Protein 6JIL (pdb70)

Solvent-accessible surface area: 46724 Å² total

Organism: Streptomyces lavendulae (NCBI:txid1914)

Structure (mmCIF, N/CA/C/O backbone):
data_6JIL
#
_entry.id   6JIL
#
_cell.length_a   56.450
_cell.length_b   120.730
_cell.length_c   102.810
_cell.angle_alpha   90.00
_cell.angle_beta   101.01
_cell.angle_gamma   90.00
#
_symmetry.space_group_name_H-M   'P 1 21 1'
#
loop_
_entity.id
_entity.type
_entity.pdbx_description
1 polymer 'Cycloserine biosynthesis protein DcsG'
2 non-polymer 'L(+)-TARTARIC ACID'
3 non-polymer "ADENOSINE-5'-DIPHOSPHATE"
4 non-polymer 'MAGNESIUM ION'
5 water water
#
loop_
_atom_site.group_PDB
_atom_site.id
_atom_site.type_symbol
_atom_site.label_atom_id
_atom_site.label_alt_id
_atom_site.label_comp_id
_atom_site.label_asym_id
_atom_site.label_entity_id
_atom_site.label_seq_id
_atom_site.pdbx_PDB_ins_code
_atom_site.Cartn_x
_atom_site.Cartn_y
_atom_site.Cartn_z
_atom_site.occupancy
_atom_site.B_iso_or_equiv
_atom_site.auth_seq_id
_atom_site.auth_comp_id
_atom_site.auth_asym_id
_atom_site.auth_atom_id
_atom_site.pdbx_PDB_model_num
ATOM 1 N N . GLY A 1 2 ? 21.319 104.449 -10.621 1.00 38.42 2 GLY A N 1
ATOM 2 C CA . GLY A 1 2 ? 21.218 103.980 -9.205 1.00 36.87 2 GLY A CA 1
ATOM 3 C C . GLY A 1 2 ? 19.832 104.193 -8.624 1.00 34.97 2 GLY A C 1
ATOM 4 O O . GLY A 1 2 ? 19.682 104.726 -7.521 1.00 33.20 2 GLY A O 1
ATOM 5 N N . ILE A 1 3 ? 18.818 103.772 -9.373 1.00 32.50 3 ILE A N 1
ATOM 6 C CA . ILE A 1 3 ? 17.440 103.912 -8.936 1.00 31.36 3 ILE A CA 1
ATOM 7 C C . ILE A 1 3 ? 17.212 102.973 -7.747 1.00 28.63 3 ILE A C 1
ATOM 8 O O . ILE A 1 3 ? 17.642 101.817 -7.757 1.00 28.40 3 ILE A O 1
ATOM 13 N N . LEU A 1 4 ? 16.552 103.497 -6.717 1.00 26.02 4 LEU A N 1
ATOM 14 C CA . LEU A 1 4 ? 16.278 102.761 -5.486 1.00 22.24 4 LEU A CA 1
ATOM 15 C C . LEU A 1 4 ? 14.814 102.345 -5.411 1.00 22.28 4 LEU A C 1
ATOM 16 O O . LEU A 1 4 ? 13.915 103.182 -5.558 1.00 20.23 4 LEU A O 1
ATOM 21 N N . ALA A 1 5 ? 14.575 101.058 -5.174 1.00 19.89 5 ALA A N 1
ATOM 22 C CA . ALA A 1 5 ? 13.211 100.558 -5.059 1.00 18.26 5 ALA A CA 1
ATOM 23 C C . ALA A 1 5 ? 12.787 100.599 -3.596 1.00 15.86 5 ALA A C 1
ATOM 24 O O . ALA A 1 5 ? 13.524 100.144 -2.726 1.00 17.59 5 ALA A O 1
ATOM 26 N N . LEU A 1 6 ? 11.623 101.179 -3.322 1.00 14.50 6 LEU A N 1
ATOM 27 C CA . LEU A 1 6 ? 11.096 101.240 -1.958 1.00 14.40 6 LEU A CA 1
ATOM 28 C C . LEU A 1 6 ? 9.869 100.322 -1.992 1.00 15.43 6 LEU A C 1
ATOM 29 O O . LEU A 1 6 ? 8.836 100.668 -2.561 1.00 15.44 6 LEU A O 1
ATOM 34 N N . VAL A 1 7 ? 9.999 99.142 -1.396 1.00 14.62 7 VAL A N 1
ATOM 35 C CA . VAL A 1 7 ? 8.936 98.149 -1.424 1.00 14.52 7 VAL A CA 1
ATOM 36 C C . VAL A 1 7 ? 7.763 98.347 -0.477 1.00 14.12 7 VAL A C 1
ATOM 37 O O . VAL A 1 7 ? 7.930 98.590 0.715 1.00 16.21 7 VAL A O 1
ATOM 41 N N . THR A 1 8 ? 6.568 98.201 -1.029 1.00 12.39 8 THR A N 1
ATOM 42 C CA . THR A 1 8 ? 5.326 98.342 -0.283 1.00 14.85 8 THR A CA 1
ATOM 43 C C . THR A 1 8 ? 4.326 97.389 -0.944 1.00 14.60 8 THR A C 1
ATOM 44 O O . THR A 1 8 ? 4.718 96.453 -1.640 1.00 12.77 8 THR A O 1
ATOM 48 N N . ASP A 1 9 ? 3.043 97.611 -0.682 1.00 15.65 9 ASP A N 1
ATOM 49 C CA . ASP A 1 9 ? 1.975 96.848 -1.318 1.00 15.84 9 ASP A CA 1
ATOM 50 C C . ASP A 1 9 ? 0.713 97.699 -1.205 1.00 15.28 9 ASP A C 1
ATOM 51 O O . ASP A 1 9 ? 0.565 98.481 -0.264 1.00 15.63 9 ASP A O 1
ATOM 56 N N . ALA A 1 10 ? -0.162 97.586 -2.198 1.00 14.14 10 ALA A N 1
ATOM 57 C CA . ALA A 1 10 ? -1.375 98.393 -2.260 1.00 13.64 10 ALA A CA 1
ATOM 58 C C . ALA A 1 10 ? -2.121 98.589 -0.951 1.00 13.99 10 ALA A C 1
ATOM 59 O O . ALA A 1 10 ? -2.463 99.718 -0.589 1.00 14.39 10 ALA A O 1
ATOM 61 N N . VAL A 1 11 ? -2.373 97.500 -0.237 1.00 14.80 11 VAL A N 1
ATOM 62 C CA . VAL A 1 11 ? -3.109 97.581 1.021 1.00 14.80 11 VAL A CA 1
ATOM 63 C C . VAL A 1 11 ? -2.402 98.388 2.101 1.00 15.75 11 VAL A C 1
ATOM 64 O O . VAL A 1 11 ? -3.042 99.072 2.892 1.00 17.32 11 VAL A O 1
ATOM 68 N N . SER A 1 12 ? -1.081 98.312 2.118 1.00 16.72 12 SER A N 1
ATOM 69 C CA . SER A 1 12 ? -0.286 98.978 3.139 1.00 17.56 12 SER A CA 1
ATOM 70 C C . SER A 1 12 ? 0.163 100.396 2.844 1.00 17.06 12 SER A C 1
ATOM 71 O O . SER A 1 12 ? 0.394 101.170 3.768 1.00 16.30 12 SER A O 1
ATOM 74 N N . LEU A 1 13 ? 0.286 100.741 1.566 1.00 16.27 13 LEU A N 1
ATOM 75 C CA . LEU A 1 13 ? 0.748 102.071 1.202 1.00 14.99 13 LEU A CA 1
ATOM 76 C C . LEU A 1 13 ? -0.008 103.228 1.875 1.00 15.11 13 LEU A C 1
ATOM 77 O O . LEU A 1 13 ? 0.589 104.247 2.209 1.00 15.95 13 LEU A O 1
ATOM 82 N N . PRO A 1 14 ? -1.329 103.088 2.074 1.00 15.15 14 PRO A N 1
ATOM 83 C CA . PRO A 1 14 ? -2.117 104.151 2.711 1.00 13.78 14 PRO A CA 1
ATOM 84 C C . PRO A 1 14 ? -1.779 104.419 4.174 1.00 14.44 14 PRO A C 1
ATOM 85 O O . PRO A 1 14 ? -2.071 105.497 4.693 1.00 15.72 14 PRO A O 1
ATOM 89 N N . ILE A 1 15 ? -1.183 103.448 4.853 1.00 14.50 15 ILE A N 1
ATOM 90 C CA . ILE A 1 15 ? -0.833 103.661 6.251 1.00 15.29 15 ILE A CA 1
ATOM 91 C C . ILE A 1 15 ? 0.675 103.785 6.456 1.00 14.43 15 ILE A C 1
ATOM 92 O O . ILE A 1 15 ? 1.161 103.685 7.574 1.00 12.66 15 ILE A O 1
ATOM 97 N N . ASP A 1 16 ? 1.411 103.998 5.371 1.00 15.47 16 ASP A N 1
ATOM 98 C CA . ASP A 1 16 ? 2.860 104.153 5.459 1.00 16.90 16 ASP A CA 1
ATOM 99 C C . ASP A 1 16 ? 3.131 105.647 5.507 1.00 17.71 16 ASP A C 1
ATOM 100 O O . ASP A 1 16 ? 3.509 106.248 4.501 1.00 17.31 16 ASP A O 1
ATOM 105 N N . TYR A 1 17 ? 2.924 106.240 6.678 1.00 18.52 17 TYR A N 1
ATOM 106 C CA . TYR A 1 17 ? 3.120 107.676 6.863 1.00 19.45 17 TYR A CA 1
ATOM 107 C C . TYR A 1 17 ? 4.539 108.120 6.540 1.00 18.74 17 TYR A C 1
ATOM 108 O O . TYR A 1 17 ? 4.777 109.301 6.300 1.00 19.29 17 TYR A O 1
ATOM 117 N N . ASP A 1 18 ? 5.466 107.167 6.500 1.00 17.38 18 ASP A N 1
ATOM 118 C CA . ASP A 1 18 ? 6.863 107.472 6.218 1.00 20.02 18 ASP A CA 1
ATOM 119 C C . ASP A 1 18 ? 7.205 107.693 4.738 1.00 19.34 18 ASP A C 1
ATOM 120 O O . ASP A 1 18 ? 8.119 108.453 4.420 1.00 18.88 18 ASP A O 1
ATOM 133 N N . PRO A 1 20 ? 5.877 109.456 2.123 1.00 18.28 20 PRO A N 1
ATOM 134 C CA . PRO A 1 20 ? 5.938 110.834 1.612 1.00 16.34 20 PRO A CA 1
ATOM 135 C C . PRO A 1 20 ? 7.212 111.573 2.045 1.00 15.94 20 PRO A C 1
ATOM 136 O O . PRO A 1 20 ? 7.950 112.094 1.210 1.00 16.06 20 PRO A O 1
ATOM 140 N N . PRO A 1 21 ? 7.485 111.632 3.359 1.00 15.49 21 PRO A N 1
ATOM 141 C CA . PRO A 1 21 ? 8.699 112.328 3.793 1.00 16.92 21 PRO A CA 1
ATOM 142 C C . PRO A 1 21 ? 9.996 111.634 3.344 1.00 18.15 21 PRO A C 1
ATOM 143 O O . PRO A 1 21 ? 10.999 112.298 3.075 1.00 19.28 21 PRO A O 1
ATOM 147 N N . LEU A 1 22 ? 9.974 110.306 3.259 1.00 16.74 22 LEU A N 1
ATOM 148 C CA . LEU A 1 22 ? 11.161 109.562 2.838 1.00 16.81 22 LEU A CA 1
ATOM 149 C C . LEU A 1 22 ? 11.514 109.879 1.391 1.00 16.82 22 LEU A C 1
ATOM 150 O O . LEU A 1 22 ? 12.691 110.003 1.047 1.00 18.53 22 LEU A O 1
ATOM 155 N N . LEU A 1 23 ? 10.497 110.018 0.546 1.00 16.16 23 LEU A N 1
ATOM 156 C CA . LEU A 1 23 ? 10.721 110.335 -0.857 1.00 15.59 23 LEU A CA 1
ATOM 157 C C . LEU A 1 23 ? 11.344 111.726 -1.016 1.00 18.08 23 LEU A C 1
ATOM 158 O O . LEU A 1 23 ? 12.224 111.927 -1.852 1.00 18.04 23 LEU A O 1
ATOM 163 N N . GLU A 1 24 ? 10.892 112.689 -0.220 1.00 19.01 24 GLU A N 1
ATOM 164 C CA . GLU A 1 24 ? 11.451 114.029 -0.306 1.00 20.72 24 GLU A CA 1
ATOM 165 C C . GLU A 1 24 ? 12.914 114.020 0.127 1.00 21.76 24 GLU A C 1
ATOM 166 O O . GLU A 1 24 ? 13.764 114.650 -0.508 1.00 21.98 24 GLU A O 1
ATOM 172 N N . ALA A 1 25 ? 13.201 113.288 1.201 1.00 21.84 25 ALA A N 1
ATOM 173 C CA . ALA A 1 25 ? 14.561 113.172 1.718 1.00 20.27 25 ALA A CA 1
ATOM 174 C C . ALA A 1 25 ? 15.451 112.522 0.662 1.00 19.32 25 ALA A C 1
ATOM 175 O O . ALA A 1 25 ? 16.600 112.927 0.471 1.00 17.29 25 ALA A O 1
ATOM 177 N N . CYS A 1 26 ? 14.920 111.509 -0.017 1.00 19.84 26 CYS A N 1
ATOM 178 C CA . CYS A 1 26 ? 15.681 110.829 -1.060 1.00 23.00 26 CYS A CA 1
ATOM 179 C C . CYS A 1 26 ? 16.030 111.827 -2.139 1.00 24.09 26 CYS A C 1
ATOM 180 O O . CYS A 1 26 ? 17.138 111.821 -2.674 1.00 24.66 26 CYS A O 1
ATOM 183 N N . ARG A 1 27 ? 15.064 112.686 -2.442 1.00 24.75 27 ARG A N 1
ATOM 184 C CA . ARG A 1 27 ? 15.222 113.720 -3.448 1.00 25.87 27 ARG A CA 1
ATOM 185 C C . ARG A 1 27 ? 16.357 114.644 -3.010 1.00 25.65 27 ARG A C 1
ATOM 186 O O . ARG A 1 27 ? 17.185 115.050 -3.821 1.00 24.45 27 ARG A O 1
ATOM 194 N N . THR A 1 28 ? 16.400 114.961 -1.717 1.00 24.89 28 THR A N 1
ATOM 195 C CA . THR A 1 28 ? 17.428 115.849 -1.198 1.00 25.05 28 THR A CA 1
ATOM 196 C C . THR A 1 28 ? 18.835 115.239 -1.218 1.00 23.84 28 THR A C 1
ATOM 197 O O . THR A 1 28 ? 19.817 115.964 -1.315 1.00 24.00 28 THR A O 1
ATOM 201 N N . VAL A 1 29 ? 18.951 113.919 -1.128 1.00 22.66 29 VAL A N 1
ATOM 202 C CA . VAL A 1 29 ? 20.278 113.313 -1.170 1.00 21.75 29 VAL A CA 1
ATOM 203 C C . VAL A 1 29 ? 20.591 112.768 -2.563 1.00 22.60 29 VAL A C 1
ATOM 204 O O . VAL A 1 29 ? 21.469 111.930 -2.738 1.00 22.98 29 VAL A O 1
ATOM 208 N N . GLY A 1 30 ? 19.848 113.256 -3.550 1.00 23.17 30 GLY A N 1
ATOM 209 C CA . GLY A 1 30 ? 20.059 112.861 -4.930 1.00 24.53 30 GLY A CA 1
ATOM 210 C C . GLY A 1 30 ? 19.686 111.469 -5.404 1.00 26.61 30 GLY A C 1
ATOM 211 O O . GLY A 1 30 ? 19.981 111.126 -6.551 1.00 26.34 30 GLY A O 1
ATOM 212 N N . ILE A 1 31 ? 19.044 110.656 -4.570 1.00 27.70 31 ILE A N 1
ATOM 213 C CA . ILE A 1 31 ? 18.700 109.318 -5.027 1.00 28.59 31 ILE A CA 1
ATOM 214 C C . ILE A 1 31 ? 17.299 109.214 -5.621 1.00 28.63 31 ILE A C 1
ATOM 215 O O . ILE A 1 31 ? 16.330 109.749 -5.080 1.00 29.01 31 ILE A O 1
ATOM 220 N N . THR A 1 32 ? 17.219 108.550 -6.770 1.00 27.07 32 THR A N 1
ATOM 221 C CA . THR A 1 32 ? 15.963 108.363 -7.478 1.00 26.25 32 THR A CA 1
ATOM 222 C C . THR A 1 32 ? 15.305 107.123 -6.914 1.00 26.38 32 THR A C 1
ATOM 223 O O . THR A 1 32 ? 15.835 106.019 -7.041 1.00 26.17 32 THR A O 1
ATOM 227 N N . ALA A 1 33 ? 14.153 107.300 -6.284 1.00 26.33 33 ALA A N 1
ATOM 228 C CA . ALA A 1 33 ? 13.450 106.170 -5.699 1.00 26.93 33 ALA A CA 1
ATOM 229 C C . ALA A 1 33 ? 12.125 105.903 -6.392 1.00 26.54 33 ALA A C 1
ATOM 230 O O . ALA A 1 33 ? 11.464 106.824 -6.861 1.00 28.15 33 ALA A O 1
ATOM 232 N N . GLU A 1 34 ? 11.758 104.630 -6.477 1.00 26.27 34 GLU A N 1
ATOM 233 C CA . GLU A 1 34 ? 10.485 104.232 -7.064 1.00 26.00 34 GLU A CA 1
ATOM 234 C C . GLU A 1 34 ? 9.769 103.364 -6.035 1.00 24.00 34 GLU A C 1
ATOM 235 O O . GLU A 1 34 ? 10.376 102.485 -5.417 1.00 23.94 34 GLU A O 1
ATOM 241 N N . VAL A 1 35 ? 8.487 103.634 -5.831 1.00 21.80 35 VAL A N 1
ATOM 242 C CA . VAL A 1 35 ? 7.685 102.866 -4.891 1.00 19.34 35 VAL A CA 1
ATOM 243 C C . VAL A 1 35 ? 7.203 101.635 -5.656 1.00 18.96 35 VAL A C 1
ATOM 244 O O . VAL A 1 35 ? 6.580 101.762 -6.709 1.00 19.34 35 VAL A O 1
ATOM 248 N N . CYS A 1 36 ? 7.493 100.449 -5.130 1.00 19.74 36 CYS A N 1
ATOM 249 C CA . CYS A 1 36 ? 7.109 99.204 -5.792 1.00 19.82 36 CYS A CA 1
ATOM 250 C C . CYS A 1 36 ? 6.307 98.244 -4.922 1.00 19.36 36 CYS A C 1
ATOM 251 O O . CYS A 1 36 ? 6.633 98.031 -3.757 1.00 19.49 36 CYS A O 1
ATOM 254 N N . ASP A 1 37 ? 5.269 97.653 -5.503 1.00 17.22 37 ASP A N 1
ATOM 255 C CA . ASP A 1 37 ? 4.450 96.687 -4.794 1.00 17.03 37 ASP A CA 1
ATOM 256 C C . ASP A 1 37 ? 5.137 95.338 -5.001 1.00 17.31 37 ASP A C 1
ATOM 257 O O . ASP A 1 37 ? 5.438 94.968 -6.134 1.00 16.67 37 ASP A O 1
ATOM 262 N N . TRP A 1 38 ? 5.396 94.603 -3.921 1.00 17.39 38 TRP A N 1
ATOM 263 C CA . TRP A 1 38 ? 6.079 93.326 -4.070 1.00 18.64 38 TRP A CA 1
ATOM 264 C C . TRP A 1 38 ? 5.265 92.280 -4.826 1.00 19.04 38 TRP A C 1
ATOM 265 O O . TRP A 1 38 ? 5.825 91.287 -5.306 1.00 19.54 38 TRP A O 1
ATOM 276 N N . GLU A 1 39 ? 3.957 92.501 -4.941 1.00 18.83 39 GLU A N 1
ATOM 277 C CA . GLU A 1 39 ? 3.085 91.564 -5.655 1.00 21.54 39 GLU A CA 1
ATOM 278 C C . GLU A 1 39 ? 2.783 91.997 -7.090 1.00 22.71 39 GLU A C 1
ATOM 279 O O . GLU A 1 39 ? 1.956 91.397 -7.771 1.00 22.96 39 GLU A O 1
ATOM 285 N N . ASP A 1 40 ? 3.459 93.046 -7.545 1.00 24.04 40 ASP A N 1
ATOM 286 C CA . ASP A 1 40 ? 3.273 93.547 -8.900 1.00 25.05 40 ASP A CA 1
ATOM 287 C C . ASP A 1 40 ? 4.210 92.786 -9.836 1.00 25.94 40 ASP A C 1
ATOM 288 O O . ASP A 1 40 ? 5.412 93.039 -9.870 1.00 26.05 40 ASP A O 1
ATOM 293 N N . GLY A 1 41 ? 3.652 91.853 -10.597 1.00 28.48 41 GLY A N 1
ATOM 294 C CA . GLY A 1 41 ? 4.461 91.057 -11.504 1.00 27.70 41 GLY A CA 1
ATOM 295 C C . GLY A 1 41 ? 5.084 91.805 -12.669 1.00 28.13 41 GLY A C 1
ATOM 296 O O . GLY A 1 41 ? 5.913 91.246 -13.381 1.00 28.12 41 GLY A O 1
ATOM 297 N N . THR A 1 42 ? 4.703 93.064 -12.865 1.00 27.86 42 THR A N 1
ATOM 298 C CA . THR A 1 42 ? 5.240 93.856 -13.971 1.00 28.17 42 THR A CA 1
ATOM 299 C C . THR A 1 42 ? 6.549 94.569 -13.628 1.00 28.01 42 THR A C 1
ATOM 300 O O . THR A 1 42 ? 7.099 95.296 -14.456 1.00 27.02 42 THR A O 1
ATOM 304 N N . VAL A 1 43 ? 7.049 94.359 -12.413 1.00 25.82 43 VAL A N 1
ATOM 305 C CA . VAL A 1 43 ? 8.284 95.004 -11.991 1.00 24.45 43 VAL A CA 1
ATOM 306 C C . VAL A 1 43 ? 9.544 94.228 -12.358 1.00 24.43 43 VAL A C 1
ATOM 307 O O . VAL A 1 43 ? 9.665 93.042 -12.074 1.00 23.61 43 VAL A O 1
ATOM 311 N N . ASP A 1 44 ? 10.481 94.908 -12.999 1.00 24.51 44 ASP A N 1
ATOM 312 C CA . ASP A 1 44 ? 11.741 94.282 -13.365 1.00 25.88 44 ASP A CA 1
ATOM 313 C C . ASP A 1 44 ? 12.722 94.692 -12.273 1.00 25.59 44 ASP A C 1
ATOM 314 O O . ASP A 1 44 ? 13.356 95.744 -12.361 1.00 24.14 44 ASP A O 1
ATOM 319 N N . TRP A 1 45 ? 12.831 93.863 -11.238 1.00 24.53 45 TRP A N 1
ATOM 320 C CA . TRP A 1 45 ? 13.704 94.167 -10.112 1.00 23.87 45 TRP A CA 1
ATOM 321 C C . TRP A 1 45 ? 15.184 94.256 -10.469 1.00 24.91 45 TRP A C 1
ATOM 322 O O . TRP A 1 45 ? 15.982 94.803 -9.709 1.00 24.72 45 TRP A O 1
ATOM 333 N N . SER A 1 46 ? 15.541 93.743 -11.641 1.00 25.61 46 SER A N 1
ATOM 334 C CA . SER A 1 46 ? 16.924 93.781 -12.100 1.00 25.52 46 SER A CA 1
ATOM 335 C C . SER A 1 46 ? 17.335 95.214 -12.445 1.00 25.21 46 SER A C 1
ATOM 336 O O . SER A 1 46 ? 18.521 95.517 -12.536 1.00 26.35 46 SER A O 1
ATOM 339 N N . ARG A 1 47 ? 16.348 96.086 -12.637 1.00 25.28 47 ARG A N 1
ATOM 340 C CA . ARG A 1 47 ? 16.601 97.487 -12.980 1.00 26.54 47 ARG A CA 1
ATOM 341 C C . ARG A 1 47 ? 17.157 98.330 -11.839 1.00 26.24 47 ARG A C 1
ATOM 342 O O . ARG A 1 47 ? 17.782 99.358 -12.087 1.00 27.76 47 ARG A O 1
ATOM 350 N N . PHE A 1 48 ? 16.912 97.915 -10.600 1.00 23.94 48 PHE A N 1
ATOM 351 C CA . PHE A 1 48 ? 17.367 98.678 -9.444 1.00 24.53 48 PHE A CA 1
ATOM 352 C C . PHE A 1 48 ? 18.798 98.427 -8.982 1.00 25.24 48 PHE A C 1
ATOM 353 O O . PHE A 1 48 ? 19.344 97.338 -9.145 1.00 26.78 48 PHE A O 1
ATOM 361 N N . GLU A 1 49 ? 19.390 99.459 -8.392 1.00 25.36 49 GLU A N 1
ATOM 362 C CA . GLU A 1 49 ? 20.746 99.391 -7.862 1.00 25.15 49 GLU A CA 1
ATOM 363 C C . GLU A 1 49 ? 20.620 98.620 -6.560 1.00 21.83 49 GLU A C 1
ATOM 364 O O . GLU A 1 49 ? 21.449 97.785 -6.227 1.00 23.51 49 GLU A O 1
ATOM 370 N N . ALA A 1 50 ? 19.562 98.925 -5.825 1.00 18.74 50 ALA A N 1
ATOM 371 C CA . ALA A 1 50 ? 19.289 98.277 -4.558 1.00 18.33 50 ALA A CA 1
ATOM 372 C C . ALA A 1 50 ? 17.797 98.344 -4.256 1.00 17.92 50 ALA A C 1
ATOM 373 O O . ALA A 1 50 ? 17.034 99.024 -4.941 1.00 15.90 50 ALA A O 1
ATOM 375 N N . VAL A 1 51 ? 17.399 97.630 -3.213 1.00 16.92 51 VAL A N 1
ATOM 376 C CA . VAL A 1 51 ? 16.014 97.575 -2.791 1.00 15.64 51 VAL A CA 1
ATOM 377 C C . VAL A 1 51 ? 15.921 97.755 -1.282 1.00 15.26 51 VAL A C 1
ATOM 378 O O . VAL A 1 51 ? 16.773 97.271 -0.543 1.00 14.55 51 VAL A O 1
ATOM 382 N N . VAL A 1 52 ? 14.899 98.482 -0.841 1.00 15.78 52 VAL A N 1
ATOM 383 C CA . VAL A 1 52 ? 14.641 98.698 0.578 1.00 15.86 52 VAL A CA 1
ATOM 384 C C . VAL A 1 52 ? 13.192 98.315 0.864 1.00 17.31 52 VAL A C 1
ATOM 385 O O . VAL A 1 52 ? 12.267 98.740 0.161 1.00 15.83 52 VAL A O 1
ATOM 389 N N . PHE A 1 53 ? 13.002 97.497 1.892 1.00 16.39 53 PHE A N 1
ATOM 390 C CA . PHE A 1 53 ? 11.666 97.061 2.270 1.00 15.69 53 PHE A CA 1
ATOM 391 C C . PHE A 1 53 ? 11.085 98.072 3.250 1.00 14.69 53 PHE A C 1
ATOM 392 O O . PHE A 1 53 ? 11.518 98.175 4.399 1.00 14.13 53 PHE A O 1
ATOM 400 N N . ARG A 1 54 ? 10.102 98.825 2.779 1.00 13.54 54 ARG A N 1
ATOM 401 C CA . ARG A 1 54 ? 9.491 99.849 3.595 1.00 15.28 54 ARG A CA 1
ATOM 402 C C . ARG A 1 54 ? 8.187 99.436 4.249 1.00 16.33 54 ARG A C 1
ATOM 403 O O . ARG A 1 54 ? 8.097 99.394 5.476 1.00 16.58 54 ARG A O 1
ATOM 411 N N . SER A 1 55 ? 7.184 99.112 3.439 1.00 15.24 55 SER A N 1
ATOM 412 C CA . SER A 1 55 ? 5.889 98.752 3.988 1.00 14.17 55 SER A CA 1
ATOM 413 C C . SER A 1 55 ? 5.099 97.655 3.275 1.00 13.84 55 SER A C 1
ATOM 414 O O . SER A 1 55 ? 3.923 97.844 2.966 1.00 16.01 55 SER A O 1
ATOM 417 N N . PRO A 1 56 ? 5.727 96.496 3.011 1.00 11.27 56 PRO A N 1
ATOM 418 C CA . PRO A 1 56 ? 5.030 95.396 2.345 1.00 10.25 56 PRO A CA 1
ATOM 419 C C . PRO A 1 56 ? 4.361 94.672 3.509 1.00 11.06 56 PRO A C 1
ATOM 420 O O . PRO A 1 56 ? 4.521 93.466 3.698 1.00 11.23 56 PRO A O 1
ATOM 424 N N . TRP A 1 57 ? 3.603 95.427 4.291 1.00 12.21 57 TRP A N 1
ATOM 425 C CA . TRP A 1 57 ? 3.009 94.880 5.497 1.00 14.22 57 TRP A CA 1
ATOM 426 C C . TRP A 1 57 ? 1.998 93.752 5.424 1.00 15.11 57 TRP A C 1
ATOM 427 O O . TRP A 1 57 ? 1.629 93.196 6.463 1.00 12.88 57 TRP A O 1
ATOM 438 N N . THR A 1 58 ? 1.558 93.386 4.224 1.00 15.52 58 THR A N 1
ATOM 439 C CA . THR A 1 58 ? 0.626 92.273 4.135 1.00 16.75 58 THR A CA 1
ATOM 440 C C . THR A 1 58 ? 1.435 90.975 4.202 1.00 16.53 58 THR A C 1
ATOM 441 O O . THR A 1 58 ? 0.881 89.885 4.090 1.00 17.15 58 THR A O 1
ATOM 445 N N . TRP A 1 59 ? 2.747 91.094 4.390 1.00 17.08 59 TRP A N 1
ATOM 446 C CA . TRP A 1 59 ? 3.587 89.904 4.480 1.00 17.76 59 TRP A CA 1
ATOM 447 C C . TRP A 1 59 ? 3.126 89.088 5.676 1.00 18.85 59 TRP A C 1
ATOM 448 O O . TRP A 1 59 ? 3.321 87.872 5.721 1.00 19.79 59 TRP A O 1
ATOM 459 N N . ALA A 1 60 ? 2.514 89.767 6.644 1.00 17.51 60 ALA A N 1
ATOM 460 C CA . ALA A 1 60 ? 2.009 89.114 7.846 1.00 17.37 60 ALA A CA 1
ATOM 461 C C . ALA A 1 60 ? 0.876 88.148 7.522 1.00 18.89 60 ALA A C 1
ATOM 462 O O . ALA A 1 60 ? 0.546 87.287 8.332 1.00 18.62 60 ALA A O 1
ATOM 464 N N . GLU A 1 61 ? 0.279 88.308 6.343 1.00 20.55 61 GLU A N 1
ATOM 465 C CA . GLU A 1 61 ? -0.816 87.447 5.897 1.00 23.08 61 GLU A CA 1
ATOM 466 C C . GLU A 1 61 ? -0.292 86.311 5.034 1.00 23.42 61 GLU A C 1
ATOM 467 O O . GLU A 1 61 ? -0.947 85.281 4.891 1.00 23.20 61 GLU A O 1
ATOM 473 N N . ARG A 1 62 ? 0.884 86.510 4.453 1.00 22.84 62 ARG A N 1
ATOM 474 C CA . ARG A 1 62 ? 1.495 85.498 3.606 1.00 24.30 62 ARG A CA 1
ATOM 475 C C . ARG A 1 62 ? 3.013 85.571 3.739 1.00 23.31 62 ARG A C 1
ATOM 476 O O . ARG A 1 62 ? 3.727 85.951 2.815 1.00 24.25 62 ARG A O 1
ATOM 484 N N . GLN A 1 63 ? 3.488 85.182 4.913 1.00 21.63 63 GLN A N 1
ATOM 485 C CA . GLN A 1 63 ? 4.898 85.212 5.240 1.00 20.91 63 GLN A CA 1
ATOM 486 C C . GLN A 1 63 ? 5.780 84.462 4.257 1.00 19.83 63 GLN A C 1
ATOM 487 O O . GLN A 1 63 ? 6.707 85.039 3.700 1.00 20.55 63 GLN A O 1
ATOM 493 N N . ALA A 1 64 ? 5.499 83.183 4.043 1.00 19.43 64 ALA A N 1
ATOM 494 C CA . ALA A 1 64 ? 6.297 82.384 3.120 1.00 20.51 64 ALA A CA 1
ATOM 495 C C . ALA A 1 64 ? 6.400 83.041 1.746 1.00 19.99 64 ALA A C 1
ATOM 496 O O . ALA A 1 64 ? 7.467 83.027 1.129 1.00 18.90 64 ALA A O 1
ATOM 498 N N . GLU A 1 65 ? 5.292 83.609 1.274 1.00 20.91 65 GLU A N 1
ATOM 499 C CA . GLU A 1 65 ? 5.254 84.267 -0.031 1.00 23.18 65 GLU A CA 1
ATOM 500 C C . GLU A 1 65 ? 6.204 85.452 -0.104 1.00 23.33 65 GLU A C 1
ATOM 501 O O . GLU A 1 65 ? 6.906 85.626 -1.102 1.00 23.70 65 GLU A O 1
ATOM 507 N N . PHE A 1 66 ? 6.220 86.265 0.950 1.00 22.06 66 PHE A N 1
ATOM 508 C CA . PHE A 1 66 ? 7.077 87.443 0.988 1.00 21.78 66 PHE A CA 1
ATOM 509 C C . PHE A 1 66 ? 8.547 87.052 1.094 1.00 21.80 66 PHE A C 1
ATOM 510 O O . PHE A 1 66 ? 9.409 87.660 0.452 1.00 23.08 66 PHE A O 1
ATOM 518 N N . LEU A 1 67 ? 8.829 86.045 1.914 1.00 19.98 67 LEU A N 1
ATOM 519 C CA . LEU A 1 67 ? 10.194 85.571 2.086 1.00 18.46 67 LEU A CA 1
ATOM 520 C C . LEU A 1 67 ? 10.717 85.055 0.746 1.00 17.85 67 LEU A C 1
ATOM 521 O O . LEU A 1 67 ? 11.881 85.265 0.407 1.00 18.45 67 LEU A O 1
ATOM 526 N N . ALA A 1 68 ? 9.852 84.391 -0.018 1.00 15.89 68 ALA A N 1
ATOM 527 C CA . ALA A 1 68 ? 10.233 83.857 -1.324 1.00 13.86 68 ALA A CA 1
ATOM 528 C C . ALA A 1 68 ? 10.525 85.014 -2.276 1.00 13.56 68 ALA A C 1
ATOM 529 O O . ALA A 1 68 ? 11.455 84.960 -3.085 1.00 10.69 68 ALA A O 1
ATOM 531 N N . PHE A 1 69 ? 9.717 86.062 -2.166 1.00 13.70 69 PHE A N 1
ATOM 532 C CA . PHE A 1 69 ? 9.876 87.245 -2.996 1.00 14.40 69 PHE A CA 1
ATOM 533 C C . PHE A 1 69 ? 11.243 87.854 -2.724 1.00 13.92 69 PHE A C 1
ATOM 534 O O . PHE A 1 69 ? 12.010 88.109 -3.641 1.00 14.46 69 PHE A O 1
ATOM 542 N N . CYS A 1 70 ? 11.542 88.079 -1.452 1.00 14.83 70 CYS A N 1
ATOM 543 C CA . CYS A 1 70 ? 12.823 88.651 -1.064 1.00 15.08 70 CYS A CA 1
ATOM 544 C C . CYS A 1 70 ? 13.973 87.809 -1.605 1.00 15.40 70 CYS A C 1
ATOM 545 O O . CYS A 1 70 ? 14.930 88.340 -2.170 1.00 14.89 70 CYS A O 1
ATOM 548 N N . GLU A 1 71 ? 13.876 86.495 -1.417 1.00 16.21 71 GLU A N 1
ATOM 549 C CA . GLU A 1 71 ? 14.888 85.563 -1.891 1.00 16.40 71 GLU A CA 1
ATOM 550 C C . GLU A 1 71 ? 15.135 85.724 -3.394 1.00 16.91 71 GLU A C 1
ATOM 551 O O . GLU A 1 71 ? 16.280 85.828 -3.829 1.00 18.28 71 GLU A O 1
ATOM 557 N N . ARG A 1 72 ? 14.066 85.749 -4.185 1.00 16.37 72 ARG A N 1
ATOM 558 C CA . ARG A 1 72 ? 14.201 85.897 -5.635 1.00 15.56 72 ARG A CA 1
ATOM 559 C C . ARG A 1 72 ? 14.788 87.248 -6.038 1.00 16.88 72 ARG A C 1
ATOM 560 O O . ARG A 1 72 ? 15.509 87.347 -7.027 1.00 18.03 72 ARG A O 1
ATOM 568 N N . VAL A 1 73 ? 14.460 88.289 -5.284 1.00 15.17 73 VAL A N 1
ATOM 569 C CA . VAL A 1 73 ? 14.953 89.619 -5.588 1.00 16.39 73 VAL A CA 1
ATOM 570 C C . VAL A 1 73 ? 16.458 89.728 -5.330 1.00 17.23 73 VAL A C 1
ATOM 571 O O . VAL A 1 73 ? 17.167 90.423 -6.053 1.00 17.43 73 VAL A O 1
ATOM 575 N N . SER A 1 74 ? 16.938 89.022 -4.312 1.00 17.37 74 SER A N 1
ATOM 576 C CA . SER A 1 74 ? 18.353 89.050 -3.943 1.00 20.09 74 SER A CA 1
ATOM 577 C C . SER A 1 74 ? 19.267 88.518 -5.039 1.00 22.66 74 SER A C 1
ATOM 578 O O . SER A 1 74 ? 20.469 88.782 -5.037 1.00 22.71 74 SER A O 1
ATOM 581 N N . HIS A 1 75 ? 18.703 87.761 -5.968 1.00 23.54 75 HIS A N 1
ATOM 582 C CA . HIS A 1 75 ? 19.498 87.198 -7.046 1.00 25.37 75 HIS A CA 1
ATOM 583 C C . HIS A 1 75 ? 19.666 88.165 -8.194 1.00 24.44 75 HIS A C 1
ATOM 584 O O . HIS A 1 75 ? 20.619 88.061 -8.962 1.00 24.92 75 HIS A O 1
ATOM 591 N N . VAL A 1 76 ? 18.750 89.119 -8.303 1.00 24.71 76 VAL A N 1
ATOM 592 C CA . VAL A 1 76 ? 18.789 90.062 -9.410 1.00 24.34 76 VAL A CA 1
ATOM 593 C C . VAL A 1 76 ? 19.273 91.471 -9.056 1.00 24.14 76 VAL A C 1
ATOM 594 O O . VAL A 1 76 ? 19.623 92.256 -9.942 1.00 24.24 76 VAL A O 1
ATOM 598 N N . THR A 1 77 ? 19.296 91.792 -7.766 1.00 22.42 77 THR A N 1
ATOM 599 C CA . THR A 1 77 ? 19.748 93.108 -7.320 1.00 21.84 77 THR A CA 1
ATOM 600 C C . THR A 1 77 ? 20.139 93.057 -5.857 1.00 21.44 77 THR A C 1
ATOM 601 O O . THR A 1 77 ? 19.856 92.079 -5.167 1.00 23.30 77 THR A O 1
ATOM 605 N N . ARG A 1 78 ? 20.781 94.120 -5.386 1.00 20.34 78 ARG A N 1
ATOM 606 C CA . ARG A 1 78 ? 21.234 94.203 -4.002 1.00 20.01 78 ARG A CA 1
ATOM 607 C C . ARG A 1 78 ? 20.163 94.611 -2.985 1.00 19.45 78 ARG A C 1
ATOM 608 O O . ARG A 1 78 ? 19.444 95.595 -3.175 1.00 19.51 78 ARG A O 1
ATOM 616 N N . LEU A 1 79 ? 20.067 93.859 -1.896 1.00 19.81 79 LEU A N 1
ATOM 617 C CA . LEU A 1 79 ? 19.110 94.184 -0.841 1.00 19.95 79 LEU A CA 1
ATOM 618 C C . LEU A 1 79 ? 19.856 94.935 0.265 1.00 20.73 79 LEU A C 1
ATOM 619 O O . LEU A 1 79 ? 20.877 94.455 0.758 1.00 20.00 79 LEU A O 1
ATOM 624 N N . ILE A 1 80 ? 19.366 96.113 0.642 1.00 20.36 80 ILE A N 1
ATOM 625 C CA . ILE A 1 80 ? 20.014 96.877 1.707 1.00 22.96 80 ILE A CA 1
ATOM 626 C C . ILE A 1 80 ? 20.050 96.003 2.962 1.00 21.65 80 ILE A C 1
ATOM 627 O O . ILE A 1 80 ? 21.044 95.979 3.686 1.00 20.72 80 ILE A O 1
ATOM 632 N N . THR A 1 81 ? 18.955 95.293 3.213 1.00 20.78 81 THR A N 1
ATOM 633 C CA . THR A 1 81 ? 18.885 94.370 4.341 1.00 20.33 81 THR A CA 1
ATOM 634 C C . THR A 1 81 ? 19.010 92.992 3.698 1.00 20.22 81 THR A C 1
ATOM 635 O O . THR A 1 81 ? 18.037 92.473 3.153 1.00 18.99 81 THR A O 1
ATOM 639 N N . PRO A 1 82 ? 20.220 92.398 3.727 1.00 21.14 82 PRO A N 1
ATOM 640 C CA . PRO A 1 82 ? 20.468 91.075 3.140 1.00 20.78 82 PRO A CA 1
ATOM 641 C C . PRO A 1 82 ? 19.589 89.991 3.747 1.00 20.39 82 PRO A C 1
ATOM 642 O O . PRO A 1 82 ? 19.123 90.127 4.876 1.00 18.05 82 PRO A O 1
ATOM 654 N N . PRO A 1 84 ? 19.920 87.064 5.313 1.00 20.04 84 PRO A N 1
ATOM 655 C CA . PRO A 1 84 ? 20.046 86.598 6.699 1.00 18.81 84 PRO A CA 1
ATOM 656 C C . PRO A 1 84 ? 19.282 87.521 7.652 1.00 18.31 84 PRO A C 1
ATOM 657 O O . PRO A 1 84 ? 18.532 87.053 8.509 1.00 17.49 84 PRO A O 1
ATOM 661 N N . LEU A 1 85 ? 19.469 88.830 7.479 1.00 17.07 85 LEU A N 1
ATOM 662 C CA . LEU A 1 85 ? 18.797 89.836 8.305 1.00 16.84 85 LEU A CA 1
ATOM 663 C C . LEU A 1 85 ? 17.284 89.748 8.123 1.00 15.12 85 LEU A C 1
ATOM 664 O O . LEU A 1 85 ? 16.533 89.784 9.090 1.00 15.66 85 LEU A O 1
ATOM 669 N N . VAL A 1 86 ? 16.838 89.640 6.879 1.00 14.32 86 VAL A N 1
ATOM 670 C CA . VAL A 1 86 ? 15.412 89.558 6.595 1.00 16.27 86 VAL A CA 1
ATOM 671 C C . VAL A 1 86 ? 14.721 88.383 7.287 1.00 17.68 86 VAL A C 1
ATOM 672 O O . VAL A 1 86 ? 13.727 88.577 7.987 1.00 18.92 86 VAL A O 1
ATOM 676 N N . ARG A 1 87 ? 15.237 87.171 7.101 1.00 17.76 87 ARG A N 1
ATOM 677 C CA . ARG A 1 87 ? 14.625 85.995 7.718 1.00 20.18 87 ARG A CA 1
ATOM 678 C C . ARG A 1 87 ? 14.590 86.112 9.237 1.00 19.11 87 ARG A C 1
ATOM 679 O O . ARG A 1 87 ? 13.614 85.727 9.884 1.00 19.67 87 ARG A O 1
ATOM 687 N N . TRP A 1 88 ? 15.674 86.640 9.793 1.00 18.11 88 TRP A N 1
ATOM 688 C CA . TRP A 1 88 ? 15.822 86.795 11.235 1.00 17.45 88 TRP A CA 1
ATOM 689 C C . TRP A 1 88 ? 14.916 87.891 11.812 1.00 17.94 88 TRP A C 1
ATOM 690 O O . TRP A 1 88 ? 14.322 87.716 12.881 1.00 16.10 88 TRP A O 1
ATOM 701 N N . ALA A 1 89 ? 14.804 89.005 11.089 1.00 17.04 89 ALA A N 1
ATOM 702 C CA . ALA A 1 89 ? 14.015 90.145 11.535 1.00 17.92 89 ALA A CA 1
ATOM 703 C C . ALA A 1 89 ? 12.518 89.949 11.430 1.00 18.84 89 ALA A C 1
ATOM 704 O O . ALA A 1 89 ? 11.764 90.614 12.127 1.00 20.16 89 ALA A O 1
ATOM 706 N N . LEU A 1 90 ? 12.081 89.045 10.562 1.00 20.38 90 LEU A N 1
ATOM 707 C CA . LEU A 1 90 ? 10.650 88.797 10.393 1.00 21.38 90 LEU A CA 1
ATOM 708 C C . LEU A 1 90 ? 10.105 87.675 11.262 1.00 21.23 90 LEU A C 1
ATOM 709 O O . LEU A 1 90 ? 9.058 87.104 10.958 1.00 22.35 90 LEU A O 1
ATOM 714 N N . ASP A 1 91 ? 10.811 87.359 12.342 1.00 22.07 91 ASP A N 1
ATOM 715 C CA . ASP A 1 91 ? 10.380 86.305 13.261 1.00 23.57 91 ASP A CA 1
ATOM 716 C C . ASP A 1 91 ? 10.780 86.688 14.679 1.00 21.20 91 ASP A C 1
ATOM 717 O O . ASP A 1 91 ? 11.964 86.718 15.010 1.00 23.06 91 ASP A O 1
ATOM 722 N N . LYS A 1 92 ? 9.783 86.977 15.510 1.00 19.50 92 LYS A N 1
ATOM 723 C CA . LYS A 1 92 ? 10.020 87.403 16.883 1.00 18.86 92 LYS A CA 1
ATOM 724 C C . LYS A 1 92 ? 10.871 86.469 17.732 1.00 18.91 92 LYS A C 1
ATOM 725 O O . LYS A 1 92 ? 11.141 86.756 18.898 1.00 17.09 92 LYS A O 1
ATOM 731 N N . ARG A 1 93 ? 11.299 85.355 17.151 1.00 16.83 93 ARG A N 1
ATOM 732 C CA . ARG A 1 93 ? 12.160 84.435 17.874 1.00 19.39 93 ARG A CA 1
ATOM 733 C C . ARG A 1 93 ? 13.514 85.114 18.108 1.00 18.79 93 ARG A C 1
ATOM 734 O O . ARG A 1 93 ? 14.354 84.604 18.849 1.00 19.21 93 ARG A O 1
ATOM 742 N N . TYR A 1 94 ? 13.717 86.275 17.490 1.00 17.57 94 TYR A N 1
ATOM 743 C CA . TYR A 1 94 ? 14.967 87.003 17.681 1.00 16.99 94 TYR A CA 1
ATOM 744 C C . TYR A 1 94 ? 15.069 87.487 19.134 1.00 15.39 94 TYR A C 1
ATOM 745 O O . TYR A 1 94 ? 16.148 87.852 19.602 1.00 18.08 94 TYR A O 1
ATOM 754 N N . LEU A 1 95 ? 13.951 87.487 19.855 1.00 14.83 95 LEU A N 1
ATOM 755 C CA . LEU A 1 95 ? 13.965 87.923 21.256 1.00 16.37 95 LEU A CA 1
ATOM 756 C C . LEU A 1 95 ? 14.836 87.020 22.133 1.00 17.21 95 LEU A C 1
ATOM 757 O O . LEU A 1 95 ? 15.339 87.457 23.164 1.00 17.02 95 LEU A O 1
ATOM 762 N N . ALA A 1 96 ? 15.009 85.764 21.730 1.00 19.13 96 ALA A N 1
ATOM 763 C CA . ALA A 1 96 ? 15.838 84.839 22.502 1.00 21.20 96 ALA A CA 1
ATOM 764 C C . ALA A 1 96 ? 17.311 85.117 22.227 1.00 22.23 96 ALA A C 1
ATOM 765 O O . ALA A 1 96 ? 18.159 84.945 23.104 1.00 23.77 96 ALA A O 1
ATOM 767 N N . ASP A 1 97 ? 17.615 85.543 21.005 1.00 22.45 97 ASP A N 1
ATOM 768 C CA . ASP A 1 97 ? 18.985 85.868 20.642 1.00 22.52 97 ASP A CA 1
ATOM 769 C C . ASP A 1 97 ? 19.368 87.138 21.395 1.00 23.13 97 ASP A C 1
ATOM 770 O O . ASP A 1 97 ? 20.502 87.279 21.862 1.00 24.82 97 ASP A O 1
ATOM 775 N N . LEU A 1 98 ? 18.414 88.058 21.525 1.00 21.78 98 LEU A N 1
ATOM 776 C CA . LEU A 1 98 ? 18.667 89.299 22.247 1.00 21.25 98 LEU A CA 1
ATOM 777 C C . LEU A 1 98 ? 18.932 88.984 23.710 1.00 22.05 98 LEU A C 1
ATOM 778 O O . LEU A 1 98 ? 19.833 89.559 24.318 1.00 23.19 98 LEU A O 1
ATOM 783 N N . ALA A 1 99 ? 18.145 88.069 24.270 1.00 21.44 99 ALA A N 1
ATOM 784 C CA . ALA A 1 99 ? 18.305 87.689 25.665 1.00 22.91 99 ALA A CA 1
ATOM 785 C C . ALA A 1 99 ? 19.679 87.059 25.910 1.00 23.56 99 ALA A C 1
ATOM 786 O O . ALA A 1 99 ? 20.281 87.268 26.965 1.00 25.32 99 ALA A O 1
ATOM 788 N N . ALA A 1 100 ? 20.177 86.307 24.932 1.00 22.16 100 ALA A N 1
ATOM 789 C CA . ALA A 1 100 ? 21.475 85.650 25.053 1.00 22.81 100 ALA A CA 1
ATOM 790 C C . ALA A 1 100 ? 22.622 86.656 25.023 1.00 24.39 100 ALA A C 1
ATOM 791 O O . ALA A 1 100 ? 23.740 86.337 25.427 1.00 24.81 100 ALA A O 1
ATOM 793 N N . HIS A 1 101 ? 22.346 87.863 24.531 1.00 24.49 101 HIS A N 1
ATOM 794 C CA . HIS A 1 101 ? 23.361 88.909 24.470 1.00 23.61 101 HIS A CA 1
ATOM 795 C C . HIS A 1 101 ? 23.236 89.887 25.632 1.00 23.97 101 HIS A C 1
ATOM 796 O O . HIS A 1 101 ? 23.814 90.971 25.601 1.00 26.56 101 HIS A O 1
ATOM 803 N N . GLY A 1 102 ? 22.471 89.520 26.650 1.00 21.90 102 GLY A N 1
ATOM 804 C CA . GLY A 1 102 ? 22.332 90.409 27.788 1.00 21.34 102 GLY A CA 1
ATOM 805 C C . GLY A 1 102 ? 21.297 91.508 27.640 1.00 21.29 102 GLY A C 1
ATOM 806 O O . GLY A 1 102 ? 21.108 92.302 28.556 1.00 19.02 102 GLY A O 1
ATOM 807 N N . VAL A 1 103 ? 20.627 91.563 26.491 1.00 22.77 103 VAL A N 1
ATOM 808 C CA . VAL A 1 103 ? 19.591 92.573 26.263 1.00 22.91 103 VAL A CA 1
ATOM 809 C C . VAL A 1 103 ? 18.319 92.171 27.003 1.00 22.61 103 VAL A C 1
ATOM 810 O O . VAL A 1 103 ? 17.796 91.075 26.801 1.00 24.83 103 VAL A O 1
ATOM 814 N N . PRO A 1 104 ? 17.805 93.056 27.871 1.00 20.80 104 PRO A N 1
ATOM 815 C CA . PRO A 1 104 ? 16.585 92.780 28.636 1.00 19.65 104 PRO A CA 1
ATOM 816 C C . PRO A 1 104 ? 15.343 92.700 27.753 1.00 17.63 104 PRO A C 1
ATOM 817 O O . PRO A 1 104 ? 15.009 93.647 27.056 1.00 17.28 104 PRO A O 1
ATOM 821 N N . VAL A 1 105 ? 14.663 91.563 27.784 1.00 17.59 105 VAL A N 1
ATOM 822 C CA . VAL A 1 105 ? 13.465 91.386 26.980 1.00 18.91 105 VAL A CA 1
ATOM 823 C C . VAL A 1 105 ? 12.307 90.874 27.822 1.00 18.24 105 VAL A C 1
ATOM 824 O O . VAL A 1 105 ? 12.495 90.399 28.936 1.00 20.00 105 VAL A O 1
ATOM 828 N N . ILE A 1 106 ? 11.103 90.978 27.278 1.00 18.58 106 ILE A N 1
ATOM 829 C CA . ILE A 1 106 ? 9.921 90.501 27.967 1.00 16.94 106 ILE A CA 1
ATOM 830 C C . ILE A 1 106 ? 10.040 88.988 28.036 1.00 17.49 106 ILE A C 1
ATOM 831 O O . ILE A 1 106 ? 10.352 88.348 27.031 1.00 18.92 106 ILE A O 1
ATOM 836 N N . PRO A 1 107 ? 9.835 88.401 29.228 1.00 16.30 107 PRO A N 1
ATOM 837 C CA . PRO A 1 107 ? 9.924 86.943 29.354 1.00 17.18 107 PRO A CA 1
ATOM 838 C C . PRO A 1 107 ? 9.115 86.357 28.196 1.00 17.25 107 PRO A C 1
ATOM 839 O O . PRO A 1 107 ? 7.907 86.577 28.101 1.00 18.05 107 PRO A O 1
ATOM 843 N N . THR A 1 108 ? 9.795 85.620 27.320 1.00 18.26 108 THR A N 1
ATOM 844 C CA . THR A 1 108 ? 9.182 85.065 26.118 1.00 17.41 108 THR A CA 1
ATOM 845 C C . THR A 1 108 ? 9.309 83.558 25.940 1.00 18.70 108 THR A C 1
ATOM 846 O O . THR A 1 108 ? 10.409 83.018 25.992 1.00 20.21 108 THR A O 1
ATOM 850 N N . THR A 1 109 ? 8.178 82.892 25.707 1.00 19.18 109 THR A N 1
ATOM 851 C CA . THR A 1 109 ? 8.142 81.440 25.496 1.00 19.21 109 THR A CA 1
ATOM 852 C C . THR A 1 109 ? 7.661 81.091 24.088 1.00 18.04 109 THR A C 1
ATOM 853 O O . THR A 1 109 ? 6.525 81.389 23.722 1.00 18.34 109 THR A O 1
ATOM 857 N N . VAL A 1 110 ? 8.526 80.444 23.312 1.00 18.70 110 VAL A N 1
ATOM 858 C CA . VAL A 1 110 ? 8.208 80.066 21.932 1.00 18.89 110 VAL A CA 1
ATOM 859 C C . VAL A 1 110 ? 7.603 78.659 21.791 1.00 19.34 110 VAL A C 1
ATOM 860 O O . VAL A 1 110 ? 8.179 77.668 22.253 1.00 20.78 110 VAL A O 1
ATOM 864 N N . VAL A 1 111 ? 6.436 78.590 21.151 1.00 18.42 111 VAL A N 1
ATOM 865 C CA . VAL A 1 111 ? 5.722 77.331 20.919 1.00 15.40 111 VAL A CA 1
ATOM 866 C C . VAL A 1 111 ? 5.884 76.977 19.443 1.00 16.60 111 VAL A C 1
ATOM 867 O O . VAL A 1 111 ? 5.441 77.717 18.575 1.00 15.72 111 VAL A O 1
ATOM 871 N N . ALA A 1 112 ? 6.503 75.840 19.158 1.00 17.48 112 ALA A N 1
ATOM 872 C CA . ALA A 1 112 ? 6.735 75.436 17.772 1.00 19.17 112 ALA A CA 1
ATOM 873 C C . ALA A 1 112 ? 5.633 74.580 17.160 1.00 19.57 112 ALA A C 1
ATOM 874 O O . ALA A 1 112 ? 4.954 73.831 17.858 1.00 21.39 112 ALA A O 1
ATOM 876 N N . PRO A 1 113 ? 5.444 74.683 15.833 1.00 19.92 113 PRO A N 1
ATOM 877 C CA . PRO A 1 113 ? 4.416 73.892 15.152 1.00 19.71 113 PRO A CA 1
ATOM 878 C C . PRO A 1 113 ? 4.632 72.416 15.474 1.00 21.03 113 PRO A C 1
ATOM 879 O O . PRO A 1 113 ? 5.762 71.920 15.442 1.00 20.19 113 PRO A O 1
ATOM 883 N N . GLY A 1 114 ? 3.549 71.720 15.792 1.00 21.86 114 GLY A N 1
ATOM 884 C CA . GLY A 1 114 ? 3.661 70.315 16.119 1.00 21.49 114 GLY A CA 1
ATOM 885 C C . GLY A 1 114 ? 3.520 70.118 17.606 1.00 22.44 114 GLY A C 1
ATOM 886 O O . GLY A 1 114 ? 3.362 68.997 18.071 1.00 24.19 114 GLY A O 1
ATOM 887 N N . SER A 1 115 ? 3.579 71.213 18.357 1.00 23.65 115 SER A N 1
ATOM 888 C CA . SER A 1 115 ? 3.448 71.154 19.811 1.00 24.23 115 SER A CA 1
ATOM 889 C C . SER A 1 115 ? 1.992 71.003 20.216 1.00 24.59 115 SER A C 1
ATOM 890 O O . SER A 1 115 ? 1.078 71.294 19.440 1.00 23.46 115 SER A O 1
ATOM 893 N N . ASP A 1 116 ? 1.790 70.548 21.444 1.00 24.84 116 ASP A N 1
ATOM 894 C CA . ASP A 1 116 ? 0.455 70.387 22.000 1.00 26.24 116 ASP A CA 1
ATOM 895 C C . ASP A 1 116 ? 0.078 71.792 22.469 1.00 24.84 116 ASP A C 1
ATOM 896 O O . ASP A 1 116 ? 0.648 72.303 23.430 1.00 24.68 116 ASP A O 1
ATOM 901 N N . ALA A 1 117 ? -0.872 72.421 21.790 1.00 24.93 117 ALA A N 1
ATOM 902 C CA . ALA A 1 117 ? -1.273 73.781 22.141 1.00 25.73 117 ALA A CA 1
ATOM 903 C C . ALA A 1 117 ? -1.649 73.994 23.610 1.00 26.42 117 ALA A C 1
ATOM 904 O O . ALA A 1 117 ? -1.069 74.859 24.282 1.00 27.19 117 ALA A O 1
ATOM 906 N N . LEU A 1 118 ? -2.606 73.216 24.114 1.00 24.90 118 LEU A N 1
ATOM 907 C CA . LEU A 1 118 ? -3.043 73.383 25.497 1.00 24.47 118 LEU A CA 1
ATOM 908 C C . LEU A 1 118 ? -1.979 73.067 26.542 1.00 24.36 118 LEU A C 1
ATOM 909 O O . LEU A 1 118 ? -1.898 73.748 27.560 1.00 23.83 118 LEU A O 1
ATOM 914 N N . ALA A 1 119 ? -1.170 72.040 26.305 1.00 24.42 119 ALA A N 1
ATOM 915 C CA . ALA A 1 119 ? -0.121 71.703 27.260 1.00 23.09 119 ALA A CA 1
ATOM 916 C C . ALA A 1 119 ? 0.858 72.868 27.312 1.00 23.15 119 ALA A C 1
ATOM 917 O O . ALA A 1 119 ? 1.267 73.292 28.390 1.00 24.41 119 ALA A O 1
ATOM 919 N N . ALA A 1 120 ? 1.225 73.382 26.139 1.00 22.73 120 ALA A N 1
ATOM 920 C CA . ALA A 1 120 ? 2.155 74.502 26.042 1.00 21.46 120 ALA A CA 1
ATOM 921 C C . ALA A 1 120 ? 1.682 75.694 26.870 1.00 21.65 120 ALA A C 1
ATOM 922 O O . ALA A 1 120 ? 2.481 76.319 27.570 1.00 20.87 120 ALA A O 1
ATOM 924 N N . VAL A 1 121 ? 0.390 76.012 26.784 1.00 20.78 121 VAL A N 1
ATOM 925 C CA . VAL A 1 121 ? -0.160 77.136 27.538 1.00 20.01 121 VAL A CA 1
ATOM 926 C C . VAL A 1 121 ? -0.109 76.869 29.043 1.00 22.01 121 VAL A C 1
ATOM 927 O O . VAL A 1 121 ? 0.247 77.751 29.832 1.00 20.43 121 VAL A O 1
ATOM 931 N N . ARG A 1 122 ? -0.448 75.645 29.436 1.00 21.66 122 ARG A N 1
ATOM 932 C CA . ARG A 1 122 ? -0.439 75.279 30.839 1.00 22.86 122 ARG A CA 1
ATOM 933 C C . ARG A 1 122 ? 0.959 75.237 31.439 1.00 24.52 122 ARG A C 1
ATOM 934 O O . ARG A 1 122 ? 1.152 75.667 32.572 1.00 26.25 122 ARG A O 1
ATOM 942 N N . ASP A 1 123 ? 1.941 74.736 30.698 1.00 25.77 123 ASP A N 1
ATOM 943 C CA . ASP A 1 123 ? 3.296 74.708 31.232 1.00 26.77 123 ASP A CA 1
ATOM 944 C C . ASP A 1 123 ? 3.737 76.147 31.449 1.00 26.29 123 ASP A C 1
ATOM 945 O O . ASP A 1 123 ? 4.367 76.468 32.451 1.00 26.80 123 ASP A O 1
ATOM 950 N N . PHE A 1 124 ? 3.399 77.001 30.486 1.00 26.37 124 PHE A N 1
ATOM 951 C CA . PHE A 1 124 ? 3.735 78.423 30.526 1.00 25.55 124 PHE A CA 1
ATOM 952 C C . PHE A 1 124 ? 3.198 79.104 31.786 1.00 25.44 124 PHE A C 1
ATOM 953 O O . PHE A 1 124 ? 3.933 79.804 32.484 1.00 23.73 124 PHE A O 1
ATOM 961 N N . LEU A 1 125 ? 1.915 78.897 32.067 1.00 25.74 125 LEU A N 1
ATOM 962 C CA . LEU A 1 125 ? 1.283 79.490 33.240 1.00 26.40 125 LEU A CA 1
ATOM 963 C C . LEU A 1 125 ? 1.839 78.895 34.525 1.00 28.29 125 LEU A C 1
ATOM 964 O O . LEU A 1 125 ? 1.879 79.563 35.561 1.00 29.23 125 LEU A O 1
ATOM 969 N N . ALA A 1 126 ? 2.270 77.639 34.451 1.00 28.30 126 ALA A N 1
ATOM 970 C CA . ALA A 1 126 ? 2.824 76.948 35.604 1.00 29.08 126 ALA A CA 1
ATOM 971 C C . ALA A 1 126 ? 4.178 77.537 35.958 1.00 29.85 126 ALA A C 1
ATOM 972 O O . ALA A 1 126 ? 4.529 77.643 37.130 1.00 30.50 126 ALA A O 1
ATOM 974 N N . ALA A 1 127 ? 4.933 77.920 34.936 1.00 30.24 127 ALA A N 1
ATOM 975 C CA . ALA A 1 127 ? 6.253 78.502 35.127 1.00 31.60 127 ALA A CA 1
ATOM 976 C C . ALA A 1 127 ? 6.145 79.951 35.576 1.00 33.77 127 ALA A C 1
ATOM 977 O O . ALA A 1 127 ? 7.075 80.501 36.168 1.00 35.17 127 ALA A O 1
ATOM 979 N N . ARG A 1 128 ? 5.005 80.573 35.296 1.00 35.71 128 ARG A N 1
ATOM 980 C CA . ARG A 1 128 ? 4.801 81.966 35.671 1.00 37.16 128 ARG A CA 1
ATOM 981 C C . ARG A 1 128 ? 3.503 82.157 36.452 1.00 37.67 128 ARG A C 1
ATOM 982 O O . ARG A 1 128 ? 2.606 82.873 36.013 1.00 37.32 128 ARG A O 1
ATOM 990 N N . PRO A 1 129 ? 3.399 81.532 37.638 1.00 39.09 129 PRO A N 1
ATOM 991 C CA . PRO A 1 129 ? 2.204 81.632 38.484 1.00 39.12 129 PRO A CA 1
ATOM 992 C C . PRO A 1 129 ? 1.871 83.063 38.893 1.00 39.89 129 PRO A C 1
ATOM 993 O O . PRO A 1 129 ? 0.761 83.344 39.347 1.00 41.76 129 PRO A O 1
ATOM 997 N N . GLU A 1 130 ? 2.834 83.963 38.719 1.00 39.07 130 GLU A N 1
ATOM 998 C CA . GLU A 1 130 ? 2.663 85.367 39.075 1.00 38.51 130 GLU A CA 1
ATOM 999 C C . GLU A 1 130 ? 1.997 86.204 37.986 1.00 36.91 130 GLU A C 1
ATOM 1000 O O . GLU A 1 130 ? 1.528 87.308 38.251 1.00 36.36 130 GLU A O 1
ATOM 1006 N N . ALA A 1 131 ? 1.956 85.683 36.764 1.00 34.92 131 ALA A N 1
ATOM 1007 C CA . ALA A 1 131 ? 1.347 86.411 35.656 1.00 33.34 131 ALA A CA 1
ATOM 1008 C C . ALA A 1 131 ? -0.180 86.369 35.739 1.00 31.59 131 ALA A C 1
ATOM 1009 O O . ALA A 1 131 ? -0.785 85.306 35.625 1.00 31.62 131 ALA A O 1
ATOM 1011 N N . ARG A 1 132 ? -0.796 87.528 35.946 1.00 30.00 132 ARG A N 1
ATOM 1012 C CA . ARG A 1 132 ? -2.251 87.607 36.044 1.00 30.09 132 ARG A CA 1
ATOM 1013 C C . ARG A 1 132 ? -2.860 87.475 34.658 1.00 28.27 132 ARG A C 1
ATOM 1014 O O . ARG A 1 132 ? -3.945 86.920 34.485 1.00 29.20 132 ARG A O 1
ATOM 1022 N N . GLU A 1 133 ? -2.154 87.995 33.668 1.00 24.90 133 GLU A N 1
ATOM 1023 C CA . GLU A 1 133 ? -2.617 87.927 32.295 1.00 23.76 133 GLU A CA 1
ATOM 1024 C C . GLU A 1 133 ? -1.430 87.611 31.405 1.00 21.38 133 GLU A C 1
ATOM 1025 O O . GLU A 1 133 ? -0.284 87.846 31.784 1.00 20.92 133 GLU A O 1
ATOM 1031 N N . PHE A 1 134 ? -1.698 87.055 30.232 1.00 20.10 134 PHE A N 1
ATOM 1032 C CA . PHE A 1 134 ? -0.626 86.723 29.302 1.00 18.44 134 PHE A CA 1
ATOM 1033 C C . PHE A 1 134 ? -1.059 87.086 27.898 1.00 17.32 134 PHE A C 1
ATOM 1034 O O . PHE A 1 134 ? -2.225 87.388 27.670 1.00 17.99 134 PHE A O 1
ATOM 1042 N N . VAL A 1 135 ? -0.122 87.077 26.958 1.00 15.63 135 VAL A N 1
ATOM 1043 C CA . VAL A 1 135 ? -0.452 87.424 25.591 1.00 13.31 135 VAL A CA 1
ATOM 1044 C C . VAL A 1 135 ? -0.045 86.326 24.634 1.00 15.19 135 VAL A C 1
ATOM 1045 O O . VAL A 1 135 ? 0.983 85.669 24.825 1.00 15.17 135 VAL A O 1
ATOM 1049 N N . VAL A 1 136 ? -0.870 86.127 23.610 1.00 13.28 136 VAL A N 1
ATOM 1050 C CA . VAL A 1 136 ? -0.599 85.144 22.579 1.00 13.47 136 VAL A CA 1
ATOM 1051 C C . VAL A 1 136 ? -0.362 85.916 21.290 1.00 14.69 136 VAL A C 1
ATOM 1052 O O . VAL A 1 136 ? -1.092 86.850 20.969 1.00 14.73 136 VAL A O 1
ATOM 1056 N N . LYS A 1 137 ? 0.663 85.529 20.547 1.00 15.37 137 LYS A N 1
ATOM 1057 C CA . LYS A 1 137 ? 0.958 86.215 19.301 1.00 13.54 137 LYS A CA 1
ATOM 1058 C C . LYS A 1 137 ? 1.860 85.357 18.429 1.00 12.34 137 LYS A C 1
ATOM 1059 O O . LYS A 1 137 ? 2.670 84.583 18.937 1.00 12.02 137 LYS A O 1
ATOM 1065 N N . PRO A 1 138 ? 1.714 85.475 17.102 1.00 12.05 138 PRO A N 1
ATOM 1066 C CA . PRO A 1 138 ? 2.535 84.718 16.159 1.00 13.73 138 PRO A CA 1
ATOM 1067 C C . PRO A 1 138 ? 3.911 85.375 16.135 1.00 15.59 138 PRO A C 1
ATOM 1068 O O . PRO A 1 138 ? 4.026 86.580 16.338 1.00 15.60 138 PRO A O 1
ATOM 1072 N N . THR A 1 139 ? 4.957 84.595 15.901 1.00 17.86 139 THR A N 1
ATOM 1073 C CA . THR A 1 139 ? 6.295 85.172 15.858 1.00 19.22 139 THR A CA 1
ATOM 1074 C C . THR A 1 139 ? 6.489 85.942 14.562 1.00 19.44 139 THR A C 1
ATOM 1075 O O . THR A 1 139 ? 7.363 86.811 14.468 1.00 19.15 139 THR A O 1
ATOM 1079 N N . ASP A 1 140 ? 5.681 85.606 13.558 1.00 20.35 140 ASP A N 1
ATOM 1080 C CA . ASP A 1 140 ? 5.776 86.261 12.260 1.00 21.10 140 ASP A CA 1
ATOM 1081 C C . ASP A 1 140 ? 4.561 87.117 11.921 1.00 21.99 140 ASP A C 1
ATOM 1082 O O . ASP A 1 140 ? 3.740 86.748 11.077 1.00 23.69 140 ASP A O 1
ATOM 1087 N N . GLY A 1 141 ? 4.462 88.272 12.581 1.00 22.70 141 GLY A N 1
ATOM 1088 C CA . GLY A 1 141 ? 3.355 89.181 12.338 1.00 21.11 141 GLY A CA 1
ATOM 1089 C C . GLY A 1 141 ? 3.735 90.633 12.561 1.00 20.53 141 GLY A C 1
ATOM 1090 O O . GLY A 1 141 ? 4.899 90.951 12.802 1.00 19.12 141 GLY A O 1
ATOM 1091 N N . CYS A 1 142 ? 2.744 91.514 12.463 1.00 20.01 142 CYS A N 1
ATOM 1092 C CA . CYS A 1 142 ? 2.928 92.948 12.676 1.00 19.26 142 CYS A CA 1
ATOM 1093 C C . CYS A 1 142 ? 1.569 93.621 12.742 1.00 18.62 142 CYS A C 1
ATOM 1094 O O . CYS A 1 142 ? 0.533 92.996 12.489 1.00 17.48 142 CYS A O 1
ATOM 1097 N N . TYR A 1 143 ? 1.583 94.900 13.094 1.00 18.64 143 TYR A N 1
ATOM 1098 C CA . TYR A 1 143 ? 0.364 95.690 13.171 1.00 18.01 143 TYR A CA 1
ATOM 1099 C C . TYR A 1 143 ? -0.722 95.024 14.018 1.00 17.70 143 TYR A C 1
ATOM 1100 O O . TYR A 1 143 ? -1.897 95.037 13.658 1.00 17.44 143 TYR A O 1
ATOM 1109 N N . SER A 1 144 ? -0.317 94.441 15.143 1.00 18.69 144 SER A N 1
ATOM 1110 C CA . SER A 1 144 ? -1.242 93.774 16.059 1.00 18.92 144 SER A CA 1
ATOM 1111 C C . SER A 1 144 ? -1.927 92.516 15.509 1.00 20.65 144 SER A C 1
ATOM 1112 O O . SER A 1 144 ? -2.871 92.019 16.121 1.00 23.29 144 SER A O 1
ATOM 1115 N N . LYS A 1 145 ? -1.465 91.988 14.377 1.00 18.81 145 LYS A N 1
ATOM 1116 C CA . LYS A 1 145 ? -2.091 90.793 13.811 1.00 17.04 145 LYS A CA 1
ATOM 1117 C C . LYS A 1 145 ? -2.115 89.568 14.737 1.00 16.42 145 LYS A C 1
ATOM 1118 O O . LYS A 1 145 ? -1.089 89.149 15.273 1.00 17.22 145 LYS A O 1
ATOM 1124 N N . ASP A 1 146 ? -3.302 88.995 14.895 1.00 16.12 146 ASP A N 1
ATOM 1125 C CA . ASP A 1 146 ? -3.529 87.814 15.732 1.00 16.15 146 ASP A CA 1
ATOM 1126 C C . ASP A 1 146 ? -2.902 87.893 17.116 1.00 16.63 146 ASP A C 1
ATOM 1127 O O . ASP A 1 146 ? -2.478 86.878 17.672 1.00 17.42 146 ASP A O 1
ATOM 1132 N N . VAL A 1 147 ? -2.853 89.100 17.670 1.00 14.91 147 VAL A N 1
ATOM 1133 C CA . VAL A 1 147 ? -2.303 89.304 18.998 1.00 17.09 147 VAL A CA 1
ATOM 1134 C C . VAL A 1 147 ? -3.476 89.442 19.952 1.00 19.79 147 VAL A C 1
ATOM 1135 O O . VAL A 1 147 ? -4.419 90.182 19.666 1.00 20.48 147 VAL A O 1
ATOM 1139 N N . GL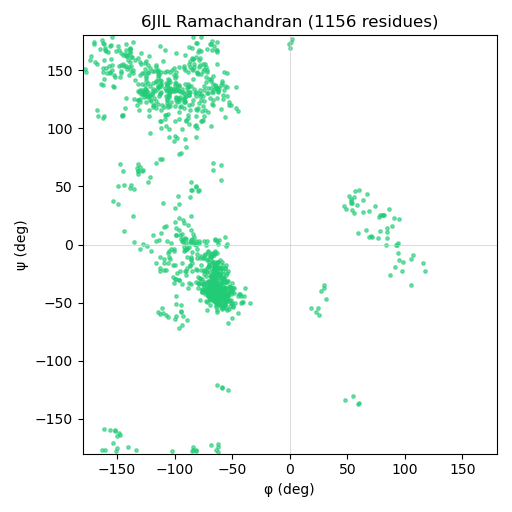N A 1 148 ? -3.428 88.730 21.076 1.00 21.17 148 GLN A N 1
ATOM 1140 C CA . GLN A 1 148 ? -4.516 88.791 22.046 1.00 24.43 148 GLN A CA 1
ATOM 1141 C C . GLN A 1 148 ? -4.075 88.711 23.508 1.00 23.03 148 GLN A C 1
ATOM 1142 O O . GLN A 1 148 ? -3.037 88.133 23.841 1.00 20.96 148 GLN A O 1
ATOM 1148 N N . ARG A 1 149 ? -4.911 89.288 24.366 1.00 21.56 149 ARG A N 1
ATOM 1149 C CA . ARG A 1 149 ? -4.698 89.349 25.806 1.00 20.01 149 ARG A CA 1
ATOM 1150 C C . ARG A 1 149 ? -5.647 88.379 26.514 1.00 18.99 149 ARG A C 1
ATOM 1151 O O . ARG A 1 149 ? -6.823 88.285 26.162 1.00 18.18 149 ARG A O 1
ATOM 1159 N N . TYR A 1 150 ? -5.136 87.655 27.504 1.00 18.27 150 TYR A N 1
ATOM 1160 C CA . TYR A 1 150 ? -5.959 86.699 28.249 1.00 20.75 150 TYR A CA 1
ATOM 1161 C C . TYR A 1 150 ? -5.682 86.680 29.749 1.00 21.57 150 TYR A C 1
ATOM 1162 O O . TYR A 1 150 ? -4.543 86.866 30.184 1.00 21.55 150 TYR A O 1
ATOM 1171 N N . GLN A 1 151 ? -6.731 86.441 30.530 1.00 23.92 151 GLN A N 1
ATOM 1172 C CA . GLN A 1 151 ? -6.605 86.308 31.977 1.00 26.98 151 GLN A CA 1
ATOM 1173 C C . GLN A 1 151 ? -6.098 84.873 32.091 1.00 27.06 151 GLN A C 1
ATOM 1174 O O . GLN A 1 151 ? -6.467 84.039 31.269 1.00 27.21 151 GLN A O 1
ATOM 1180 N N . ARG A 1 152 ? -5.266 84.568 33.082 1.00 28.15 152 ARG A N 1
ATOM 1181 C CA . ARG A 1 152 ? -4.723 83.214 33.184 1.00 29.59 152 ARG A CA 1
ATOM 1182 C C . ARG A 1 152 ? -5.747 82.086 33.256 1.00 30.34 152 ARG A C 1
ATOM 1183 O O . ARG A 1 152 ? -5.425 80.931 32.969 1.00 32.17 152 ARG A O 1
ATOM 1191 N N . SER A 1 153 ? -6.979 82.408 33.622 1.00 30.53 153 SER A N 1
ATOM 1192 C CA . SER A 1 153 ? -8.010 81.386 33.718 1.00 30.47 153 SER A CA 1
ATOM 1193 C C . SER A 1 153 ? -8.502 80.966 32.339 1.00 30.02 153 SER A C 1
ATOM 1194 O O . SER A 1 153 ? -9.204 79.965 32.200 1.00 30.06 153 SER A O 1
ATOM 1197 N N . LEU A 1 154 ? -8.126 81.733 31.321 1.00 29.07 154 LEU A N 1
ATOM 1198 C CA . LEU A 1 154 ? -8.550 81.459 29.951 1.00 29.47 154 LEU A CA 1
ATOM 1199 C C . LEU A 1 154 ? -7.519 80.678 29.142 1.00 28.57 154 LEU A C 1
ATOM 1200 O O . LEU A 1 154 ? -7.283 80.973 27.973 1.00 29.31 154 LEU A O 1
ATOM 1205 N N . ALA A 1 155 ? -6.908 79.677 29.756 1.00 28.03 155 ALA A N 1
ATOM 1206 C CA . ALA A 1 155 ? -5.904 78.888 29.058 1.00 28.60 155 ALA A CA 1
ATOM 1207 C C . ALA A 1 155 ? -6.475 78.124 27.858 1.00 29.43 155 ALA A C 1
ATOM 1208 O O . ALA A 1 155 ? -5.908 78.157 26.766 1.00 28.71 155 ALA A O 1
ATOM 1210 N N . GLU A 1 156 ? -7.597 77.439 28.059 1.00 29.40 156 GLU A N 1
ATOM 1211 C CA . GLU A 1 156 ? -8.202 76.659 26.988 1.00 29.13 156 GLU A CA 1
ATOM 1212 C C . GLU A 1 156 ? -8.495 77.522 25.767 1.00 27.79 156 GLU A C 1
ATOM 1213 O O . GLU A 1 156 ? -8.092 77.181 24.656 1.00 26.88 156 GLU A O 1
ATOM 1219 N N . PRO A 1 157 ? -9.196 78.654 25.950 1.00 25.94 157 PRO A N 1
ATOM 1220 C CA . PRO A 1 157 ? -9.493 79.513 24.798 1.00 25.65 157 PRO A CA 1
ATOM 1221 C C . PRO A 1 157 ? -8.210 79.983 24.111 1.00 25.12 157 PRO A C 1
ATOM 1222 O O . PRO A 1 157 ? -8.103 79.982 22.886 1.00 25.59 157 PRO A O 1
ATOM 1226 N N . ALA A 1 158 ? -7.231 80.383 24.911 1.00 24.64 158 ALA A N 1
ATOM 1227 C CA . ALA A 1 158 ? -5.966 80.837 24.358 1.00 22.78 158 ALA A CA 1
ATOM 1228 C C . ALA A 1 158 ? -5.264 79.688 23.625 1.00 21.18 158 ALA A C 1
ATOM 1229 O O . ALA A 1 158 ? -4.619 79.903 22.601 1.00 20.42 158 ALA A O 1
ATOM 1231 N N . SER A 1 159 ? -5.388 78.471 24.145 1.00 19.61 159 SER A N 1
ATOM 1232 C CA . SER A 1 159 ? -4.748 77.331 23.514 1.00 18.89 159 SER A CA 1
ATOM 1233 C C . SER A 1 159 ? -5.349 77.144 22.129 1.00 20.94 159 SER A C 1
ATOM 1234 O O . SER A 1 159 ? -4.679 76.670 21.209 1.00 19.96 159 SER A O 1
ATOM 1237 N N . ARG A 1 160 ? -6.618 77.524 21.984 1.00 22.04 160 ARG A N 1
ATOM 1238 C CA . ARG A 1 160 ? -7.301 77.410 20.701 1.00 23.52 160 ARG A CA 1
ATOM 1239 C C . ARG A 1 160 ? -6.770 78.489 19.774 1.00 20.80 160 ARG A C 1
ATOM 1240 O O . ARG A 1 160 ? -6.678 78.293 18.565 1.00 20.51 160 ARG A O 1
ATOM 1248 N N . HIS A 1 161 ? -6.416 79.629 20.349 1.00 18.91 161 HIS A N 1
ATOM 1249 C CA . HIS A 1 161 ? -5.853 80.720 19.564 1.00 17.85 161 HIS A CA 1
ATOM 1250 C C . HIS A 1 161 ? -4.480 80.233 19.109 1.00 16.85 161 HIS A C 1
ATOM 1251 O O . HIS A 1 161 ? -4.102 80.389 17.948 1.00 16.66 161 HIS A O 1
ATOM 1258 N N . VAL A 1 162 ? -3.752 79.616 20.034 1.00 16.18 162 VAL A N 1
ATOM 1259 C CA . VAL A 1 162 ? -2.424 79.096 19.748 1.00 17.15 162 VAL A CA 1
ATOM 1260 C C . VAL A 1 162 ? -2.484 78.038 18.654 1.00 17.76 162 VAL A C 1
ATOM 1261 O O . VAL A 1 162 ? -1.708 78.079 17.697 1.00 17.89 162 VAL A O 1
ATOM 1265 N N . ALA A 1 163 ? -3.416 77.101 18.793 1.00 17.42 163 ALA A N 1
ATOM 1266 C CA . ALA A 1 163 ? -3.559 76.028 17.823 1.00 17.92 163 ALA A CA 1
ATOM 1267 C C . ALA A 1 163 ? -3.793 76.577 16.424 1.00 18.29 163 ALA A C 1
ATOM 1268 O O . ALA A 1 163 ? -3.193 76.106 15.459 1.00 18.38 163 ALA A O 1
ATOM 1270 N N . ARG A 1 164 ? -4.663 77.576 16.327 1.00 19.37 164 ARG A N 1
ATOM 1271 C CA . ARG A 1 164 ? -4.999 78.203 15.052 1.00 20.37 164 ARG A CA 1
ATOM 1272 C C . ARG A 1 164 ? -3.747 78.723 14.350 1.00 20.05 164 ARG A C 1
ATOM 1273 O O . ARG A 1 164 ? -3.638 78.651 13.128 1.00 19.99 164 ARG A O 1
ATOM 1281 N N . LEU A 1 165 ? -2.805 79.243 15.132 1.00 19.96 165 LEU A N 1
ATOM 1282 C CA . LEU A 1 165 ? -1.565 79.787 14.587 1.00 20.54 165 LEU A CA 1
ATOM 1283 C C . LEU A 1 165 ? -0.584 78.702 14.166 1.00 20.12 165 LEU A C 1
ATOM 1284 O O . LEU A 1 165 ? 0.094 78.822 13.147 1.00 19.25 165 LEU A O 1
ATOM 1289 N N . LEU A 1 166 ? -0.503 77.648 14.963 1.00 19.94 166 LEU A N 1
ATOM 1290 C CA . LEU A 1 166 ? 0.390 76.545 14.649 1.00 20.96 166 LEU A CA 1
ATOM 1291 C C . LEU A 1 166 ? -0.086 75.879 13.363 1.00 21.28 166 LEU A C 1
ATOM 1292 O O . LEU A 1 166 ? 0.720 75.482 12.519 1.00 21.43 166 LEU A O 1
ATOM 1297 N N . ALA A 1 167 ? -1.404 75.772 13.219 1.00 20.60 167 ALA A N 1
ATOM 1298 C CA . ALA A 1 167 ? -2.005 75.150 12.047 1.00 23.57 167 ALA A CA 1
ATOM 1299 C C . ALA A 1 167 ? -1.559 75.834 10.766 1.00 25.32 167 ALA A C 1
ATOM 1300 O O . ALA A 1 167 ? -1.426 75.192 9.730 1.00 26.80 167 ALA A O 1
ATOM 1302 N N . ASN A 1 168 ? -1.340 77.142 10.837 1.00 27.42 168 ASN A N 1
ATOM 1303 C CA . ASN A 1 168 ? -0.901 77.899 9.673 1.00 28.32 168 ASN A CA 1
ATOM 1304 C C . ASN A 1 168 ? 0.611 77.748 9.547 1.00 27.61 168 ASN A C 1
ATOM 1305 O O . ASN A 1 168 ? 1.231 78.330 8.664 1.00 30.21 168 ASN A O 1
ATOM 1310 N N . GLY A 1 169 ? 1.198 76.957 10.442 1.00 24.83 169 GLY A N 1
ATOM 1311 C CA . GLY A 1 169 ? 2.628 76.728 10.408 1.00 21.85 169 GLY A CA 1
ATOM 1312 C C . GLY A 1 169 ? 3.485 77.851 10.960 1.00 21.76 169 GLY A C 1
ATOM 1313 O O . GLY A 1 169 ? 4.652 77.975 10.597 1.00 24.32 169 GLY A O 1
ATOM 1314 N N . SER A 1 170 ? 2.920 78.674 11.833 1.00 20.86 170 SER A N 1
ATOM 1315 C CA . SER A 1 170 ? 3.660 79.775 12.439 1.00 20.28 170 SER A CA 1
ATOM 1316 C C . SER A 1 170 ? 4.086 79.367 13.846 1.00 20.25 170 SER A C 1
ATOM 1317 O O . SER A 1 170 ? 3.430 78.541 14.480 1.00 19.76 170 SER A O 1
ATOM 1320 N N . HIS A 1 171 ? 5.189 79.929 14.328 1.00 20.05 171 HIS A N 1
ATOM 1321 C CA . HIS A 1 171 ? 5.625 79.655 15.691 1.00 19.85 171 HIS A CA 1
ATOM 1322 C C . HIS A 1 171 ? 4.814 80.643 16.524 1.00 19.49 171 HIS A C 1
ATOM 1323 O O . HIS A 1 171 ? 4.462 81.714 16.043 1.00 21.77 171 HIS A O 1
ATOM 1330 N N . VAL A 1 172 ? 4.509 80.291 17.764 1.00 19.87 172 VAL A N 1
ATOM 1331 C CA . VAL A 1 172 ? 3.724 81.169 18.623 1.00 19.27 172 VAL A CA 1
ATOM 1332 C C . VAL A 1 172 ? 4.501 81.566 19.856 1.00 20.58 172 VAL A C 1
ATOM 1333 O O . VAL A 1 172 ? 5.196 80.748 20.457 1.00 22.45 172 VAL A O 1
ATOM 1337 N N . ILE A 1 173 ? 4.388 82.833 20.229 1.00 21.13 173 ILE A N 1
ATOM 1338 C CA . ILE A 1 173 ? 5.071 83.332 21.406 1.00 21.23 173 ILE A CA 1
ATOM 1339 C C . ILE A 1 173 ? 4.080 83.602 22.525 1.00 20.40 173 ILE A C 1
ATOM 1340 O O . ILE A 1 173 ? 3.017 84.172 22.301 1.00 21.46 173 ILE A O 1
ATOM 1345 N N . LEU A 1 174 ? 4.433 83.155 23.726 1.00 20.65 174 LEU A N 1
ATOM 1346 C CA . LEU A 1 174 ? 3.613 83.361 24.913 1.00 19.45 174 LEU A CA 1
ATOM 1347 C C . LEU A 1 174 ? 4.403 84.287 25.826 1.00 19.02 174 LEU A C 1
ATOM 1348 O O . LEU A 1 174 ? 5.572 84.030 26.106 1.00 19.38 174 LEU A O 1
ATOM 1353 N N . GLN A 1 175 ? 3.782 85.374 26.271 1.00 19.38 175 GLN A N 1
ATOM 1354 C CA . GLN A 1 175 ? 4.462 86.304 27.171 1.00 19.32 175 GLN A CA 1
ATOM 1355 C C . GLN A 1 175 ? 3.525 86.762 28.271 1.00 18.39 175 GLN A C 1
ATOM 1356 O O . GLN A 1 175 ? 2.315 86.845 28.079 1.00 16.78 175 GLN A O 1
ATOM 1362 N N . PRO A 1 176 ? 4.076 87.053 29.452 1.00 18.98 176 PRO A N 1
ATOM 1363 C CA . PRO A 1 176 ? 3.187 87.518 30.511 1.00 18.96 176 PRO A CA 1
ATOM 1364 C C . PRO A 1 176 ? 2.786 88.931 30.104 1.00 20.29 176 PRO A C 1
ATOM 1365 O O . PRO A 1 176 ? 3.552 89.616 29.429 1.00 20.44 176 PRO A O 1
ATOM 1369 N N . TYR A 1 177 ? 1.592 89.362 30.487 1.00 21.55 177 TYR A N 1
ATOM 1370 C CA . TYR A 1 177 ? 1.156 90.708 30.153 1.00 22.97 177 TYR A CA 1
ATOM 1371 C C . TYR A 1 177 ? 1.878 91.714 31.048 1.00 25.31 177 TYR A C 1
ATOM 1372 O O . TYR A 1 177 ? 1.750 91.661 32.273 1.00 25.49 177 TYR A O 1
ATOM 1381 N N . VAL A 1 178 ? 2.636 92.621 30.434 1.00 26.19 178 VAL A N 1
ATOM 1382 C CA . VAL A 1 178 ? 3.373 93.654 31.163 1.00 26.00 178 VAL A CA 1
ATOM 1383 C C . VAL A 1 178 ? 2.372 94.717 31.610 1.00 27.23 178 VAL A C 1
ATOM 1384 O O . VAL A 1 178 ? 1.874 95.500 30.803 1.00 27.93 178 VAL A O 1
ATOM 1388 N N . GLU A 1 179 ? 2.089 94.726 32.907 1.00 28.87 179 GLU A N 1
ATOM 1389 C CA . GLU A 1 179 ? 1.119 95.632 33.514 1.00 29.99 179 GLU A CA 1
ATOM 1390 C C . GLU A 1 179 ? 1.299 97.129 33.293 1.00 28.57 179 GLU A C 1
ATOM 1391 O O . GLU A 1 179 ? 0.312 97.868 33.238 1.00 28.91 179 GLU A O 1
ATOM 1397 N N . SER A 1 180 ? 2.537 97.591 33.169 1.00 26.79 180 SER A N 1
ATOM 1398 C CA . SER A 1 180 ? 2.759 99.019 32.973 1.00 25.23 180 SER A CA 1
ATOM 1399 C C . SER A 1 180 ? 2.231 99.514 31.635 1.00 23.39 180 SER A C 1
ATOM 1400 O O . SER A 1 180 ? 1.945 100.692 31.486 1.00 24.54 180 SER A O 1
ATOM 1403 N N . VAL A 1 181 ? 2.092 98.623 30.664 1.00 22.32 181 VAL A N 1
ATOM 1404 C CA . VAL A 1 181 ? 1.623 99.034 29.342 1.00 23.79 181 VAL A CA 1
ATOM 1405 C C . VAL A 1 181 ? 0.207 99.626 29.339 1.00 24.44 181 VAL A C 1
ATOM 1406 O O . VAL A 1 181 ? -0.128 100.447 28.482 1.00 23.61 181 VAL A O 1
ATOM 1410 N N . ASP A 1 182 ? -0.617 99.219 30.297 1.00 25.40 182 ASP A N 1
ATOM 1411 C CA . ASP A 1 182 ? -1.985 99.729 30.390 1.00 26.10 182 ASP A CA 1
ATOM 1412 C C . ASP A 1 182 ? -2.025 101.235 30.629 1.00 27.49 182 ASP A C 1
ATOM 1413 O O . ASP A 1 182 ? -2.875 101.938 30.082 1.00 25.87 182 ASP A O 1
ATOM 1418 N N . ARG A 1 183 ? -1.101 101.726 31.448 1.00 28.88 183 ARG A N 1
ATOM 1419 C CA . ARG A 1 183 ? -1.058 103.144 31.760 1.00 30.21 183 ARG A CA 1
ATOM 1420 C C . ARG A 1 183 ? 0.084 103.934 31.127 1.00 28.40 183 ARG A C 1
ATOM 1421 O O . ARG A 1 183 ? -0.019 105.146 30.975 1.00 29.76 183 ARG A O 1
ATOM 1429 N N . HIS A 1 184 ? 1.159 103.260 30.740 1.00 26.61 184 HIS A N 1
ATOM 1430 C CA . HIS A 1 184 ? 2.299 103.955 30.153 1.00 25.42 184 HIS A CA 1
ATOM 1431 C C . HIS A 1 184 ? 2.621 103.533 28.729 1.00 25.74 184 HIS A C 1
ATOM 1432 O O . HIS A 1 184 ? 3.644 103.930 28.174 1.00 26.74 184 HIS A O 1
ATOM 1439 N N . GLY A 1 185 ? 1.745 102.731 28.139 1.00 24.59 185 GLY A N 1
ATOM 1440 C CA . GLY A 1 185 ? 1.972 102.276 26.783 1.00 23.73 185 GLY A CA 1
ATOM 1441 C C . GLY A 1 185 ? 3.381 101.758 26.572 1.00 23.95 185 GLY A C 1
ATOM 1442 O O . GLY A 1 185 ? 3.894 100.990 27.385 1.00 23.42 185 GLY A O 1
ATOM 1443 N N . GLU A 1 186 ? 4.010 102.190 25.481 1.00 23.18 186 GLU A N 1
ATOM 1444 C CA . GLU A 1 186 ? 5.362 101.755 25.148 1.00 21.21 186 GLU A CA 1
ATOM 1445 C C . GLU A 1 186 ? 6.106 102.896 24.460 1.00 19.95 186 GLU A C 1
ATOM 1446 O O . GLU A 1 186 ? 5.491 103.864 24.017 1.00 17.85 186 GLU A O 1
ATOM 1452 N N . THR A 1 187 ? 7.427 102.777 24.366 1.00 19.43 187 THR A N 1
ATOM 1453 C CA . THR A 1 187 ? 8.228 103.801 23.706 1.00 19.58 187 THR A CA 1
ATOM 1454 C C . THR A 1 187 ? 8.984 103.153 22.550 1.00 19.92 187 THR A C 1
ATOM 1455 O O . THR A 1 187 ? 9.701 102.168 22.739 1.00 19.06 187 THR A O 1
ATOM 1459 N N . ASP A 1 188 ? 8.801 103.707 21.353 1.00 18.03 188 ASP A N 1
ATOM 1460 C CA . ASP A 1 188 ? 9.435 103.195 20.142 1.00 17.13 188 ASP A CA 1
ATOM 1461 C C . ASP A 1 188 ? 10.556 104.121 19.668 1.00 17.15 188 ASP A C 1
ATOM 1462 O O . ASP A 1 188 ? 10.294 105.241 19.222 1.00 17.18 188 ASP A O 1
ATOM 1467 N N . LEU A 1 189 ? 11.801 103.648 19.760 1.00 15.48 189 LEU A N 1
ATOM 1468 C CA . LEU A 1 189 ? 12.961 104.439 19.360 1.00 14.49 189 LEU A CA 1
ATOM 1469 C C . LEU A 1 189 ? 13.456 104.095 17.957 1.00 15.50 189 LEU A C 1
ATOM 1470 O O . LEU A 1 189 ? 13.577 102.927 17.593 1.00 17.02 189 LEU A O 1
ATOM 1475 N N . THR A 1 190 ? 13.756 105.124 17.175 1.00 15.08 190 THR A N 1
ATOM 1476 C CA . THR A 1 190 ? 14.241 104.934 15.819 1.00 13.66 190 THR A CA 1
ATOM 1477 C C . THR A 1 190 ? 15.723 105.275 15.732 1.00 14.60 190 THR A C 1
ATOM 1478 O O . THR A 1 190 ? 16.163 106.309 16.233 1.00 14.75 190 THR A O 1
ATOM 1482 N N . PHE A 1 191 ? 16.487 104.389 15.099 1.00 15.70 191 PHE A N 1
ATOM 1483 C CA . PHE A 1 191 ? 17.923 104.575 14.941 1.00 16.24 191 PHE A CA 1
ATOM 1484 C C . PHE A 1 191 ? 18.343 104.544 13.482 1.00 16.97 191 PHE A C 1
ATOM 1485 O O . PHE A 1 191 ? 17.739 103.848 12.663 1.00 17.53 191 PHE A O 1
ATOM 1493 N N . PHE A 1 192 ? 19.394 105.296 13.172 1.00 17.87 192 PHE A N 1
ATOM 1494 C CA . PHE A 1 192 ? 19.941 105.340 11.824 1.00 18.63 192 PHE A CA 1
ATOM 1495 C C . PHE A 1 192 ? 21.446 105.147 11.916 1.00 19.23 192 PHE A C 1
ATOM 1496 O O . PHE A 1 192 ? 22.150 105.957 12.514 1.00 18.77 192 PHE A O 1
ATOM 1504 N N . ASP A 1 193 ? 21.923 104.046 11.341 1.00 20.91 193 ASP A N 1
ATOM 1505 C CA . ASP A 1 193 ? 23.341 103.695 11.366 1.00 23.24 193 ASP A CA 1
ATOM 1506 C C . ASP A 1 193 ? 23.917 103.615 12.778 1.00 23.67 193 ASP A C 1
ATOM 1507 O O . ASP A 1 193 ? 25.036 104.062 13.031 1.00 24.75 193 ASP A O 1
ATOM 1512 N N . GLY A 1 194 ? 23.143 103.037 13.690 1.00 22.99 194 GLY A N 1
ATOM 1513 C CA . GLY A 1 194 ? 23.586 102.888 15.061 1.00 22.73 194 GLY A CA 1
ATOM 1514 C C . GLY A 1 194 ? 23.479 104.154 15.888 1.00 23.51 194 GLY A C 1
ATOM 1515 O O . GLY A 1 194 ? 24.008 104.209 16.998 1.00 24.72 194 GLY A O 1
ATOM 1516 N N . VAL A 1 195 ? 22.794 105.167 15.363 1.00 22.11 195 VAL A N 1
ATOM 1517 C CA . VAL A 1 195 ? 22.646 106.435 16.075 1.00 19.88 195 VAL A CA 1
ATOM 1518 C C . VAL A 1 195 ? 21.186 106.776 16.359 1.00 19.07 195 VAL A C 1
ATOM 1519 O O . VAL A 1 195 ? 20.333 106.730 15.474 1.00 19.83 195 VAL A O 1
ATOM 1523 N N . TYR A 1 196 ? 20.904 107.108 17.611 1.00 18.00 196 TYR A N 1
ATOM 1524 C CA . TYR A 1 196 ? 19.552 107.451 18.018 1.00 17.74 196 TYR A CA 1
ATOM 1525 C C . TYR A 1 196 ? 19.068 108.694 17.284 1.00 17.84 196 TYR A C 1
ATOM 1526 O O . TYR A 1 196 ? 19.767 109.707 17.233 1.00 16.68 196 TYR A O 1
ATOM 1535 N N . SER A 1 197 ? 17.868 108.617 16.719 1.00 17.86 197 SER A N 1
ATOM 1536 C CA . SER A 1 197 ? 17.310 109.760 16.010 1.00 17.19 197 SER A CA 1
ATOM 1537 C C . SER A 1 197 ? 16.132 110.362 16.755 1.00 16.97 197 SER A C 1
ATOM 1538 O O . SER A 1 197 ? 16.117 111.550 17.048 1.00 17.43 197 SER A O 1
ATOM 1541 N N . HIS A 1 198 ? 15.145 109.534 17.069 1.00 16.92 198 HIS A N 1
ATOM 1542 C CA . HIS A 1 198 ? 13.955 110.021 17.745 1.00 17.14 198 HIS A CA 1
ATOM 1543 C C . HIS A 1 198 ? 13.091 108.861 18.212 1.00 18.02 198 HIS A C 1
ATOM 1544 O O . HIS A 1 198 ? 13.355 107.696 17.892 1.00 14.98 198 HIS A O 1
ATOM 1551 N N . ALA A 1 199 ? 12.040 109.196 18.953 1.00 17.98 199 ALA A N 1
ATOM 1552 C CA . ALA A 1 199 ? 11.128 108.193 19.468 1.00 18.99 199 ALA A CA 1
ATOM 1553 C C . ALA A 1 199 ? 9.715 108.738 19.596 1.00 20.36 199 ALA A C 1
ATOM 1554 O O . ALA A 1 199 ? 9.470 109.938 19.436 1.00 21.75 199 ALA A O 1
ATOM 1556 N N . ILE A 1 200 ? 8.779 107.839 19.871 1.00 20.56 200 ILE A N 1
ATOM 1557 C CA . ILE A 1 200 ? 7.394 108.222 20.059 1.00 20.59 200 ILE A CA 1
ATOM 1558 C C . ILE A 1 200 ? 6.821 107.361 21.167 1.00 20.09 200 ILE A C 1
ATOM 1559 O O . ILE A 1 200 ? 7.419 106.375 21.592 1.00 18.26 200 ILE A O 1
ATOM 1564 N N . HIS A 1 201 ? 5.657 107.761 21.644 1.00 19.64 201 HIS A N 1
ATOM 1565 C CA . HIS A 1 201 ? 4.960 106.996 22.639 1.00 18.54 201 HIS A CA 1
ATOM 1566 C C . HIS A 1 201 ? 3.801 106.391 21.851 1.00 19.60 201 HIS A C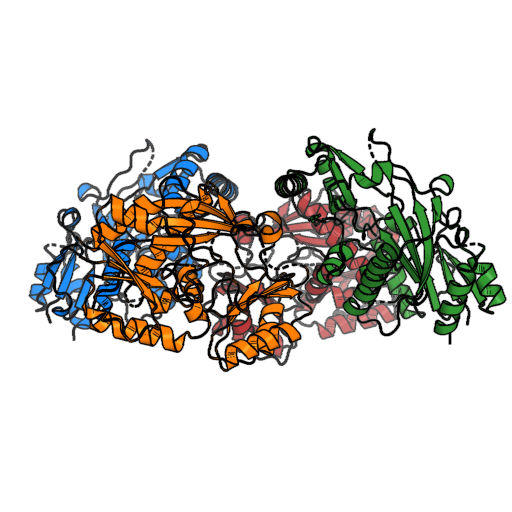 1
ATOM 1567 O O . HIS A 1 201 ? 3.226 107.046 20.975 1.00 19.34 201 HIS A O 1
ATOM 1574 N N . LYS A 1 202 ? 3.498 105.129 22.123 1.00 18.40 202 LYS A N 1
ATOM 1575 C CA . LYS A 1 202 ? 2.404 104.453 21.451 1.00 18.17 202 LYS A CA 1
ATOM 1576 C C . LYS A 1 202 ? 1.517 103.884 22.550 1.00 19.44 202 LYS A C 1
ATOM 1577 O O . LYS A 1 202 ? 2.001 103.176 23.436 1.00 19.80 202 LYS A O 1
ATOM 1583 N N . GLY A 1 203 ? 0.225 104.199 22.501 1.00 18.42 203 GLY A N 1
ATOM 1584 C CA . GLY A 1 203 ? -0.686 103.707 23.518 1.00 19.01 203 GLY A CA 1
ATOM 1585 C C . GLY A 1 203 ? -0.818 102.197 23.515 1.00 20.71 203 GLY A C 1
ATOM 1586 O O . GLY A 1 203 ? -0.372 101.531 22.582 1.00 20.60 203 GLY A O 1
ATOM 1587 N N . ALA A 1 204 ? -1.428 101.656 24.567 1.00 21.17 204 ALA A N 1
ATOM 1588 C CA . ALA A 1 204 ? -1.633 100.217 24.675 1.00 21.36 204 ALA A CA 1
ATOM 1589 C C . ALA A 1 204 ? -2.521 99.780 23.513 1.00 22.04 204 ALA A C 1
ATOM 1590 O O . ALA A 1 204 ? -3.345 100.553 23.041 1.00 23.82 204 ALA A O 1
ATOM 1600 N N . LEU A 1 206 ? -3.871 96.270 23.418 1.00 23.32 206 LEU A N 1
ATOM 1601 C CA . LEU A 1 206 ? -4.748 95.230 23.933 1.00 23.10 206 LEU A CA 1
ATOM 1602 C C . LEU A 1 206 ? -5.608 95.753 25.086 1.00 25.57 206 LEU A C 1
ATOM 1603 O O . LEU A 1 206 ? -5.113 95.965 26.195 1.00 25.98 206 LEU A O 1
ATOM 1616 N N . PRO A 1 208 ? -8.496 95.695 28.070 1.00 26.23 208 PRO A N 1
ATOM 1617 C CA . PRO A 1 208 ? -8.940 94.712 29.062 1.00 26.18 208 PRO A CA 1
ATOM 1618 C C . PRO A 1 208 ? -10.235 94.014 28.637 1.00 26.51 208 PRO A C 1
ATOM 1619 O O . PRO A 1 208 ? -10.483 92.877 29.015 1.00 26.78 208 PRO A O 1
ATOM 1623 N N . ASP A 1 209 ? -11.049 94.700 27.839 1.00 29.17 209 ASP A N 1
ATOM 1624 C CA . ASP A 1 209 ? -12.322 94.149 27.379 1.00 31.86 209 ASP A CA 1
ATOM 1625 C C . ASP A 1 209 ? -12.221 93.279 26.123 1.00 32.59 209 ASP A C 1
ATOM 1626 O O . ASP A 1 209 ? -13.238 92.971 25.501 1.00 34.42 209 ASP A O 1
ATOM 1631 N N . GLY A 1 210 ? -11.006 92.897 25.738 1.00 31.84 210 GLY A N 1
ATOM 1632 C CA . GLY A 1 210 ? -10.843 92.051 24.566 1.00 30.04 210 GLY A CA 1
ATOM 1633 C C . GLY A 1 210 ? -10.560 92.781 23.264 1.00 28.45 210 GLY A C 1
ATOM 1634 O O . GLY A 1 210 ? -10.173 92.171 22.266 1.00 27.91 210 GLY A O 1
ATOM 1635 N N . THR A 1 211 ? -10.750 94.093 23.263 1.00 26.41 211 THR A N 1
ATOM 1636 C CA . THR A 1 211 ? -10.500 94.867 22.059 1.00 23.48 211 THR A CA 1
ATOM 1637 C C . THR A 1 211 ? -9.011 94.893 21.730 1.00 22.19 211 THR A C 1
ATOM 1638 O O . THR A 1 211 ? -8.162 94.988 22.619 1.00 20.11 211 THR A O 1
ATOM 1642 N N . VAL A 1 212 ? -8.703 94.794 20.444 1.00 20.83 212 VAL A N 1
ATOM 1643 C CA . VAL A 1 212 ? -7.324 94.822 19.988 1.00 18.25 212 VAL A CA 1
ATOM 1644 C C . VAL A 1 212 ? -7.190 95.978 19.012 1.00 19.27 212 VAL A C 1
ATOM 1645 O O . VAL A 1 212 ? -7.747 95.944 17.921 1.00 18.56 212 VAL A O 1
ATOM 1649 N N . HIS A 1 213 ? -6.467 97.016 19.415 1.00 20.69 213 HIS A N 1
ATOM 1650 C CA . HIS A 1 213 ? -6.281 98.168 18.549 1.00 21.37 213 HIS A CA 1
ATOM 1651 C C . HIS A 1 213 ? -5.139 97.987 17.572 1.00 20.53 213 HIS A C 1
ATOM 1652 O O . HIS A 1 213 ? -4.341 97.057 17.675 1.00 19.21 213 HIS A O 1
ATOM 1659 N N . VAL A 1 214 ? -5.088 98.905 16.620 1.00 19.70 214 VAL A N 1
ATOM 1660 C CA . VAL A 1 214 ? -4.076 98.928 15.590 1.00 21.21 214 VAL A CA 1
ATOM 1661 C C . VAL A 1 214 ? -3.436 100.321 15.756 1.00 22.04 214 VAL A C 1
ATOM 1662 O O . VAL A 1 214 ? -4.139 101.320 15.864 1.00 21.88 214 VAL A O 1
ATOM 1666 N N . PRO A 1 215 ? -2.093 100.393 15.804 1.00 22.79 215 PRO A N 1
ATOM 1667 C CA . PRO A 1 215 ? -1.330 101.639 15.978 1.00 22.44 215 PRO A CA 1
ATOM 1668 C C . PRO A 1 215 ? -1.492 102.754 14.950 1.00 22.87 215 PRO A C 1
ATOM 1669 O O . PRO A 1 215 ? -0.558 103.069 14.217 1.00 22.72 215 PRO A O 1
ATOM 1673 N N . THR A 1 216 ? -2.673 103.361 14.915 1.00 22.99 216 THR A N 1
ATOM 1674 C CA . THR A 1 216 ? -2.946 104.458 13.996 1.00 22.92 216 THR A CA 1
ATOM 1675 C C . THR A 1 216 ? -2.335 105.753 14.548 1.00 22.64 216 THR A C 1
ATOM 1676 O O . THR A 1 216 ? -1.936 105.807 15.709 1.00 22.35 216 THR A O 1
ATOM 1680 N N . LEU A 1 217 ? -2.270 106.792 13.722 1.00 22.55 217 LEU A N 1
ATOM 1681 C CA . LEU A 1 217 ? -1.682 108.071 14.138 1.00 22.72 217 LEU A CA 1
ATOM 1682 C C . LEU A 1 217 ? -2.165 108.636 15.469 1.00 21.32 217 LEU A C 1
ATOM 1683 O O . LEU A 1 217 ? -1.379 109.212 16.217 1.00 20.53 217 LEU A O 1
ATOM 1688 N N . ASP A 1 218 ? -3.448 108.484 15.773 1.00 20.06 218 ASP A N 1
ATOM 1689 C CA . ASP A 1 218 ? -3.958 109.006 17.032 1.00 20.73 218 ASP A CA 1
ATOM 1690 C C . ASP A 1 218 ? -3.392 108.248 18.235 1.00 19.92 218 ASP A C 1
ATOM 1691 O O . ASP A 1 218 ? -3.482 108.707 19.376 1.00 19.72 218 ASP A O 1
ATOM 1696 N N . PHE A 1 219 ? -2.789 107.094 17.979 1.00 19.30 219 PHE A N 1
ATOM 1697 C CA . PHE A 1 219 ? -2.199 106.312 19.058 1.00 20.22 219 PHE A CA 1
ATOM 1698 C C . PHE A 1 219 ? -0.725 106.654 19.240 1.00 21.08 219 PHE A C 1
ATOM 1699 O O . PHE A 1 219 ? -0.050 106.063 20.083 1.00 21.45 219 PHE A O 1
ATOM 1707 N N . ARG A 1 220 ? -0.227 107.609 18.456 1.00 21.67 220 ARG A N 1
ATOM 1708 C CA . ARG A 1 220 ? 1.183 107.994 18.543 1.00 22.87 220 ARG A CA 1
ATOM 1709 C C . ARG A 1 220 ? 1.425 109.467 18.844 1.00 23.30 220 ARG A C 1
ATOM 1710 O O . ARG A 1 220 ? 0.598 110.320 18.537 1.00 24.50 220 ARG A O 1
ATOM 1718 N N . GLN A 1 221 ? 2.576 109.751 19.441 1.00 23.05 221 GLN A N 1
ATOM 1719 C CA . GLN A 1 221 ? 2.971 111.114 19.752 1.00 24.07 221 GLN A CA 1
ATOM 1720 C C . GLN A 1 221 ? 4.458 111.195 20.063 1.00 22.91 221 GLN A C 1
ATOM 1721 O O . GLN A 1 221 ? 5.011 110.317 20.731 1.00 21.63 221 GLN A O 1
ATOM 1727 N N . ALA A 1 222 ? 5.099 112.243 19.547 1.00 20.72 222 ALA A N 1
ATOM 1728 C CA . ALA A 1 222 ? 6.529 112.470 19.744 1.00 20.25 222 ALA A CA 1
ATOM 1729 C C . ALA A 1 222 ? 6.942 112.294 21.204 1.00 20.42 222 ALA A C 1
ATOM 1730 O O . ALA A 1 222 ? 6.272 112.769 22.115 1.00 20.18 222 ALA A O 1
ATOM 1732 N N . ARG A 1 223 ? 8.055 111.606 21.414 1.00 22.26 223 ARG A N 1
ATOM 1733 C CA . ARG A 1 223 ? 8.557 111.360 22.756 1.00 24.63 223 ARG A CA 1
ATOM 1734 C C . ARG A 1 223 ? 10.075 111.461 22.757 1.00 24.50 223 ARG A C 1
ATOM 1735 O O . ARG A 1 223 ? 10.732 111.193 21.755 1.00 24.91 223 ARG A O 1
ATOM 1743 N N . ASP A 1 224 ? 10.637 111.852 23.884 1.00 27.39 224 ASP A N 1
ATOM 1744 C CA . ASP A 1 224 ? 12.083 111.940 23.984 1.00 29.79 224 ASP A CA 1
ATOM 1745 C C . ASP A 1 224 ? 12.520 110.795 24.884 1.00 29.86 224 ASP A C 1
ATOM 1746 O O . ASP A 1 224 ? 12.277 110.820 26.091 1.00 30.20 224 ASP A O 1
ATOM 1751 N N . ALA A 1 225 ? 13.141 109.781 24.293 1.00 29.59 225 ALA A N 1
ATOM 1752 C CA . ALA A 1 225 ? 13.583 108.613 25.052 1.00 30.01 225 ALA A CA 1
ATOM 1753 C C . ALA A 1 225 ? 14.691 108.996 26.019 1.00 29.76 225 ALA A C 1
ATOM 1754 O O . ALA A 1 225 ? 15.582 109.770 25.665 1.00 30.41 225 ALA A O 1
ATOM 1756 N N . ASP A 1 226 ? 14.639 108.465 27.238 1.00 29.72 226 ASP A N 1
ATOM 1757 C CA . ASP A 1 226 ? 15.672 108.780 28.214 1.00 31.33 226 ASP A CA 1
ATOM 1758 C C . ASP A 1 226 ? 16.911 107.935 27.969 1.00 31.78 226 ASP A C 1
ATOM 1759 O O . ASP A 1 226 ? 16.909 107.051 27.106 1.00 30.51 226 ASP A O 1
ATOM 1764 N N . GLU A 1 227 ? 17.972 108.227 28.716 1.00 33.05 227 GLU A N 1
ATOM 1765 C CA . GLU A 1 227 ? 19.243 107.516 28.584 1.00 33.87 227 GLU A CA 1
ATOM 1766 C C . GLU A 1 227 ? 19.115 106.001 28.644 1.00 31.39 227 GLU A C 1
ATOM 1767 O O . GLU A 1 227 ? 19.637 105.296 27.784 1.00 30.38 227 GLU A O 1
ATOM 1773 N N . ASP A 1 228 ? 18.420 105.511 29.662 1.00 30.21 228 ASP A N 1
ATOM 1774 C CA . ASP A 1 228 ? 18.231 104.080 29.845 1.00 30.64 228 ASP A CA 1
ATOM 1775 C C . ASP A 1 228 ? 17.583 103.417 28.646 1.00 29.52 228 ASP A C 1
ATOM 1776 O O . ASP A 1 228 ? 18.026 102.359 28.198 1.00 30.15 228 ASP A O 1
ATOM 1781 N N . GLN A 1 229 ? 16.531 104.041 28.129 1.00 27.19 229 GLN A N 1
ATOM 1782 C CA . GLN A 1 229 ? 15.820 103.492 26.991 1.00 24.53 229 GLN A CA 1
ATOM 1783 C C . GLN A 1 229 ? 16.726 103.445 25.769 1.00 24.36 229 GLN A C 1
ATOM 1784 O O . GLN A 1 229 ? 16.796 102.422 25.082 1.00 23.12 229 GLN A O 1
ATOM 1790 N N . ARG A 1 230 ? 17.437 104.541 25.516 1.00 23.29 230 ARG A N 1
ATOM 1791 C CA . ARG A 1 230 ? 18.340 104.602 24.374 1.00 22.93 230 ARG A CA 1
ATOM 1792 C C . ARG A 1 230 ? 19.481 103.621 24.574 1.00 21.04 230 ARG A C 1
ATOM 1793 O O . ARG A 1 230 ? 19.975 103.017 23.619 1.00 19.86 230 ARG A O 1
ATOM 1801 N N . ALA A 1 231 ? 19.886 103.449 25.826 1.00 18.87 231 ALA A N 1
ATOM 1802 C CA . ALA A 1 231 ? 20.955 102.515 26.148 1.00 18.76 231 ALA A CA 1
ATOM 1803 C C . ALA A 1 231 ? 20.521 101.079 25.829 1.00 17.53 231 ALA A C 1
ATOM 1804 O O . ALA A 1 231 ? 21.285 100.304 25.256 1.00 17.82 231 ALA A O 1
ATOM 1806 N N . VAL A 1 232 ? 19.292 100.727 26.193 1.00 15.52 232 VAL A N 1
ATOM 1807 C CA . VAL A 1 232 ? 18.798 99.386 25.928 1.00 14.09 232 VAL A CA 1
ATOM 1808 C C . VAL A 1 232 ? 18.601 99.187 24.426 1.00 16.75 232 VAL A C 1
ATOM 1809 O O . VAL A 1 232 ? 19.027 98.176 23.866 1.00 19.00 232 VAL A O 1
ATOM 1813 N N . ALA A 1 233 ? 17.968 100.155 23.774 1.00 15.28 233 ALA A N 1
ATOM 1814 C CA . ALA A 1 233 ? 17.728 100.075 22.340 1.00 14.69 233 ALA A CA 1
ATOM 1815 C C . ALA A 1 233 ? 19.024 99.845 21.573 1.00 14.81 233 ALA A C 1
ATOM 1816 O O . ALA A 1 233 ? 19.078 99.013 20.673 1.00 15.12 233 ALA A O 1
ATOM 1818 N N . ALA A 1 234 ? 20.062 100.601 21.926 1.00 15.83 234 ALA A N 1
ATOM 1819 C CA . ALA A 1 234 ? 21.364 100.491 21.268 1.00 15.25 234 ALA A CA 1
ATOM 1820 C C . ALA A 1 234 ? 22.020 99.143 21.518 1.00 16.22 234 ALA A C 1
ATOM 1821 O O . ALA A 1 234 ? 22.807 98.676 20.693 1.00 18.64 234 ALA A O 1
ATOM 1823 N N . ALA A 1 235 ? 21.716 98.527 22.658 1.00 16.12 235 ALA A N 1
ATOM 1824 C CA . ALA A 1 235 ? 22.282 97.213 22.976 1.00 16.25 235 ALA A CA 1
ATOM 1825 C C . ALA A 1 235 ? 21.606 96.175 22.098 1.00 15.71 235 ALA A C 1
ATOM 1826 O O . ALA A 1 235 ? 22.257 95.267 21.584 1.00 15.77 235 ALA A O 1
ATOM 1828 N N . ALA A 1 236 ? 20.293 96.322 21.932 1.00 14.61 236 ALA A N 1
ATOM 1829 C CA . ALA A 1 236 ? 19.523 95.410 21.109 1.00 16.33 236 ALA A CA 1
ATOM 1830 C C . ALA A 1 236 ? 20.054 95.433 19.675 1.00 18.42 236 ALA A C 1
ATOM 1831 O O . ALA A 1 236 ? 20.179 94.390 19.035 1.00 20.50 236 ALA A O 1
ATOM 1833 N N . LEU A 1 237 ? 20.367 96.627 19.176 1.00 19.54 237 LEU A N 1
ATOM 1834 C CA . LEU A 1 237 ? 20.886 96.782 17.820 1.00 20.33 237 LEU A CA 1
ATOM 1835 C C . LEU A 1 237 ? 22.284 96.181 17.701 1.00 21.54 237 LEU A C 1
ATOM 1836 O O . LEU A 1 237 ? 22.592 95.488 16.727 1.00 21.20 237 LEU A O 1
ATOM 1841 N N . ALA A 1 238 ? 23.132 96.443 18.691 1.00 21.09 238 ALA A N 1
ATOM 1842 C CA . ALA A 1 238 ? 24.485 95.910 18.663 1.00 21.39 238 ALA A CA 1
ATOM 1843 C C . ALA A 1 238 ? 24.435 94.381 18.723 1.00 21.36 238 ALA A C 1
ATOM 1844 O O . ALA A 1 238 ? 25.215 93.701 18.061 1.00 22.29 238 ALA A O 1
ATOM 1846 N N . ALA A 1 239 ? 23.505 93.844 19.506 1.00 21.13 239 ALA A N 1
ATOM 1847 C CA . ALA A 1 239 ? 23.364 92.399 19.630 1.00 21.31 239 ALA A CA 1
ATOM 1848 C C . ALA A 1 239 ? 22.970 91.808 18.282 1.00 21.92 239 ALA A C 1
ATOM 1849 O O . ALA A 1 239 ? 23.397 90.705 17.925 1.00 20.73 239 ALA A O 1
ATOM 1851 N N . SER A 1 240 ? 22.151 92.548 17.539 1.00 21.38 240 SER A N 1
ATOM 1852 C CA . SER A 1 240 ? 21.704 92.106 16.220 1.00 24.03 240 SER A CA 1
ATOM 1853 C C . SER A 1 240 ? 22.873 92.121 15.242 1.00 23.46 240 SER A C 1
ATOM 1854 O O . SER A 1 240 ? 23.053 91.191 14.460 1.00 23.83 240 SER A O 1
ATOM 1857 N N . VAL A 1 241 ? 23.659 93.190 15.286 1.00 23.17 241 VAL A N 1
ATOM 1858 C CA . VAL A 1 241 ? 24.810 93.314 14.410 1.00 23.72 241 VAL A CA 1
ATOM 1859 C C . VAL A 1 241 ? 25.788 92.169 14.663 1.00 23.48 241 VAL A C 1
ATOM 1860 O O . VAL A 1 241 ? 26.279 91.547 13.725 1.00 22.76 241 VAL A O 1
ATOM 1864 N N . ALA A 1 242 ? 26.055 91.895 15.938 1.00 22.93 242 ALA A N 1
ATOM 1865 C CA . ALA A 1 242 ? 26.979 90.835 16.337 1.00 22.89 242 ALA A CA 1
ATOM 1866 C C . ALA A 1 242 ? 26.467 89.439 15.979 1.00 23.42 242 ALA A C 1
ATOM 1867 O O . ALA A 1 242 ? 27.195 88.615 15.422 1.00 22.58 242 ALA A O 1
ATOM 1869 N N . HIS A 1 243 ? 25.206 89.187 16.304 1.00 23.61 243 HIS A N 1
ATOM 1870 C CA . HIS A 1 243 ? 24.580 87.902 16.044 1.00 22.13 243 HIS A CA 1
ATOM 1871 C C . HIS A 1 243 ? 24.607 87.487 14.579 1.00 22.97 243 HIS A C 1
ATOM 1872 O O . HIS A 1 243 ? 24.873 86.329 14.265 1.00 24.15 243 HIS A O 1
ATOM 1879 N N . LEU A 1 244 ? 24.324 88.434 13.688 1.00 23.15 244 LEU A N 1
ATOM 1880 C CA . LEU A 1 244 ? 24.280 88.165 12.255 1.00 23.10 244 LEU A CA 1
ATOM 1881 C C . LEU A 1 244 ? 25.605 88.394 11.546 1.00 24.78 244 LEU A C 1
ATOM 1882 O O . LEU A 1 244 ? 25.724 88.127 10.347 1.00 24.40 244 LEU A O 1
ATOM 1887 N N . GLY A 1 245 ? 26.595 88.888 12.285 1.00 24.74 245 GLY A N 1
ATOM 1888 C CA . GLY A 1 245 ? 27.900 89.143 11.700 1.00 25.68 245 GLY A CA 1
ATOM 1889 C C . GLY A 1 245 ? 27.894 90.292 10.709 1.00 26.72 245 GLY A C 1
ATOM 1890 O O . GLY A 1 245 ? 28.693 90.323 9.778 1.00 28.10 245 GLY A O 1
ATOM 1891 N N . LEU A 1 246 ? 26.991 91.244 10.909 1.00 26.95 246 LEU A N 1
ATOM 1892 C CA . LEU A 1 246 ? 26.888 92.389 10.018 1.00 27.02 246 LEU A CA 1
ATOM 1893 C C . LEU A 1 246 ? 28.147 93.254 10.037 1.00 28.58 246 LEU A C 1
ATOM 1894 O O . LEU A 1 246 ? 28.698 93.556 11.097 1.00 28.00 246 LEU A O 1
ATOM 1899 N N . ASP A 1 247 ? 28.595 93.639 8.845 1.00 30.17 247 ASP A N 1
ATOM 1900 C CA . ASP A 1 247 ? 29.791 94.458 8.677 1.00 31.73 247 ASP A CA 1
ATOM 1901 C C . ASP A 1 247 ? 29.493 95.921 8.949 1.00 30.74 247 ASP A C 1
ATOM 1902 O O . ASP A 1 247 ? 30.371 96.684 9.352 1.00 32.42 247 ASP A O 1
ATOM 1907 N N . LEU A 1 248 ? 28.245 96.307 8.713 1.00 28.24 248 LEU A N 1
ATOM 1908 C CA . LEU A 1 248 ? 27.811 97.682 8.900 1.00 23.83 248 LEU A CA 1
ATOM 1909 C C . LEU A 1 248 ? 26.662 97.762 9.892 1.00 23.81 248 LEU A C 1
ATOM 1910 O O . LEU A 1 248 ? 26.004 96.764 10.177 1.00 23.38 248 LEU A O 1
ATOM 1915 N N . PRO A 1 249 ? 26.406 98.957 10.438 1.00 24.09 249 PRO A N 1
ATOM 1916 C CA . PRO A 1 249 ? 25.304 99.099 11.391 1.00 23.89 249 PRO A CA 1
ATOM 1917 C C . PRO A 1 249 ? 24.010 98.920 10.598 1.00 24.49 249 PRO A C 1
ATOM 1918 O O . PRO A 1 249 ? 24.031 98.831 9.370 1.00 24.50 249 PRO A O 1
ATOM 1922 N N . LEU A 1 250 ? 22.883 98.854 11.283 1.00 23.45 250 LEU A N 1
ATOM 1923 C CA . LEU A 1 250 ? 21.634 98.727 10.563 1.00 24.33 250 LEU A CA 1
ATOM 1924 C C . LEU A 1 250 ? 21.311 100.122 10.019 1.00 23.29 250 LEU A C 1
ATOM 1925 O O . LEU A 1 250 ? 21.371 101.108 10.752 1.00 21.29 250 LEU A O 1
ATOM 1930 N N . VAL A 1 251 ? 21.010 100.210 8.727 1.00 23.74 251 VAL A N 1
ATOM 1931 C CA . VAL A 1 251 ? 20.690 101.501 8.126 1.00 24.40 251 VAL A CA 1
ATOM 1932 C C . VAL A 1 251 ? 19.626 102.168 8.982 1.00 23.70 251 VAL A C 1
ATOM 1933 O O . VAL A 1 251 ? 19.692 103.364 9.265 1.00 25.26 251 VAL A O 1
ATOM 1937 N N . CYS A 1 252 ? 18.643 101.379 9.398 1.00 22.71 252 CYS A N 1
ATOM 1938 C CA . CYS A 1 252 ? 17.569 101.892 10.228 1.00 24.44 252 CYS A CA 1
ATOM 1939 C C . CYS A 1 252 ? 16.986 100.750 11.032 1.00 24.69 252 CYS A C 1
ATOM 1940 O O . CYS A 1 252 ? 17.150 99.580 10.679 1.00 25.48 252 CYS A O 1
ATOM 1943 N N . GLY A 1 253 ? 16.307 101.098 12.117 1.00 22.96 253 GLY A N 1
ATOM 1944 C CA . GLY A 1 253 ? 15.696 100.090 12.953 1.00 19.82 253 GLY A CA 1
ATOM 1945 C C . GLY A 1 253 ? 14.864 100.771 14.008 1.00 18.39 253 GLY A C 1
ATOM 1946 O O . GLY A 1 253 ? 15.058 101.945 14.295 1.00 19.06 253 GLY A O 1
ATOM 1947 N N . ARG A 1 254 ? 13.918 100.040 14.572 1.00 17.79 254 ARG A N 1
ATOM 1948 C CA . ARG A 1 254 ? 13.078 100.583 15.615 1.00 19.63 254 ARG A CA 1
ATOM 1949 C C . ARG A 1 254 ? 13.066 99.552 16.727 1.00 20.51 254 ARG A C 1
ATOM 1950 O O . ARG A 1 254 ? 12.882 98.359 16.474 1.00 20.86 254 ARG A O 1
ATOM 1958 N N . VAL A 1 255 ? 13.279 100.012 17.952 1.00 19.74 255 VAL A N 1
ATOM 1959 C CA . VAL A 1 255 ? 13.285 99.135 19.105 1.00 19.62 255 VAL A CA 1
ATOM 1960 C C . VAL A 1 255 ? 12.168 99.599 20.015 1.00 20.91 255 VAL A C 1
ATOM 1961 O O . VAL A 1 255 ? 12.180 100.740 20.475 1.00 20.90 255 VAL A O 1
ATOM 1965 N N . ASP A 1 256 ? 11.193 98.725 20.262 1.00 20.65 256 ASP A N 1
ATOM 1966 C CA . ASP A 1 256 ? 10.069 99.079 21.120 1.00 19.69 256 ASP A CA 1
ATOM 1967 C C . ASP A 1 256 ? 10.298 98.595 22.554 1.00 20.16 256 ASP A C 1
ATOM 1968 O O . ASP A 1 256 ? 10.559 97.411 22.799 1.00 19.02 256 ASP A O 1
ATOM 1973 N N . LEU A 1 257 ? 10.198 99.532 23.494 1.00 19.55 257 LEU A N 1
ATOM 1974 C CA . LEU A 1 257 ? 10.427 99.259 24.910 1.00 20.00 257 LEU A CA 1
ATOM 1975 C C . LEU A 1 257 ? 9.210 99.404 25.797 1.00 18.29 257 LEU A C 1
ATOM 1976 O O . LEU A 1 257 ? 8.344 100.234 25.544 1.00 19.04 257 LEU A O 1
ATOM 1981 N N . VAL A 1 258 ? 9.165 98.593 26.849 1.00 18.13 258 VAL A N 1
ATOM 1982 C CA . VAL A 1 258 ? 8.093 98.649 27.834 1.00 18.05 258 VAL A CA 1
ATOM 1983 C C . VAL A 1 258 ? 8.747 98.703 29.209 1.00 18.69 258 VAL A C 1
ATOM 1984 O O . VAL A 1 258 ? 9.898 98.297 29.368 1.00 16.49 258 VAL A O 1
ATOM 1988 N N . ARG A 1 259 ? 8.018 99.215 30.195 1.00 22.16 259 ARG A N 1
ATOM 1989 C CA . ARG A 1 259 ? 8.534 99.351 31.557 1.00 25.03 259 ARG A CA 1
ATOM 1990 C C . ARG A 1 259 ? 8.250 98.132 32.422 1.00 25.43 259 ARG A C 1
ATOM 1991 O O . ARG A 1 259 ? 7.102 97.735 32.582 1.00 25.69 259 ARG A O 1
ATOM 1999 N N . GLY A 1 260 ? 9.296 97.538 32.984 1.00 27.02 260 GLY A N 1
ATOM 2000 C CA . GLY A 1 260 ? 9.090 96.394 33.854 1.00 29.45 260 GLY A CA 1
ATOM 2001 C C . GLY A 1 260 ? 8.608 96.902 35.201 1.00 31.70 260 GLY A C 1
ATOM 2002 O O . GLY A 1 260 ? 8.464 98.109 35.387 1.00 32.81 260 GLY A O 1
ATOM 2003 N N . ALA A 1 261 ? 8.335 96.003 36.140 1.00 34.25 261 ALA A N 1
ATOM 2004 C CA . ALA A 1 261 ? 7.900 96.433 37.469 1.00 35.98 261 ALA A CA 1
ATOM 2005 C C . ALA A 1 261 ? 9.107 97.136 38.084 1.00 36.81 261 ALA A C 1
ATOM 2006 O O . ALA A 1 261 ? 8.981 98.097 38.838 1.00 37.29 261 ALA A O 1
ATOM 2008 N N . ASP A 1 262 ? 10.281 96.634 37.725 1.00 38.24 262 ASP A N 1
ATOM 2009 C CA . ASP A 1 262 ? 11.559 97.170 38.171 1.00 39.31 262 ASP A CA 1
ATOM 2010 C C . ASP A 1 262 ? 11.654 98.642 37.768 1.00 38.19 262 ASP A C 1
ATOM 2011 O O . ASP A 1 262 ? 12.365 99.428 38.393 1.00 38.71 262 ASP A O 1
ATOM 2016 N N . GLY A 1 263 ? 10.924 99.008 36.720 1.00 36.39 263 GLY A N 1
ATOM 2017 C CA . GLY A 1 263 ? 10.957 100.377 36.238 1.00 32.83 263 GLY A CA 1
ATOM 2018 C C . GLY A 1 263 ? 11.913 100.504 35.061 1.00 30.67 263 GLY A C 1
ATOM 2019 O O . GLY A 1 263 ? 11.793 101.419 34.248 1.00 30.09 263 GLY A O 1
ATOM 2020 N N . SER A 1 264 ? 12.864 99.579 34.968 1.00 28.38 264 SER A N 1
ATOM 2021 C CA . SER A 1 264 ? 13.835 99.598 33.884 1.00 25.79 264 SER A CA 1
ATOM 2022 C C . SER A 1 264 ? 13.163 99.146 32.592 1.00 24.17 264 SER A C 1
ATOM 2023 O O . SER A 1 264 ? 12.161 98.438 32.620 1.00 22.88 264 SER A O 1
ATOM 2026 N N . PRO A 1 265 ? 13.706 99.558 31.438 1.00 24.96 265 PRO A N 1
ATOM 2027 C CA . PRO A 1 265 ? 13.114 99.169 30.152 1.00 24.92 265 PRO A CA 1
ATOM 2028 C C . PRO A 1 265 ? 13.516 97.807 29.598 1.00 25.40 265 PRO A C 1
ATOM 2029 O O . PRO A 1 265 ? 14.631 97.338 29.810 1.00 24.56 265 PRO A O 1
ATOM 2041 N N . VAL A 1 267 ? 12.890 95.200 25.936 1.00 23.46 267 VAL A N 1
ATOM 2042 C CA . VAL A 1 267 ? 12.422 95.110 24.570 1.00 21.74 267 VAL A CA 1
ATOM 2043 C C . VAL A 1 267 ? 11.105 94.353 24.459 1.00 22.10 267 VAL A C 1
ATOM 2044 O O . VAL A 1 267 ? 10.946 93.281 25.039 1.00 23.34 267 VAL A O 1
ATOM 2048 N N . LEU A 1 268 ? 10.162 94.939 23.722 1.00 20.45 268 LEU A N 1
ATOM 2049 C CA . LEU A 1 268 ? 8.850 94.350 23.473 1.00 17.24 268 LEU A CA 1
ATOM 2050 C C . LEU A 1 268 ? 9.044 93.637 22.146 1.00 17.56 268 LEU A C 1
ATOM 2051 O O . LEU A 1 268 ? 8.817 92.440 22.023 1.00 17.97 268 LEU A O 1
ATOM 2056 N N . GLU A 1 269 ? 9.452 94.411 21.145 1.00 17.71 269 GLU A N 1
ATOM 2057 C CA . GLU A 1 269 ? 9.723 93.893 19.817 1.00 18.16 269 GLU A CA 1
ATOM 2058 C C . GLU A 1 269 ? 10.692 94.852 19.139 1.00 18.76 269 GLU A C 1
ATOM 2059 O O . GLU A 1 269 ? 10.886 95.983 19.591 1.00 18.13 269 GLU A O 1
ATOM 2073 N N . GLU A 1 271 ? 12.090 96.014 15.040 1.00 20.63 271 GLU A N 1
ATOM 2074 C CA . GLU A 1 271 ? 11.907 95.906 13.590 1.00 20.84 271 GLU A CA 1
ATOM 2075 C C . GLU A 1 271 ? 13.097 96.445 12.805 1.00 19.31 271 GLU A C 1
ATOM 2076 O O . GLU A 1 271 ? 13.396 97.644 12.831 1.00 18.35 271 GLU A O 1
ATOM 2082 N N . LEU A 1 272 ? 13.758 95.546 12.085 1.00 18.02 272 LEU A N 1
ATOM 2083 C CA . LEU A 1 272 ? 14.940 95.899 11.317 1.00 19.41 272 LEU A CA 1
ATOM 2084 C C . LEU A 1 272 ? 14.793 95.744 9.814 1.00 20.38 272 LEU A C 1
ATOM 2085 O O . LEU A 1 272 ? 15.605 96.269 9.049 1.00 21.98 272 LEU A O 1
ATOM 2090 N N . CYS A 1 273 ? 13.762 95.024 9.390 1.00 20.99 273 CYS A N 1
ATOM 2091 C CA . CYS A 1 273 ? 13.545 94.784 7.972 1.00 21.07 273 CYS A CA 1
ATOM 2092 C C . CYS A 1 273 ? 12.688 95.843 7.306 1.00 20.38 273 CYS A C 1
ATOM 2093 O O . CYS A 1 273 ? 13.166 96.553 6.429 1.00 20.21 273 CYS A O 1
ATOM 2096 N N . GLU A 1 274 ? 11.424 95.932 7.716 1.00 18.18 274 GLU A N 1
ATOM 2097 C CA . GLU A 1 274 ? 10.488 96.910 7.164 1.00 17.43 274 GLU A CA 1
ATOM 2098 C C . GLU A 1 274 ? 9.732 97.626 8.291 1.00 15.89 274 GLU A C 1
ATOM 2099 O O . GLU A 1 274 ? 8.518 97.496 8.423 1.00 15.81 274 GLU A O 1
ATOM 2105 N N . PRO A 1 275 ? 10.448 98.406 9.110 1.00 15.88 275 PRO A N 1
ATOM 2106 C CA . PRO A 1 275 ? 9.833 99.126 10.224 1.00 15.10 275 PRO A CA 1
ATOM 2107 C C . PRO A 1 275 ? 9.129 100.428 9.911 1.00 16.84 275 PRO A C 1
ATOM 2108 O O . PRO A 1 275 ? 9.501 101.165 8.990 1.00 17.35 275 PRO A O 1
ATOM 2112 N N . SER A 1 276 ? 8.096 100.702 10.690 1.00 15.83 276 SER A N 1
ATOM 2113 C CA . SER A 1 276 ? 7.430 101.979 10.589 1.00 16.06 276 SER A CA 1
ATOM 2114 C C . SER A 1 276 ? 8.477 102.747 11.395 1.00 14.45 276 SER A C 1
ATOM 2115 O O . SER A 1 276 ? 8.881 102.302 12.478 1.00 13.66 276 SER A O 1
ATOM 2118 N N . LEU A 1 277 ? 8.941 103.871 10.872 1.00 16.16 277 LEU A N 1
ATOM 2119 C CA . LEU A 1 277 ? 9.979 104.640 11.557 1.00 14.88 277 LEU A CA 1
ATOM 2120 C C . LEU A 1 277 ? 9.520 105.910 12.274 1.00 14.40 277 LEU A C 1
ATOM 2121 O O . LEU A 1 277 ? 10.280 106.479 13.052 1.00 17.84 277 LEU A O 1
ATOM 2126 N N . ASN A 1 278 ? 8.290 106.349 12.015 1.00 14.00 278 ASN A N 1
ATOM 2127 C CA . ASN A 1 278 ? 7.738 107.560 12.633 1.00 13.48 278 ASN A CA 1
ATOM 2128 C C . ASN A 1 278 ? 8.513 108.808 12.218 1.00 15.59 278 ASN A C 1
ATOM 2129 O O . ASN A 1 278 ? 8.730 109.719 13.024 1.00 14.63 278 ASN A O 1
ATOM 2134 N N . LEU A 1 279 ? 8.921 108.849 10.954 1.00 17.08 279 LEU A N 1
ATOM 2135 C CA . LEU A 1 279 ? 9.681 109.977 10.425 1.00 17.15 279 LEU A CA 1
ATOM 2136 C C . LEU A 1 279 ? 8.994 111.323 10.622 1.00 18.56 279 LEU A C 1
ATOM 2137 O O . LEU A 1 279 ? 9.654 112.324 10.900 1.00 21.01 279 LEU A O 1
ATOM 2142 N N . THR A 1 280 ? 7.673 111.347 10.487 1.00 19.39 280 THR A N 1
ATOM 2143 C CA . THR A 1 280 ? 6.917 112.585 10.618 1.00 19.83 280 THR A CA 1
ATOM 2144 C C . THR A 1 280 ? 6.789 113.110 12.047 1.00 21.03 280 THR A C 1
ATOM 2145 O O . THR A 1 280 ? 6.178 114.158 12.276 1.00 21.94 280 THR A O 1
ATOM 2149 N N . PHE A 1 281 ? 7.365 112.390 13.006 1.00 20.40 281 PHE A N 1
ATOM 2150 C CA . PHE A 1 281 ? 7.329 112.824 14.404 1.00 21.67 281 PHE A CA 1
ATOM 2151 C C . PHE A 1 281 ? 8.661 113.432 14.833 1.00 21.13 281 PHE A C 1
ATOM 2152 O O . PHE A 1 281 ? 8.828 113.808 15.989 1.00 22.43 281 PHE A O 1
ATOM 2160 N N . SER A 1 282 ? 9.608 113.507 13.905 1.00 21.54 282 SER A N 1
ATOM 2161 C CA . SER A 1 282 ? 10.929 114.068 14.186 1.00 22.87 282 SER A CA 1
ATOM 2162 C C . SER A 1 282 ? 11.174 115.156 13.155 1.00 24.20 282 SER A C 1
ATOM 2163 O O . SER A 1 282 ? 10.604 115.102 12.072 1.00 25.14 282 SER A O 1
ATOM 2166 N N . GLU A 1 283 ? 12.031 116.125 13.453 1.00 26.68 283 GLU A N 1
ATOM 2167 C CA . GLU A 1 283 ? 12.259 117.183 12.474 1.00 30.39 283 GLU A CA 1
ATOM 2168 C C . GLU A 1 283 ? 13.309 116.873 11.415 1.00 29.62 283 GLU A C 1
ATOM 2169 O O . GLU A 1 283 ? 13.403 117.590 10.423 1.00 30.85 283 GLU A O 1
ATOM 2175 N N . ASP A 1 284 ? 14.094 115.817 11.599 1.00 29.13 284 ASP A N 1
ATOM 2176 C CA . ASP A 1 284 ? 15.099 115.488 10.589 1.00 30.49 284 ASP A CA 1
ATOM 2177 C C . ASP A 1 284 ? 15.307 113.989 10.396 1.00 28.47 284 ASP A C 1
ATOM 2178 O O . ASP A 1 284 ? 16.255 113.565 9.733 1.00 28.13 284 ASP A O 1
ATOM 2183 N N . GLY A 1 285 ? 14.410 113.191 10.964 1.00 27.05 285 GLY A N 1
ATOM 2184 C CA . GLY A 1 285 ? 14.524 111.747 10.849 1.00 24.80 285 GLY A CA 1
ATOM 2185 C C . GLY A 1 285 ? 14.621 111.243 9.422 1.00 23.03 285 GLY A C 1
ATOM 2186 O O . GLY A 1 285 ? 15.443 110.384 9.120 1.00 24.62 285 GLY A O 1
ATOM 2187 N N . ALA A 1 286 ? 13.789 111.781 8.540 1.00 21.13 286 ALA A N 1
ATOM 2188 C CA . ALA A 1 286 ? 13.790 111.362 7.148 1.00 20.80 286 ALA A CA 1
ATOM 2189 C C . ALA A 1 286 ? 15.109 111.670 6.454 1.00 19.42 286 ALA A C 1
ATOM 2190 O O . ALA A 1 286 ? 15.575 110.885 5.630 1.00 19.97 286 ALA A O 1
ATOM 2192 N N . LEU A 1 287 ? 15.707 112.813 6.775 1.00 19.15 287 LEU A N 1
ATOM 2193 C CA . LEU A 1 287 ? 16.974 113.199 6.157 1.00 19.71 287 LEU A CA 1
ATOM 2194 C C . LEU A 1 287 ? 18.076 112.250 6.617 1.00 19.38 287 LEU A C 1
ATOM 2195 O O . LEU A 1 287 ? 18.930 111.843 5.830 1.00 19.74 287 LEU A O 1
ATOM 2200 N N . ARG A 1 288 ? 18.045 111.893 7.895 1.00 18.10 288 ARG A N 1
ATOM 2201 C CA . ARG A 1 288 ? 19.041 110.984 8.440 1.00 19.37 288 ARG A CA 1
ATOM 2202 C C . ARG A 1 288 ? 18.909 109.611 7.793 1.00 18.95 288 ARG A C 1
ATOM 2203 O O . ARG A 1 288 ? 19.889 108.881 7.645 1.00 19.82 288 ARG A O 1
ATOM 2211 N N . PHE A 1 289 ? 17.689 109.254 7.417 1.00 17.81 289 PHE A N 1
ATOM 2212 C CA . PHE A 1 289 ? 17.460 107.965 6.786 1.00 17.65 289 PHE A CA 1
ATOM 2213 C C . PHE A 1 289 ? 18.007 107.999 5.357 1.00 17.40 289 PHE A C 1
ATOM 2214 O O . PHE A 1 289 ? 18.749 107.107 4.944 1.00 16.74 289 PHE A O 1
ATOM 2222 N N . ALA A 1 290 ? 17.654 109.045 4.613 1.00 16.46 290 ALA A N 1
ATOM 2223 C CA . ALA A 1 290 ? 18.120 109.182 3.239 1.00 14.79 290 ALA A CA 1
ATOM 2224 C C . ALA A 1 290 ? 19.644 109.259 3.194 1.00 14.34 290 ALA A C 1
ATOM 2225 O O . ALA A 1 290 ? 20.271 108.687 2.307 1.00 14.28 290 ALA A O 1
ATOM 2227 N N . GLN A 1 291 ? 20.240 109.963 4.149 1.00 12.66 291 GLN A N 1
ATOM 2228 C CA . GLN A 1 291 ? 21.692 110.078 4.177 1.00 15.94 291 GLN A CA 1
ATOM 2229 C C . GLN A 1 291 ? 22.344 108.724 4.424 1.00 15.32 291 GLN A C 1
ATOM 2230 O O . GLN A 1 291 ? 23.316 108.371 3.757 1.00 15.96 291 GLN A O 1
ATOM 2236 N N . ALA A 1 292 ? 21.807 107.973 5.382 1.00 15.69 292 ALA A N 1
ATOM 2237 C CA . ALA A 1 292 ? 22.322 106.646 5.688 1.00 15.24 292 ALA A CA 1
ATOM 2238 C C . ALA A 1 292 ? 22.229 105.790 4.424 1.00 17.10 292 ALA A C 1
ATOM 2239 O O . ALA A 1 292 ? 23.146 105.029 4.106 1.00 16.54 292 ALA A O 1
ATOM 2241 N N . LEU A 1 293 ? 21.117 105.916 3.702 1.00 18.67 293 LEU A N 1
ATOM 2242 C CA . LEU A 1 293 ? 20.939 105.161 2.467 1.00 20.03 293 LEU A CA 1
ATOM 2243 C C . LEU A 1 293 ? 21.923 105.640 1.406 1.00 20.83 293 LEU A C 1
ATOM 2244 O O . LEU A 1 293 ? 22.429 104.841 0.622 1.00 20.95 293 LEU A O 1
ATOM 2249 N N . ALA A 1 294 ? 22.198 106.943 1.392 1.00 22.69 294 ALA A N 1
ATOM 2250 C CA . ALA A 1 294 ? 23.130 107.522 0.421 1.00 24.32 294 ALA A CA 1
ATOM 2251 C C . ALA A 1 294 ? 24.542 106.991 0.633 1.00 24.73 294 ALA A C 1
ATOM 2252 O O . ALA A 1 294 ? 25.330 106.910 -0.307 1.00 24.48 294 ALA A O 1
ATOM 2254 N N . GLU A 1 295 ? 24.860 106.634 1.871 1.00 25.58 295 GLU A N 1
ATOM 2255 C CA . GLU A 1 295 ? 26.182 106.105 2.184 1.00 28.03 295 GLU A CA 1
ATOM 2256 C C . GLU A 1 295 ? 26.329 104.665 1.688 1.00 26.79 295 GLU A C 1
ATOM 2257 O O . GLU A 1 295 ? 27.415 104.251 1.296 1.00 27.50 295 GLU A O 1
ATOM 2263 N N . ARG A 1 296 ? 25.232 103.913 1.696 1.00 27.09 296 ARG A N 1
ATOM 2264 C CA . ARG A 1 296 ? 25.238 102.519 1.242 1.00 27.39 296 ARG A CA 1
ATOM 2265 C C . ARG A 1 296 ? 25.366 102.418 -0.268 1.00 27.93 296 ARG A C 1
ATOM 2266 O O . ARG A 1 296 ? 25.862 101.423 -0.791 1.00 27.99 296 ARG A O 1
ATOM 2274 N N . LEU A 1 297 ? 24.903 103.446 -0.969 1.00 29.81 297 LEU A N 1
ATOM 2275 C CA . LEU A 1 297 ? 24.948 103.447 -2.424 1.00 33.18 297 LEU A CA 1
ATOM 2276 C C . LEU A 1 297 ? 26.221 104.027 -3.038 1.00 35.27 297 LEU A C 1
ATOM 2277 O O . LEU A 1 297 ? 26.389 103.995 -4.255 1.00 37.70 297 LEU A O 1
ATOM 2282 N N . LYS A 1 298 ? 27.121 104.540 -2.204 1.00 37.63 298 LYS A N 1
ATOM 2283 C CA . LYS A 1 298 ? 28.376 105.106 -2.698 1.00 40.74 298 LYS A CA 1
ATOM 2284 C C . LYS A 1 298 ? 29.044 104.187 -3.724 1.00 41.65 298 LYS A C 1
ATOM 2285 O O . LYS A 1 298 ? 29.373 104.671 -4.827 1.00 41.57 298 LYS A O 1
ATOM 2299 N N . GLY B 1 2 ? -1.446 72.291 -22.988 1.00 72.27 2 GLY B N 1
ATOM 2300 C CA . GLY B 1 2 ? -0.737 71.532 -24.005 1.00 66.61 2 GLY B CA 1
ATOM 2301 C C . GLY B 1 2 ? -0.513 70.099 -23.553 1.00 63.04 2 GLY B C 1
ATOM 2302 O O . GLY B 1 2 ? -1.222 69.607 -22.670 1.00 62.58 2 GLY B O 1
ATOM 2303 N N . ILE B 1 3 ? 0.468 69.427 -24.153 1.00 58.83 3 ILE B N 1
ATOM 2304 C CA . ILE B 1 3 ? 0.780 68.042 -23.795 1.00 54.29 3 ILE B CA 1
ATOM 2305 C C . ILE B 1 3 ? 1.729 67.976 -22.595 1.00 50.35 3 ILE B C 1
ATOM 2306 O O . ILE B 1 3 ? 2.845 68.499 -22.645 1.00 50.42 3 ILE B O 1
ATOM 2311 N N . LEU B 1 4 ? 1.282 67.323 -21.525 1.00 44.15 4 LEU B N 1
ATOM 2312 C CA . LEU B 1 4 ? 2.078 67.200 -20.306 1.00 38.09 4 LEU B CA 1
ATOM 2313 C C . LEU B 1 4 ? 2.941 65.938 -20.315 1.00 35.34 4 LEU B C 1
ATOM 2314 O O . LEU B 1 4 ? 2.442 64.831 -20.522 1.00 35.73 4 LEU B O 1
ATOM 2319 N N . ALA B 1 5 ? 4.238 66.104 -20.091 1.00 30.58 5 ALA B N 1
ATOM 2320 C CA . ALA B 1 5 ? 5.142 64.961 -20.051 1.00 27.50 5 ALA B CA 1
ATOM 2321 C C . ALA B 1 5 ? 5.280 64.477 -18.603 1.00 24.62 5 ALA B C 1
ATOM 2322 O O . ALA B 1 5 ? 5.598 65.267 -17.705 1.00 21.34 5 ALA B O 1
ATOM 2324 N N . LEU B 1 6 ? 5.005 63.187 -18.394 1.00 21.54 6 LEU B N 1
ATOM 2325 C CA . LEU B 1 6 ? 5.099 62.537 -17.082 1.00 18.99 6 LEU B CA 1
ATOM 2326 C C . LEU B 1 6 ? 6.319 61.627 -17.173 1.00 18.05 6 LEU B C 1
ATOM 2327 O O . LEU B 1 6 ? 6.295 60.631 -17.895 1.00 20.02 6 LEU B O 1
ATOM 2332 N N . VAL B 1 7 ? 7.372 61.959 -16.437 1.00 14.53 7 VAL B N 1
ATOM 2333 C CA . VAL B 1 7 ? 8.614 61.202 -16.498 1.00 13.53 7 VAL B CA 1
ATOM 2334 C C . VAL B 1 7 ? 8.755 60.017 -15.540 1.00 15.74 7 VAL B C 1
ATOM 2335 O O . VAL B 1 7 ? 8.460 60.120 -14.357 1.00 16.11 7 VAL B O 1
ATOM 2339 N N . THR B 1 8 ? 9.233 58.894 -16.070 1.00 15.89 8 THR B N 1
ATOM 2340 C CA . THR B 1 8 ? 9.447 57.670 -15.297 1.00 16.81 8 THR B CA 1
ATOM 2341 C C . THR B 1 8 ? 10.624 56.949 -15.957 1.00 17.51 8 THR B C 1
ATOM 2342 O O . THR B 1 8 ? 11.368 57.558 -16.727 1.00 18.08 8 THR B O 1
ATOM 2346 N N . ASP B 1 9 ? 10.805 55.670 -15.631 1.00 16.70 9 ASP B N 1
ATOM 2347 C CA . ASP B 1 9 ? 11.827 54.854 -16.275 1.00 17.78 9 ASP B CA 1
ATOM 2348 C C . ASP B 1 9 ? 11.427 53.380 -16.164 1.00 20.17 9 ASP B C 1
ATOM 2349 O O . ASP B 1 9 ? 10.766 52.983 -15.207 1.00 22.87 9 ASP B O 1
ATOM 2354 N N . ALA B 1 10 ? 11.801 52.591 -17.171 1.00 20.73 10 ALA B N 1
ATOM 2355 C CA . ALA B 1 10 ? 11.443 51.175 -17.260 1.00 19.14 10 ALA B CA 1
ATOM 2356 C C . ALA B 1 10 ? 11.484 50.393 -15.961 1.00 18.52 10 ALA B C 1
ATOM 2357 O O . ALA B 1 10 ? 10.580 49.615 -15.675 1.00 20.45 10 ALA B O 1
ATOM 2359 N N . VAL B 1 11 ? 12.529 50.599 -15.175 1.00 18.52 11 VAL B N 1
ATOM 2360 C CA . VAL B 1 11 ? 12.683 49.905 -13.907 1.00 16.12 11 VAL B CA 1
ATOM 2361 C C . VAL B 1 11 ? 11.683 50.347 -12.838 1.00 16.94 11 VAL B C 1
ATOM 2362 O O . VAL B 1 11 ? 11.279 49.543 -12.000 1.00 16.73 11 VAL B O 1
ATOM 2366 N N . SER B 1 12 ? 11.270 51.611 -12.870 1.00 16.77 12 SER B N 1
ATOM 2367 C CA . SER B 1 12 ? 10.363 52.128 -11.843 1.00 18.06 12 SER B CA 1
ATOM 2368 C C . SER B 1 12 ? 8.873 52.076 -12.139 1.00 18.09 12 SER B C 1
ATOM 2369 O O . SER B 1 12 ? 8.059 51.887 -11.230 1.00 15.00 12 SER B O 1
ATOM 2372 N N . LEU B 1 13 ? 8.515 52.242 -13.408 1.00 17.80 13 LEU B N 1
ATOM 2373 C CA . LEU B 1 13 ? 7.117 52.225 -13.802 1.00 17.26 13 LEU B CA 1
ATOM 2374 C C . LEU B 1 13 ? 6.308 51.122 -13.111 1.00 18.23 13 LEU B C 1
ATOM 2375 O O . LEU B 1 13 ? 5.202 51.378 -12.631 1.00 17.73 13 LEU B O 1
ATOM 2380 N N . PRO B 1 14 ? 6.853 49.885 -13.035 1.00 18.53 14 PRO B N 1
ATOM 2381 C CA . PRO B 1 14 ? 6.144 48.774 -12.389 1.00 15.73 14 PRO B CA 1
ATOM 2382 C C . PRO B 1 14 ? 5.704 49.070 -10.961 1.00 15.85 14 PRO B C 1
ATOM 2383 O O . PRO B 1 14 ? 4.761 48.459 -10.467 1.00 18.19 14 PRO B O 1
ATOM 2387 N N . ILE B 1 15 ? 6.384 49.991 -10.287 1.00 16.05 15 ILE B N 1
ATOM 2388 C CA . ILE B 1 15 ? 6.013 50.314 -8.915 1.00 16.43 15 ILE B CA 1
ATOM 2389 C C . ILE B 1 15 ? 5.420 51.700 -8.711 1.00 16.33 15 ILE B C 1
ATOM 2390 O O . ILE B 1 15 ? 5.251 52.144 -7.580 1.00 18.63 15 ILE B O 1
ATOM 2395 N N . ASP B 1 16 ? 5.109 52.390 -9.803 1.00 16.26 16 ASP B N 1
ATOM 2396 C CA . ASP B 1 16 ? 4.496 53.710 -9.703 1.00 15.58 16 ASP B CA 1
ATOM 2397 C C . ASP B 1 16 ? 2.980 53.480 -9.685 1.00 14.17 16 ASP B C 1
ATOM 2398 O O . ASP B 1 16 ? 2.316 53.544 -10.716 1.00 13.68 16 ASP B O 1
ATOM 2403 N N . TYR B 1 17 ? 2.446 53.192 -8.508 1.00 13.33 17 TYR B N 1
ATOM 2404 C CA . TYR B 1 17 ? 1.024 52.925 -8.369 1.00 16.26 17 TYR B CA 1
ATOM 2405 C C . TYR B 1 17 ? 0.188 54.167 -8.664 1.00 17.62 17 TYR B C 1
ATOM 2406 O O . TYR B 1 17 ? -1.018 54.073 -8.884 1.00 19.45 17 TYR B O 1
ATOM 2415 N N . ASP B 1 18 ? 0.840 55.325 -8.679 1.00 16.82 18 ASP B N 1
ATOM 2416 C CA . ASP B 1 18 ? 0.158 56.588 -8.943 1.00 15.56 18 ASP B CA 1
ATOM 2417 C C . ASP B 1 18 ? -0.101 56.844 -10.418 1.00 15.63 18 ASP B C 1
ATOM 2418 O O . ASP B 1 18 ? -1.035 57.577 -10.757 1.00 12.83 18 ASP B O 1
ATOM 2431 N N . PRO B 1 20 ? -1.340 55.001 -13.064 1.00 18.21 20 PRO B N 1
ATOM 2432 C CA . PRO B 1 20 ? -2.663 54.744 -13.642 1.00 17.91 20 PRO B CA 1
ATOM 2433 C C . PRO B 1 20 ? -3.734 55.760 -13.231 1.00 16.87 20 PRO B C 1
ATOM 2434 O O . PRO B 1 20 ? -4.361 56.386 -14.084 1.00 16.45 20 PRO B O 1
ATOM 2438 N N . PRO B 1 21 ? -3.943 55.959 -11.922 1.00 17.28 21 PRO B N 1
ATOM 2439 C CA . PRO B 1 21 ? -4.972 56.929 -11.538 1.00 17.14 21 PRO B CA 1
ATOM 2440 C C . PRO B 1 21 ? -4.709 58.351 -12.036 1.00 18.74 21 PRO B C 1
ATOM 2441 O O . PRO B 1 21 ? -5.652 59.075 -12.375 1.00 20.25 21 PRO B O 1
ATOM 2445 N N . LEU B 1 22 ? -3.439 58.747 -12.090 1.00 17.44 22 LEU B N 1
ATOM 2446 C CA . LEU B 1 22 ? -3.073 60.085 -12.558 1.00 18.39 22 LEU B CA 1
ATOM 2447 C C . LEU B 1 22 ? -3.389 60.290 -14.050 1.00 19.39 22 LEU B C 1
ATOM 2448 O O . LEU B 1 22 ? -3.853 61.357 -14.457 1.00 17.60 22 LEU B O 1
ATOM 2453 N N . LEU B 1 23 ? -3.128 59.276 -14.870 1.00 18.73 23 LEU B N 1
ATOM 2454 C CA . LEU B 1 23 ? -3.429 59.385 -16.293 1.00 20.01 23 LEU B CA 1
ATOM 2455 C C . LEU B 1 23 ? -4.937 59.549 -16.478 1.00 21.73 23 LEU B C 1
ATOM 2456 O O . LEU B 1 23 ? -5.384 60.261 -17.377 1.00 21.60 23 LEU B O 1
ATOM 2461 N N . GLU B 1 24 ? -5.715 58.893 -15.621 1.00 22.78 24 GLU B N 1
ATOM 2462 C CA . GLU B 1 24 ? -7.166 58.992 -15.688 1.00 23.58 24 GLU B CA 1
ATOM 2463 C C . GLU B 1 24 ? -7.642 60.364 -15.244 1.00 22.48 24 GLU B C 1
ATOM 2464 O O . GLU B 1 24 ? -8.555 60.932 -15.840 1.00 22.15 24 GLU B O 1
ATOM 2470 N N . ALA B 1 25 ? -7.029 60.893 -14.191 1.00 22.56 25 ALA B N 1
ATOM 2471 C CA . ALA B 1 25 ? -7.393 62.216 -13.694 1.00 24.21 25 ALA B CA 1
ATOM 2472 C C . ALA B 1 25 ? -7.096 63.241 -14.788 1.00 24.30 25 ALA B C 1
ATOM 2473 O O . ALA B 1 25 ? -7.942 64.073 -15.109 1.00 25.44 25 ALA B O 1
ATOM 2475 N N . CYS B 1 26 ? -5.900 63.169 -15.367 1.00 24.48 26 CYS B N 1
ATOM 2476 C CA . CYS B 1 26 ? -5.514 64.085 -16.439 1.00 27.30 26 CYS B CA 1
ATOM 2477 C C . CYS B 1 26 ? -6.536 64.032 -17.562 1.00 28.27 26 CYS B C 1
ATOM 2478 O O . CYS B 1 26 ? -6.782 65.021 -18.245 1.00 28.68 26 CYS B O 1
ATOM 2481 N N . ARG B 1 27 ? -7.118 62.857 -17.747 1.00 30.33 27 ARG B N 1
ATOM 2482 C CA . ARG B 1 27 ? -8.126 62.646 -18.769 1.00 32.56 27 ARG B CA 1
ATOM 2483 C C . ARG B 1 27 ? -9.381 63.421 -18.356 1.00 32.11 27 ARG B C 1
ATOM 2484 O O . ARG B 1 27 ? -9.966 64.141 -19.162 1.00 32.78 27 ARG B O 1
ATOM 2492 N N . THR B 1 28 ? -9.777 63.282 -17.093 1.00 30.05 28 THR B N 1
ATOM 2493 C CA . THR B 1 28 ? -10.960 63.964 -16.579 1.00 29.09 28 THR B CA 1
ATOM 2494 C C . THR B 1 28 ? -10.876 65.493 -16.634 1.00 31.32 28 THR B C 1
ATOM 2495 O O . THR B 1 28 ? -11.840 66.147 -17.032 1.00 33.43 28 THR B O 1
ATOM 2499 N N . VAL B 1 29 ? -9.746 66.072 -16.234 1.00 30.22 29 VAL B N 1
ATOM 2500 C CA . VAL B 1 29 ? -9.627 67.524 -16.280 1.00 31.09 29 VAL B CA 1
ATOM 2501 C C . VAL B 1 29 ? -9.284 67.997 -17.691 1.00 30.35 29 VAL B C 1
ATOM 2502 O O . VAL B 1 29 ? -9.280 69.193 -17.973 1.00 30.33 29 VAL B O 1
ATOM 2506 N N . GLY B 1 30 ? -8.983 67.050 -18.572 1.00 30.84 30 GLY B N 1
ATOM 2507 C CA . GLY B 1 30 ? -8.686 67.395 -19.949 1.00 29.22 30 GLY B CA 1
ATOM 2508 C C . GLY B 1 30 ? -7.274 67.780 -20.348 1.00 30.00 30 GLY B C 1
ATOM 2509 O O . GLY B 1 30 ? -7.099 68.578 -21.265 1.00 29.29 30 GLY B O 1
ATOM 2510 N N . ILE B 1 31 ? -6.259 67.240 -19.683 1.00 30.32 31 ILE B N 1
ATOM 2511 C CA . ILE B 1 31 ? -4.892 67.559 -20.080 1.00 30.61 31 ILE B CA 1
ATOM 2512 C C . ILE B 1 31 ? -4.356 66.346 -20.846 1.00 30.54 31 ILE B C 1
ATOM 2513 O O . ILE B 1 31 ? -4.633 65.204 -20.482 1.00 31.13 31 ILE B O 1
ATOM 2518 N N . THR B 1 32 ? -3.614 66.591 -21.918 1.00 29.80 32 THR B N 1
ATOM 2519 C CA . THR B 1 32 ? -3.051 65.507 -22.712 1.00 29.46 32 THR B CA 1
ATOM 2520 C C . THR B 1 32 ? -1.669 65.165 -22.152 1.00 30.46 32 THR B C 1
ATOM 2521 O O . THR B 1 32 ? -0.711 65.923 -22.323 1.00 31.57 32 THR B O 1
ATOM 2525 N N . ALA B 1 33 ? -1.573 64.022 -21.484 1.00 30.06 33 ALA B N 1
ATOM 2526 C CA . ALA B 1 33 ? -0.320 63.592 -20.882 1.00 30.04 33 ALA B CA 1
ATOM 2527 C C . ALA B 1 33 ? 0.350 62.443 -21.631 1.00 30.17 33 ALA B C 1
ATOM 2528 O O . ALA B 1 33 ? -0.311 61.603 -22.234 1.00 31.60 33 ALA B O 1
ATOM 2530 N N . GLU B 1 34 ? 1.674 62.406 -21.572 1.00 30.68 34 GLU B N 1
ATOM 2531 C CA . GLU B 1 34 ? 2.434 61.356 -22.225 1.00 30.79 34 GLU B CA 1
ATOM 2532 C C . GLU B 1 34 ? 3.516 60.845 -21.264 1.00 29.60 34 GLU B C 1
ATOM 2533 O O . GLU B 1 34 ? 4.317 61.625 -20.749 1.00 28.62 34 GLU B O 1
ATOM 2539 N N . VAL B 1 35 ? 3.525 59.537 -21.019 1.00 27.98 35 VAL B N 1
ATOM 2540 C CA . VAL B 1 35 ? 4.505 58.921 -20.131 1.00 26.96 35 VAL B CA 1
ATOM 2541 C C . VAL B 1 35 ? 5.833 58.743 -20.852 1.00 27.32 35 VAL B C 1
ATOM 2542 O O . VAL B 1 35 ? 5.893 58.074 -21.875 1.00 28.75 35 VAL B O 1
ATOM 2546 N N . CYS B 1 36 ? 6.897 59.326 -20.306 1.00 27.91 36 CYS B N 1
ATOM 2547 C CA . CYS B 1 36 ? 8.217 59.246 -20.931 1.00 28.87 36 CYS B CA 1
ATOM 2548 C C . CYS B 1 36 ? 9.325 58.700 -20.044 1.00 28.03 36 CYS B C 1
ATOM 2549 O O . CYS B 1 36 ? 9.354 58.952 -18.841 1.00 29.09 36 CYS B O 1
ATOM 2552 N N . ASP B 1 37 ? 10.249 57.968 -20.659 1.00 27.30 37 ASP B N 1
ATOM 2553 C CA . ASP B 1 37 ? 11.386 57.384 -19.955 1.00 25.47 37 ASP B CA 1
ATOM 2554 C C . ASP B 1 37 ? 12.565 58.351 -20.092 1.00 24.46 37 ASP B C 1
ATOM 2555 O O . ASP B 1 37 ? 13.012 58.637 -21.203 1.00 22.86 37 ASP B O 1
ATOM 2560 N N . TRP B 1 38 ? 13.067 58.852 -18.966 1.00 24.03 38 TRP B N 1
ATOM 2561 C CA . TRP B 1 38 ? 14.161 59.818 -19.008 1.00 25.77 38 TRP B CA 1
ATOM 2562 C C . TRP B 1 38 ? 15.425 59.339 -19.706 1.00 28.26 38 TRP B C 1
ATOM 2563 O O . TRP B 1 38 ? 16.217 60.161 -20.175 1.00 29.60 38 TRP B O 1
ATOM 2574 N N . GLU B 1 39 ? 15.617 58.024 -19.789 1.00 29.78 39 GLU B N 1
ATOM 2575 C CA . GLU B 1 39 ? 16.806 57.487 -20.445 1.00 32.58 39 GLU B CA 1
ATOM 2576 C C . GLU B 1 39 ? 16.548 57.228 -21.925 1.00 35.83 39 GLU B C 1
ATOM 2577 O O . GLU B 1 39 ? 17.462 56.878 -22.671 1.00 37.51 39 GLU B O 1
ATOM 2583 N N . ASP B 1 40 ? 15.302 57.400 -22.353 1.00 37.93 40 ASP B N 1
ATOM 2584 C CA . ASP B 1 40 ? 14.958 57.193 -23.755 1.00 40.48 40 ASP B CA 1
ATOM 2585 C C . ASP B 1 40 ? 15.475 58.372 -24.583 1.00 41.36 40 ASP B C 1
ATOM 2586 O O . ASP B 1 40 ? 14.954 59.484 -24.480 1.00 41.17 40 ASP B O 1
ATOM 2591 N N . GLY B 1 41 ? 16.491 58.121 -25.407 1.00 42.23 41 GLY B N 1
ATOM 2592 C CA . GLY B 1 41 ? 17.075 59.178 -26.221 1.00 42.35 41 GLY B CA 1
ATOM 2593 C C . GLY B 1 41 ? 16.304 59.615 -27.457 1.00 42.24 41 GLY B C 1
ATOM 2594 O O . GLY B 1 41 ? 16.559 60.692 -28.002 1.00 43.14 41 GLY B O 1
ATOM 2595 N N . THR B 1 42 ? 15.360 58.793 -27.902 1.00 41.25 42 THR B N 1
ATOM 2596 C CA . THR B 1 42 ? 14.569 59.109 -29.085 1.00 40.46 42 THR B CA 1
ATOM 2597 C C . THR B 1 42 ? 13.393 60.037 -28.776 1.00 40.84 42 THR B C 1
ATOM 2598 O O . THR B 1 42 ? 12.553 60.297 -29.642 1.00 42.37 42 THR B O 1
ATOM 2602 N N . VAL B 1 43 ? 13.327 60.531 -27.544 1.00 39.31 43 VAL B N 1
ATOM 2603 C CA . VAL B 1 43 ? 12.248 61.429 -27.148 1.00 38.21 43 VAL B CA 1
ATOM 2604 C C . VAL B 1 43 ? 12.627 62.870 -27.461 1.00 37.29 43 VAL B C 1
ATOM 2605 O O . VAL B 1 43 ? 13.763 63.284 -27.236 1.00 36.28 43 VAL B O 1
ATOM 2609 N N . ASP B 1 44 ? 11.671 63.629 -27.983 1.00 36.24 44 ASP B N 1
ATOM 2610 C CA . ASP B 1 44 ? 11.911 65.027 -28.302 1.00 35.90 44 ASP B CA 1
ATOM 2611 C C . ASP B 1 44 ? 11.221 65.855 -27.232 1.00 34.75 44 ASP B C 1
ATOM 2612 O O . ASP B 1 44 ? 10.040 66.177 -27.353 1.00 35.15 44 ASP B O 1
ATOM 2617 N N . TRP B 1 45 ? 11.961 66.205 -26.189 1.00 33.69 45 TRP B N 1
ATOM 2618 C CA . TRP B 1 45 ? 11.393 66.964 -25.087 1.00 32.77 45 TRP B CA 1
ATOM 2619 C C . TRP B 1 45 ? 10.915 68.354 -25.458 1.00 32.38 45 TRP B C 1
ATOM 2620 O O . TRP B 1 45 ? 10.031 68.898 -24.801 1.00 33.35 45 TRP B O 1
ATOM 2631 N N . SER B 1 46 ? 11.475 68.926 -26.517 1.00 33.24 46 SER B N 1
ATOM 2632 C CA . SER B 1 46 ? 11.056 70.261 -26.942 1.00 34.25 46 SER B CA 1
ATOM 2633 C C . SER B 1 46 ? 9.573 70.228 -27.288 1.00 34.83 46 SER B C 1
ATOM 2634 O O . SER B 1 46 ? 8.897 71.257 -27.275 1.00 34.91 46 SER B O 1
ATOM 2637 N N . ARG B 1 47 ? 9.079 69.029 -27.580 1.00 35.00 47 ARG B N 1
ATOM 2638 C CA . ARG B 1 47 ? 7.687 68.824 -27.963 1.00 36.39 47 ARG B CA 1
ATOM 2639 C C . ARG B 1 47 ? 6.643 69.064 -26.867 1.00 35.31 47 ARG B C 1
ATOM 2640 O O . ARG B 1 47 ? 5.470 69.290 -27.170 1.00 35.58 47 ARG B O 1
ATOM 2648 N N . PHE B 1 48 ? 7.060 69.031 -25.603 1.00 33.35 48 PHE B N 1
ATOM 2649 C CA . PHE B 1 48 ? 6.116 69.212 -24.500 1.00 31.33 48 PHE B CA 1
ATOM 2650 C C . PHE B 1 48 ? 5.919 70.634 -23.985 1.00 30.80 48 PHE B C 1
ATOM 2651 O O . PHE B 1 48 ? 6.809 71.479 -24.058 1.00 28.12 48 PHE B O 1
ATOM 2659 N N . GLU B 1 49 ? 4.726 70.872 -23.452 1.00 32.04 49 GLU B N 1
ATOM 2660 C CA . GLU B 1 49 ? 4.355 72.158 -22.881 1.00 33.51 49 GLU B CA 1
ATOM 2661 C C . GLU B 1 49 ? 5.034 72.344 -21.526 1.00 32.23 49 GLU B C 1
ATOM 2662 O O . GLU B 1 49 ? 5.422 73.450 -21.156 1.00 33.79 49 GLU B O 1
ATOM 2668 N N . ALA B 1 50 ? 5.167 71.247 -20.790 1.00 29.39 50 ALA B N 1
ATOM 2669 C CA . ALA B 1 50 ? 5.789 71.267 -19.473 1.00 25.55 50 ALA B CA 1
ATOM 2670 C C . ALA B 1 50 ? 6.192 69.841 -19.116 1.00 23.30 50 ALA B C 1
ATOM 2671 O O . ALA B 1 50 ? 5.657 68.884 -19.667 1.00 21.97 50 ALA B O 1
ATOM 2673 N N . VAL B 1 51 ? 7.136 69.703 -18.195 1.00 22.13 51 VAL B N 1
ATOM 2674 C CA . VAL B 1 51 ? 7.596 68.388 -17.771 1.00 20.48 51 VAL B CA 1
ATOM 2675 C C . VAL B 1 51 ? 7.472 68.222 -16.266 1.00 20.30 51 VAL B C 1
ATOM 2676 O O . VAL B 1 51 ? 7.848 69.103 -15.497 1.00 19.24 51 VAL B O 1
ATOM 2680 N N . VAL B 1 52 ? 6.934 67.082 -15.854 1.00 21.67 52 VAL B N 1
ATOM 2681 C CA . VAL B 1 52 ? 6.774 66.783 -14.440 1.00 21.42 52 VAL B CA 1
ATOM 2682 C C . VAL B 1 52 ? 7.398 65.417 -14.167 1.00 21.61 52 VAL B C 1
ATOM 2683 O O . VAL B 1 52 ? 7.122 64.444 -14.872 1.00 21.28 52 VAL B O 1
ATOM 2687 N N . PHE B 1 53 ? 8.255 65.357 -13.154 1.00 20.50 53 PHE B N 1
ATOM 2688 C CA . PHE B 1 53 ? 8.923 64.112 -12.808 1.00 21.70 53 PHE B CA 1
ATOM 2689 C C . PHE B 1 53 ? 8.066 63.306 -11.847 1.00 21.71 53 PHE B C 1
ATOM 2690 O O . PHE B 1 53 ? 7.744 63.763 -10.751 1.00 21.23 53 PHE B O 1
ATOM 2698 N N . ARG B 1 54 ? 7.694 62.103 -12.276 1.00 20.30 54 ARG B N 1
ATOM 2699 C CA . ARG B 1 54 ? 6.857 61.230 -11.472 1.00 19.64 54 ARG B CA 1
ATOM 2700 C C . ARG B 1 54 ? 7.605 60.059 -10.857 1.00 21.03 54 ARG B C 1
ATOM 2701 O O . ARG B 1 54 ? 7.682 59.944 -9.632 1.00 22.42 54 ARG B O 1
ATOM 2709 N N . SER B 1 55 ? 8.162 59.187 -11.689 1.00 20.04 55 SER B N 1
ATOM 2710 C CA . SER B 1 55 ? 8.866 58.041 -11.144 1.00 21.10 55 SER B CA 1
ATOM 2711 C C . SER B 1 55 ? 10.179 57.633 -11.800 1.00 19.91 55 SER B C 1
ATOM 2712 O O . SER B 1 55 ? 10.379 56.462 -12.102 1.00 21.03 55 SER B O 1
ATOM 2715 N N . PRO B 1 56 ? 11.095 58.591 -12.019 1.00 19.13 56 PRO B N 1
ATOM 2716 C CA . PRO B 1 56 ? 12.394 58.289 -12.632 1.00 18.85 56 PRO B CA 1
ATOM 2717 C C . PRO B 1 56 ? 13.295 57.850 -11.484 1.00 19.33 56 PRO B C 1
ATOM 2718 O O . PRO B 1 56 ? 14.431 58.300 -11.363 1.00 20.88 56 PRO B O 1
ATOM 2722 N N . TRP B 1 57 ? 12.768 56.958 -10.652 1.00 18.41 57 TRP B N 1
ATOM 2723 C CA . TRP B 1 57 ? 13.444 56.499 -9.448 1.00 17.59 57 TRP B CA 1
ATOM 2724 C C . TRP B 1 57 ? 14.764 55.748 -9.513 1.00 18.83 57 TRP B C 1
ATOM 2725 O O . TRP B 1 57 ? 15.280 55.324 -8.477 1.00 20.74 57 TRP B O 1
ATOM 2736 N N . THR B 1 58 ? 15.322 55.580 -10.703 1.00 19.38 58 THR B N 1
ATOM 2737 C CA . THR B 1 58 ? 16.615 54.916 -10.802 1.00 18.40 58 THR B CA 1
ATOM 2738 C C . THR B 1 58 ? 17.676 55.999 -10.674 1.00 18.74 58 THR B C 1
ATOM 2739 O O . THR B 1 58 ? 18.869 55.704 -10.670 1.00 19.05 58 THR B O 1
ATOM 2743 N N . TRP B 1 59 ? 17.238 57.255 -10.572 1.00 18.68 59 TRP B N 1
ATOM 2744 C CA . TRP B 1 59 ? 18.176 58.366 -10.433 1.00 20.03 59 TRP B CA 1
ATOM 2745 C C . TRP B 1 59 ? 19.046 58.117 -9.199 1.00 21.02 59 TRP B C 1
ATOM 2746 O O . TRP B 1 59 ? 20.193 58.548 -9.136 1.00 21.02 59 TRP B O 1
ATOM 2757 N N . ALA B 1 60 ? 18.484 57.410 -8.225 1.00 23.64 60 ALA B N 1
ATOM 2758 C CA . ALA B 1 60 ? 19.183 57.079 -6.987 1.00 27.10 60 ALA B CA 1
ATOM 2759 C C . ALA B 1 60 ? 20.378 56.158 -7.243 1.00 28.50 60 ALA B C 1
ATOM 2760 O O . ALA B 1 60 ? 21.138 55.842 -6.329 1.00 29.00 60 ALA B O 1
ATOM 2762 N N . GLU B 1 61 ? 20.530 55.720 -8.486 1.00 30.57 61 GLU B N 1
ATOM 2763 C CA . GLU B 1 61 ? 21.629 54.846 -8.862 1.00 32.12 61 GLU B CA 1
ATOM 2764 C C . GLU B 1 61 ? 22.454 55.518 -9.950 1.00 32.67 61 GLU B C 1
ATOM 2765 O O . GLU B 1 61 ? 23.497 55.009 -10.359 1.00 34.39 61 GLU B O 1
ATOM 2771 N N . ARG B 1 62 ? 21.975 56.670 -10.411 1.00 31.64 62 ARG B N 1
ATOM 2772 C CA . ARG B 1 62 ? 22.659 57.447 -11.437 1.00 31.30 62 ARG B CA 1
ATOM 2773 C C . ARG B 1 62 ? 22.363 58.926 -11.200 1.00 29.81 62 ARG B C 1
ATOM 2774 O O . ARG B 1 62 ? 21.957 59.640 -12.111 1.00 29.81 62 ARG B O 1
ATOM 2782 N N . GLN B 1 63 ? 22.569 59.373 -9.966 1.00 29.51 63 GLN B N 1
ATOM 2783 C CA . GLN B 1 63 ? 22.320 60.754 -9.575 1.00 30.23 63 GLN B CA 1
ATOM 2784 C C . GLN B 1 63 ? 22.854 61.765 -10.579 1.00 30.21 63 GLN B C 1
ATOM 2785 O O . GLN B 1 63 ? 22.104 62.584 -11.106 1.00 29.17 63 GLN B O 1
ATOM 2791 N N . ALA B 1 64 ? 24.159 61.711 -10.829 1.00 30.77 64 ALA B N 1
ATOM 2792 C CA . ALA B 1 64 ? 24.799 62.633 -11.758 1.00 30.70 64 ALA B CA 1
ATOM 2793 C C . ALA B 1 64 ? 24.089 62.669 -13.109 1.00 31.12 64 ALA B C 1
ATOM 2794 O O . ALA B 1 64 ? 23.708 63.739 -13.589 1.00 31.73 64 ALA B O 1
ATOM 2796 N N . GLU B 1 65 ? 23.899 61.503 -13.718 1.00 30.25 65 GLU B N 1
ATOM 2797 C CA . GLU B 1 65 ? 23.240 61.433 -15.016 1.00 32.26 65 GLU B CA 1
ATOM 2798 C C . GLU B 1 65 ? 21.825 62.011 -15.007 1.00 31.40 65 GLU B C 1
ATOM 2799 O O . GLU B 1 65 ? 21.439 62.722 -15.934 1.00 32.78 65 GLU B O 1
ATOM 2805 N N . PHE B 1 66 ? 21.048 61.720 -13.970 1.00 30.29 66 PHE B N 1
ATOM 2806 C CA . PHE B 1 66 ? 19.692 62.257 -13.904 1.00 28.21 66 PHE B CA 1
ATOM 2807 C C . PHE B 1 66 ? 19.676 63.785 -13.837 1.00 27.22 66 PHE B C 1
ATOM 2808 O O . PHE B 1 66 ? 18.876 64.427 -14.517 1.00 26.89 66 PHE B O 1
ATOM 2816 N N . LEU B 1 67 ? 20.546 64.368 -13.015 1.00 27.39 67 LEU B N 1
ATOM 2817 C CA . LEU B 1 67 ? 20.597 65.826 -12.896 1.00 28.25 67 LEU B CA 1
ATOM 2818 C C . LEU B 1 67 ? 20.981 66.472 -14.226 1.00 28.90 67 LEU B C 1
ATOM 2819 O O . LEU B 1 67 ? 20.448 67.520 -14.597 1.00 30.35 67 LEU B O 1
ATOM 2824 N N . ALA B 1 68 ? 21.903 65.843 -14.947 1.00 28.92 68 ALA B N 1
ATOM 2825 C CA . ALA B 1 68 ? 22.327 66.363 -16.241 1.00 27.90 68 ALA B CA 1
ATOM 2826 C C . ALA B 1 68 ? 21.139 66.285 -17.191 1.00 26.87 68 ALA B C 1
ATOM 2827 O O . ALA B 1 68 ? 20.966 67.141 -18.057 1.00 27.98 68 ALA B O 1
ATOM 2829 N N . PHE B 1 69 ? 20.318 65.253 -17.010 1.00 26.54 69 PHE B N 1
ATOM 2830 C CA . PHE B 1 69 ? 19.136 65.049 -17.840 1.00 25.39 69 PHE B CA 1
ATOM 2831 C C . PHE B 1 69 ? 18.145 66.183 -17.646 1.00 25.85 69 PHE B C 1
ATOM 2832 O O . PHE B 1 69 ? 17.685 66.791 -18.613 1.00 27.55 69 PHE B O 1
ATOM 2840 N N . CYS B 1 70 ? 17.807 66.454 -16.390 1.00 25.74 70 CYS B N 1
ATOM 2841 C CA . CYS B 1 70 ? 16.861 67.515 -16.076 1.00 26.14 70 CYS B CA 1
ATOM 2842 C C . CYS B 1 70 ? 17.372 68.836 -16.622 1.00 27.44 70 CYS B C 1
ATOM 2843 O O . CYS B 1 70 ? 16.614 69.616 -17.196 1.00 25.29 70 CYS B O 1
ATOM 2846 N N . GLU B 1 71 ? 18.670 69.069 -16.435 1.00 30.05 71 GLU B N 1
ATOM 2847 C CA . GLU B 1 71 ? 19.333 70.283 -16.903 1.00 32.51 71 GLU B CA 1
ATOM 2848 C C . GLU B 1 71 ? 19.146 70.471 -18.412 1.00 31.59 71 GLU B C 1
ATOM 2849 O O . GLU B 1 71 ? 18.839 71.572 -18.876 1.00 30.28 71 GLU B O 1
ATOM 2855 N N . ARG B 1 72 ? 19.333 69.394 -19.172 1.00 29.90 72 ARG B N 1
ATOM 2856 C CA . ARG B 1 72 ? 19.173 69.444 -20.620 1.00 29.97 72 ARG B CA 1
ATOM 2857 C C . ARG B 1 72 ? 17.728 69.713 -21.013 1.00 30.72 72 ARG B C 1
ATOM 2858 O O . ARG B 1 72 ? 17.462 70.446 -21.971 1.00 31.36 72 ARG B O 1
ATOM 2866 N N . VAL B 1 73 ? 16.797 69.114 -20.276 1.00 30.44 73 VAL B N 1
ATOM 2867 C CA . VAL B 1 73 ? 15.373 69.278 -20.550 1.00 30.04 73 VAL B CA 1
ATOM 2868 C C . VAL B 1 73 ? 14.887 70.690 -20.268 1.00 31.23 73 VAL B C 1
ATOM 2869 O O . VAL B 1 73 ? 14.055 71.218 -21.004 1.00 32.50 73 VAL B O 1
ATOM 2873 N N . SER B 1 74 ? 15.406 71.305 -19.212 1.00 32.15 74 SER B N 1
ATOM 2874 C CA . SER B 1 74 ? 14.988 72.658 -18.855 1.00 34.82 74 SER B CA 1
ATOM 2875 C C . SER B 1 74 ? 15.349 73.707 -19.912 1.00 36.29 74 SER B C 1
ATOM 2876 O O . SER B 1 74 ? 14.791 74.804 -19.913 1.00 37.76 74 SER B O 1
ATOM 2879 N N . HIS B 1 75 ? 16.277 73.375 -20.807 1.00 37.26 75 HIS B N 1
ATOM 2880 C CA . HIS B 1 75 ? 16.686 74.302 -21.857 1.00 37.92 75 HIS B CA 1
ATOM 2881 C C . HIS B 1 75 ? 15.790 74.256 -23.088 1.00 38.21 75 HIS B C 1
ATOM 2882 O O . HIS B 1 75 ? 15.945 75.072 -23.997 1.00 38.41 75 HIS B O 1
ATOM 2889 N N . VAL B 1 76 ? 14.853 73.314 -23.130 1.00 37.63 76 VAL B N 1
ATOM 2890 C CA . VAL B 1 76 ? 13.985 73.212 -24.295 1.00 36.52 76 VAL B CA 1
ATOM 2891 C C . VAL B 1 76 ? 12.497 73.132 -23.965 1.00 35.25 76 VAL B C 1
ATOM 2892 O O . VAL B 1 76 ? 11.662 73.116 -24.864 1.00 35.30 76 VAL B O 1
ATOM 2896 N N . THR B 1 77 ? 12.171 73.077 -22.678 1.00 33.92 77 THR B N 1
ATOM 2897 C CA . THR B 1 77 ? 10.781 73.007 -22.234 1.00 32.24 77 THR B CA 1
ATOM 2898 C C . THR B 1 77 ? 10.698 73.433 -20.768 1.00 31.10 77 THR B C 1
ATOM 2899 O O . THR B 1 77 ? 11.715 73.548 -20.087 1.00 29.83 77 THR B O 1
ATOM 2903 N N . ARG B 1 78 ? 9.487 73.670 -20.287 1.00 30.04 78 ARG B N 1
ATOM 2904 C CA . ARG B 1 78 ? 9.298 74.110 -18.911 1.00 31.13 78 ARG B CA 1
ATOM 2905 C C . ARG B 1 78 ? 9.151 72.961 -17.914 1.00 29.73 78 ARG B C 1
ATOM 2906 O O . ARG B 1 78 ? 8.445 71.988 -18.172 1.00 29.85 78 ARG B O 1
ATOM 2914 N N . LEU B 1 79 ? 9.834 73.080 -16.780 1.00 26.98 79 LEU B N 1
ATOM 2915 C CA . LEU B 1 79 ? 9.755 72.068 -15.734 1.00 25.66 79 LEU B CA 1
ATOM 2916 C C . LEU B 1 79 ? 8.789 72.549 -14.668 1.00 26.10 79 LEU B C 1
ATOM 2917 O O . LEU B 1 79 ? 8.878 73.693 -14.216 1.00 27.25 79 LEU B O 1
ATOM 2922 N N . ILE B 1 80 ? 7.866 71.689 -14.263 1.00 24.77 80 ILE B N 1
ATOM 2923 C CA . ILE B 1 80 ? 6.917 72.066 -13.227 1.00 25.69 80 ILE B CA 1
ATOM 2924 C C . ILE B 1 80 ? 7.686 72.254 -11.918 1.00 26.80 80 ILE B C 1
ATOM 2925 O O . ILE B 1 80 ? 7.254 72.979 -11.024 1.00 29.77 80 ILE B O 1
ATOM 2930 N N . THR B 1 81 ? 8.837 71.596 -11.827 1.00 27.19 81 THR B N 1
ATOM 2931 C CA . THR B 1 81 ? 9.717 71.693 -10.666 1.00 26.60 81 THR B CA 1
ATOM 2932 C C . THR B 1 81 ? 11.053 72.201 -11.204 1.00 25.77 81 THR B C 1
ATOM 2933 O O . THR B 1 81 ? 11.866 71.418 -11.689 1.00 25.63 81 THR B O 1
ATOM 2937 N N . PRO B 1 82 ? 11.285 73.525 -11.140 1.00 25.65 82 PRO B N 1
ATOM 2938 C CA . PRO B 1 82 ? 12.526 74.144 -11.628 1.00 25.35 82 PRO B CA 1
ATOM 2939 C C . PRO B 1 82 ? 13.791 73.526 -11.053 1.00 25.45 82 PRO B C 1
ATOM 2940 O O . PRO B 1 82 ? 13.784 73.000 -9.940 1.00 26.11 82 PRO B O 1
ATOM 2952 N N . PRO B 1 84 ? 16.405 74.529 -9.463 1.00 20.04 84 PRO B N 1
ATOM 2953 C CA . PRO B 1 84 ? 16.839 74.762 -8.082 1.00 19.64 84 PRO B CA 1
ATOM 2954 C C . PRO B 1 84 ? 16.126 73.825 -7.105 1.00 18.82 84 PRO B C 1
ATOM 2955 O O . PRO B 1 84 ? 16.701 73.395 -6.111 1.00 19.75 84 PRO B O 1
ATOM 2959 N N . LEU B 1 85 ? 14.868 73.524 -7.411 1.00 17.39 85 LEU B N 1
ATOM 2960 C CA . LEU B 1 85 ? 14.039 72.635 -6.608 1.00 16.42 85 LEU B CA 1
ATOM 2961 C C . LEU B 1 85 ? 14.576 71.205 -6.749 1.00 17.47 85 LEU B C 1
ATOM 2962 O O . LEU B 1 85 ? 14.829 70.510 -5.758 1.00 15.88 85 LEU B O 1
ATOM 2967 N N . VAL B 1 86 ? 14.737 70.773 -7.996 1.00 17.02 86 VAL B N 1
ATOM 2968 C CA . VAL B 1 86 ? 15.240 69.440 -8.286 1.00 18.21 86 VAL B CA 1
ATOM 2969 C C . VAL B 1 86 ? 16.557 69.139 -7.571 1.00 18.62 86 VAL B C 1
ATOM 2970 O O . VAL B 1 86 ? 16.705 68.080 -6.972 1.00 19.47 86 VAL B O 1
ATOM 2974 N N . ARG B 1 87 ? 17.511 70.062 -7.635 1.00 18.99 87 ARG B N 1
ATOM 2975 C CA . ARG B 1 87 ? 18.797 69.836 -6.986 1.00 22.02 87 ARG B CA 1
ATOM 2976 C C . ARG B 1 87 ? 18.646 69.790 -5.475 1.00 22.59 87 ARG B C 1
ATOM 2977 O O . ARG B 1 87 ? 19.321 69.021 -4.792 1.00 23.67 87 ARG B O 1
ATOM 2985 N N . TRP B 1 88 ? 17.746 70.616 -4.957 1.00 21.64 88 TRP B N 1
ATOM 2986 C CA . TRP B 1 88 ? 17.519 70.692 -3.527 1.00 19.87 88 TRP B CA 1
ATOM 2987 C C . TRP B 1 88 ? 16.673 69.525 -3.010 1.00 19.80 88 TRP B C 1
ATOM 2988 O O . TRP B 1 88 ? 17.030 68.890 -2.021 1.00 17.87 88 TRP B O 1
ATOM 2999 N N . ALA B 1 89 ? 15.562 69.245 -3.688 1.00 20.24 89 ALA B N 1
ATOM 3000 C CA . ALA B 1 89 ? 14.652 68.172 -3.291 1.00 21.45 89 ALA B CA 1
ATOM 3001 C C . ALA B 1 89 ? 15.264 66.781 -3.397 1.00 21.81 89 ALA B C 1
ATOM 3002 O O . ALA B 1 89 ? 14.828 65.856 -2.718 1.00 21.30 89 ALA B O 1
ATOM 3004 N N . LEU B 1 90 ? 16.274 66.636 -4.248 1.00 22.11 90 LEU B N 1
ATOM 3005 C CA . LEU B 1 90 ? 16.917 65.342 -4.455 1.00 22.23 90 LEU B CA 1
ATOM 3006 C C . LEU B 1 90 ? 18.117 65.092 -3.551 1.00 22.19 90 LEU B C 1
ATOM 3007 O O . LEU B 1 90 ? 18.936 64.214 -3.831 1.00 22.03 90 LEU B O 1
ATOM 3012 N N . ASP B 1 91 ? 18.213 65.860 -2.468 1.00 20.20 91 ASP B N 1
ATOM 3013 C CA . ASP B 1 91 ? 19.310 65.723 -1.519 1.00 19.95 91 ASP B CA 1
ATOM 3014 C C . ASP B 1 91 ? 18.833 66.001 -0.088 1.00 18.39 91 ASP B C 1
ATOM 3015 O O . ASP B 1 91 ? 18.522 67.143 0.265 1.00 17.39 91 ASP B O 1
ATOM 3020 N N . LYS B 1 92 ? 18.790 64.950 0.730 1.00 15.88 92 LYS B N 1
ATOM 3021 C CA . LYS B 1 92 ? 18.337 65.059 2.107 1.00 14.48 92 LYS B CA 1
ATOM 3022 C C . LYS B 1 92 ? 19.060 66.104 2.972 1.00 15.19 92 LYS B C 1
ATOM 3023 O O . LYS B 1 92 ? 18.768 66.249 4.156 1.00 15.95 92 LYS B O 1
ATOM 3029 N N . ARG B 1 93 ? 20.015 66.828 2.404 1.00 14.45 93 ARG B N 1
ATOM 3030 C CA . ARG B 1 93 ? 20.653 67.877 3.182 1.00 15.10 93 ARG B CA 1
ATOM 3031 C C . ARG B 1 93 ? 19.614 69.000 3.358 1.00 14.23 93 ARG B C 1
ATOM 3032 O O . ARG B 1 93 ? 19.836 69.951 4.094 1.00 12.44 93 ARG B O 1
ATOM 3040 N N . TYR B 1 94 ? 18.467 68.862 2.691 1.00 14.20 94 TYR B N 1
ATOM 3041 C CA . TYR B 1 94 ? 17.396 69.845 2.801 1.00 15.01 94 TYR B CA 1
ATOM 3042 C C . TYR B 1 94 ? 16.834 69.870 4.225 1.00 16.26 94 TYR B C 1
ATOM 3043 O O . TYR B 1 94 ? 16.195 70.841 4.635 1.00 19.60 94 TYR B O 1
ATOM 3052 N N . LEU B 1 95 ? 17.073 68.796 4.972 1.00 16.45 95 LEU B N 1
ATOM 3053 C CA . LEU B 1 95 ? 16.608 68.698 6.355 1.00 16.96 95 LEU B CA 1
ATOM 3054 C C . LEU B 1 95 ? 17.300 69.748 7.220 1.00 17.95 95 LEU B C 1
ATOM 3055 O O . LEU B 1 95 ? 16.717 70.253 8.181 1.00 18.54 95 LEU B O 1
ATOM 3060 N N . ALA B 1 96 ? 18.543 70.075 6.871 1.00 19.14 96 ALA B N 1
ATOM 3061 C CA . ALA B 1 96 ? 19.312 71.082 7.610 1.00 21.02 96 ALA B CA 1
ATOM 3062 C C . ALA B 1 96 ? 18.725 72.467 7.347 1.00 21.31 96 ALA B C 1
ATOM 3063 O O . ALA B 1 96 ? 18.734 73.331 8.218 1.00 21.74 96 ALA B O 1
ATOM 3065 N N . ASP B 1 97 ? 18.222 72.665 6.134 1.00 21.29 97 ASP B N 1
ATOM 3066 C CA . ASP B 1 97 ? 17.619 73.927 5.741 1.00 23.95 97 ASP B CA 1
ATOM 3067 C C . ASP B 1 97 ? 16.249 74.091 6.394 1.00 23.58 97 ASP B C 1
ATOM 3068 O O . ASP B 1 97 ? 15.855 75.200 6.744 1.00 24.81 97 ASP B O 1
ATOM 3073 N N . LEU B 1 98 ? 15.527 72.985 6.550 1.00 22.39 98 LEU B N 1
ATOM 3074 C CA . LEU B 1 98 ? 14.213 73.015 7.180 1.00 20.72 98 LEU B CA 1
ATOM 3075 C C . LEU B 1 98 ? 14.415 73.288 8.660 1.00 21.29 98 LEU B C 1
ATOM 3076 O O . LEU B 1 98 ? 13.645 74.025 9.283 1.00 21.46 98 LEU B O 1
ATOM 3081 N N . ALA B 1 99 ? 15.452 72.674 9.219 1.00 20.44 99 ALA B N 1
ATOM 3082 C CA . ALA B 1 99 ? 15.761 72.852 10.626 1.00 22.66 99 ALA B CA 1
ATOM 3083 C C . ALA B 1 99 ? 16.108 74.315 10.862 1.00 23.15 99 ALA B C 1
ATOM 3084 O O . ALA B 1 99 ? 15.708 74.897 11.869 1.00 24.23 99 ALA B O 1
ATOM 3086 N N . ALA B 1 100 ? 16.827 74.916 9.916 1.00 23.13 100 ALA B N 1
ATOM 3087 C CA . ALA B 1 100 ? 17.220 76.317 10.039 1.00 22.51 100 ALA B CA 1
ATOM 3088 C C . ALA B 1 100 ? 16.017 77.245 10.056 1.00 22.46 100 ALA B C 1
ATOM 3089 O O . ALA B 1 100 ? 16.104 78.363 10.554 1.00 23.49 100 ALA B O 1
ATOM 3091 N N . HIS B 1 101 ? 14.895 76.791 9.511 1.00 23.03 101 HIS B N 1
ATOM 3092 C CA . HIS B 1 101 ? 13.689 77.610 9.489 1.00 23.93 101 HIS B CA 1
ATOM 3093 C C . HIS B 1 101 ? 12.803 77.319 10.681 1.00 24.05 101 HIS B C 1
ATOM 3094 O O . HIS B 1 101 ? 11.663 77.777 10.739 1.00 26.36 101 HIS B O 1
ATOM 3101 N N . GLY B 1 102 ? 13.322 76.549 11.629 1.00 22.72 102 GLY B N 1
ATOM 3102 C CA . GLY B 1 102 ? 12.548 76.231 12.816 1.00 23.19 102 GLY B CA 1
ATOM 3103 C C . GLY B 1 102 ? 11.599 75.055 12.666 1.00 23.65 102 GLY B C 1
ATOM 3104 O O . GLY B 1 102 ? 10.811 74.775 13.572 1.00 23.88 102 GLY B O 1
ATOM 3105 N N . VAL B 1 103 ? 11.660 74.373 11.525 1.00 21.84 103 VAL B N 1
ATOM 3106 C CA . VAL B 1 103 ? 10.809 73.212 11.285 1.00 21.03 103 VAL B CA 1
ATOM 3107 C C . VAL B 1 103 ? 11.367 72.041 12.081 1.00 21.02 103 VAL B C 1
ATOM 3108 O O . VAL B 1 103 ? 12.556 71.740 11.994 1.00 21.79 103 VAL B O 1
ATOM 3112 N N . PRO B 1 104 ? 10.526 71.379 12.888 1.00 20.46 104 PRO B N 1
ATOM 3113 C CA . PRO B 1 104 ? 11.036 70.241 13.662 1.00 19.04 104 PRO B CA 1
ATOM 3114 C C . PRO B 1 104 ? 11.429 69.071 12.749 1.00 19.83 104 PRO B C 1
ATOM 3115 O O . PRO B 1 104 ? 10.619 68.597 11.948 1.00 19.33 104 PRO B O 1
ATOM 3119 N N . VAL B 1 105 ? 12.678 68.621 12.866 1.00 17.60 105 VAL B N 1
ATOM 3120 C CA . VAL B 1 105 ? 13.179 67.515 12.061 1.00 16.31 105 VAL B CA 1
ATOM 3121 C C . VAL B 1 105 ? 13.993 66.573 12.940 1.00 16.48 105 VAL B C 1
ATOM 3122 O O . VAL B 1 105 ? 14.432 66.949 14.017 1.00 16.99 105 VAL B O 1
ATOM 3126 N N . ILE B 1 106 ? 14.190 65.344 12.479 1.00 16.48 106 ILE B N 1
ATOM 3127 C CA . ILE B 1 106 ? 14.986 64.398 13.235 1.00 16.33 106 ILE B CA 1
ATOM 3128 C C . ILE B 1 106 ? 16.399 64.979 13.305 1.00 15.50 106 ILE B C 1
ATOM 3129 O O . ILE B 1 106 ? 16.923 65.465 12.298 1.00 15.21 106 ILE B O 1
ATOM 3134 N N . PRO B 1 107 ? 17.023 64.962 14.494 1.00 14.84 107 PRO B N 1
ATOM 3135 C CA . PRO B 1 107 ? 18.385 65.500 14.595 1.00 15.00 107 PRO B CA 1
ATOM 3136 C C . PRO B 1 107 ? 19.221 64.807 13.517 1.00 14.12 107 PRO B C 1
ATOM 3137 O O . PRO B 1 107 ? 19.343 63.581 13.506 1.00 14.39 107 PRO B O 1
ATOM 3141 N N . THR B 1 108 ? 19.775 65.597 12.605 1.00 14.26 108 THR B N 1
ATOM 3142 C CA . THR B 1 108 ? 20.552 65.060 11.498 1.00 14.11 108 THR B CA 1
ATOM 3143 C C . THR B 1 108 ? 21.974 65.620 11.366 1.00 15.92 108 THR B C 1
ATOM 3144 O O . THR B 1 108 ? 22.187 66.836 11.401 1.00 13.00 108 THR B O 1
ATOM 3148 N N . THR B 1 109 ? 22.942 64.719 11.207 1.00 15.75 109 THR B N 1
ATOM 3149 C CA . THR B 1 109 ? 24.341 65.109 11.047 1.00 18.16 109 THR B CA 1
ATOM 3150 C C . THR B 1 109 ? 24.823 64.686 9.654 1.00 18.32 109 THR B C 1
ATOM 3151 O O . THR B 1 109 ? 24.758 63.512 9.290 1.00 17.90 109 THR B O 1
ATOM 3155 N N . VAL B 1 110 ? 25.311 65.647 8.881 1.00 19.20 110 VAL B N 1
ATOM 3156 C CA . VAL B 1 110 ? 25.785 65.363 7.534 1.00 19.52 110 VAL B CA 1
ATOM 3157 C C . VAL B 1 110 ? 27.289 65.137 7.460 1.00 19.95 110 VAL B C 1
ATOM 3158 O O . VAL B 1 110 ? 28.066 65.905 8.019 1.00 20.28 110 VAL B O 1
ATOM 3162 N N . VAL B 1 111 ? 27.692 64.068 6.777 1.00 19.84 111 VAL B N 1
ATOM 3163 C CA . VAL B 1 111 ? 29.103 63.771 6.597 1.00 18.20 111 VAL B CA 1
ATOM 3164 C C . VAL B 1 111 ? 29.384 63.956 5.103 1.00 18.97 111 VAL B C 1
ATOM 3165 O O . VAL B 1 111 ? 28.662 63.420 4.253 1.00 18.95 111 VAL B O 1
ATOM 3169 N N . ALA B 1 112 ? 30.422 64.730 4.793 1.00 17.94 112 ALA B N 1
ATOM 3170 C CA . ALA B 1 112 ? 30.792 65.026 3.412 1.00 18.04 112 ALA B CA 1
ATOM 3171 C C . ALA B 1 112 ? 31.929 64.154 2.891 1.00 17.89 112 ALA B C 1
ATOM 3172 O O . ALA B 1 112 ? 32.805 63.747 3.653 1.00 19.98 112 ALA B O 1
ATOM 3174 N N . PRO B 1 113 ? 31.922 63.851 1.580 1.00 16.71 113 PRO B N 1
ATOM 3175 C CA . PRO B 1 113 ? 32.968 63.024 0.974 1.00 16.75 113 PRO B CA 1
ATOM 3176 C C . PRO B 1 113 ? 34.310 63.644 1.292 1.00 17.95 113 PRO B C 1
ATOM 3177 O O . PRO B 1 113 ? 34.507 64.834 1.068 1.00 19.80 113 PRO B O 1
ATOM 3181 N N . GLY B 1 114 ? 35.220 62.837 1.828 1.00 18.96 114 GLY B N 1
ATOM 3182 C CA . GLY B 1 114 ? 36.531 63.329 2.196 1.00 18.37 114 GLY B CA 1
ATOM 3183 C C . GLY B 1 114 ? 36.748 63.227 3.696 1.00 21.37 114 GLY B C 1
ATOM 3184 O O . GLY B 1 114 ? 37.884 63.307 4.169 1.00 22.88 114 GLY B O 1
ATOM 3185 N N . SER B 1 115 ? 35.667 63.041 4.450 1.00 20.57 115 SER B N 1
ATOM 3186 C CA . SER B 1 115 ? 35.763 62.937 5.907 1.00 21.95 115 SER B CA 1
ATOM 3187 C C . SER B 1 115 ? 36.180 61.544 6.367 1.00 22.69 115 SER B C 1
ATOM 3188 O O . SER B 1 115 ? 36.078 60.566 5.630 1.00 21.67 115 SER B O 1
ATOM 3191 N N . ASP B 1 116 ? 36.652 61.460 7.603 1.00 23.89 116 ASP B N 1
ATOM 3192 C CA . ASP B 1 116 ? 37.063 60.187 8.166 1.00 23.40 116 ASP B CA 1
ATOM 3193 C C . ASP B 1 116 ? 35.772 59.516 8.631 1.00 22.11 116 ASP B C 1
ATOM 3194 O O . ASP B 1 116 ? 35.215 59.873 9.669 1.00 21.14 116 ASP B O 1
ATOM 3199 N N . ALA B 1 117 ? 35.301 58.552 7.851 1.00 20.94 117 ALA B N 1
ATOM 3200 C CA . ALA B 1 117 ? 34.063 57.842 8.155 1.00 20.26 117 ALA B CA 1
ATOM 3201 C C . ALA B 1 117 ? 33.962 57.316 9.582 1.00 19.56 117 ALA B C 1
ATOM 3202 O O . ALA B 1 117 ? 33.003 57.610 10.286 1.00 19.97 117 ALA B O 1
ATOM 3204 N N . LEU B 1 118 ? 34.949 56.545 10.017 1.00 20.00 118 LEU B N 1
ATOM 3205 C CA . LEU B 1 118 ? 34.907 55.988 11.359 1.00 20.58 118 LEU B CA 1
ATOM 3206 C C . LEU B 1 118 ? 34.899 57.068 12.442 1.00 21.29 118 LEU B C 1
ATOM 3207 O O . LEU B 1 118 ? 34.163 56.958 13.425 1.00 22.51 118 LEU B O 1
ATOM 3212 N N . ALA B 1 119 ? 35.706 58.112 12.267 1.00 20.79 119 ALA B N 1
ATOM 3213 C CA . ALA B 1 119 ? 35.747 59.195 13.249 1.00 21.38 119 ALA B CA 1
ATOM 3214 C C . ALA B 1 119 ? 34.382 59.872 13.302 1.00 21.10 119 ALA B C 1
ATOM 3215 O O . ALA B 1 119 ? 33.872 60.188 14.378 1.00 22.71 119 ALA B O 1
ATOM 3217 N N . ALA B 1 120 ? 33.788 60.085 12.135 1.00 19.82 120 ALA B N 1
ATOM 3218 C CA . ALA B 1 120 ? 32.477 60.714 12.055 1.00 19.64 120 ALA B CA 1
ATOM 3219 C C . ALA B 1 120 ? 31.459 59.931 12.874 1.00 19.18 120 ALA B C 1
ATOM 3220 O O . ALA B 1 120 ? 30.655 60.511 13.598 1.00 19.88 120 ALA B O 1
ATOM 3222 N N . VAL B 1 121 ? 31.502 58.609 12.755 1.00 18.69 121 VAL B N 1
ATOM 3223 C CA . VAL B 1 121 ? 30.579 57.746 13.474 1.00 18.19 121 VAL B CA 1
ATOM 3224 C C . VAL B 1 121 ? 30.821 57.749 14.987 1.00 21.23 121 VAL B C 1
ATOM 3225 O O . VAL B 1 121 ? 29.874 57.829 15.774 1.00 21.84 121 VAL B O 1
ATOM 3229 N N . ARG B 1 122 ? 32.082 57.662 15.396 1.00 23.04 122 ARG B N 1
ATOM 3230 C CA . ARG B 1 122 ? 32.407 57.669 16.818 1.00 24.78 122 ARG B CA 1
ATOM 3231 C C . ARG B 1 122 ? 32.134 59.033 17.444 1.00 24.44 122 ARG B C 1
ATOM 3232 O O . ARG B 1 122 ? 31.676 59.117 18.586 1.00 25.33 122 ARG B O 1
ATOM 3240 N N . ASP B 1 123 ? 32.408 60.099 16.698 1.00 22.76 123 ASP B N 1
ATOM 3241 C CA . ASP B 1 123 ? 32.149 61.441 17.204 1.00 23.66 123 ASP B CA 1
ATOM 3242 C C . ASP B 1 123 ? 30.645 61.590 17.398 1.00 22.13 123 ASP B C 1
ATOM 3243 O O . ASP B 1 123 ? 30.194 62.188 18.371 1.00 23.34 123 ASP B O 1
ATOM 3248 N N . PHE B 1 124 ? 29.876 61.031 16.470 1.00 20.14 124 PHE B N 1
ATOM 3249 C CA . PHE B 1 124 ? 28.419 61.088 16.531 1.00 19.76 124 PHE B CA 1
ATOM 3250 C C . PHE B 1 124 ? 27.866 60.314 17.746 1.00 21.89 124 PHE B C 1
ATOM 3251 O O . PHE B 1 124 ? 27.022 60.820 18.491 1.00 21.93 124 PHE B O 1
ATOM 3259 N N . LEU B 1 125 ? 28.345 59.090 17.945 1.00 20.92 125 LEU B N 1
ATOM 3260 C CA . LEU B 1 125 ? 27.883 58.271 19.060 1.00 21.48 125 LEU B CA 1
ATOM 3261 C C . LEU B 1 125 ? 28.348 58.808 20.413 1.00 22.45 125 LEU B C 1
ATOM 3262 O O . LEU B 1 125 ? 27.689 58.592 21.437 1.00 23.33 125 LEU B O 1
ATOM 3267 N N . ALA B 1 126 ? 29.475 59.512 20.430 1.00 21.54 126 ALA B N 1
ATOM 3268 C CA . ALA B 1 126 ? 29.969 60.063 21.687 1.00 21.02 126 ALA B CA 1
ATOM 3269 C C . ALA B 1 126 ? 29.196 61.323 22.066 1.00 19.77 126 ALA B C 1
ATOM 3270 O O . ALA B 1 126 ? 29.047 61.643 23.246 1.00 19.21 126 ALA B O 1
ATOM 3272 N N . ALA B 1 127 ? 28.704 62.035 21.059 1.00 19.41 127 ALA B N 1
ATOM 3273 C CA . ALA B 1 127 ? 27.947 63.265 21.282 1.00 19.18 127 ALA B CA 1
ATOM 3274 C C . ALA B 1 127 ? 26.476 62.973 21.531 1.00 19.28 127 ALA B C 1
ATOM 3275 O O . ALA B 1 127 ? 25.729 63.850 21.966 1.00 20.44 127 ALA B O 1
ATOM 3277 N N . ARG B 1 128 ? 26.064 61.741 21.243 1.00 19.20 128 ARG B N 1
ATOM 3278 C CA . ARG B 1 128 ? 24.684 61.322 21.450 1.00 20.90 128 ARG B CA 1
ATOM 3279 C C . ARG B 1 128 ? 24.658 59.995 22.195 1.00 20.36 128 ARG B C 1
ATOM 3280 O O . ARG B 1 128 ? 24.124 59.003 21.704 1.00 21.02 128 ARG B O 1
ATOM 3288 N N . PRO B 1 129 ? 25.221 59.973 23.408 1.00 20.29 129 PRO B N 1
ATOM 3289 C CA . PRO B 1 129 ? 25.280 58.773 24.246 1.00 20.07 129 PRO B CA 1
ATOM 3290 C C . PRO B 1 129 ? 23.927 58.129 24.525 1.00 20.12 129 PRO B C 1
ATOM 3291 O O . PRO B 1 129 ? 23.844 56.927 24.764 1.00 20.41 129 PRO B O 1
ATOM 3295 N N . GLU B 1 130 ? 22.867 58.924 24.490 1.00 19.76 130 GLU B N 1
ATOM 3296 C CA . GLU B 1 130 ? 21.544 58.399 24.771 1.00 19.98 130 GLU B CA 1
ATOM 3297 C C . GLU B 1 130 ? 20.934 57.694 23.574 1.00 20.86 130 GLU B C 1
ATOM 3298 O O . GLU B 1 130 ? 19.846 57.140 23.673 1.00 23.83 130 GLU B O 1
ATOM 3304 N N . ALA B 1 131 ? 21.624 57.711 22.442 1.00 20.55 131 ALA B N 1
ATOM 3305 C CA . ALA B 1 131 ? 21.096 57.058 21.247 1.00 21.33 131 ALA B CA 1
ATOM 3306 C C . ALA B 1 131 ? 21.377 55.571 21.275 1.00 21.31 131 ALA B C 1
ATOM 3307 O O . ALA B 1 131 ? 22.499 55.140 21.004 1.00 21.98 131 ALA B O 1
ATOM 3309 N N . ARG B 1 132 ? 20.354 54.793 21.612 1.00 22.45 132 ARG B N 1
ATOM 3310 C CA . ARG B 1 132 ? 20.470 53.337 21.676 1.00 22.55 132 ARG B CA 1
ATOM 3311 C C . ARG B 1 132 ? 20.893 52.808 20.317 1.00 21.34 132 ARG B C 1
ATOM 3312 O O . ARG B 1 132 ? 21.754 51.934 20.218 1.00 24.34 132 ARG B O 1
ATOM 3320 N N . GLU B 1 133 ? 20.273 53.344 19.272 1.00 16.96 133 GLU B N 1
ATOM 3321 C CA . GLU B 1 133 ? 20.565 52.937 17.907 1.00 15.04 133 GLU B CA 1
ATOM 3322 C C . GLU B 1 133 ? 20.557 54.158 17.000 1.00 15.01 133 GLU B C 1
ATOM 3323 O O . GLU B 1 133 ? 19.981 55.199 17.334 1.00 13.66 133 GLU B O 1
ATOM 3329 N N . PHE B 1 134 ? 21.213 54.042 15.856 1.00 13.48 134 PHE B N 1
ATOM 3330 C CA . PHE B 1 134 ? 21.243 55.150 14.920 1.00 15.06 134 PHE B CA 1
ATOM 3331 C C . PHE B 1 134 ? 21.006 54.624 13.522 1.00 14.93 134 PHE B C 1
ATOM 3332 O O . PHE B 1 134 ? 20.930 53.407 13.310 1.00 13.82 134 PHE B O 1
ATOM 3340 N N . VAL B 1 135 ? 20.882 55.546 12.576 1.00 12.85 135 VAL B N 1
ATOM 3341 C CA . VAL B 1 135 ? 20.629 55.196 11.194 1.00 12.87 135 VAL B CA 1
ATOM 3342 C C . VAL B 1 135 ? 21.618 55.857 10.253 1.00 14.09 135 VAL B C 1
ATOM 3343 O O . VAL B 1 135 ? 21.954 57.029 10.416 1.00 13.79 135 VAL B O 1
ATOM 3347 N N . VAL B 1 136 ? 22.078 55.094 9.268 1.00 14.31 136 VAL B N 1
ATOM 3348 C CA . VAL B 1 136 ? 22.997 55.607 8.267 1.00 15.14 136 VAL B CA 1
ATOM 3349 C C . VAL B 1 136 ? 22.255 55.575 6.942 1.00 15.22 136 VAL B C 1
ATOM 3350 O O . VAL B 1 136 ? 21.480 54.658 6.685 1.00 15.15 136 VAL B O 1
ATOM 3354 N N . LYS B 1 137 ? 22.487 56.577 6.103 1.00 14.94 137 LYS B N 1
ATOM 3355 C CA . LYS B 1 137 ? 21.834 56.638 4.805 1.00 14.56 137 LYS B CA 1
ATOM 3356 C C . LYS B 1 137 ? 22.485 57.722 3.970 1.00 14.54 137 LYS B C 1
ATOM 3357 O O . LYS B 1 137 ? 23.109 58.634 4.508 1.00 17.44 137 LYS B O 1
ATOM 3363 N N . PRO B 1 138 ? 22.365 57.623 2.639 1.00 13.94 138 PRO B N 1
ATOM 3364 C CA . PRO B 1 138 ? 22.942 58.628 1.741 1.00 14.26 138 PRO B CA 1
ATOM 3365 C C . PRO B 1 138 ? 21.943 59.786 1.663 1.00 15.19 138 PRO B C 1
ATOM 3366 O O . PRO B 1 138 ? 20.738 59.583 1.844 1.00 13.56 138 PRO B O 1
ATOM 3370 N N . THR B 1 139 ? 22.427 60.992 1.398 1.00 14.37 139 THR B N 1
ATOM 3371 C CA . THR B 1 139 ? 21.516 62.117 1.289 1.00 15.49 139 THR B CA 1
ATOM 3372 C C . THR B 1 139 ? 20.815 62.083 -0.060 1.00 15.72 139 THR B C 1
ATOM 3373 O O . THR B 1 139 ? 19.861 62.826 -0.283 1.00 18.30 139 THR B O 1
ATOM 3377 N N . ASP B 1 140 ? 21.273 61.216 -0.957 1.00 14.97 140 ASP B N 1
ATOM 3378 C CA . ASP B 1 140 ? 20.683 61.158 -2.286 1.00 16.46 140 ASP B CA 1
ATOM 3379 C C . ASP B 1 140 ? 20.125 59.814 -2.714 1.00 16.92 140 ASP B C 1
ATOM 3380 O O . ASP B 1 140 ? 20.485 59.304 -3.768 1.00 19.05 140 ASP B O 1
ATOM 3385 N N . GLY B 1 141 ? 19.244 59.237 -1.909 1.00 17.54 141 GLY B N 1
ATOM 3386 C CA . GLY B 1 141 ? 18.657 57.965 -2.286 1.00 17.14 141 GLY B CA 1
ATOM 3387 C C . GLY B 1 141 ? 17.157 57.991 -2.084 1.00 17.76 141 GLY B C 1
ATOM 3388 O O . GLY B 1 141 ? 16.600 59.027 -1.729 1.00 16.66 141 GLY B O 1
ATOM 3389 N N . CYS B 1 142 ? 16.505 56.856 -2.330 1.00 17.21 142 CYS B N 1
ATOM 3390 C CA . CYS B 1 142 ? 15.066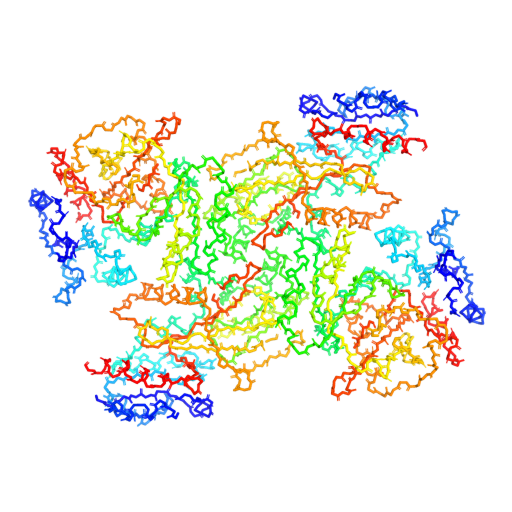 56.716 -2.134 1.00 16.68 142 CYS B CA 1
ATOM 3391 C C . CYS B 1 142 ? 14.752 55.227 -2.071 1.00 16.06 142 CYS B C 1
ATOM 3392 O O . CYS B 1 142 ? 15.636 54.395 -2.289 1.00 18.06 142 CYS B O 1
ATOM 3395 N N . TYR B 1 143 ? 13.507 54.887 -1.756 1.00 14.53 143 TYR B N 1
ATOM 3396 C CA . TYR B 1 143 ? 13.085 53.485 -1.668 1.00 14.54 143 TYR B CA 1
ATOM 3397 C C . TYR B 1 143 ? 13.961 52.635 -0.732 1.00 14.04 143 TYR B C 1
ATOM 3398 O O . TYR B 1 143 ? 14.200 51.465 -0.995 1.00 14.63 143 TYR B O 1
ATOM 3407 N N . SER B 1 144 ? 14.433 53.232 0.359 1.00 14.82 144 SER B N 1
ATOM 3408 C CA . SER B 1 144 ? 15.269 52.538 1.340 1.00 16.10 144 SER B CA 1
ATOM 3409 C C . SER B 1 144 ? 16.673 52.215 0.862 1.00 16.82 144 SER B C 1
ATOM 3410 O O . SER B 1 144 ? 17.412 51.515 1.547 1.00 15.72 144 SER B O 1
ATOM 3413 N N . LYS B 1 145 ? 17.049 52.719 -0.307 1.00 17.90 145 LYS B N 1
ATOM 3414 C CA . LYS B 1 145 ? 18.375 52.438 -0.826 1.00 19.48 145 LYS B CA 1
ATOM 3415 C C . LYS B 1 145 ? 19.456 52.884 0.141 1.00 18.35 145 LYS B C 1
ATOM 3416 O O . LYS B 1 145 ? 19.495 54.037 0.563 1.00 19.35 145 LYS B O 1
ATOM 3422 N N . ASP B 1 146 ? 20.322 51.938 0.484 1.00 17.92 146 ASP B N 1
ATOM 3423 C CA . ASP B 1 146 ? 21.446 52.139 1.392 1.00 15.83 146 ASP B CA 1
ATOM 3424 C C . ASP B 1 146 ? 21.121 52.718 2.765 1.00 14.25 146 ASP B C 1
ATOM 3425 O O . ASP B 1 146 ? 21.949 53.399 3.372 1.00 12.40 146 ASP B O 1
ATOM 3430 N N . VAL B 1 147 ? 19.921 52.434 3.261 1.00 12.14 147 VAL B N 1
ATOM 3431 C CA . VAL B 1 147 ? 19.532 52.896 4.586 1.00 12.06 147 VAL B CA 1
ATOM 3432 C C . VAL B 1 147 ? 19.670 51.713 5.542 1.00 13.37 147 VAL B C 1
ATOM 3433 O O . VAL B 1 147 ? 19.206 50.610 5.249 1.00 13.11 147 VAL B O 1
ATOM 3437 N N . GLN B 1 148 ? 20.318 51.934 6.682 1.00 13.96 148 GLN B N 1
ATOM 3438 C CA . GLN B 1 148 ? 20.494 50.859 7.649 1.00 15.50 148 GLN B CA 1
ATOM 3439 C C . GLN B 1 148 ? 20.478 51.356 9.092 1.00 15.85 148 GLN B C 1
ATOM 3440 O O . GLN B 1 148 ? 20.907 52.478 9.400 1.00 14.77 148 GLN B O 1
ATOM 3446 N N . ARG B 1 149 ? 19.963 50.490 9.958 1.00 15.53 149 ARG B N 1
ATOM 3447 C CA . ARG B 1 149 ? 19.837 50.724 11.390 1.00 14.89 149 ARG B CA 1
ATOM 3448 C C . ARG B 1 149 ? 20.995 50.005 12.080 1.00 14.53 149 ARG B C 1
ATOM 3449 O O . ARG B 1 149 ? 21.338 48.892 11.707 1.00 16.62 149 ARG B O 1
ATOM 3457 N N . TYR B 1 150 ? 21.598 50.648 13.077 1.00 15.64 150 TYR B N 1
ATOM 3458 C CA . TYR B 1 150 ? 22.728 50.071 13.801 1.00 16.28 150 TYR B CA 1
ATOM 3459 C C . TYR B 1 150 ? 22.620 50.257 15.302 1.00 17.85 150 TYR B C 1
ATOM 3460 O O . TYR B 1 150 ? 22.093 51.258 15.777 1.00 18.89 150 TYR B O 1
ATOM 3469 N N . GLN B 1 151 ? 23.136 49.285 16.045 1.00 20.28 151 GLN B N 1
ATOM 3470 C CA . GLN B 1 151 ? 23.158 49.364 17.495 1.00 21.43 151 GLN B CA 1
ATOM 3471 C C . GLN B 1 151 ? 24.448 50.123 17.792 1.00 21.89 151 GLN B C 1
ATOM 3472 O O . GLN B 1 151 ? 25.351 50.144 16.958 1.00 21.86 151 GLN B O 1
ATOM 3478 N N . ARG B 1 152 ? 24.538 50.741 18.966 1.00 23.64 152 ARG B N 1
ATOM 3479 C CA . ARG B 1 152 ? 25.728 51.505 19.350 1.00 25.91 152 ARG B CA 1
ATOM 3480 C C . ARG B 1 152 ? 27.065 50.773 19.229 1.00 27.86 152 ARG B C 1
ATOM 3481 O O . ARG B 1 152 ? 28.080 51.385 18.906 1.00 29.71 152 ARG B O 1
ATOM 3489 N N . SER B 1 153 ? 27.079 49.474 19.502 1.00 28.36 153 SER B N 1
ATOM 3490 C CA . SER B 1 153 ? 28.325 48.717 19.434 1.00 29.83 153 SER B CA 1
ATOM 3491 C C . SER B 1 153 ? 28.807 48.437 18.014 1.00 30.54 153 SER B C 1
ATOM 3492 O O . SER B 1 153 ? 29.812 47.753 17.826 1.00 32.33 153 SER B O 1
ATOM 3495 N N . LEU B 1 154 ? 28.106 48.951 17.012 1.00 29.11 154 LEU B N 1
ATOM 3496 C CA . LEU B 1 154 ? 28.509 48.683 15.637 1.00 28.67 154 LEU B CA 1
ATOM 3497 C C . LEU B 1 154 ? 29.079 49.869 14.876 1.00 27.54 154 LEU B C 1
ATOM 3498 O O . LEU B 1 154 ? 28.877 49.997 13.673 1.00 28.42 154 LEU B O 1
ATOM 3503 N N . ALA B 1 155 ? 29.809 50.729 15.571 1.00 26.30 155 ALA B N 1
ATOM 3504 C CA . ALA B 1 155 ? 30.405 51.887 14.929 1.00 24.22 155 ALA B CA 1
ATOM 3505 C C . ALA B 1 155 ? 31.228 51.497 13.699 1.00 24.57 155 ALA B C 1
ATOM 3506 O O . ALA B 1 155 ? 31.155 52.161 12.665 1.00 24.70 155 ALA B O 1
ATOM 3508 N N . GLU B 1 156 ? 31.998 50.413 13.805 1.00 24.37 156 GLU B N 1
ATOM 3509 C CA . GLU B 1 156 ? 32.851 49.968 12.702 1.00 23.80 156 GLU B CA 1
ATOM 3510 C C . GLU B 1 156 ? 32.094 49.530 11.450 1.00 21.52 156 GLU B C 1
ATOM 3511 O O . GLU B 1 156 ? 32.379 50.012 10.351 1.00 19.69 156 GLU B O 1
ATOM 3517 N N . PRO B 1 157 ? 31.137 48.595 11.586 1.00 20.34 157 PRO B N 1
ATOM 3518 C CA . PRO B 1 157 ? 30.399 48.174 10.388 1.00 20.43 157 PRO B CA 1
ATOM 3519 C C . PRO B 1 157 ? 29.665 49.377 9.799 1.00 20.32 157 PRO B C 1
ATOM 3520 O O . PRO B 1 157 ? 29.544 49.516 8.588 1.00 22.07 157 PRO B O 1
ATOM 3524 N N . ALA B 1 158 ? 29.174 50.243 10.681 1.00 20.25 158 ALA B N 1
ATOM 3525 C CA . ALA B 1 158 ? 28.452 51.437 10.274 1.00 19.25 158 ALA B CA 1
ATOM 3526 C C . ALA B 1 158 ? 29.367 52.382 9.509 1.00 19.07 158 ALA B C 1
ATOM 3527 O O . ALA B 1 158 ? 28.957 52.958 8.505 1.00 17.90 158 ALA B O 1
ATOM 3529 N N . SER B 1 159 ? 30.608 52.534 9.984 1.00 19.36 159 SER B N 1
ATOM 3530 C CA . SER B 1 159 ? 31.574 53.426 9.340 1.00 18.86 159 SER B CA 1
ATOM 3531 C C . SER B 1 159 ? 31.935 52.944 7.947 1.00 17.95 159 SER B C 1
ATOM 3532 O O . SER B 1 159 ? 32.177 53.745 7.050 1.00 18.13 159 SER B O 1
ATOM 3535 N N . ARG B 1 160 ? 31.960 51.630 7.773 1.00 17.75 160 ARG B N 1
ATOM 3536 C CA . ARG B 1 160 ? 32.279 51.014 6.490 1.00 20.29 160 ARG B CA 1
ATOM 3537 C C . ARG B 1 160 ? 31.151 51.311 5.493 1.00 20.98 160 ARG B C 1
ATOM 3538 O O . ARG B 1 160 ? 31.374 51.455 4.282 1.00 20.11 160 ARG B O 1
ATOM 3546 N N . HIS B 1 161 ? 29.937 51.402 6.026 1.00 20.06 161 HIS B N 1
ATOM 3547 C CA . HIS B 1 161 ? 28.746 51.698 5.240 1.00 18.41 161 HIS B CA 1
ATOM 3548 C C . HIS B 1 161 ? 28.799 53.175 4.831 1.00 19.46 161 HIS B C 1
ATOM 3549 O O . HIS B 1 161 ? 28.475 53.532 3.697 1.00 16.74 161 HIS B O 1
ATOM 3556 N N . VAL B 1 162 ? 29.230 54.030 5.756 1.00 19.59 162 VAL B N 1
ATOM 3557 C CA . VAL B 1 162 ? 29.337 55.459 5.474 1.00 19.01 162 VAL B CA 1
ATOM 3558 C C . VAL B 1 162 ? 30.407 55.709 4.413 1.00 19.51 162 VAL B C 1
ATOM 3559 O O . VAL B 1 162 ? 30.187 56.446 3.449 1.00 17.31 162 VAL B O 1
ATOM 3563 N N . ALA B 1 163 ? 31.564 55.080 4.606 1.00 20.11 163 ALA B N 1
ATOM 3564 C CA . ALA B 1 163 ? 32.701 55.211 3.702 1.00 20.11 163 ALA B CA 1
ATOM 3565 C C . ALA B 1 163 ? 32.387 54.774 2.272 1.00 21.05 163 ALA B C 1
ATOM 3566 O O . ALA B 1 163 ? 32.842 55.392 1.307 1.00 21.53 163 ALA B O 1
ATOM 3568 N N . ARG B 1 164 ? 31.624 53.696 2.142 1.00 21.34 164 ARG B N 1
ATOM 3569 C CA . ARG B 1 164 ? 31.248 53.187 0.831 1.00 21.73 164 ARG B CA 1
ATOM 3570 C C . ARG B 1 164 ? 30.418 54.245 0.121 1.00 21.39 164 ARG B C 1
ATOM 3571 O O . ARG B 1 164 ? 30.581 54.482 -1.075 1.00 20.90 164 ARG B O 1
ATOM 3579 N N . LEU B 1 165 ? 29.534 54.893 0.873 1.00 21.07 165 LEU B N 1
ATOM 3580 C CA . LEU B 1 165 ? 28.686 55.931 0.312 1.00 20.30 165 LEU B CA 1
ATOM 3581 C C . LEU B 1 165 ? 29.489 57.186 -0.023 1.00 20.61 165 LEU B C 1
ATOM 3582 O O . LEU B 1 165 ? 29.316 57.776 -1.094 1.00 21.81 165 LEU B O 1
ATOM 3587 N N . LEU B 1 166 ? 30.370 57.591 0.886 1.00 18.98 166 LEU B N 1
ATOM 3588 C CA . LEU B 1 166 ? 31.188 58.780 0.664 1.00 17.73 166 LEU B CA 1
ATOM 3589 C C . LEU B 1 166 ? 32.120 58.600 -0.527 1.00 18.62 166 LEU B C 1
ATOM 3590 O O . LEU B 1 166 ? 32.285 59.511 -1.335 1.00 18.69 166 LEU B O 1
ATOM 3595 N N . ALA B 1 167 ? 32.724 57.419 -0.636 1.00 20.01 167 ALA B N 1
ATOM 3596 C CA . ALA B 1 167 ? 33.635 57.124 -1.739 1.00 22.07 167 ALA B CA 1
ATOM 3597 C C . ALA B 1 167 ? 32.875 57.187 -3.060 1.00 23.51 167 ALA B C 1
ATOM 3598 O O . ALA B 1 167 ? 33.450 57.443 -4.118 1.00 22.66 167 ALA B O 1
ATOM 3600 N N . ASN B 1 168 ? 31.572 56.957 -2.985 1.00 24.25 168 ASN B N 1
ATOM 3601 C CA . ASN B 1 168 ? 30.736 56.968 -4.174 1.00 26.88 168 ASN B CA 1
ATOM 3602 C C . ASN B 1 168 ? 30.317 58.387 -4.556 1.00 25.54 168 ASN B C 1
ATOM 3603 O O . ASN B 1 168 ? 29.597 58.587 -5.529 1.00 24.34 168 ASN B O 1
ATOM 3608 N N . GLY B 1 169 ? 30.775 59.369 -3.787 1.00 25.18 169 GLY B N 1
ATOM 3609 C CA . GLY B 1 169 ? 30.444 60.750 -4.091 1.00 23.27 169 GLY B CA 1
ATOM 3610 C C . GLY B 1 169 ? 29.241 61.363 -3.396 1.00 22.46 169 GLY B C 1
ATOM 3611 O O . GLY B 1 169 ? 29.007 62.567 -3.518 1.00 21.79 169 GLY B O 1
ATOM 3612 N N . SER B 1 170 ? 28.471 60.567 -2.665 1.00 21.61 170 SER B N 1
ATOM 3613 C CA . SER B 1 170 ? 27.310 61.125 -1.990 1.00 23.28 170 SER B CA 1
ATOM 3614 C C . SER B 1 170 ? 27.538 61.437 -0.510 1.00 23.87 170 SER B C 1
ATOM 3615 O O . SER B 1 170 ? 28.280 60.739 0.178 1.00 25.89 170 SER B O 1
ATOM 3618 N N . HIS B 1 171 ? 26.920 62.513 -0.034 1.00 21.50 171 HIS B N 1
ATOM 3619 C CA . HIS B 1 171 ? 27.024 62.875 1.367 1.00 20.41 171 HIS B CA 1
ATOM 3620 C C . HIS B 1 171 ? 26.180 61.856 2.124 1.00 18.83 171 HIS B C 1
ATOM 3621 O O . HIS B 1 171 ? 25.225 61.305 1.582 1.00 17.72 171 HIS B O 1
ATOM 3628 N N . VAL B 1 172 ? 26.529 61.622 3.380 1.00 18.24 172 VAL B N 1
ATOM 3629 C CA . VAL B 1 172 ? 25.824 60.658 4.208 1.00 16.57 172 VAL B CA 1
ATOM 3630 C C . VAL B 1 172 ? 25.181 61.339 5.403 1.00 16.27 172 VAL B C 1
ATOM 3631 O O . VAL B 1 172 ? 25.680 62.344 5.896 1.00 16.19 172 VAL B O 1
ATOM 3635 N N . ILE B 1 173 ? 24.059 60.797 5.860 1.00 16.62 173 ILE B N 1
ATOM 3636 C CA . ILE B 1 173 ? 23.381 61.360 7.015 1.00 16.18 173 ILE B CA 1
ATOM 3637 C C . ILE B 1 173 ? 23.362 60.366 8.167 1.00 16.38 173 ILE B C 1
ATOM 3638 O O . ILE B 1 173 ? 23.186 59.156 7.968 1.00 14.30 173 ILE B O 1
ATOM 3643 N N . LEU B 1 174 ? 23.575 60.889 9.370 1.00 14.97 174 LEU B N 1
ATOM 3644 C CA . LEU B 1 174 ? 23.542 60.080 10.580 1.00 15.37 174 LEU B CA 1
ATOM 3645 C C . LEU B 1 174 ? 22.432 60.652 11.442 1.00 14.50 174 LEU B C 1
ATOM 3646 O O . LEU B 1 174 ? 22.346 61.859 11.626 1.00 16.96 174 LEU B O 1
ATOM 3651 N N . GLN B 1 175 ? 21.571 59.788 11.954 1.00 15.21 175 GLN B N 1
ATOM 3652 C CA . GLN B 1 175 ? 20.484 60.227 12.812 1.00 14.69 175 GLN B CA 1
ATOM 3653 C C . GLN B 1 175 ? 20.309 59.181 13.887 1.00 14.07 175 GLN B C 1
ATOM 3654 O O . GLN B 1 175 ? 20.665 58.024 13.692 1.00 15.44 175 GLN B O 1
ATOM 3660 N N . PRO B 1 176 ? 19.782 59.574 15.051 1.00 14.25 176 PRO B N 1
ATOM 3661 C CA . PRO B 1 176 ? 19.588 58.558 16.083 1.00 13.69 176 PRO B CA 1
ATOM 3662 C C . PRO B 1 176 ? 18.317 57.848 15.622 1.00 15.11 176 PRO B C 1
ATOM 3663 O O . PRO B 1 176 ? 17.508 58.459 14.922 1.00 13.22 176 PRO B O 1
ATOM 3667 N N . TYR B 1 177 ? 18.147 56.577 15.979 1.00 17.34 177 TYR B N 1
ATOM 3668 C CA . TYR B 1 177 ? 16.947 55.836 15.581 1.00 17.36 177 TYR B CA 1
ATOM 3669 C C . TYR B 1 177 ? 15.765 56.310 16.423 1.00 16.94 177 TYR B C 1
ATOM 3670 O O . TYR B 1 177 ? 15.812 56.270 17.657 1.00 16.95 177 TYR B O 1
ATOM 3679 N N . VAL B 1 178 ? 14.713 56.765 15.754 1.00 16.00 178 VAL B N 1
ATOM 3680 C CA . VAL B 1 178 ? 13.531 57.262 16.445 1.00 16.41 178 VAL B CA 1
ATOM 3681 C C . VAL B 1 178 ? 12.657 56.093 16.889 1.00 17.63 178 VAL B C 1
ATOM 3682 O O . VAL B 1 178 ? 11.887 55.533 16.103 1.00 14.96 178 VAL B O 1
ATOM 3686 N N . GLU B 1 179 ? 12.784 55.756 18.170 1.00 19.17 179 GLU B N 1
ATOM 3687 C CA . GLU B 1 179 ? 12.073 54.643 18.794 1.00 20.39 179 GLU B CA 1
ATOM 3688 C C . GLU B 1 179 ? 10.588 54.438 18.474 1.00 18.98 179 GLU B C 1
ATOM 3689 O O . GLU B 1 179 ? 10.173 53.306 18.254 1.00 17.10 179 GLU B O 1
ATOM 3695 N N . SER B 1 180 ? 9.790 55.507 18.437 1.00 18.17 180 SER B N 1
ATOM 3696 C CA . SER B 1 180 ? 8.359 55.353 18.155 1.00 17.39 180 SER B CA 1
ATOM 3697 C C . SER B 1 180 ? 8.103 54.713 16.792 1.00 18.95 180 SER B C 1
ATOM 3698 O O . SER B 1 180 ? 7.016 54.181 16.546 1.00 19.46 180 SER B O 1
ATOM 3701 N N . VAL B 1 181 ? 9.091 54.774 15.901 1.00 17.55 181 VAL B N 1
ATOM 3702 C CA . VAL B 1 181 ? 8.924 54.182 14.584 1.00 17.41 181 VAL B CA 1
ATOM 3703 C C . VAL B 1 181 ? 8.626 52.687 14.691 1.00 17.79 181 VAL B C 1
ATOM 3704 O O . VAL B 1 181 ? 7.880 52.142 13.882 1.00 18.91 181 VAL B O 1
ATOM 3708 N N . ASP B 1 182 ? 9.180 52.033 15.705 1.00 17.15 182 ASP B N 1
ATOM 3709 C CA . ASP B 1 182 ? 8.975 50.601 15.895 1.00 18.33 182 ASP B CA 1
ATOM 3710 C C . ASP B 1 182 ? 7.555 50.195 16.274 1.00 20.72 182 ASP B C 1
ATOM 3711 O O . ASP B 1 182 ? 7.131 49.067 16.008 1.00 20.97 182 ASP B O 1
ATOM 3716 N N . ARG B 1 183 ? 6.814 51.102 16.898 1.00 23.89 183 ARG B N 1
ATOM 3717 C CA . ARG B 1 183 ? 5.450 50.784 17.299 1.00 24.72 183 ARG B CA 1
ATOM 3718 C C . ARG B 1 183 ? 4.390 51.563 16.544 1.00 24.87 183 ARG B C 1
ATOM 3719 O O . ARG B 1 183 ? 3.247 51.117 16.449 1.00 25.51 183 ARG B O 1
ATOM 3727 N N . HIS B 1 184 ? 4.769 52.712 15.990 1.00 23.38 184 HIS B N 1
ATOM 3728 C CA . HIS B 1 184 ? 3.814 53.546 15.270 1.00 22.42 184 HIS B CA 1
ATOM 3729 C C . HIS B 1 184 ? 4.211 53.879 13.843 1.00 21.65 184 HIS B C 1
ATOM 3730 O O . HIS B 1 184 ? 3.466 54.549 13.132 1.00 22.75 184 HIS B O 1
ATOM 3737 N N . GLY B 1 185 ? 5.378 53.413 13.419 1.00 19.86 185 GLY B N 1
ATOM 3738 C CA . GLY B 1 185 ? 5.821 53.702 12.070 1.00 17.70 185 GLY B CA 1
ATOM 3739 C C . GLY B 1 185 ? 5.953 55.193 11.823 1.00 15.37 185 GLY B C 1
ATOM 3740 O O . GLY B 1 185 ? 6.465 55.925 12.669 1.00 14.10 185 GLY B O 1
ATOM 3741 N N . GLU B 1 186 ? 5.475 55.635 10.667 1.00 12.85 186 GLU B N 1
ATOM 3742 C CA . GLU B 1 186 ? 5.533 57.038 10.269 1.00 15.32 186 GLU B CA 1
ATOM 3743 C C . GLU B 1 186 ? 4.243 57.429 9.545 1.00 15.32 186 GLU B C 1
ATOM 3744 O O . GLU B 1 186 ? 3.497 56.572 9.090 1.00 15.54 186 GLU B O 1
ATOM 3750 N N . THR B 1 187 ? 3.987 58.727 9.433 1.00 16.70 187 THR B N 1
ATOM 3751 C CA . THR B 1 187 ? 2.804 59.200 8.727 1.00 16.59 187 THR B CA 1
ATOM 3752 C C . THR B 1 187 ? 3.248 60.067 7.552 1.00 16.84 187 THR B C 1
ATOM 3753 O O . THR B 1 187 ? 4.073 60.966 7.713 1.00 18.33 187 THR B O 1
ATOM 3757 N N . ASP B 1 188 ? 2.718 59.781 6.366 1.00 18.06 188 ASP B N 1
ATOM 3758 C CA . ASP B 1 188 ? 3.069 60.543 5.167 1.00 17.61 188 ASP B CA 1
ATOM 3759 C C . ASP B 1 188 ? 1.875 61.371 4.703 1.00 16.46 188 ASP B C 1
ATOM 3760 O O . ASP B 1 188 ? 0.818 60.826 4.395 1.00 17.66 188 ASP B O 1
ATOM 3765 N N . LEU B 1 189 ? 2.048 62.686 4.654 1.00 13.79 189 LEU B N 1
ATOM 3766 C CA . LEU B 1 189 ? 0.986 63.582 4.227 1.00 10.72 189 LEU B CA 1
ATOM 3767 C C . LEU B 1 189 ? 1.235 64.092 2.814 1.00 12.71 189 LEU B C 1
ATOM 3768 O O . LEU B 1 189 ? 2.312 64.598 2.499 1.00 12.63 189 LEU B O 1
ATOM 3773 N N . THR B 1 190 ? 0.225 63.957 1.964 1.00 13.21 190 THR B N 1
ATOM 3774 C CA . THR B 1 190 ? 0.311 64.404 0.587 1.00 12.32 190 THR B CA 1
ATOM 3775 C C . THR B 1 190 ? -0.353 65.773 0.468 1.00 14.78 190 THR B C 1
ATOM 3776 O O . THR B 1 190 ? -1.454 65.979 0.982 1.00 16.50 190 THR B O 1
ATOM 3780 N N . PHE B 1 191 ? 0.320 66.707 -0.196 1.00 14.49 191 PHE B N 1
ATOM 3781 C CA . PHE B 1 191 ? -0.226 68.045 -0.391 1.00 15.20 191 PHE B CA 1
ATOM 3782 C C . PHE B 1 191 ? -0.219 68.422 -1.862 1.00 15.10 191 PHE B C 1
ATOM 3783 O O . PHE B 1 191 ? 0.654 68.001 -2.613 1.00 15.07 191 PHE B O 1
ATOM 3791 N N . PHE B 1 192 ? -1.206 69.212 -2.264 1.00 15.31 192 PHE B N 1
ATOM 3792 C CA . PHE B 1 192 ? -1.298 69.701 -3.636 1.00 17.07 192 PHE B CA 1
ATOM 3793 C C . PHE B 1 192 ? -1.554 71.202 -3.532 1.00 17.23 192 PHE B C 1
ATOM 3794 O O . PHE B 1 192 ? -2.505 71.639 -2.876 1.00 17.95 192 PHE B O 1
ATOM 3802 N N . ASP B 1 193 ? -0.690 71.987 -4.163 1.00 16.91 193 ASP B N 1
ATOM 3803 C CA . ASP B 1 193 ? -0.804 73.434 -4.116 1.00 18.12 193 ASP B CA 1
ATOM 3804 C C . ASP B 1 193 ? -0.880 73.948 -2.690 1.00 18.56 193 ASP B C 1
ATOM 3805 O O . ASP B 1 193 ? -1.608 74.898 -2.407 1.00 21.12 193 ASP B O 1
ATOM 3810 N N . GLY B 1 194 ? -0.133 73.320 -1.790 1.00 17.47 194 GLY B N 1
ATOM 3811 C CA . GLY B 1 194 ? -0.128 73.760 -0.407 1.00 16.79 194 GLY B CA 1
ATOM 3812 C C . GLY B 1 194 ? -1.333 73.369 0.431 1.00 16.34 194 GLY B C 1
ATOM 3813 O O . GLY B 1 194 ? -1.448 73.784 1.580 1.00 17.38 194 GLY B O 1
ATOM 3814 N N . VAL B 1 195 ? -2.236 72.571 -0.123 1.00 14.60 195 VAL B N 1
ATOM 3815 C CA . VAL B 1 195 ? -3.409 72.159 0.630 1.00 13.27 195 VAL B CA 1
ATOM 3816 C C . VAL B 1 195 ? -3.354 70.668 0.909 1.00 13.34 195 VAL B C 1
ATOM 3817 O O . VAL B 1 195 ? -3.107 69.875 0.005 1.00 15.57 195 VAL B O 1
ATOM 3821 N N . TYR B 1 196 ? -3.568 70.296 2.166 1.00 12.70 196 TYR B N 1
ATOM 3822 C CA . TYR B 1 196 ? -3.554 68.896 2.569 1.00 15.21 196 TYR B CA 1
ATOM 3823 C C . TYR B 1 196 ? -4.611 68.100 1.807 1.00 15.05 196 TYR B C 1
ATOM 3824 O O . TYR B 1 196 ? -5.743 68.553 1.631 1.00 16.14 196 TYR B O 1
ATOM 3833 N N . SER B 1 197 ? -4.236 66.910 1.362 1.00 15.10 197 SER B N 1
ATOM 3834 C CA . SER B 1 197 ? -5.150 66.052 0.626 1.00 15.75 197 SER B CA 1
ATOM 3835 C C . SER B 1 197 ? -5.496 64.801 1.420 1.00 16.92 197 SER B C 1
ATOM 3836 O O . SER B 1 197 ? -6.658 64.546 1.735 1.00 18.18 197 SER B O 1
ATOM 3839 N N . HIS B 1 198 ? -4.468 64.029 1.751 1.00 17.50 198 HIS B N 1
ATOM 3840 C CA . HIS B 1 198 ? -4.647 62.783 2.475 1.00 16.38 198 HIS B CA 1
ATOM 3841 C C . HIS B 1 198 ? -3.317 62.347 3.074 1.00 16.89 198 HIS B C 1
ATOM 3842 O O . HIS B 1 198 ? -2.306 63.040 2.950 1.00 18.03 198 HIS B O 1
ATOM 3849 N N . ALA B 1 199 ? -3.320 61.188 3.715 1.00 15.00 199 ALA B N 1
ATOM 3850 C CA . ALA B 1 199 ? -2.107 60.674 4.311 1.00 15.58 199 ALA B CA 1
ATOM 3851 C C . ALA B 1 199 ? -2.205 59.182 4.546 1.00 17.33 199 ALA B C 1
ATOM 3852 O O . ALA B 1 199 ? -3.282 58.587 4.477 1.00 16.95 199 ALA B O 1
ATOM 3854 N N . ILE B 1 200 ? -1.064 58.574 4.819 1.00 16.59 200 ILE B N 1
ATOM 3855 C CA . ILE B 1 200 ? -1.037 57.159 5.093 1.00 15.71 200 ILE B CA 1
ATOM 3856 C C . ILE B 1 200 ? -0.100 56.894 6.241 1.00 16.54 200 ILE B C 1
ATOM 3857 O O . ILE B 1 200 ? 0.708 57.742 6.633 1.00 15.67 200 ILE B O 1
ATOM 3862 N N . HIS B 1 201 ? -0.225 55.693 6.778 1.00 16.36 201 HIS B N 1
ATOM 3863 C CA . HIS B 1 201 ? 0.646 55.251 7.830 1.00 16.06 201 HIS B CA 1
ATOM 3864 C C . HIS B 1 201 ? 1.539 54.271 7.091 1.00 14.86 201 HIS B C 1
ATOM 3865 O O . HIS B 1 201 ? 1.073 53.539 6.221 1.00 14.75 201 HIS B O 1
ATOM 3872 N N . LYS B 1 202 ? 2.827 54.291 7.393 1.00 13.34 202 LYS B N 1
ATOM 3873 C CA . LYS B 1 202 ? 3.742 53.366 6.757 1.00 14.46 202 LYS B CA 1
ATOM 3874 C C . LYS B 1 202 ? 4.484 52.663 7.878 1.00 14.84 202 LYS B C 1
ATOM 3875 O O . LYS B 1 202 ? 4.955 53.306 8.817 1.00 15.51 202 LYS B O 1
ATOM 3881 N N . GLY B 1 203 ? 4.552 51.338 7.797 1.00 14.05 203 GLY B N 1
ATOM 3882 C CA . GLY B 1 203 ? 5.228 50.574 8.826 1.00 12.68 203 GLY B CA 1
ATOM 3883 C C . GLY B 1 203 ? 6.711 50.864 8.859 1.00 12.43 203 GLY B C 1
ATOM 3884 O O . GLY B 1 203 ? 7.236 51.533 7.974 1.00 13.67 203 GLY B O 1
ATOM 3885 N N . ALA B 1 204 ? 7.386 50.368 9.886 1.00 13.15 204 ALA B N 1
ATOM 3886 C CA . ALA B 1 204 ? 8.825 50.559 10.015 1.00 13.36 204 ALA B CA 1
ATOM 3887 C C . ALA B 1 204 ? 9.517 49.771 8.909 1.00 13.78 204 ALA B C 1
ATOM 3888 O O . ALA B 1 204 ? 9.086 48.671 8.567 1.00 13.74 204 ALA B O 1
ATOM 3898 N N . LEU B 1 206 ? 13.061 49.525 8.959 1.00 13.78 206 LEU B N 1
ATOM 3899 C CA . LEU B 1 206 ? 14.276 49.009 9.558 1.00 15.46 206 LEU B CA 1
ATOM 3900 C C . LEU B 1 206 ? 13.981 48.128 10.763 1.00 18.82 206 LEU B C 1
ATOM 3901 O O . LEU B 1 206 ? 13.664 48.628 11.855 1.00 18.15 206 LEU B O 1
ATOM 3914 N N . PRO B 1 208 ? 14.740 45.407 13.858 1.00 21.13 208 PRO B N 1
ATOM 3915 C CA . PRO B 1 208 ? 15.755 45.303 14.907 1.00 22.12 208 PRO B CA 1
ATOM 3916 C C . PRO B 1 208 ? 16.886 44.354 14.534 1.00 23.21 208 PRO B C 1
ATOM 3917 O O . PRO B 1 208 ? 17.997 44.485 15.039 1.00 25.60 208 PRO B O 1
ATOM 3921 N N . ASP B 1 209 ? 16.605 43.409 13.640 1.00 23.47 209 ASP B N 1
ATOM 3922 C CA . ASP B 1 209 ? 17.606 42.432 13.217 1.00 24.93 209 ASP B CA 1
ATOM 3923 C C . ASP B 1 209 ? 18.453 42.849 12.011 1.00 24.20 209 ASP B C 1
ATOM 3924 O O . ASP B 1 209 ? 19.263 42.065 11.515 1.00 25.41 209 ASP B O 1
ATOM 3929 N N . GLY B 1 210 ? 18.268 44.069 11.528 1.00 22.96 210 GLY B N 1
ATOM 3930 C CA . GLY B 1 210 ? 19.058 44.516 10.396 1.00 21.45 210 GLY B CA 1
ATOM 3931 C C . GLY B 1 210 ? 18.399 44.310 9.046 1.00 21.27 210 GLY B C 1
ATOM 3932 O O . GLY B 1 210 ? 18.988 44.614 8.008 1.00 19.88 210 GLY B O 1
ATOM 3933 N N . THR B 1 211 ? 17.183 43.775 9.049 1.00 20.66 211 THR B N 1
ATOM 3934 C CA . THR B 1 211 ? 16.464 43.571 7.802 1.00 19.70 211 THR B CA 1
ATOM 3935 C C . THR B 1 211 ? 15.972 44.934 7.342 1.00 20.26 211 THR B C 1
ATOM 3936 O O . THR B 1 211 ? 15.494 45.736 8.144 1.00 23.01 211 THR B O 1
ATOM 3940 N N . VAL B 1 212 ? 16.111 45.211 6.054 1.00 21.06 212 VAL B N 1
ATOM 3941 C CA . VAL B 1 212 ? 15.669 46.488 5.518 1.00 20.60 212 VAL B CA 1
ATOM 3942 C C . VAL B 1 212 ? 14.597 46.234 4.482 1.00 20.50 212 VAL B C 1
ATOM 3943 O O . VAL B 1 212 ? 14.830 45.545 3.494 1.00 22.55 212 VAL B O 1
ATOM 3947 N N . HIS B 1 213 ? 13.412 46.781 4.717 1.00 20.43 213 HIS B N 1
ATOM 3948 C CA . HIS B 1 213 ? 12.304 46.594 3.793 1.00 19.94 213 HIS B CA 1
ATOM 3949 C C . HIS B 1 213 ? 12.139 47.781 2.871 1.00 18.60 213 HIS B C 1
ATOM 3950 O O . HIS B 1 213 ? 12.708 48.844 3.113 1.00 17.42 213 HIS B O 1
ATOM 3957 N N . VAL B 1 214 ? 11.381 47.582 1.797 1.00 18.40 214 VAL B N 1
ATOM 3958 C CA . VAL B 1 214 ? 11.085 48.666 0.865 1.00 17.52 214 VAL B CA 1
ATOM 3959 C C . VAL B 1 214 ? 9.583 48.890 1.013 1.00 17.54 214 VAL B C 1
ATOM 3960 O O . VAL B 1 214 ? 8.828 47.950 1.247 1.00 16.19 214 VAL B O 1
ATOM 3964 N N . PRO B 1 215 ? 9.133 50.144 0.890 1.00 19.22 215 PRO B N 1
ATOM 3965 C CA . PRO B 1 215 ? 7.718 50.505 1.027 1.00 19.16 215 PRO B CA 1
ATOM 3966 C C . PRO B 1 215 ? 6.745 49.985 -0.030 1.00 19.30 215 PRO B C 1
ATOM 3967 O O . PRO B 1 215 ? 6.231 50.755 -0.839 1.00 20.89 215 PRO B O 1
ATOM 3971 N N . THR B 1 216 ? 6.494 48.681 -0.029 1.00 17.85 216 THR B N 1
ATOM 3972 C CA . THR B 1 216 ? 5.541 48.107 -0.970 1.00 15.89 216 THR B CA 1
ATOM 3973 C C . THR B 1 216 ? 4.139 48.363 -0.408 1.00 15.66 216 THR B C 1
ATOM 3974 O O . THR B 1 216 ? 3.991 48.718 0.766 1.00 17.05 216 THR B O 1
ATOM 3978 N N . LEU B 1 217 ? 3.115 48.179 -1.234 1.00 15.53 217 LEU B N 1
ATOM 3979 C CA . LEU B 1 217 ? 1.732 48.425 -0.818 1.00 14.80 217 LEU B CA 1
ATOM 3980 C C . LEU B 1 217 ? 1.274 47.792 0.495 1.00 17.70 217 LEU B C 1
ATOM 3981 O O . LEU B 1 217 ? 0.443 48.369 1.207 1.00 16.77 217 LEU B O 1
ATOM 3986 N N . ASP B 1 218 ? 1.805 46.614 0.819 1.00 18.20 218 ASP B N 1
ATOM 3987 C CA . ASP B 1 218 ? 1.413 45.935 2.046 1.00 19.44 218 ASP B CA 1
ATOM 3988 C C . ASP B 1 218 ? 1.937 46.610 3.310 1.00 19.23 218 ASP B C 1
ATOM 3989 O O . ASP B 1 218 ? 1.588 46.205 4.415 1.00 20.86 218 ASP B O 1
ATOM 3994 N N . PHE B 1 219 ? 2.762 47.643 3.155 1.00 18.38 219 PHE B N 1
ATOM 3995 C CA . PHE B 1 219 ? 3.289 48.365 4.316 1.00 18.17 219 PHE B CA 1
ATOM 3996 C C . PHE B 1 219 ? 2.615 49.724 4.455 1.00 18.65 219 PHE B C 1
ATOM 3997 O O . PHE B 1 219 ? 2.975 50.510 5.334 1.00 19.50 219 PHE B O 1
ATOM 4005 N N . ARG B 1 220 ? 1.649 50.007 3.585 1.00 17.77 220 ARG B N 1
ATOM 4006 C CA . ARG B 1 220 ? 0.955 51.288 3.620 1.00 18.48 220 ARG B CA 1
ATOM 4007 C C . ARG B 1 220 ? -0.506 51.111 3.972 1.00 18.64 220 ARG B C 1
ATOM 4008 O O . ARG B 1 220 ? -1.122 50.101 3.641 1.00 19.17 220 ARG B O 1
ATOM 4016 N N . GLN B 1 221 ? -1.064 52.119 4.622 1.00 18.11 221 GLN B N 1
ATOM 4017 C CA . GLN B 1 221 ? -2.455 52.081 5.029 1.00 19.06 221 GLN B CA 1
ATOM 4018 C C . GLN B 1 221 ? -2.983 53.510 5.104 1.00 17.45 221 GLN B C 1
ATOM 4019 O O . GLN B 1 221 ? -2.310 54.392 5.633 1.00 16.26 221 GLN B O 1
ATOM 4025 N N . ALA B 1 222 ? -4.180 53.738 4.576 1.00 16.37 222 ALA B N 1
ATOM 4026 C CA . ALA B 1 222 ? -4.775 55.073 4.599 1.00 17.43 222 ALA B CA 1
ATOM 4027 C C . ALA B 1 222 ? -4.926 55.562 6.030 1.00 18.50 222 ALA B C 1
ATOM 4028 O O . ALA B 1 222 ? -5.303 54.798 6.917 1.00 17.47 222 ALA B O 1
ATOM 4030 N N . ARG B 1 223 ? -4.631 56.839 6.251 1.00 21.28 223 ARG B N 1
ATOM 4031 C CA . ARG B 1 223 ? -4.748 57.425 7.584 1.00 24.50 223 ARG B CA 1
ATOM 4032 C C . ARG B 1 223 ? -5.028 58.916 7.538 1.00 24.92 223 ARG B C 1
ATOM 4033 O O . ARG B 1 223 ? -4.559 59.618 6.641 1.00 26.42 223 ARG B O 1
ATOM 4041 N N . ASP B 1 224 ? -5.807 59.392 8.505 1.00 25.39 224 ASP B N 1
ATOM 4042 C CA . ASP B 1 224 ? -6.114 60.811 8.601 1.00 25.86 224 ASP B CA 1
ATOM 4043 C C . ASP B 1 224 ? -5.034 61.402 9.490 1.00 24.05 224 ASP B C 1
ATOM 4044 O O . ASP B 1 224 ? -4.839 60.954 10.616 1.00 23.95 224 ASP B O 1
ATOM 4049 N N . ALA B 1 225 ? -4.317 62.390 8.974 1.00 23.96 225 ALA B N 1
ATOM 4050 C CA . ALA B 1 225 ? -3.250 63.022 9.734 1.00 23.12 225 ALA B CA 1
ATOM 4051 C C . ALA B 1 225 ? -3.838 63.773 10.913 1.00 22.21 225 ALA B C 1
ATOM 4052 O O . ALA B 1 225 ? -4.932 64.320 10.814 1.00 23.01 225 ALA B O 1
ATOM 4054 N N . ASP B 1 226 ? -3.123 63.790 12.032 1.00 22.16 226 ASP B N 1
ATOM 4055 C CA . ASP B 1 226 ? -3.593 64.513 13.204 1.00 22.92 226 ASP B CA 1
ATOM 4056 C C . ASP B 1 226 ? -3.352 66.007 12.998 1.00 23.24 226 ASP B C 1
ATOM 4057 O O . ASP B 1 226 ? -2.623 66.409 12.094 1.00 22.66 226 ASP B O 1
ATOM 4062 N N . GLU B 1 227 ? -3.970 66.828 13.838 1.00 24.01 227 GLU B N 1
ATOM 4063 C CA . GLU B 1 227 ? -3.818 68.272 13.745 1.00 24.33 227 GLU B CA 1
ATOM 4064 C C . GLU B 1 227 ? -2.351 68.684 13.932 1.00 23.67 227 GLU B C 1
ATOM 4065 O O . GLU B 1 227 ? -1.870 69.602 13.266 1.00 24.01 227 GLU B O 1
ATOM 4071 N N . ASP B 1 228 ? -1.639 68.010 14.835 1.00 21.82 228 ASP B N 1
ATOM 4072 C CA . ASP B 1 228 ? -0.237 68.348 15.071 1.00 20.49 228 ASP B CA 1
ATOM 4073 C C . ASP B 1 228 ? 0.655 67.942 13.901 1.00 17.65 228 ASP B C 1
ATOM 4074 O O . ASP B 1 228 ? 1.642 68.614 13.606 1.00 17.73 228 ASP B O 1
ATOM 4079 N N . GLN B 1 229 ? 0.305 66.859 13.220 1.00 13.79 229 GLN B N 1
ATOM 4080 C CA . GLN B 1 229 ? 1.095 66.441 12.073 1.00 16.10 229 GLN B CA 1
ATOM 4081 C C . GLN B 1 229 ? 0.882 67.418 10.921 1.00 16.70 229 GLN B C 1
ATOM 4082 O O . GLN B 1 229 ? 1.817 67.735 10.187 1.00 18.24 229 GLN B O 1
ATOM 4088 N N . ARG B 1 230 ? -0.342 67.918 10.784 1.00 16.98 230 ARG B N 1
ATOM 4089 C CA . ARG B 1 230 ? -0.665 68.873 9.730 1.00 18.01 230 ARG B CA 1
ATOM 4090 C C . ARG B 1 230 ? 0.164 70.146 9.896 1.00 18.64 230 ARG B C 1
ATOM 4091 O O . ARG B 1 230 ? 0.640 70.722 8.913 1.00 18.51 230 ARG B O 1
ATOM 4099 N N . ALA B 1 231 ? 0.321 70.582 11.145 1.00 17.12 231 ALA B N 1
ATOM 4100 C CA . ALA B 1 231 ? 1.075 71.792 11.459 1.00 16.57 231 ALA B CA 1
ATOM 4101 C C . ALA B 1 231 ? 2.524 71.727 10.989 1.00 17.77 231 ALA B C 1
ATOM 4102 O O . ALA B 1 231 ? 2.997 72.627 10.296 1.00 17.92 231 ALA B O 1
ATOM 4104 N N . VAL B 1 232 ? 3.236 70.667 11.359 1.00 19.02 232 VAL B N 1
ATOM 4105 C CA . VAL B 1 232 ? 4.632 70.551 10.951 1.00 20.31 232 VAL B CA 1
ATOM 4106 C C . VAL B 1 232 ? 4.760 70.465 9.423 1.00 19.59 232 VAL B C 1
ATOM 4107 O O . VAL B 1 232 ? 5.683 71.033 8.838 1.00 18.82 232 VAL B O 1
ATOM 4111 N N . ALA B 1 233 ? 3.834 69.757 8.781 1.00 19.27 233 ALA B N 1
ATOM 4112 C CA . ALA B 1 233 ? 3.861 69.622 7.324 1.00 17.63 233 ALA B CA 1
ATOM 4113 C C . ALA B 1 233 ? 3.712 70.998 6.691 1.00 18.21 233 ALA B C 1
ATOM 4114 O O . ALA B 1 233 ? 4.458 71.348 5.772 1.00 20.55 233 ALA B O 1
ATOM 4116 N N . ALA B 1 234 ? 2.748 71.775 7.185 1.00 16.60 234 ALA B N 1
ATOM 4117 C CA . ALA B 1 234 ? 2.509 73.130 6.677 1.00 15.31 234 ALA B CA 1
ATOM 4118 C C . ALA B 1 234 ? 3.788 73.956 6.837 1.00 14.12 234 ALA B C 1
ATOM 4119 O O . ALA B 1 234 ? 4.185 74.706 5.943 1.00 13.54 234 ALA B O 1
ATOM 4121 N N . ALA B 1 235 ? 4.424 73.806 7.992 1.00 14.51 235 ALA B N 1
ATOM 4122 C CA . ALA B 1 235 ? 5.662 74.514 8.289 1.00 14.13 235 ALA B CA 1
ATOM 4123 C C . ALA B 1 235 ? 6.757 74.084 7.319 1.00 13.93 235 ALA B C 1
ATOM 4124 O O . ALA B 1 235 ? 7.540 74.916 6.848 1.00 12.83 235 ALA B O 1
ATOM 4126 N N . ALA B 1 236 ? 6.806 72.781 7.032 1.00 13.60 236 ALA B N 1
ATOM 4127 C CA . ALA B 1 236 ? 7.809 72.225 6.131 1.00 15.01 236 ALA B CA 1
ATOM 4128 C C . ALA B 1 236 ? 7.700 72.815 4.730 1.00 15.60 236 ALA B C 1
ATOM 4129 O O . ALA B 1 236 ? 8.688 73.286 4.177 1.00 16.46 236 ALA B O 1
ATOM 4131 N N . LEU B 1 237 ? 6.496 72.792 4.169 1.00 15.24 237 LEU B N 1
ATOM 4132 C CA . LEU B 1 237 ? 6.257 73.329 2.836 1.00 16.39 237 LEU B CA 1
ATOM 4133 C C . LEU B 1 237 ? 6.526 74.837 2.746 1.00 16.87 237 LEU B C 1
ATOM 4134 O O . LEU B 1 237 ? 7.166 75.300 1.800 1.00 16.19 237 LEU B O 1
ATOM 4139 N N . ALA B 1 238 ? 6.048 75.601 3.727 1.00 17.45 238 ALA B N 1
ATOM 4140 C CA . ALA B 1 238 ? 6.253 77.045 3.718 1.00 15.74 238 ALA B CA 1
ATOM 4141 C C . ALA B 1 238 ? 7.751 77.345 3.745 1.00 16.38 238 ALA B C 1
ATOM 4142 O O . ALA B 1 238 ? 8.224 78.226 3.039 1.00 16.78 238 ALA B O 1
ATOM 4144 N N . ALA B 1 239 ? 8.495 76.593 4.550 1.00 16.93 239 ALA B N 1
ATOM 4145 C CA . ALA B 1 239 ? 9.938 76.781 4.647 1.00 16.76 239 ALA B CA 1
ATOM 4146 C C . ALA B 1 239 ? 10.585 76.441 3.311 1.00 17.59 239 ALA B C 1
ATOM 4147 O O . ALA B 1 239 ? 11.543 77.093 2.890 1.00 18.87 239 ALA B O 1
ATOM 4149 N N . SER B 1 240 ? 10.061 75.423 2.638 1.00 16.84 240 SER B N 1
ATOM 4150 C CA . SER B 1 240 ? 10.605 75.042 1.346 1.00 17.71 240 SER B CA 1
ATOM 4151 C C . SER B 1 240 ? 10.362 76.178 0.358 1.00 17.90 240 SER B C 1
ATOM 4152 O O . SER B 1 240 ? 11.265 76.581 -0.369 1.00 17.76 240 SER B O 1
ATOM 4155 N N . VAL B 1 241 ? 9.143 76.705 0.349 1.00 17.67 241 VAL B N 1
ATOM 4156 C CA . VAL B 1 241 ? 8.803 77.807 -0.543 1.00 16.47 241 VAL B CA 1
ATOM 4157 C C . VAL B 1 241 ? 9.705 79.017 -0.293 1.00 16.45 241 VAL B C 1
ATOM 4158 O O . VAL B 1 241 ? 10.224 79.611 -1.236 1.00 14.47 241 VAL B O 1
ATOM 4162 N N . ALA B 1 242 ? 9.884 79.366 0.980 1.00 15.36 242 ALA B N 1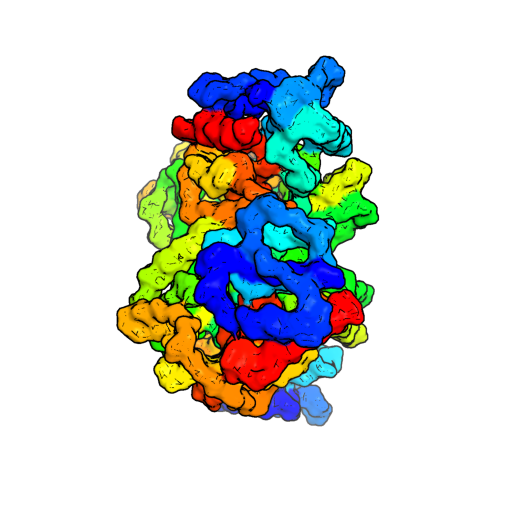
ATOM 4163 C CA . ALA B 1 242 ? 10.713 80.500 1.377 1.00 18.56 242 ALA B CA 1
ATOM 4164 C C . ALA B 1 242 ? 12.185 80.350 0.993 1.00 20.43 242 ALA B C 1
ATOM 4165 O O . ALA B 1 242 ? 12.772 81.255 0.409 1.00 22.69 242 ALA B O 1
ATOM 4167 N N . HIS B 1 243 ? 12.768 79.204 1.332 1.00 21.08 243 HIS B N 1
ATOM 4168 C CA . HIS B 1 243 ? 14.177 78.911 1.062 1.00 20.88 243 HIS B CA 1
ATOM 4169 C C . HIS B 1 243 ? 14.563 78.936 -0.412 1.00 21.59 243 HIS B C 1
ATOM 4170 O O . HIS B 1 243 ? 15.660 79.369 -0.766 1.00 22.97 243 HIS B O 1
ATOM 4177 N N . LEU B 1 244 ? 13.669 78.462 -1.270 1.00 21.78 244 LEU B N 1
ATOM 4178 C CA . LEU B 1 244 ? 13.951 78.398 -2.697 1.00 20.40 244 LEU B CA 1
ATOM 4179 C C . LEU B 1 244 ? 13.476 79.599 -3.498 1.00 20.37 244 LEU B C 1
ATOM 4180 O O . LEU B 1 244 ? 13.903 79.793 -4.635 1.00 20.99 244 LEU B O 1
ATOM 4185 N N . GLY B 1 245 ? 12.596 80.403 -2.914 1.00 19.73 245 GLY B N 1
ATOM 4186 C CA . GLY B 1 245 ? 12.084 81.560 -3.624 1.00 17.72 245 GLY B CA 1
ATOM 4187 C C . GLY B 1 245 ? 10.975 81.191 -4.588 1.00 17.47 245 GLY B C 1
ATOM 4188 O O . GLY B 1 245 ? 10.744 81.882 -5.569 1.00 16.73 245 GLY B O 1
ATOM 4189 N N . LEU B 1 246 ? 10.284 80.090 -4.310 1.00 20.41 246 LEU B N 1
ATOM 4190 C CA . LEU B 1 246 ? 9.186 79.640 -5.161 1.00 21.70 246 LEU B CA 1
ATOM 4191 C C . LEU B 1 246 ? 8.064 80.672 -5.161 1.00 22.89 246 LEU B C 1
ATOM 4192 O O . LEU B 1 246 ? 7.579 81.064 -4.102 1.00 23.53 246 LEU B O 1
ATOM 4197 N N . ASP B 1 247 ? 7.657 81.109 -6.350 1.00 23.66 247 ASP B N 1
ATOM 4198 C CA . ASP B 1 247 ? 6.594 82.104 -6.477 1.00 24.47 247 ASP B CA 1
ATOM 4199 C C . ASP B 1 247 ? 5.205 81.467 -6.484 1.00 24.02 247 ASP B C 1
ATOM 4200 O O . ASP B 1 247 ? 4.197 82.156 -6.631 1.00 22.72 247 ASP B O 1
ATOM 4205 N N . LEU B 1 248 ? 5.167 80.147 -6.326 1.00 20.82 248 LEU B N 1
ATOM 4206 C CA . LEU B 1 248 ? 3.921 79.397 -6.284 1.00 19.73 248 LEU B CA 1
ATOM 4207 C C . LEU B 1 248 ? 4.145 78.237 -5.331 1.00 19.27 248 LEU B C 1
ATOM 4208 O O . LEU B 1 248 ? 5.264 77.734 -5.204 1.00 18.68 248 LEU B O 1
ATOM 4213 N N . PRO B 1 249 ? 3.092 77.792 -4.639 1.00 18.70 249 PRO B N 1
ATOM 4214 C CA . PRO B 1 249 ? 3.340 76.667 -3.737 1.00 19.10 249 PRO B CA 1
ATOM 4215 C C . PRO B 1 249 ? 3.801 75.442 -4.540 1.00 19.88 249 PRO B C 1
ATOM 4216 O O . PRO B 1 249 ? 3.958 75.495 -5.769 1.00 18.04 249 PRO B O 1
ATOM 4220 N N . LEU B 1 250 ? 4.033 74.338 -3.850 1.00 17.90 250 LEU B N 1
ATOM 4221 C CA . LEU B 1 250 ? 4.462 73.144 -4.543 1.00 18.83 250 LEU B CA 1
ATOM 4222 C C . LEU B 1 250 ? 3.220 72.469 -5.105 1.00 18.58 250 LEU B C 1
ATOM 4223 O O . LEU B 1 250 ? 2.232 72.293 -4.395 1.00 19.59 250 LEU B O 1
ATOM 4228 N N . VAL B 1 251 ? 3.264 72.131 -6.388 1.00 16.44 251 VAL B N 1
ATOM 4229 C CA . VAL B 1 251 ? 2.143 71.481 -7.055 1.00 18.50 251 VAL B CA 1
ATOM 4230 C C . VAL B 1 251 ? 1.699 70.272 -6.243 1.00 19.19 251 VAL B C 1
ATOM 4231 O O . VAL B 1 251 ? 0.510 70.070 -6.004 1.00 19.47 251 VAL B O 1
ATOM 4235 N N . CYS B 1 252 ? 2.672 69.461 -5.844 1.00 18.32 252 CYS B N 1
ATOM 4236 C CA . CYS B 1 252 ? 2.412 68.274 -5.045 1.00 20.34 252 CYS B CA 1
ATOM 4237 C C . CYS B 1 252 ? 3.577 68.114 -4.089 1.00 21.67 252 CYS B C 1
ATOM 4238 O O . CYS B 1 252 ? 4.638 68.710 -4.282 1.00 23.40 252 CYS B O 1
ATOM 4241 N N . GLY B 1 253 ? 3.380 67.310 -3.057 1.00 20.47 253 GLY B N 1
ATOM 4242 C CA . GLY B 1 253 ? 4.443 67.100 -2.104 1.00 19.26 253 GLY B CA 1
ATOM 4243 C C . GLY B 1 253 ? 4.054 66.115 -1.029 1.00 17.91 253 GLY B C 1
ATOM 4244 O O . GLY B 1 253 ? 2.885 65.968 -0.684 1.00 19.43 253 GLY B O 1
ATOM 4245 N N . ARG B 1 254 ? 5.047 65.417 -0.511 1.00 16.15 254 ARG B N 1
ATOM 4246 C CA . ARG B 1 254 ? 4.802 64.471 0.546 1.00 16.83 254 ARG B CA 1
ATOM 4247 C C . ARG B 1 254 ? 5.767 64.790 1.674 1.00 16.02 254 ARG B C 1
ATOM 4248 O O . ARG B 1 254 ? 6.953 65.010 1.443 1.00 14.77 254 ARG B O 1
ATOM 4256 N N . VAL B 1 255 ? 5.235 64.846 2.890 1.00 16.19 255 VAL B N 1
ATOM 4257 C CA . VAL B 1 255 ? 6.033 65.102 4.071 1.00 14.97 255 VAL B CA 1
ATOM 4258 C C . VAL B 1 255 ? 5.833 63.898 4.987 1.00 16.46 255 VAL B C 1
ATOM 4259 O O . VAL B 1 255 ? 4.700 63.505 5.257 1.00 15.24 255 VAL B O 1
ATOM 4263 N N . ASP B 1 256 ? 6.932 63.301 5.438 1.00 16.29 256 ASP B N 1
ATOM 4264 C CA . ASP B 1 256 ? 6.857 62.143 6.313 1.00 17.44 256 ASP B CA 1
ATOM 4265 C C . ASP B 1 256 ? 7.242 62.524 7.740 1.00 17.64 256 ASP B C 1
ATOM 4266 O O . ASP B 1 256 ? 8.314 63.080 7.987 1.00 18.62 256 ASP B O 1
ATOM 4271 N N . LEU B 1 257 ? 6.341 62.223 8.668 1.00 16.53 257 LEU B N 1
ATOM 4272 C CA . LEU B 1 257 ? 6.505 62.553 10.080 1.00 15.09 257 LEU B CA 1
ATOM 4273 C C . LEU B 1 257 ? 6.593 61.342 11.009 1.00 16.39 257 LEU B C 1
ATOM 4274 O O . LEU B 1 257 ? 5.868 60.358 10.840 1.00 16.15 257 LEU B O 1
ATOM 4279 N N . VAL B 1 258 ? 7.474 61.437 12.001 1.00 15.33 258 VAL B N 1
ATOM 4280 C CA . VAL B 1 258 ? 7.627 60.397 13.007 1.00 15.41 258 VAL B CA 1
ATOM 4281 C C . VAL B 1 258 ? 7.540 61.143 14.328 1.00 16.32 258 VAL B C 1
ATOM 4282 O O . VAL B 1 258 ? 7.814 62.344 14.376 1.00 18.20 258 VAL B O 1
ATOM 4286 N N . ARG B 1 259 ? 7.150 60.460 15.397 1.00 14.72 259 ARG B N 1
ATOM 4287 C CA . ARG B 1 259 ? 7.041 61.143 16.675 1.00 17.79 259 ARG B CA 1
ATOM 4288 C C . ARG B 1 259 ? 8.261 60.982 17.570 1.00 18.00 259 ARG B C 1
ATOM 4289 O O . ARG B 1 259 ? 8.784 59.879 17.743 1.00 17.23 259 ARG B O 1
ATOM 4297 N N . GLY B 1 260 ? 8.707 62.108 18.127 1.00 19.75 260 GLY B N 1
ATOM 4298 C CA . GLY B 1 260 ? 9.862 62.121 19.010 1.00 20.50 260 GLY B CA 1
ATOM 4299 C C . GLY B 1 260 ? 9.509 61.714 20.426 1.00 21.34 260 GLY B C 1
ATOM 4300 O O . GLY B 1 260 ? 8.364 61.385 20.717 1.00 21.90 260 GLY B O 1
ATOM 4301 N N . ALA B 1 261 ? 10.491 61.742 21.317 1.00 23.30 261 ALA B N 1
ATOM 4302 C CA . ALA B 1 261 ? 10.266 61.346 22.702 1.00 25.06 261 ALA B CA 1
ATOM 4303 C C . ALA B 1 261 ? 9.077 62.045 23.368 1.00 25.89 261 ALA B C 1
ATOM 4304 O O . ALA B 1 261 ? 8.334 61.424 24.128 1.00 26.53 261 ALA B O 1
ATOM 4306 N N . ASP B 1 262 ? 8.896 63.328 23.074 1.00 25.96 262 ASP B N 1
ATOM 4307 C CA . ASP B 1 262 ? 7.816 64.112 23.665 1.00 27.75 262 ASP B CA 1
ATOM 4308 C C . ASP B 1 262 ? 6.449 63.934 22.997 1.00 28.04 262 ASP B C 1
ATOM 4309 O O . ASP B 1 262 ? 5.463 64.557 23.409 1.00 28.37 262 ASP B O 1
ATOM 4314 N N . GLY B 1 263 ? 6.389 63.100 21.965 1.00 26.12 263 GLY B N 1
ATOM 4315 C CA . GLY B 1 263 ? 5.122 62.868 21.294 1.00 24.57 263 GLY B CA 1
ATOM 4316 C C . GLY B 1 263 ? 4.829 63.770 20.113 1.00 22.79 263 GLY B C 1
ATOM 4317 O O . GLY B 1 263 ? 3.978 63.440 19.293 1.00 22.76 263 GLY B O 1
ATOM 4318 N N . SER B 1 264 ? 5.511 64.908 20.021 1.00 21.21 264 SER B N 1
ATOM 4319 C CA . SER B 1 264 ? 5.288 65.826 18.904 1.00 20.13 264 SER B CA 1
ATOM 4320 C C . SER B 1 264 ? 5.938 65.247 17.650 1.00 19.39 264 SER B C 1
ATOM 4321 O O . SER B 1 264 ? 6.928 64.527 17.735 1.00 21.31 264 SER B O 1
ATOM 4324 N N . PRO B 1 265 ? 5.387 65.556 16.467 1.00 18.94 265 PRO B N 1
ATOM 4325 C CA . PRO B 1 265 ? 5.942 65.040 15.213 1.00 18.37 265 PRO B CA 1
ATOM 4326 C C . PRO B 1 265 ? 7.101 65.854 14.622 1.00 18.98 265 PRO B C 1
ATOM 4327 O O . PRO B 1 265 ? 7.172 67.076 14.783 1.00 16.33 265 PRO B O 1
ATOM 4339 N N . VAL B 1 267 ? 9.916 65.981 11.006 1.00 13.43 267 VAL B N 1
ATOM 4340 C CA . VAL B 1 267 ? 10.170 65.524 9.645 1.00 12.21 267 VAL B CA 1
ATOM 4341 C C . VAL B 1 267 ? 11.259 64.453 9.537 1.00 14.66 267 VAL B C 1
ATOM 4342 O O . VAL B 1 267 ? 12.359 64.601 10.081 1.00 14.05 267 VAL B O 1
ATOM 4346 N N . LEU B 1 268 ? 10.928 63.377 8.829 1.00 14.42 268 LEU B N 1
ATOM 4347 C CA . LEU B 1 268 ? 11.838 62.263 8.591 1.00 13.94 268 LEU B CA 1
ATOM 4348 C C . LEU B 1 268 ? 12.469 62.577 7.233 1.00 15.10 268 LEU B C 1
ATOM 4349 O O . LEU B 1 268 ? 13.687 62.578 7.065 1.00 16.51 268 LEU B O 1
ATOM 4354 N N . GLU B 1 269 ? 11.610 62.840 6.262 1.00 13.08 269 GLU B N 1
ATOM 4355 C CA . GLU B 1 269 ? 12.052 63.182 4.930 1.00 14.70 269 GLU B CA 1
ATOM 4356 C C . GLU B 1 269 ? 10.882 63.857 4.239 1.00 14.49 269 GLU B C 1
ATOM 4357 O O . GLU B 1 269 ? 9.750 63.808 4.712 1.00 13.71 269 GLU B O 1
ATOM 4371 N N . GLU B 1 271 ? 9.456 64.707 0.116 1.00 19.70 271 GLU B N 1
ATOM 4372 C CA . GLU B 1 271 ? 9.639 64.545 -1.319 1.00 19.42 271 GLU B CA 1
ATOM 4373 C C . GLU B 1 271 ? 8.876 65.593 -2.116 1.00 20.47 271 GLU B C 1
ATOM 4374 O O . GLU B 1 271 ? 7.642 65.572 -2.178 1.00 20.10 271 GLU B O 1
ATOM 4380 N N . LEU B 1 272 ? 9.625 66.504 -2.734 1.00 19.55 272 LEU B N 1
ATOM 4381 C CA . LEU B 1 272 ? 9.037 67.573 -3.517 1.00 21.22 272 LEU B CA 1
ATOM 4382 C C . LEU B 1 272 ? 9.310 67.479 -5.017 1.00 23.16 272 LEU B C 1
ATOM 4383 O O . LEU B 1 272 ? 8.707 68.211 -5.805 1.00 24.34 272 LEU B O 1
ATOM 4388 N N . CYS B 1 273 ? 10.209 66.591 -5.424 1.00 22.74 273 CYS B N 1
ATOM 4389 C CA . CYS B 1 273 ? 10.526 66.470 -6.841 1.00 23.74 273 CYS B CA 1
ATOM 4390 C C . CYS B 1 273 ? 9.754 65.352 -7.560 1.00 23.38 273 CYS B C 1
ATOM 4391 O O . CYS B 1 273 ? 8.850 65.625 -8.346 1.00 23.68 273 CYS B O 1
ATOM 4394 N N . GLU B 1 274 ? 10.110 64.101 -7.285 1.00 21.08 274 GLU B N 1
ATOM 4395 C CA . GLU B 1 274 ? 9.462 62.949 -7.911 1.00 20.48 274 GLU B CA 1
ATOM 4396 C C . GLU B 1 274 ? 8.855 62.022 -6.849 1.00 19.41 274 GLU B C 1
ATOM 4397 O O . GLU B 1 274 ? 9.163 60.830 -6.782 1.00 19.60 274 GLU B O 1
ATOM 4403 N N . PRO B 1 275 ? 7.950 62.558 -6.027 1.00 18.33 275 PRO B N 1
ATOM 4404 C CA . PRO B 1 275 ? 7.286 61.828 -4.948 1.00 17.71 275 PRO B CA 1
ATOM 4405 C C . PRO B 1 275 ? 6.216 60.775 -5.226 1.00 18.14 275 PRO B C 1
ATOM 4406 O O . PRO B 1 275 ? 5.407 60.895 -6.141 1.00 18.07 275 PRO B O 1
ATOM 4410 N N . SER B 1 276 ? 6.228 59.739 -4.400 1.00 17.00 276 SER B N 1
ATOM 4411 C CA . SER B 1 276 ? 5.210 58.711 -4.455 1.00 16.88 276 SER B CA 1
ATOM 4412 C C . SER B 1 276 ? 4.147 59.453 -3.644 1.00 15.86 276 SER B C 1
ATOM 4413 O O . SER B 1 276 ? 4.430 59.930 -2.545 1.00 15.01 276 SER B O 1
ATOM 4416 N N . LEU B 1 277 ? 2.941 59.559 -4.182 1.00 16.18 277 LEU B N 1
ATOM 4417 C CA . LEU B 1 277 ? 1.873 60.317 -3.536 1.00 16.35 277 LEU B CA 1
ATOM 4418 C C . LEU B 1 277 ? 0.775 59.522 -2.850 1.00 16.64 277 LEU B C 1
ATOM 4419 O O . LEU B 1 277 ? -0.044 60.099 -2.127 1.00 16.35 277 LEU B O 1
ATOM 4424 N N . ASN B 1 278 ? 0.745 58.214 -3.082 1.00 14.26 278 ASN B N 1
ATOM 4425 C CA . ASN B 1 278 ? -0.275 57.363 -2.480 1.00 14.74 278 ASN B CA 1
ATOM 4426 C C . ASN B 1 278 ? -1.677 57.780 -2.906 1.00 14.01 278 ASN B C 1
ATOM 4427 O O . ASN B 1 278 ? -2.577 57.882 -2.080 1.00 14.65 278 ASN B O 1
ATOM 4432 N N . LEU B 1 279 ? -1.857 58.002 -4.202 1.00 15.92 279 LEU B N 1
ATOM 4433 C CA . LEU B 1 279 ? -3.144 58.425 -4.752 1.00 18.18 279 LEU B CA 1
ATOM 4434 C C . LEU B 1 279 ? -4.240 57.369 -4.672 1.00 19.62 279 LEU B C 1
ATOM 4435 O O . LEU B 1 279 ? -5.405 57.689 -4.458 1.00 21.60 279 LEU B O 1
ATOM 4440 N N . THR B 1 280 ? -3.874 56.110 -4.854 1.00 20.15 280 THR B N 1
ATOM 4441 C CA . THR B 1 280 ? -4.864 55.053 -4.801 1.00 20.42 280 THR B CA 1
ATOM 4442 C C . THR B 1 280 ? -5.317 54.852 -3.359 1.00 19.48 280 THR B C 1
ATOM 4443 O O . THR B 1 280 ? -6.128 53.976 -3.076 1.00 19.96 280 THR B O 1
ATOM 4447 N N . PHE B 1 281 ? -4.798 55.680 -2.454 1.00 18.21 281 PHE B N 1
ATOM 4448 C CA . PHE B 1 281 ? -5.174 55.607 -1.037 1.00 18.48 281 PHE B CA 1
ATOM 4449 C C . PHE B 1 281 ? -6.117 56.741 -0.636 1.00 19.42 281 PHE B C 1
ATOM 4450 O O . PHE B 1 281 ? -6.603 56.775 0.491 1.00 17.62 281 PHE B O 1
ATOM 4458 N N . SER B 1 282 ? -6.364 57.672 -1.550 1.00 20.34 282 SER B N 1
ATOM 4459 C CA . SER B 1 282 ? -7.222 58.804 -1.237 1.00 25.24 282 SER B CA 1
ATOM 4460 C C . SER B 1 282 ? -8.534 58.784 -2.006 1.00 27.74 282 SER B C 1
ATOM 4461 O O . SER B 1 282 ? -8.719 57.985 -2.921 1.00 28.38 282 SER B O 1
ATOM 4464 N N . GLU B 1 283 ? -9.437 59.683 -1.628 1.00 30.74 283 GLU B N 1
ATOM 4465 C CA . GLU B 1 283 ? -10.743 59.791 -2.267 1.00 33.58 283 GLU B CA 1
ATOM 4466 C C . GLU B 1 283 ? -10.653 60.559 -3.583 1.00 31.93 283 GLU B C 1
ATOM 4467 O O . GLU B 1 283 ? -11.392 60.275 -4.518 1.00 31.82 283 GLU B O 1
ATOM 4473 N N . ASP B 1 284 ? -9.752 61.533 -3.660 1.00 31.30 284 ASP B N 1
ATOM 4474 C CA . ASP B 1 284 ? -9.584 62.303 -4.892 1.00 30.65 284 ASP B CA 1
ATOM 4475 C C . ASP B 1 284 ? -8.186 62.890 -5.045 1.00 28.05 284 ASP B C 1
ATOM 4476 O O . ASP B 1 284 ? -8.021 64.005 -5.550 1.00 27.25 284 ASP B O 1
ATOM 4481 N N . GLY B 1 285 ? -7.185 62.131 -4.615 1.00 25.40 285 GLY B N 1
ATOM 4482 C CA . GLY B 1 285 ? -5.813 62.592 -4.714 1.00 23.49 285 GLY B CA 1
ATOM 4483 C C . GLY B 1 285 ? -5.407 62.818 -6.154 1.00 22.59 285 GLY B C 1
ATOM 4484 O O . GLY B 1 285 ? -4.795 63.840 -6.493 1.00 21.53 285 GLY B O 1
ATOM 4485 N N . ALA B 1 286 ? -5.753 61.859 -7.008 1.00 20.81 286 ALA B N 1
ATOM 4486 C CA . ALA B 1 286 ? -5.425 61.952 -8.423 1.00 21.20 286 ALA B CA 1
ATOM 4487 C C . ALA B 1 286 ? -6.083 63.177 -9.038 1.00 21.02 286 ALA B C 1
ATOM 4488 O O . ALA B 1 286 ? -5.422 63.966 -9.709 1.00 20.81 286 ALA B O 1
ATOM 4490 N N . LEU B 1 287 ? -7.384 63.331 -8.805 1.00 20.53 287 LEU B N 1
ATOM 4491 C CA . LEU B 1 287 ? -8.131 64.465 -9.339 1.00 21.97 287 LEU B CA 1
ATOM 4492 C C . LEU B 1 287 ? -7.548 65.798 -8.866 1.00 22.61 287 LEU B C 1
ATOM 4493 O O . LEU B 1 287 ? -7.400 66.730 -9.659 1.00 22.10 287 LEU B O 1
ATOM 4498 N N . ARG B 1 288 ? -7.211 65.889 -7.581 1.00 22.09 288 ARG B N 1
ATOM 4499 C CA . ARG B 1 288 ? -6.635 67.119 -7.044 1.00 22.33 288 ARG B CA 1
ATOM 4500 C C . ARG B 1 288 ? -5.283 67.431 -7.672 1.00 22.00 288 ARG B C 1
ATOM 4501 O O . ARG B 1 288 ? -4.958 68.590 -7.925 1.00 23.46 288 ARG B O 1
ATOM 4509 N N . PHE B 1 289 ? -4.492 66.389 -7.905 1.00 20.35 289 PHE B N 1
ATOM 4510 C CA . PHE B 1 289 ? -3.175 66.541 -8.494 1.00 18.88 289 PHE B CA 1
ATOM 4511 C C . PHE B 1 289 ? -3.313 67.037 -9.927 1.00 20.42 289 PHE B C 1
ATOM 4512 O O . PHE B 1 289 ? -2.634 67.988 -10.341 1.00 21.83 289 PHE B O 1
ATOM 4520 N N . ALA B 1 290 ? -4.200 66.398 -10.682 1.00 19.25 290 ALA B N 1
ATOM 4521 C CA . ALA B 1 290 ? -4.429 66.780 -12.070 1.00 18.55 290 ALA B CA 1
ATOM 4522 C C . ALA B 1 290 ? -4.926 68.227 -12.190 1.00 18.70 290 ALA B C 1
ATOM 4523 O O . ALA B 1 290 ? -4.470 68.967 -13.066 1.00 16.39 290 ALA B O 1
ATOM 4525 N N . GLN B 1 291 ? -5.849 68.630 -11.316 1.00 18.46 291 GLN B N 1
ATOM 4526 C CA . GLN B 1 291 ? -6.371 69.996 -11.350 1.00 19.52 291 GLN B CA 1
ATOM 4527 C C . GLN B 1 291 ? -5.254 70.996 -11.070 1.00 22.04 291 GLN B C 1
ATOM 4528 O O . GLN B 1 291 ? -5.201 72.069 -11.676 1.00 22.96 291 GLN B O 1
ATOM 4534 N N . ALA B 1 292 ? -4.355 70.641 -10.155 1.00 22.14 292 ALA B N 1
ATOM 4535 C CA . ALA B 1 292 ? -3.244 71.521 -9.825 1.00 21.76 292 ALA B CA 1
ATOM 4536 C C . ALA B 1 292 ? -2.313 71.634 -11.020 1.00 22.35 292 ALA B C 1
ATOM 4537 O O . ALA B 1 292 ? -1.851 72.728 -11.349 1.00 23.40 292 ALA B O 1
ATOM 4539 N N . LEU B 1 293 ? -2.032 70.505 -11.666 1.00 21.01 293 LEU B N 1
ATOM 4540 C CA . LEU B 1 293 ? -1.159 70.503 -12.834 1.00 22.07 293 LEU B CA 1
ATOM 4541 C C . LEU B 1 293 ? -1.754 71.356 -13.952 1.00 22.64 293 LEU B C 1
ATOM 4542 O O . LEU B 1 293 ? -1.050 72.130 -14.597 1.00 21.87 293 LEU B O 1
ATOM 4547 N N . ALA B 1 294 ? -3.054 71.205 -14.174 1.00 23.31 294 ALA B N 1
ATOM 4548 C CA . ALA B 1 294 ? -3.749 71.956 -15.207 1.00 25.31 294 ALA B CA 1
ATOM 4549 C C . ALA B 1 294 ? -3.499 73.458 -15.068 1.00 27.71 294 ALA B C 1
ATOM 4550 O O . ALA B 1 294 ? -3.155 74.126 -16.041 1.00 29.29 294 ALA B O 1
ATOM 4552 N N . GLU B 1 295 ? -3.662 73.983 -13.859 1.00 28.69 295 GLU B N 1
ATOM 4553 C CA . GLU B 1 295 ? -3.447 75.404 -13.616 1.00 30.71 295 GLU B CA 1
ATOM 4554 C C . GLU B 1 295 ? -2.041 75.835 -14.007 1.00 31.71 295 GLU B C 1
ATOM 4555 O O . GLU B 1 295 ? -1.821 76.985 -14.389 1.00 32.79 295 GLU B O 1
ATOM 4561 N N . ARG B 1 296 ? -1.089 74.913 -13.918 1.00 31.87 296 ARG B N 1
ATOM 4562 C CA . ARG B 1 296 ? 0.293 75.213 -14.272 1.00 33.15 296 ARG B CA 1
ATOM 4563 C C . ARG B 1 296 ? 0.456 75.204 -15.787 1.00 35.36 296 ARG B C 1
ATOM 4564 O O . ARG B 1 296 ? 1.488 75.628 -16.309 1.00 36.60 296 ARG B O 1
ATOM 4572 N N . LEU B 1 297 ? -0.559 74.708 -16.487 1.00 37.21 297 LEU B N 1
ATOM 4573 C CA . LEU B 1 297 ? -0.524 74.640 -17.947 1.00 42.04 297 LEU B CA 1
ATOM 4574 C C . LEU B 1 297 ? -1.295 75.811 -18.544 1.00 45.13 297 LEU B C 1
ATOM 4575 O O . LEU B 1 297 ? -0.990 76.283 -19.639 1.00 46.03 297 LEU B O 1
ATOM 4580 N N . LYS B 1 298 ? -2.299 76.268 -17.804 1.00 49.04 298 LYS B N 1
ATOM 4581 C CA . LYS B 1 298 ? -3.140 77.390 -18.204 1.00 52.64 298 LYS B CA 1
ATOM 4582 C C . LYS B 1 298 ? -2.351 78.701 -18.068 1.00 53.67 298 LYS B C 1
ATOM 4583 O O . LYS B 1 298 ? -1.165 78.633 -17.678 1.00 54.08 298 LYS B O 1
ATOM 4597 N N . GLY C 1 2 ? 41.137 23.683 42.020 1.00 52.15 2 GLY C N 1
ATOM 4598 C CA . GLY C 1 2 ? 41.079 23.986 43.437 1.00 45.65 2 GLY C CA 1
ATOM 4599 C C . GLY C 1 2 ? 39.625 23.914 43.858 1.00 42.09 2 GLY C C 1
ATOM 4600 O O . GLY C 1 2 ? 38.791 23.410 43.104 1.00 42.40 2 GLY C O 1
ATOM 4601 N N . ILE C 1 3 ? 39.313 24.419 45.048 1.00 38.93 3 ILE C N 1
ATOM 4602 C CA . ILE C 1 3 ? 37.946 24.400 45.560 1.00 35.11 3 ILE C CA 1
ATOM 4603 C C . ILE C 1 3 ? 37.011 25.298 44.754 1.00 33.75 3 ILE C C 1
ATOM 4604 O O . ILE C 1 3 ? 37.321 26.459 44.492 1.00 33.25 3 ILE C O 1
ATOM 4609 N N . LEU C 1 4 ? 35.861 24.750 44.370 1.00 31.29 4 LEU C N 1
ATOM 4610 C CA . LEU C 1 4 ? 34.867 25.486 43.595 1.00 28.10 4 LEU C CA 1
ATOM 4611 C C . LEU C 1 4 ? 33.683 25.829 44.485 1.00 27.72 4 LEU C C 1
ATOM 4612 O O . LEU C 1 4 ? 33.043 24.941 45.049 1.00 28.87 4 LEU C O 1
ATOM 4617 N N . ALA C 1 5 ? 33.389 27.116 44.615 1.00 26.19 5 ALA C N 1
ATOM 4618 C CA . ALA C 1 5 ? 32.268 27.535 45.437 1.00 23.34 5 ALA C CA 1
ATOM 4619 C C . ALA C 1 5 ? 30.980 27.530 44.627 1.00 22.20 5 ALA C C 1
ATOM 4620 O O . ALA C 1 5 ? 30.932 28.044 43.514 1.00 23.74 5 ALA C O 1
ATOM 4622 N N . LEU C 1 6 ? 29.939 26.926 45.184 1.00 21.50 6 LEU C N 1
ATOM 4623 C CA . LEU C 1 6 ? 28.638 26.865 44.529 1.00 20.51 6 LEU C CA 1
ATOM 4624 C C . LEU C 1 6 ? 27.722 27.750 45.374 1.00 20.14 6 LEU C C 1
ATOM 4625 O O . LEU C 1 6 ? 27.239 27.338 46.424 1.00 19.86 6 LEU C O 1
ATOM 4630 N N . VAL C 1 7 ? 27.497 28.975 44.906 1.00 19.99 7 VAL C N 1
ATOM 4631 C CA . VAL C 1 7 ? 26.692 29.955 45.635 1.00 17.82 7 VAL C CA 1
ATOM 4632 C C . VAL C 1 7 ? 25.178 29.776 45.658 1.00 17.98 7 VAL C C 1
ATOM 4633 O O . VAL C 1 7 ? 24.537 29.556 44.632 1.00 20.18 7 VAL C O 1
ATOM 4637 N N . THR C 1 8 ? 24.608 29.905 46.848 1.00 17.21 8 THR C N 1
ATOM 4638 C CA . THR C 1 8 ? 23.168 29.786 47.042 1.00 18.21 8 THR C CA 1
ATOM 4639 C C . THR C 1 8 ? 22.836 30.740 48.184 1.00 19.22 8 THR C C 1
ATOM 4640 O O . THR C 1 8 ? 23.619 31.638 48.498 1.00 19.04 8 THR C O 1
ATOM 4644 N N . ASP C 1 9 ? 21.661 30.573 48.776 1.00 18.07 9 ASP C N 1
ATOM 4645 C CA . ASP C 1 9 ? 21.290 31.362 49.934 1.00 18.44 9 ASP C CA 1
ATOM 4646 C C . ASP C 1 9 ? 20.273 30.554 50.721 1.00 18.02 9 ASP C C 1
ATOM 4647 O O . ASP C 1 9 ? 19.561 29.723 50.161 1.00 18.15 9 ASP C O 1
ATOM 4652 N N . ALA C 1 10 ? 20.258 30.764 52.030 1.00 17.90 10 ALA C N 1
ATOM 4653 C CA . ALA C 1 10 ? 19.400 30.022 52.937 1.00 15.31 10 ALA C CA 1
ATOM 4654 C C . ALA C 1 10 ? 17.994 29.748 52.460 1.00 15.29 10 ALA C C 1
ATOM 4655 O O . ALA C 1 10 ? 17.529 28.613 52.521 1.00 16.60 10 ALA C O 1
ATOM 4657 N N . VAL C 1 11 ? 17.315 30.780 51.982 1.00 16.14 11 VAL C N 1
ATOM 4658 C CA . VAL C 1 11 ? 15.937 30.637 51.526 1.00 15.99 11 VAL C CA 1
ATOM 4659 C C . VAL C 1 11 ? 15.746 29.837 50.236 1.00 17.82 11 VAL C C 1
ATOM 4660 O O . VAL C 1 11 ? 14.733 29.158 50.075 1.00 16.46 11 VAL C O 1
ATOM 4664 N N . SER C 1 12 ? 16.719 29.907 49.331 1.00 18.20 12 SER C N 1
ATOM 4665 C CA . SER C 1 12 ? 16.627 29.231 48.034 1.00 19.40 12 SER C CA 1
ATOM 4666 C C . SER C 1 12 ? 17.072 27.778 47.965 1.00 20.75 12 SER C C 1
ATOM 4667 O O . SER C 1 12 ? 16.510 26.989 47.196 1.00 20.01 12 SER C O 1
ATOM 4670 N N . LEU C 1 13 ? 18.090 27.431 48.750 1.00 20.91 13 LEU C N 1
ATOM 4671 C CA . LEU C 1 13 ? 18.649 26.084 48.743 1.00 19.08 13 LEU C CA 1
ATOM 4672 C C . LEU C 1 13 ? 17.637 24.943 48.760 1.00 18.70 13 LEU C C 1
ATOM 4673 O O . LEU C 1 13 ? 17.782 23.980 48.020 1.00 17.63 13 LEU C O 1
ATOM 4678 N N . PRO C 1 14 ? 16.600 25.032 49.604 1.00 19.10 14 PRO C N 1
ATOM 4679 C CA . PRO C 1 14 ? 15.619 23.944 49.634 1.00 20.37 14 PRO C CA 1
ATOM 4680 C C . PRO C 1 14 ? 14.838 23.815 48.330 1.00 21.93 14 PRO C C 1
ATOM 4681 O O . PRO C 1 14 ? 14.113 22.847 48.117 1.00 22.40 14 PRO C O 1
ATOM 4685 N N . ILE C 1 15 ? 15.016 24.788 47.447 1.00 23.18 15 ILE C N 1
ATOM 4686 C CA . ILE C 1 15 ? 14.321 24.799 46.170 1.00 23.76 15 ILE C CA 1
ATOM 4687 C C . ILE C 1 15 ? 15.289 24.612 44.998 1.00 22.29 15 ILE C C 1
ATOM 4688 O O . ILE C 1 15 ? 14.898 24.654 43.833 1.00 19.49 15 ILE C O 1
ATOM 4693 N N . ASP C 1 16 ? 16.560 24.395 45.326 1.00 23.25 16 ASP C N 1
ATOM 4694 C CA . ASP C 1 16 ? 17.596 24.172 44.324 1.00 22.90 16 ASP C CA 1
ATOM 4695 C C . ASP C 1 16 ? 17.665 22.667 44.098 1.00 23.23 16 ASP C C 1
ATOM 4696 O O . ASP C 1 16 ? 18.406 21.965 44.777 1.00 23.47 16 ASP C O 1
ATOM 4701 N N . TYR C 1 17 ? 16.889 22.175 43.141 1.00 23.63 17 TYR C N 1
ATOM 4702 C CA . TYR C 1 17 ? 16.836 20.747 42.854 1.00 23.25 17 TYR C CA 1
ATOM 4703 C C . TYR C 1 17 ? 18.087 20.203 42.193 1.00 22.20 17 TYR C C 1
ATOM 4704 O O . TYR C 1 17 ? 18.337 18.999 42.231 1.00 20.97 17 TYR C O 1
ATOM 4713 N N . ASP C 1 18 ? 18.878 21.093 41.605 1.00 22.10 18 ASP C N 1
ATOM 4714 C CA . ASP C 1 18 ? 20.106 20.696 40.921 1.00 23.76 18 ASP C CA 1
ATOM 4715 C C . ASP C 1 18 ? 21.300 20.469 41.838 1.00 23.30 18 ASP C C 1
ATOM 4716 O O . ASP C 1 18 ? 22.252 19.791 41.456 1.00 24.90 18 ASP C O 1
ATOM 4729 N N . PRO C 1 20 ? 21.839 18.660 44.746 1.00 20.66 20 PRO C N 1
ATOM 4730 C CA . PRO C 1 20 ? 22.220 17.296 45.125 1.00 20.07 20 PRO C CA 1
ATOM 4731 C C . PRO C 1 20 ? 22.967 16.556 44.008 1.00 19.78 20 PRO C C 1
ATOM 4732 O O . PRO C 1 20 ? 24.112 16.138 44.194 1.00 19.88 20 PRO C O 1
ATOM 4736 N N . PRO C 1 21 ? 22.343 16.411 42.826 1.00 19.51 21 PRO C N 1
ATOM 4737 C CA . PRO C 1 21 ? 23.015 15.709 41.730 1.00 19.61 21 PRO C CA 1
ATOM 4738 C C . PRO C 1 21 ? 24.272 16.418 41.227 1.00 20.25 21 PRO C C 1
ATOM 4739 O O . PRO C 1 21 ? 25.183 15.772 40.706 1.00 20.54 21 PRO C O 1
ATOM 4743 N N . LEU C 1 22 ? 24.328 17.738 41.380 1.00 20.12 22 LEU C N 1
ATOM 4744 C CA . LEU C 1 22 ? 25.503 18.474 40.929 1.00 20.20 22 LEU C CA 1
ATOM 4745 C C . LEU C 1 22 ? 26.676 18.154 41.838 1.00 20.73 22 LEU C C 1
ATOM 4746 O O . LEU C 1 22 ? 27.812 18.034 41.389 1.00 21.86 22 LEU C O 1
ATOM 4751 N N . LEU C 1 23 ? 26.400 18.014 43.126 1.00 20.91 23 LEU C N 1
ATOM 4752 C CA . LEU C 1 23 ? 27.452 17.687 44.068 1.00 20.06 23 LEU C CA 1
ATOM 4753 C C . LEU C 1 23 ? 27.999 16.301 43.745 1.00 21.05 23 LEU C C 1
ATOM 4754 O O . LEU C 1 23 ? 29.212 16.098 43.738 1.00 21.75 23 LEU C O 1
ATOM 4759 N N . GLU C 1 24 ? 27.117 15.346 43.463 1.00 21.58 24 GLU C N 1
ATOM 4760 C CA . GLU C 1 24 ? 27.582 14.005 43.122 1.00 24.53 24 GLU C CA 1
ATOM 4761 C C . GLU C 1 24 ? 28.445 14.047 41.861 1.00 24.85 24 GLU C C 1
ATOM 4762 O O . GLU C 1 24 ? 29.533 13.469 41.823 1.00 22.07 24 GLU C O 1
ATOM 4768 N N . ALA C 1 25 ? 27.958 14.748 40.839 1.00 24.73 25 ALA C N 1
ATOM 4769 C CA . ALA C 1 25 ? 28.680 14.878 39.581 1.00 23.70 25 ALA C CA 1
ATOM 4770 C C . ALA C 1 25 ? 30.068 15.468 39.810 1.00 23.83 25 ALA C C 1
ATOM 4771 O O . ALA C 1 25 ? 31.036 15.052 39.177 1.00 23.58 25 ALA C O 1
ATOM 4773 N N . CYS C 1 26 ? 30.164 16.441 40.710 1.00 24.51 26 CYS C N 1
ATOM 4774 C CA . CYS C 1 26 ? 31.452 17.058 41.011 1.00 27.31 26 CYS C CA 1
ATOM 4775 C C . CYS C 1 26 ? 32.364 16.019 41.643 1.00 29.29 26 CYS C C 1
ATOM 4776 O O . CYS C 1 26 ? 33.577 16.022 41.440 1.00 29.60 26 CYS C O 1
ATOM 4779 N N . ARG C 1 27 ? 31.753 15.126 42.411 1.00 32.67 27 ARG C N 1
ATOM 4780 C CA . ARG C 1 27 ? 32.460 14.059 43.109 1.00 33.77 27 ARG C CA 1
ATOM 4781 C C . ARG C 1 27 ? 33.114 13.111 42.108 1.00 33.14 27 ARG C C 1
ATOM 4782 O O . ARG C 1 27 ? 34.301 12.823 42.205 1.00 32.41 27 ARG C O 1
ATOM 4790 N N . THR C 1 28 ? 32.338 12.643 41.136 1.00 33.30 28 THR C N 1
ATOM 4791 C CA . THR C 1 28 ? 32.857 11.718 40.139 1.00 33.71 28 THR C CA 1
ATOM 4792 C C . THR C 1 28 ? 33.919 12.367 39.260 1.00 34.17 28 THR C C 1
ATOM 4793 O O . THR C 1 28 ? 34.949 11.758 38.971 1.00 34.34 28 THR C O 1
ATOM 4797 N N . VAL C 1 29 ? 33.674 13.605 38.841 1.00 33.32 29 VAL C N 1
ATOM 4798 C CA . VAL C 1 29 ? 34.616 14.315 37.987 1.00 32.50 29 VAL C CA 1
ATOM 4799 C C . VAL C 1 29 ? 35.860 14.785 38.743 1.00 31.77 29 VAL C C 1
ATOM 4800 O O . VAL C 1 29 ? 36.820 15.254 38.138 1.00 32.93 29 VAL C O 1
ATOM 4804 N N . GLY C 1 30 ? 35.843 14.665 40.066 1.00 31.36 30 GLY C N 1
ATOM 4805 C CA . GLY C 1 30 ? 37.000 15.058 40.854 1.00 29.51 30 GLY C CA 1
ATOM 4806 C C . GLY C 1 30 ? 37.092 16.499 41.323 1.00 29.88 30 GLY C C 1
ATOM 4807 O O . GLY C 1 30 ? 38.163 16.944 41.733 1.00 30.43 30 GLY C O 1
ATOM 4808 N N . ILE C 1 31 ? 35.988 17.235 41.278 1.00 29.17 31 ILE C N 1
ATOM 4809 C CA . ILE C 1 31 ? 36.004 18.624 41.721 1.00 28.08 31 ILE C CA 1
ATOM 4810 C C . ILE C 1 31 ? 35.644 18.728 43.199 1.00 28.54 31 ILE C C 1
ATOM 4811 O O . ILE C 1 31 ? 34.736 18.043 43.676 1.00 28.56 31 ILE C O 1
ATOM 4816 N N . THR C 1 32 ? 36.362 19.582 43.924 1.00 26.60 32 THR C N 1
ATOM 4817 C CA . THR C 1 32 ? 36.074 19.796 45.334 1.00 25.52 32 THR C CA 1
ATOM 4818 C C . THR C 1 32 ? 35.189 21.031 45.381 1.00 25.92 32 THR C C 1
ATOM 4819 O O . THR C 1 32 ? 35.652 22.143 45.130 1.00 26.69 32 THR C O 1
ATOM 4823 N N . ALA C 1 33 ? 33.912 20.831 45.684 1.00 25.23 33 ALA C N 1
ATOM 4824 C CA . ALA C 1 33 ? 32.962 21.933 45.735 1.00 23.85 33 ALA C CA 1
ATOM 4825 C C . ALA C 1 33 ? 32.501 22.261 47.151 1.00 24.07 33 ALA C C 1
ATOM 4826 O O . ALA C 1 33 ? 32.593 21.429 48.054 1.00 22.42 33 ALA C O 1
ATOM 4828 N N . GLU C 1 34 ? 32.018 23.485 47.342 1.00 23.18 34 GLU C N 1
ATOM 4829 C CA . GLU C 1 34 ? 31.506 23.912 48.637 1.00 23.33 34 GLU C CA 1
ATOM 4830 C C . GLU C 1 34 ? 30.284 24.810 48.452 1.00 23.68 34 GLU C C 1
ATOM 4831 O O . GLU C 1 34 ? 30.329 25.800 47.719 1.00 23.17 34 GLU C O 1
ATOM 4837 N N . VAL C 1 35 ? 29.183 24.447 49.103 1.00 22.15 35 VAL C N 1
ATOM 4838 C CA . VAL C 1 35 ? 27.963 25.226 49.006 1.00 22.59 35 VAL C CA 1
ATOM 4839 C C . VAL C 1 35 ? 28.054 26.415 49.954 1.00 23.67 35 VAL C C 1
ATOM 4840 O O . VAL C 1 35 ? 28.114 26.244 51.166 1.00 25.79 35 VAL C O 1
ATOM 4844 N N . CYS C 1 36 ? 28.063 27.620 49.399 1.00 23.98 36 CYS C N 1
ATOM 4845 C CA . CYS C 1 36 ? 28.153 28.825 50.208 1.00 25.32 36 CYS C CA 1
ATOM 4846 C C . CYS C 1 36 ? 26.946 29.738 50.012 1.00 25.14 36 CYS C C 1
ATOM 4847 O O . CYS C 1 36 ? 26.350 29.778 48.931 1.00 25.70 36 CYS C O 1
ATOM 4850 N N . ASP C 1 37 ? 26.595 30.469 51.066 1.00 23.21 37 ASP C N 1
ATOM 4851 C CA . ASP C 1 37 ? 25.488 31.410 51.020 1.00 22.25 37 ASP C CA 1
ATOM 4852 C C . ASP C 1 37 ? 26.104 32.785 50.793 1.00 22.45 37 ASP C C 1
ATOM 4853 O O . ASP C 1 37 ? 26.966 33.216 51.559 1.00 21.19 37 ASP C O 1
ATOM 4858 N N . TRP C 1 38 ? 25.673 33.475 49.740 1.00 21.89 38 TRP C N 1
ATOM 4859 C CA . TRP C 1 38 ? 26.236 34.784 49.445 1.00 22.80 38 TRP C CA 1
ATOM 4860 C C . TRP C 1 38 ? 26.049 35.805 50.571 1.00 24.53 38 TRP C C 1
ATOM 4861 O O . TRP C 1 38 ? 26.776 36.800 50.632 1.00 23.19 38 TRP C O 1
ATOM 4872 N N . GLU C 1 39 ? 25.089 35.555 51.462 1.00 26.44 39 GLU C N 1
ATOM 4873 C CA . GLU C 1 39 ? 24.828 36.462 52.577 1.00 30.16 39 GLU C CA 1
ATOM 4874 C C . GLU C 1 39 ? 25.555 36.063 53.871 1.00 31.15 39 GLU C C 1
ATOM 4875 O O . GLU C 1 39 ? 25.364 36.686 54.914 1.00 31.34 39 GLU C O 1
ATOM 4881 N N . ASP C 1 40 ? 26.392 35.030 53.802 1.00 31.23 40 ASP C N 1
ATOM 4882 C CA . ASP C 1 40 ? 27.141 34.584 54.972 1.00 31.02 40 ASP C CA 1
ATOM 4883 C C . ASP C 1 40 ? 28.480 35.322 55.048 1.00 31.97 40 ASP C C 1
ATOM 4884 O O . ASP C 1 40 ? 29.403 35.046 54.280 1.00 32.14 40 ASP C O 1
ATOM 4889 N N . GLY C 1 41 ? 28.586 36.256 55.985 1.00 32.37 41 GLY C N 1
ATOM 4890 C CA . GLY C 1 41 ? 29.807 37.030 56.118 1.00 31.94 41 GLY C CA 1
ATOM 4891 C C . GLY C 1 41 ? 31.024 36.277 56.618 1.00 32.19 41 GLY C C 1
ATOM 4892 O O . GLY C 1 41 ? 32.136 36.800 56.568 1.00 30.37 41 GLY C O 1
ATOM 4893 N N . THR C 1 42 ? 30.826 35.048 57.087 1.00 32.64 42 THR C N 1
ATOM 4894 C CA . THR C 1 42 ? 31.929 34.249 57.615 1.00 32.28 42 THR C CA 1
ATOM 4895 C C . THR C 1 42 ? 32.784 33.560 56.562 1.00 31.90 42 THR C C 1
ATOM 4896 O O . THR C 1 42 ? 33.848 33.040 56.886 1.00 33.13 42 THR C O 1
ATOM 4900 N N . VAL C 1 43 ? 32.340 33.547 55.308 1.00 30.20 43 VAL C N 1
ATOM 4901 C CA . VAL C 1 43 ? 33.129 32.886 54.274 1.00 29.31 43 VAL C CA 1
ATOM 4902 C C . VAL C 1 43 ? 34.173 33.785 53.623 1.00 29.41 43 VAL C C 1
ATOM 4903 O O . VAL C 1 43 ? 33.892 34.921 53.238 1.00 30.17 43 VAL C O 1
ATOM 4907 N N . ASP C 1 44 ? 35.393 33.266 53.533 1.00 29.19 44 ASP C N 1
ATOM 4908 C CA . ASP C 1 44 ? 36.493 33.983 52.908 1.00 28.89 44 ASP C CA 1
ATOM 4909 C C . ASP C 1 44 ? 36.518 33.523 51.461 1.00 29.01 44 ASP C C 1
ATOM 4910 O O . ASP C 1 44 ? 37.039 32.451 51.144 1.00 30.27 44 ASP C O 1
ATOM 4915 N N . TRP C 1 45 ? 35.950 34.336 50.583 1.00 27.28 45 TRP C N 1
ATOM 4916 C CA . TRP C 1 45 ? 35.892 33.987 49.176 1.00 26.34 45 TRP C CA 1
ATOM 4917 C C . TRP C 1 45 ? 37.250 33.890 48.502 1.00 26.66 45 TRP C C 1
ATOM 4918 O O . TRP C 1 45 ? 37.361 33.324 47.417 1.00 27.17 45 TRP C O 1
ATOM 4929 N N . SER C 1 46 ? 38.285 34.416 49.150 1.00 28.00 46 SER C N 1
ATOM 4930 C CA . SER C 1 46 ? 39.628 34.379 48.575 1.00 29.63 46 SER C CA 1
ATOM 4931 C C . SER C 1 46 ? 40.220 32.977 48.540 1.00 29.89 46 SER C C 1
ATOM 4932 O O . SER C 1 46 ? 41.180 32.728 47.810 1.00 29.23 46 SER C O 1
ATOM 4935 N N . ARG C 1 47 ? 39.647 32.064 49.320 1.00 30.44 47 ARG C N 1
ATOM 4936 C CA . ARG C 1 47 ? 40.157 30.699 49.365 1.00 31.22 47 ARG C CA 1
ATOM 4937 C C . ARG C 1 47 ? 39.586 29.787 48.278 1.00 30.46 47 ARG C C 1
ATOM 4938 O O . ARG C 1 47 ? 39.887 28.598 48.247 1.00 31.21 47 ARG C O 1
ATOM 4946 N N . PHE C 1 48 ? 38.777 30.342 47.377 1.00 29.67 48 PHE C N 1
ATOM 4947 C CA . PHE C 1 48 ? 38.192 29.553 46.292 1.00 29.00 48 PHE C CA 1
ATOM 4948 C C . PHE C 1 48 ? 38.941 29.763 44.987 1.00 28.98 48 PHE C C 1
ATOM 4949 O O . PHE C 1 48 ? 39.434 30.855 44.717 1.00 29.73 48 PHE C O 1
ATOM 4957 N N . GLU C 1 49 ? 39.029 28.706 44.184 1.00 28.78 49 GLU C N 1
ATOM 4958 C CA . GLU C 1 49 ? 39.708 28.771 42.893 1.00 28.89 49 GLU C CA 1
ATOM 4959 C C . GLU C 1 49 ? 38.809 29.498 41.908 1.00 28.10 49 GLU C C 1
ATOM 4960 O O . GLU C 1 49 ? 39.273 30.267 41.065 1.00 28.59 49 GLU C O 1
ATOM 4966 N N . ALA C 1 50 ? 37.512 29.237 42.023 1.00 25.16 50 ALA C N 1
ATOM 4967 C CA . ALA C 1 50 ? 36.522 29.860 41.166 1.00 23.41 50 ALA C CA 1
ATOM 4968 C C . ALA C 1 50 ? 35.171 29.819 41.865 1.00 22.89 50 ALA C C 1
ATOM 4969 O O . ALA C 1 50 ? 34.987 29.094 42.840 1.00 24.57 50 ALA C O 1
ATOM 4971 N N . VAL C 1 51 ? 34.227 30.599 41.356 1.00 22.45 51 VAL C N 1
ATOM 4972 C CA . VAL C 1 51 ? 32.893 30.685 41.937 1.00 21.06 51 VAL C CA 1
ATOM 4973 C C . VAL C 1 51 ? 31.809 30.541 40.872 1.00 19.65 51 VAL C C 1
ATOM 4974 O O . VAL C 1 51 ? 31.919 31.098 39.783 1.00 18.01 51 VAL C O 1
ATOM 4978 N N . VAL C 1 52 ? 30.770 29.784 41.199 1.00 20.05 52 VAL C N 1
ATOM 4979 C CA . VAL C 1 52 ? 29.646 29.577 40.301 1.00 20.15 52 VAL C CA 1
ATOM 4980 C C . VAL C 1 52 ? 28.375 29.925 41.062 1.00 21.40 52 VAL C C 1
ATOM 4981 O O . VAL C 1 52 ? 28.165 29.468 42.188 1.00 22.90 52 VAL C O 1
ATOM 4985 N N . PHE C 1 53 ? 27.539 30.753 40.451 1.00 22.43 53 PHE C N 1
ATOM 4986 C CA . PHE C 1 53 ? 26.288 31.152 41.073 1.00 21.87 53 PHE C CA 1
ATOM 4987 C C . PHE C 1 53 ? 25.228 30.139 40.686 1.00 21.83 53 PHE C C 1
ATOM 4988 O O . PHE C 1 53 ? 24.834 30.054 39.519 1.00 20.98 53 PHE C O 1
ATOM 4996 N N . ARG C 1 54 ? 24.771 29.368 41.667 1.00 19.53 54 ARG C N 1
ATOM 4997 C CA . ARG C 1 54 ? 23.764 28.358 41.413 1.00 19.22 54 ARG C CA 1
ATOM 4998 C C . ARG C 1 54 ? 22.356 28.790 41.794 1.00 20.24 54 ARG C C 1
ATOM 4999 O O . ARG C 1 54 ? 21.500 28.917 40.926 1.00 19.35 54 ARG C O 1
ATOM 5007 N N . SER C 1 55 ? 22.111 29.024 43.084 1.00 20.99 55 SER C N 1
ATOM 5008 C CA . SER C 1 55 ? 20.772 29.414 43.520 1.00 18.71 55 SER C CA 1
ATOM 5009 C C . SER C 1 55 ? 20.652 30.567 44.511 1.00 17.03 55 SER C C 1
ATOM 5010 O O . SER C 1 55 ? 19.942 30.451 45.503 1.00 16.42 55 SER C O 1
ATOM 5013 N N . PRO C 1 56 ? 21.347 31.695 44.262 1.00 16.54 56 PRO C N 1
ATOM 5014 C CA . PRO C 1 56 ? 21.252 32.838 45.184 1.00 15.33 56 PRO C CA 1
ATOM 5015 C C . PRO C 1 56 ? 19.966 33.560 44.798 1.00 15.14 56 PRO C C 1
ATOM 5016 O O . PRO C 1 56 ? 19.943 34.772 44.599 1.00 14.48 56 PRO C O 1
ATOM 5020 N N . TRP C 1 57 ? 18.893 32.793 44.692 1.00 16.15 57 TRP C N 1
ATOM 5021 C CA . TRP C 1 57 ? 17.623 33.327 44.245 1.00 17.81 57 TRP C CA 1
ATOM 5022 C C . TRP C 1 57 ? 16.888 34.410 45.039 1.00 19.54 57 TRP C C 1
ATOM 5023 O O . TRP C 1 57 ? 15.801 34.846 44.625 1.00 20.30 57 TRP C O 1
ATOM 5034 N N . THR C 1 58 ? 17.450 34.862 46.158 1.00 17.25 58 THR C N 1
ATOM 5035 C CA . THR C 1 58 ? 16.787 35.938 46.876 1.00 19.18 58 THR C CA 1
ATOM 5036 C C . THR C 1 58 ? 17.285 37.262 46.284 1.00 20.66 58 THR C C 1
ATOM 5037 O O . THR C 1 58 ? 16.842 38.337 46.688 1.00 20.11 58 THR C O 1
ATOM 5041 N N . TRP C 1 59 ? 18.203 37.183 45.319 1.00 21.80 59 TRP C N 1
ATOM 5042 C CA . TRP C 1 59 ? 18.727 38.396 44.692 1.00 23.14 59 TRP C CA 1
ATOM 5043 C C . TRP C 1 59 ? 17.590 39.154 44.032 1.00 23.70 59 TRP C C 1
ATOM 5044 O O . TRP C 1 59 ? 17.670 40.368 43.854 1.00 27.01 59 TRP C O 1
ATOM 5055 N N . ALA C 1 60 ? 16.536 38.436 43.660 1.00 21.69 60 ALA C N 1
ATOM 5056 C CA . ALA C 1 60 ? 15.386 39.066 43.023 1.00 23.62 60 ALA C CA 1
ATOM 5057 C C . ALA C 1 60 ? 14.735 40.065 43.971 1.00 24.58 60 ALA C C 1
ATOM 5058 O O . ALA C 1 60 ? 13.930 40.892 43.552 1.00 24.93 60 ALA C O 1
ATOM 5060 N N . GLU C 1 61 ? 15.087 39.980 45.249 1.00 26.50 61 GLU C N 1
ATOM 5061 C CA . GLU C 1 61 ? 14.527 40.871 46.257 1.00 29.79 61 GLU C CA 1
ATOM 5062 C C . GLU C 1 61 ? 15.502 41.990 46.570 1.00 28.72 61 GLU C C 1
ATOM 5063 O O . GLU C 1 61 ? 15.099 43.090 46.930 1.00 30.42 61 GLU C O 1
ATOM 5069 N N . ARG C 1 62 ? 16.787 41.700 46.426 1.00 27.95 62 ARG C N 1
ATOM 5070 C CA . ARG C 1 62 ? 17.832 42.680 46.689 1.00 27.38 62 ARG C CA 1
ATOM 5071 C C . ARG C 1 62 ? 18.822 42.682 45.528 1.00 25.12 62 ARG C C 1
ATOM 5072 O O . ARG C 1 62 ? 19.976 42.261 45.660 1.00 22.70 62 ARG C O 1
ATOM 5080 N N . GLN C 1 63 ? 18.350 43.175 44.390 1.00 21.68 63 GLN C N 1
ATOM 5081 C CA . GLN C 1 63 ? 19.142 43.214 43.175 1.00 22.01 63 GLN C CA 1
ATOM 5082 C C . GLN C 1 63 ? 20.502 43.885 43.317 1.00 20.82 63 GLN C C 1
ATOM 5083 O O . GLN C 1 63 ? 21.532 43.225 43.208 1.00 20.30 63 GLN C O 1
ATOM 5089 N N . ALA C 1 64 ? 20.502 45.192 43.553 1.00 19.57 64 ALA C N 1
ATOM 5090 C CA . ALA C 1 64 ? 21.745 45.944 43.691 1.00 21.84 64 ALA C CA 1
ATOM 5091 C C . ALA C 1 64 ? 22.698 45.287 44.674 1.00 22.22 64 ALA C C 1
ATOM 5092 O O . ALA C 1 64 ? 23.908 45.248 44.449 1.00 22.51 64 ALA C O 1
ATOM 5094 N N . GLU C 1 65 ? 22.146 44.769 45.764 1.00 24.30 65 GLU C N 1
ATOM 5095 C CA . GLU C 1 65 ? 22.947 44.122 46.791 1.00 26.19 65 GLU C CA 1
ATOM 5096 C C . GLU C 1 65 ? 23.687 42.884 46.282 1.00 24.54 65 GLU C C 1
ATOM 5097 O O . GLU C 1 65 ? 24.864 42.692 46.589 1.00 23.78 65 GLU C O 1
ATOM 5103 N N . PHE C 1 66 ? 23.010 42.054 45.496 1.00 22.91 66 PHE C N 1
ATOM 5104 C CA . PHE C 1 66 ? 23.657 40.866 44.959 1.00 22.37 66 PHE C CA 1
ATOM 5105 C C . PHE C 1 66 ? 24.738 41.271 43.960 1.00 22.19 66 PHE C C 1
ATOM 5106 O O . PHE C 1 66 ? 25.842 40.716 43.973 1.00 21.80 66 PHE C O 1
ATOM 5114 N N . LEU C 1 67 ? 24.425 42.236 43.096 1.00 21.82 67 LEU C N 1
ATOM 5115 C CA . LEU C 1 67 ? 25.402 42.696 42.110 1.00 22.02 67 LEU C CA 1
ATOM 5116 C C . LEU C 1 67 ? 26.662 43.174 42.837 1.00 22.29 67 LEU C C 1
ATOM 5117 O O . LEU C 1 67 ? 27.782 42.859 42.432 1.00 22.11 67 LEU C O 1
ATOM 5122 N N . ALA C 1 68 ? 26.466 43.920 43.922 1.00 21.40 68 ALA C N 1
ATOM 5123 C CA . ALA C 1 68 ? 27.574 44.420 44.728 1.00 21.25 68 ALA C CA 1
ATOM 5124 C C . ALA C 1 68 ? 28.403 43.237 45.232 1.00 19.60 68 ALA C C 1
ATOM 5125 O O . ALA C 1 68 ? 29.632 43.246 45.158 1.00 17.70 68 ALA C O 1
ATOM 5127 N N . PHE C 1 69 ? 27.718 42.219 45.742 1.00 18.65 69 PHE C N 1
ATOM 5128 C CA . PHE C 1 69 ? 28.378 41.018 46.248 1.00 18.49 69 PHE C CA 1
ATOM 5129 C C . PHE C 1 69 ? 29.255 40.389 45.178 1.00 19.54 69 PHE C C 1
ATOM 5130 O O . PHE C 1 69 ? 30.411 40.058 45.422 1.00 18.32 69 PHE C O 1
ATOM 5138 N N . CYS C 1 70 ? 28.686 40.213 43.990 1.00 22.41 70 CYS C N 1
ATOM 5139 C CA . CYS C 1 70 ? 29.417 39.615 42.879 1.00 22.90 70 CYS C CA 1
ATOM 5140 C C . CYS C 1 70 ? 30.640 40.457 42.544 1.00 23.38 70 CYS C C 1
ATOM 5141 O O . CYS C 1 70 ? 31.725 39.924 42.341 1.00 23.97 70 CYS C O 1
ATOM 5144 N N . GLU C 1 71 ? 30.454 41.774 42.497 1.00 25.02 71 GLU C N 1
ATOM 5145 C CA . GLU C 1 71 ? 31.535 42.711 42.195 1.00 25.16 71 GLU C CA 1
ATOM 5146 C C . GLU C 1 71 ? 32.698 42.554 43.183 1.00 24.43 71 GLU C C 1
ATOM 5147 O O . GLU C 1 71 ? 33.850 42.399 42.777 1.00 24.22 71 GLU C O 1
ATOM 5153 N N . ARG C 1 72 ? 32.393 42.585 44.476 1.00 22.88 72 ARG C N 1
ATOM 5154 C CA . ARG C 1 72 ? 33.422 42.438 45.495 1.00 21.96 72 ARG C CA 1
ATOM 5155 C C . ARG C 1 72 ? 34.137 41.093 45.382 1.00 23.44 72 ARG C C 1
ATOM 5156 O O . ARG C 1 72 ? 35.346 41.002 45.605 1.00 23.46 72 ARG C O 1
ATOM 5164 N N . VAL C 1 73 ? 33.391 40.050 45.032 1.00 21.65 73 VAL C N 1
ATOM 5165 C CA . VAL C 1 73 ? 33.969 38.718 44.917 1.00 22.02 73 VAL C CA 1
ATOM 5166 C C . VAL C 1 73 ? 34.934 38.597 43.748 1.00 22.59 73 VAL C C 1
ATOM 5167 O O . VAL C 1 73 ? 35.931 37.878 43.833 1.00 22.31 73 VAL C O 1
ATOM 5171 N N . SER C 1 74 ? 34.640 39.312 42.668 1.00 22.23 74 SER C N 1
ATOM 5172 C CA . SER C 1 74 ? 35.461 39.275 41.463 1.00 23.39 74 SER C CA 1
ATOM 5173 C C . SER C 1 74 ? 36.888 39.769 41.672 1.00 26.09 74 SER C C 1
ATOM 5174 O O . SER C 1 74 ? 37.752 39.555 40.828 1.00 27.53 74 SER C O 1
ATOM 5177 N N . HIS C 1 75 ? 37.139 40.438 42.788 1.00 29.18 75 HIS C N 1
ATOM 5178 C CA . HIS C 1 75 ? 38.476 40.951 43.065 1.00 30.68 75 HIS C CA 1
ATOM 5179 C C . HIS C 1 75 ? 39.277 39.930 43.845 1.00 30.31 75 HIS C C 1
ATOM 5180 O O . HIS C 1 75 ? 40.505 39.924 43.815 1.00 31.92 75 HIS C O 1
ATOM 5187 N N . VAL C 1 76 ? 38.557 39.051 44.525 1.00 29.94 76 VAL C N 1
ATOM 5188 C CA . VAL C 1 76 ? 39.150 38.038 45.382 1.00 30.04 76 VAL C CA 1
ATOM 5189 C C . VAL C 1 76 ? 39.354 36.651 44.754 1.00 29.14 76 VAL C C 1
ATOM 5190 O O . VAL C 1 76 ? 40.280 35.925 45.119 1.00 27.15 76 VAL C O 1
ATOM 5194 N N . THR C 1 77 ? 38.491 36.287 43.816 1.00 28.68 77 THR C N 1
ATOM 5195 C CA . THR C 1 77 ? 38.588 34.986 43.169 1.00 28.51 77 THR C CA 1
ATOM 5196 C C . THR C 1 77 ? 38.045 35.054 41.742 1.00 29.26 77 THR C C 1
ATOM 5197 O O . THR C 1 77 ? 37.653 36.120 41.266 1.00 29.91 77 THR C O 1
ATOM 5201 N N . ARG C 1 78 ? 38.026 33.916 41.058 1.00 28.73 78 ARG C N 1
ATOM 5202 C CA . ARG C 1 78 ? 37.544 33.870 39.685 1.00 28.49 78 ARG C CA 1
ATOM 5203 C C . ARG C 1 78 ? 36.062 33.523 39.547 1.00 28.07 78 ARG C C 1
ATOM 5204 O O . ARG C 1 78 ? 35.572 32.568 40.146 1.00 27.11 78 ARG C O 1
ATOM 5212 N N . LEU C 1 79 ? 35.347 34.310 38.754 1.00 26.27 79 LEU C N 1
ATOM 5213 C CA . LEU C 1 79 ? 33.940 34.047 38.524 1.00 24.98 79 LEU C CA 1
ATOM 5214 C C . LEU C 1 79 ? 33.839 33.295 37.206 1.00 26.86 79 LEU C C 1
ATOM 5215 O O . LEU C 1 79 ? 34.310 33.781 36.172 1.00 25.55 79 LEU C O 1
ATOM 5220 N N . ILE C 1 80 ? 33.250 32.100 37.244 1.00 27.52 80 ILE C N 1
ATOM 5221 C CA . ILE C 1 80 ? 33.091 31.313 36.030 1.00 27.82 80 ILE C CA 1
ATOM 5222 C C . ILE C 1 80 ? 32.296 32.180 35.064 1.00 27.96 80 ILE C C 1
ATOM 5223 O O . ILE C 1 80 ? 32.577 32.207 33.866 1.00 28.89 80 ILE C O 1
ATOM 5228 N N . THR C 1 81 ? 31.305 32.889 35.594 1.00 27.01 81 THR C N 1
ATOM 5229 C CA . THR C 1 81 ? 30.518 33.807 34.785 1.00 27.10 81 THR C CA 1
ATOM 5230 C C . THR C 1 81 ? 30.963 35.210 35.229 1.00 27.04 81 THR C C 1
ATOM 5231 O O . THR C 1 81 ? 30.573 35.689 36.296 1.00 25.21 81 THR C O 1
ATOM 5235 N N . PRO C 1 82 ? 31.815 35.870 34.420 1.00 27.45 82 PRO C N 1
ATOM 5236 C CA . PRO C 1 82 ? 32.346 37.215 34.688 1.00 26.80 82 PRO C CA 1
ATOM 5237 C C . PRO C 1 82 ? 31.284 38.302 34.842 1.00 26.68 82 PRO C C 1
ATOM 5238 O O . PRO C 1 82 ? 30.159 38.163 34.354 1.00 24.13 82 PRO C O 1
ATOM 5250 N N . PRO C 1 84 ? 30.584 41.184 33.411 1.00 23.30 84 PRO C N 1
ATOM 5251 C CA . PRO C 1 84 ? 29.816 41.682 32.267 1.00 22.71 84 PRO C CA 1
ATOM 5252 C C . PRO C 1 84 ? 28.613 40.794 31.962 1.00 21.79 84 PRO C C 1
ATOM 5253 O O . PRO C 1 84 ? 27.546 41.288 31.598 1.00 21.12 84 PRO C O 1
ATOM 5257 N N . LEU C 1 85 ? 28.795 39.485 32.122 1.00 21.17 85 LEU C N 1
ATOM 5258 C CA . LEU C 1 85 ? 27.733 38.509 31.881 1.00 20.58 85 LEU C CA 1
ATOM 5259 C C . LEU C 1 85 ? 26.692 38.609 32.992 1.00 18.95 85 LEU C C 1
ATOM 5260 O O . LEU C 1 85 ? 25.497 38.680 32.730 1.00 19.15 85 LEU C O 1
ATOM 5265 N N . VAL C 1 86 ? 27.163 38.601 34.233 1.00 17.50 86 VAL C N 1
ATOM 5266 C CA . VAL C 1 86 ? 26.290 38.691 35.398 1.00 18.32 86 VAL C CA 1
ATOM 5267 C C . VAL C 1 86 ? 25.304 39.852 35.310 1.00 20.06 86 VAL C C 1
ATOM 5268 O O . VAL C 1 86 ? 24.102 39.668 35.515 1.00 19.47 86 VAL C O 1
ATOM 5272 N N . ARG C 1 87 ? 25.808 41.046 35.010 1.00 21.17 87 ARG C N 1
ATOM 5273 C CA . ARG C 1 87 ? 24.947 42.218 34.918 1.00 22.45 87 ARG C CA 1
ATOM 5274 C C . ARG C 1 87 ? 23.928 42.070 33.804 1.00 22.34 87 ARG C C 1
ATOM 5275 O O . ARG C 1 87 ? 22.730 42.271 34.008 1.00 24.40 87 ARG C O 1
ATOM 5283 N N . TRP C 1 88 ? 24.420 41.726 32.622 1.00 21.90 88 TRP C N 1
ATOM 5284 C CA . TRP C 1 88 ? 23.580 41.560 31.445 1.00 21.46 88 TRP C CA 1
ATOM 5285 C C . TRP C 1 88 ? 22.554 40.449 31.642 1.00 19.75 88 TRP C C 1
ATOM 5286 O O . TRP C 1 88 ? 21.375 40.620 31.340 1.00 19.37 88 TRP C O 1
ATOM 5297 N N . ALA C 1 89 ? 23.020 39.315 32.158 1.00 20.53 89 ALA C N 1
ATOM 5298 C CA . ALA C 1 89 ? 22.186 38.140 32.376 1.00 19.70 89 ALA C CA 1
ATOM 5299 C C . ALA C 1 89 ? 21.117 38.298 33.438 1.00 19.83 89 ALA C C 1
ATOM 5300 O O . ALA C 1 89 ? 20.078 37.649 33.370 1.00 21.06 89 ALA C O 1
ATOM 5302 N N . LEU C 1 90 ? 21.365 39.154 34.419 1.00 20.66 90 LEU C N 1
ATOM 5303 C CA . LEU C 1 90 ? 20.405 39.357 35.497 1.00 21.12 90 LEU C CA 1
ATOM 5304 C C . LEU C 1 90 ? 19.363 40.424 35.205 1.00 21.95 90 LEU C C 1
ATOM 5305 O O . LEU C 1 90 ? 18.697 40.903 36.120 1.00 24.57 90 LEU C O 1
ATOM 5310 N N . ASP C 1 91 ? 19.217 40.793 33.935 1.00 21.32 91 ASP C N 1
ATOM 5311 C CA . ASP C 1 91 ? 18.237 41.810 33.553 1.00 22.24 91 ASP C CA 1
ATOM 5312 C C . ASP C 1 91 ? 17.611 41.461 32.207 1.00 19.98 91 ASP C C 1
ATOM 5313 O O . ASP C 1 91 ? 18.306 41.416 31.198 1.00 20.73 91 ASP C O 1
ATOM 5318 N N . LYS C 1 92 ? 16.299 41.239 32.191 1.00 17.52 92 LYS C N 1
ATOM 5319 C CA . LYS C 1 92 ? 15.613 40.853 30.964 1.00 16.12 92 LYS C CA 1
ATOM 5320 C C . LYS C 1 92 ? 15.679 41.855 29.811 1.00 16.06 92 LYS C C 1
ATOM 5321 O O . LYS C 1 92 ? 15.076 41.644 28.757 1.00 13.75 92 LYS C O 1
ATOM 5327 N N . ARG C 1 93 ? 16.421 42.938 30.001 1.00 16.00 93 ARG C N 1
ATOM 5328 C CA . ARG C 1 93 ? 16.594 43.904 28.925 1.00 18.33 93 ARG C CA 1
ATOM 5329 C C . ARG C 1 93 ? 17.453 43.228 27.846 1.00 17.11 93 ARG C C 1
ATOM 5330 O O . ARG C 1 93 ? 17.599 43.750 26.746 1.00 17.99 93 ARG C O 1
ATOM 5338 N N . TYR C 1 94 ? 18.005 42.056 28.160 1.00 16.43 94 TYR C N 1
ATOM 5339 C CA . TYR C 1 94 ? 18.828 41.328 27.198 1.00 16.42 94 TYR C CA 1
ATOM 5340 C C . TYR C 1 94 ? 17.973 40.815 26.042 1.00 17.35 94 TYR C C 1
ATOM 5341 O O . TYR C 1 94 ? 18.498 40.335 25.034 1.00 17.59 94 TYR C O 1
ATOM 5350 N N . LEU C 1 95 ? 16.652 40.906 26.186 1.00 16.56 95 LEU C N 1
ATOM 5351 C CA . LEU C 1 95 ? 15.767 40.436 25.128 1.00 17.48 95 LEU C CA 1
ATOM 5352 C C . LEU C 1 95 ? 15.896 41.291 23.865 1.00 18.17 95 LEU C C 1
ATOM 5353 O O . LEU C 1 95 ? 15.770 40.781 22.753 1.00 18.47 95 LEU C O 1
ATOM 5358 N N . ALA C 1 96 ? 16.156 42.587 24.038 1.00 17.84 96 ALA C N 1
ATOM 5359 C CA . ALA C 1 96 ? 16.313 43.495 22.900 1.00 18.90 96 ALA C CA 1
ATOM 5360 C C . ALA C 1 96 ? 17.622 43.221 22.166 1.00 19.38 96 ALA C C 1
ATOM 5361 O O . ALA C 1 96 ? 17.711 43.401 20.956 1.00 20.13 96 ALA C O 1
ATOM 5363 N N . ASP C 1 97 ? 18.639 42.786 22.900 1.00 19.86 97 ASP C N 1
ATOM 5364 C CA . ASP C 1 97 ? 19.928 42.479 22.298 1.00 19.61 97 ASP C CA 1
ATOM 5365 C C . ASP C 1 97 ? 19.826 41.179 21.502 1.00 20.46 97 ASP C C 1
ATOM 5366 O O . ASP C 1 97 ? 20.398 41.059 20.420 1.00 20.59 97 ASP C O 1
ATOM 5371 N N . LEU C 1 98 ? 19.096 40.200 22.030 1.00 20.59 98 LEU C N 1
ATOM 5372 C CA . LEU C 1 98 ? 18.932 38.943 21.310 1.00 19.61 98 LEU C CA 1
ATOM 5373 C C . LEU C 1 98 ? 18.204 39.250 20.011 1.00 19.27 98 LEU C C 1
ATOM 5374 O O . LEU C 1 98 ? 18.525 38.687 18.962 1.00 18.14 98 LEU C O 1
ATOM 5379 N N . ALA C 1 99 ? 17.215 40.140 20.100 1.00 19.00 99 ALA C N 1
ATOM 5380 C CA . ALA C 1 99 ? 16.411 40.534 18.947 1.00 20.52 99 ALA C CA 1
ATOM 5381 C C . ALA C 1 99 ? 17.273 41.255 17.909 1.00 21.66 99 ALA C C 1
ATOM 5382 O O . ALA C 1 99 ? 17.044 41.136 16.703 1.00 21.83 99 ALA C O 1
ATOM 5384 N N . ALA C 1 100 ? 18.271 41.994 18.381 1.00 21.55 100 ALA C N 1
ATOM 5385 C CA . ALA C 1 100 ? 19.162 42.703 17.477 1.00 22.49 100 ALA C CA 1
ATOM 5386 C C . ALA C 1 100 ? 20.033 41.683 16.746 1.00 24.14 100 ALA C C 1
ATOM 5387 O O . ALA C 1 100 ? 20.663 42.012 15.741 1.00 26.65 100 ALA C O 1
ATOM 5389 N N . HIS C 1 101 ? 20.070 40.449 17.254 1.00 23.14 101 HIS C N 1
ATOM 5390 C CA . HIS C 1 101 ? 20.861 39.389 16.626 1.00 23.22 101 HIS C CA 1
ATOM 5391 C C . HIS C 1 101 ? 20.017 38.471 15.754 1.00 23.24 101 HIS C C 1
ATOM 5392 O O . HIS C 1 101 ? 20.495 37.443 15.276 1.00 24.15 101 HIS C O 1
ATOM 5399 N N . GLY C 1 102 ? 18.762 38.839 15.541 1.00 22.86 102 GLY C N 1
ATOM 5400 C CA . GLY C 1 102 ? 17.908 38.014 14.711 1.00 22.75 102 GLY C CA 1
ATOM 5401 C C . GLY C 1 102 ? 17.382 36.805 15.456 1.00 23.65 102 GLY C C 1
ATOM 5402 O O . GLY C 1 102 ? 17.070 35.782 14.853 1.00 22.95 102 GLY C O 1
ATOM 5403 N N . VAL C 1 103 ? 17.305 36.920 16.777 1.00 23.44 103 VAL C N 1
ATOM 5404 C CA . VAL C 1 103 ? 16.782 35.847 17.606 1.00 23.34 103 VAL C CA 1
ATOM 5405 C C . VAL C 1 103 ? 15.333 36.190 17.942 1.00 23.20 103 VAL C C 1
ATOM 5406 O O . VAL C 1 103 ? 15.055 37.220 18.564 1.00 25.61 103 VAL C O 1
ATOM 5410 N N . PRO C 1 104 ? 14.387 35.335 17.535 1.00 21.06 104 PRO C N 1
ATOM 5411 C CA . PRO C 1 104 ? 12.983 35.627 17.834 1.00 20.81 104 PRO C CA 1
ATOM 5412 C C . PRO C 1 104 ? 12.702 35.680 19.331 1.00 20.45 104 PRO C C 1
ATOM 5413 O O . PRO C 1 104 ? 13.141 34.807 20.083 1.00 20.05 104 PRO C O 1
ATOM 5417 N N . VAL C 1 105 ? 11.987 36.718 19.752 1.00 19.05 105 VAL C N 1
ATOM 5418 C CA . VAL C 1 105 ? 11.616 36.896 21.154 1.00 19.38 105 VAL C CA 1
ATOM 5419 C C . VAL C 1 105 ? 10.199 37.454 21.244 1.00 19.77 105 VAL C C 1
ATOM 5420 O O . VAL C 1 105 ? 9.660 37.973 20.270 1.00 19.20 105 VAL C O 1
ATOM 5424 N N . ILE C 1 106 ? 9.595 37.334 22.419 1.00 20.85 106 ILE C N 1
ATOM 5425 C CA . ILE C 1 106 ? 8.255 37.843 22.627 1.00 20.03 106 ILE C CA 1
ATOM 5426 C C . ILE C 1 106 ? 8.342 39.355 22.484 1.00 20.84 106 ILE C C 1
ATOM 5427 O O . ILE C 1 106 ? 9.294 39.967 22.965 1.00 22.71 106 ILE C O 1
ATOM 5432 N N . PRO C 1 107 ? 7.374 39.976 21.789 1.00 21.07 107 PRO C N 1
ATOM 5433 C CA . PRO C 1 107 ? 7.423 41.437 21.636 1.00 20.89 107 PRO C CA 1
ATOM 5434 C C . PRO C 1 107 ? 7.610 42.046 23.024 1.00 20.38 107 PRO C C 1
ATOM 5435 O O . PRO C 1 107 ? 6.789 41.843 23.915 1.00 21.81 107 PRO C O 1
ATOM 5439 N N . THR C 1 108 ? 8.696 42.783 23.206 1.00 20.34 108 THR C N 1
ATOM 5440 C CA . THR C 1 108 ? 9.005 43.354 24.508 1.00 20.31 108 THR C CA 1
ATOM 5441 C C . THR C 1 108 ? 9.198 44.863 24.515 1.00 20.40 108 THR C C 1
ATOM 5442 O O . THR C 1 108 ? 9.972 45.400 23.725 1.00 20.49 108 THR C O 1
ATOM 5446 N N . THR C 1 109 ? 8.497 45.526 25.431 1.00 19.94 109 THR C N 1
ATOM 5447 C CA . THR C 1 109 ? 8.563 46.975 25.603 1.00 20.00 109 THR C CA 1
ATOM 5448 C C . THR C 1 109 ? 9.094 47.302 26.999 1.00 19.82 109 THR C C 1
ATOM 5449 O O . THR C 1 109 ? 8.492 46.923 28.005 1.00 20.53 109 THR C O 1
ATOM 5453 N N . VAL C 1 110 ? 10.218 48.011 27.055 1.00 19.45 110 VAL C N 1
ATOM 5454 C CA . VAL C 1 110 ? 10.841 48.359 28.328 1.00 19.86 110 VAL C CA 1
ATOM 5455 C C . VAL C 1 110 ? 10.481 49.750 28.860 1.00 20.27 110 VAL C C 1
ATOM 5456 O O . VAL C 1 110 ? 10.683 50.763 28.187 1.00 20.68 110 VAL C O 1
ATOM 5460 N N . VAL C 1 111 ? 9.947 49.778 30.079 1.00 21.18 111 VAL C N 1
ATOM 5461 C CA . VAL C 1 111 ? 9.558 51.014 30.753 1.00 20.59 111 VAL C CA 1
ATOM 5462 C C . VAL C 1 111 ? 10.635 51.292 31.787 1.00 20.82 111 VAL C C 1
ATOM 5463 O O . VAL C 1 111 ? 10.857 50.487 32.686 1.00 20.56 111 VAL C O 1
ATOM 5467 N N . ALA C 1 112 ? 11.304 52.431 31.663 1.00 22.01 112 ALA C N 1
ATOM 5468 C CA . ALA C 1 112 ? 12.375 52.786 32.593 1.00 23.19 112 ALA C CA 1
ATOM 5469 C C . ALA C 1 112 ? 11.909 53.619 33.792 1.00 23.61 112 ALA C C 1
ATOM 5470 O O . ALA C 1 112 ? 10.891 54.313 33.728 1.00 23.70 112 ALA C O 1
ATOM 5472 N N . PRO C 1 113 ? 12.633 53.534 34.919 1.00 23.44 113 PRO C N 1
ATOM 5473 C CA . PRO C 1 113 ? 12.214 54.337 36.069 1.00 24.25 113 PRO C CA 1
ATOM 5474 C C . PRO C 1 113 ? 12.297 55.807 35.674 1.00 25.52 113 PRO C C 1
ATOM 5475 O O . PRO C 1 113 ? 13.292 56.248 35.098 1.00 25.87 113 PRO C O 1
ATOM 5479 N N . GLY C 1 114 ? 11.241 56.556 35.968 1.00 26.76 114 GLY C N 1
ATOM 5480 C CA . GLY C 1 114 ? 11.222 57.963 35.619 1.00 26.72 114 GLY C CA 1
ATOM 5481 C C . GLY C 1 114 ? 10.106 58.267 34.642 1.00 25.73 114 GLY C C 1
ATOM 5482 O O . GLY C 1 114 ? 9.659 59.401 34.531 1.00 26.53 114 GLY C O 1
ATOM 5483 N N . SER C 1 115 ? 9.652 57.250 33.924 1.00 25.04 115 SER C N 1
ATOM 5484 C CA . SER C 1 115 ? 8.581 57.450 32.966 1.00 24.83 115 SER C CA 1
ATOM 5485 C C . SER C 1 115 ? 7.214 57.362 33.648 1.00 24.28 115 SER C C 1
ATOM 5486 O O . SER C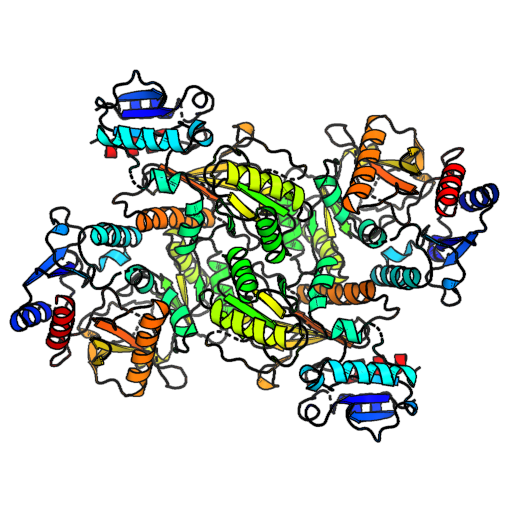 1 115 ? 7.088 56.829 34.753 1.00 22.54 115 SER C O 1
ATOM 5489 N N . ASP C 1 116 ? 6.202 57.916 32.989 1.00 24.95 116 ASP C N 1
ATOM 5490 C CA . ASP C 1 116 ? 4.833 57.902 33.493 1.00 25.74 116 ASP C CA 1
ATOM 5491 C C . ASP C 1 116 ? 4.309 56.473 33.325 1.00 25.09 116 ASP C C 1
ATOM 5492 O O . ASP C 1 116 ? 4.183 55.983 32.204 1.00 25.97 116 ASP C O 1
ATOM 5497 N N . ALA C 1 117 ? 4.017 55.805 34.437 1.00 25.39 117 ALA C N 1
ATOM 5498 C CA . ALA C 1 117 ? 3.537 54.425 34.408 1.00 24.42 117 ALA C CA 1
ATOM 5499 C C . ALA C 1 117 ? 2.291 54.204 33.555 1.00 26.00 117 ALA C C 1
ATOM 5500 O O . ALA C 1 117 ? 2.284 53.346 32.670 1.00 27.19 117 ALA C O 1
ATOM 5502 N N . LEU C 1 118 ? 1.236 54.967 33.820 1.00 25.82 118 LEU C N 1
ATOM 5503 C CA . LEU C 1 118 ? -0.003 54.804 33.070 1.00 26.31 118 LEU C CA 1
ATOM 5504 C C . LEU C 1 118 ? 0.149 55.104 31.576 1.00 25.48 118 LEU C C 1
ATOM 5505 O O . LEU C 1 118 ? -0.378 54.374 30.734 1.00 24.01 118 LEU C O 1
ATOM 5510 N N . ALA C 1 119 ? 0.882 56.163 31.246 1.00 25.30 119 ALA C N 1
ATOM 5511 C CA . ALA C 1 119 ? 1.085 56.537 29.848 1.00 24.75 119 ALA C CA 1
ATOM 5512 C C . ALA C 1 119 ? 1.844 55.444 29.102 1.00 24.70 119 ALA C C 1
ATOM 5513 O O . ALA C 1 119 ? 1.608 55.207 27.916 1.00 24.53 119 ALA C O 1
ATOM 5515 N N . ALA C 1 120 ? 2.756 54.781 29.804 1.00 24.43 120 ALA C N 1
ATOM 5516 C CA . ALA C 1 120 ? 3.543 53.713 29.208 1.00 23.50 120 ALA C CA 1
ATOM 5517 C C . ALA C 1 120 ? 2.623 52.544 28.864 1.00 24.28 120 ALA C C 1
ATOM 5518 O O . ALA C 1 120 ? 2.720 51.961 27.779 1.00 24.26 120 ALA C O 1
ATOM 5520 N N . VAL C 1 121 ? 1.727 52.215 29.791 1.00 23.83 121 VAL C N 1
ATOM 5521 C CA . VAL C 1 121 ? 0.782 51.121 29.592 1.00 23.73 121 VAL C CA 1
ATOM 5522 C C . VAL C 1 121 ? -0.116 51.380 28.388 1.00 24.35 121 VAL C C 1
ATOM 5523 O O . VAL C 1 121 ? -0.426 50.469 27.626 1.00 24.36 121 VAL C O 1
ATOM 5527 N N . ARG C 1 122 ? -0.521 52.631 28.219 1.00 24.41 122 ARG C N 1
ATOM 5528 C CA . ARG C 1 122 ? -1.375 53.006 27.107 1.00 26.02 122 ARG C CA 1
ATOM 5529 C C . ARG C 1 122 ? -0.635 53.035 25.777 1.00 27.11 122 ARG C C 1
ATOM 5530 O O . ARG C 1 122 ? -1.161 52.559 24.770 1.00 26.83 122 ARG C O 1
ATOM 5538 N N . ASP C 1 123 ? 0.584 53.572 25.759 1.00 28.31 123 ASP C N 1
ATOM 5539 C CA . ASP C 1 123 ? 1.334 53.601 24.507 1.00 29.46 123 ASP C CA 1
ATOM 5540 C C . ASP C 1 123 ? 1.525 52.168 24.031 1.00 28.46 123 ASP C C 1
ATOM 5541 O O . ASP C 1 123 ? 1.400 51.888 22.843 1.00 29.12 123 ASP C O 1
ATOM 5546 N N . PHE C 1 124 ? 1.834 51.272 24.969 1.00 27.69 124 PHE C N 1
ATOM 5547 C CA . PHE C 1 124 ? 2.038 49.855 24.672 1.00 26.66 124 PHE C CA 1
ATOM 5548 C C . PHE C 1 124 ? 0.765 49.224 24.104 1.00 26.80 124 PHE C C 1
ATOM 5549 O O . PHE C 1 124 ? 0.822 48.447 23.147 1.00 26.76 124 PHE C O 1
ATOM 5557 N N . LEU C 1 125 ? -0.381 49.560 24.690 1.00 25.72 125 LEU C N 1
ATOM 5558 C CA . LEU C 1 125 ? -1.652 49.016 24.222 1.00 26.03 125 LEU C CA 1
ATOM 5559 C C . LEU C 1 125 ? -2.038 49.576 22.847 1.00 25.97 125 LEU C C 1
ATOM 5560 O O . LEU C 1 125 ? -2.654 48.887 22.040 1.00 26.31 125 LEU C O 1
ATOM 5565 N N . ALA C 1 126 ? -1.667 50.823 22.581 1.00 26.41 126 ALA C N 1
ATOM 5566 C CA . ALA C 1 126 ? -1.965 51.445 21.297 1.00 25.85 126 ALA C CA 1
ATOM 5567 C C . ALA C 1 126 ? -1.138 50.788 20.193 1.00 26.65 126 ALA C C 1
ATOM 5568 O O . ALA C 1 126 ? -1.612 50.602 19.071 1.00 26.86 126 ALA C O 1
ATOM 5570 N N . ALA C 1 127 ? 0.102 50.440 20.521 1.00 26.80 127 ALA C N 1
ATOM 5571 C CA . ALA C 1 127 ? 1.010 49.810 19.572 1.00 29.04 127 ALA C CA 1
ATOM 5572 C C . ALA C 1 127 ? 0.615 48.365 19.293 1.00 30.77 127 ALA C C 1
ATOM 5573 O O . ALA C 1 127 ? 0.971 47.804 18.256 1.00 30.00 127 ALA C O 1
ATOM 5575 N N . ARG C 1 128 ? -0.117 47.765 20.229 1.00 33.22 128 ARG C N 1
ATOM 5576 C CA . ARG C 1 128 ? -0.561 46.383 20.086 1.00 33.53 128 ARG C CA 1
ATOM 5577 C C . ARG C 1 128 ? -2.050 46.224 20.357 1.00 33.85 128 ARG C C 1
ATOM 5578 O O . ARG C 1 128 ? -2.449 45.584 21.323 1.00 35.59 128 ARG C O 1
ATOM 5586 N N . PRO C 1 129 ? -2.893 46.795 19.487 1.00 34.84 129 PRO C N 1
ATOM 5587 C CA . PRO C 1 129 ? -4.350 46.720 19.632 1.00 35.57 129 PRO C CA 1
ATOM 5588 C C . PRO C 1 129 ? -4.914 45.305 19.597 1.00 37.50 129 PRO C C 1
ATOM 5589 O O . PRO C 1 129 ? -6.023 45.072 20.069 1.00 39.03 129 PRO C O 1
ATOM 5593 N N . GLU C 1 130 ? -4.152 44.363 19.044 1.00 39.07 130 GLU C N 1
ATOM 5594 C CA . GLU C 1 130 ? -4.601 42.974 18.944 1.00 40.55 130 GLU C CA 1
ATOM 5595 C C . GLU C 1 130 ? -4.472 42.154 20.230 1.00 39.31 130 GLU C C 1
ATOM 5596 O O . GLU C 1 130 ? -5.295 41.275 20.494 1.00 38.50 130 GLU C O 1
ATOM 5602 N N . ALA C 1 131 ? -3.437 42.436 21.018 1.00 37.36 131 ALA C N 1
ATOM 5603 C CA . ALA C 1 131 ? -3.200 41.718 22.270 1.00 35.09 131 ALA C CA 1
ATOM 5604 C C . ALA C 1 131 ? -4.403 41.792 23.215 1.00 33.52 131 ALA C C 1
ATOM 5605 O O . ALA C 1 131 ? -4.702 42.851 23.765 1.00 32.28 131 ALA C O 1
ATOM 5607 N N . ARG C 1 132 ? -5.085 40.664 23.395 1.00 31.63 132 ARG C N 1
ATOM 5608 C CA . ARG C 1 132 ? -6.250 40.589 24.272 1.00 32.05 132 ARG C CA 1
ATOM 5609 C C . ARG C 1 132 ? -5.830 40.782 25.725 1.00 30.34 132 ARG C C 1
ATOM 5610 O O . ARG C 1 132 ? -6.569 41.349 26.536 1.00 30.47 132 ARG C O 1
ATOM 5618 N N . GLU C 1 133 ? -4.640 40.294 26.052 1.00 26.65 133 GLU C N 1
ATOM 5619 C CA . GLU C 1 133 ? -4.110 40.417 27.398 1.00 25.02 133 GLU C CA 1
ATOM 5620 C C . GLU C 1 133 ? -2.616 40.677 27.313 1.00 24.56 133 GLU C C 1
ATOM 5621 O O . GLU C 1 133 ? -1.988 40.439 26.281 1.00 24.78 133 GLU C O 1
ATOM 5627 N N . PHE C 1 134 ? -2.040 41.171 28.398 1.00 23.73 134 PHE C N 1
ATOM 5628 C CA . PHE C 1 134 ? -0.619 41.455 28.407 1.00 23.73 134 PHE C CA 1
ATOM 5629 C C . PHE C 1 134 ? -0.012 41.111 29.754 1.00 22.73 134 PHE C C 1
ATOM 5630 O O . PHE C 1 134 ? -0.729 40.775 30.693 1.00 22.26 134 PHE C O 1
ATOM 5638 N N . VAL C 1 135 ? 1.312 41.181 29.843 1.00 21.93 135 VAL C N 1
ATOM 5639 C CA . VAL C 1 135 ? 2.002 40.855 31.081 1.00 20.00 135 VAL C CA 1
ATOM 5640 C C . VAL C 1 135 ? 2.909 41.967 31.563 1.00 20.11 135 VAL C C 1
ATOM 5641 O O . VAL C 1 135 ? 3.579 42.636 30.768 1.00 20.55 135 VAL C O 1
ATOM 5645 N N . VAL C 1 136 ? 2.913 42.166 32.876 1.00 18.49 136 VAL C N 1
ATOM 5646 C CA . VAL C 1 136 ? 3.770 43.163 33.497 1.00 17.49 136 VAL C CA 1
ATOM 5647 C C . VAL C 1 136 ? 4.759 42.385 34.351 1.00 18.77 136 VAL C C 1
ATOM 5648 O O . VAL C 1 136 ? 4.378 41.446 35.053 1.00 18.54 136 VAL C O 1
ATOM 5652 N N . LYS C 1 137 ? 6.030 42.758 34.282 1.00 18.57 137 LYS C N 1
ATOM 5653 C CA . LYS C 1 137 ? 7.049 42.066 35.058 1.00 17.53 137 LYS C CA 1
ATOM 5654 C C . LYS C 1 137 ? 8.298 42.935 35.143 1.00 17.61 137 LYS C C 1
ATOM 5655 O O . LYS C 1 137 ? 8.550 43.754 34.259 1.00 19.56 137 LYS C O 1
ATOM 5661 N N . PRO C 1 138 ? 9.086 42.779 36.217 1.00 17.81 138 PRO C N 1
ATOM 5662 C CA . PRO C 1 138 ? 10.321 43.545 36.410 1.00 19.42 138 PRO C CA 1
ATOM 5663 C C . PRO C 1 138 ? 11.364 42.893 35.525 1.00 20.68 138 PRO C C 1
ATOM 5664 O O . PRO C 1 138 ? 11.243 41.711 35.217 1.00 21.64 138 PRO C O 1
ATOM 5668 N N . THR C 1 139 ? 12.376 43.640 35.103 1.00 20.53 139 THR C N 1
ATOM 5669 C CA . THR C 1 139 ? 13.400 43.041 34.257 1.00 21.14 139 THR C CA 1
ATOM 5670 C C . THR C 1 139 ? 14.381 42.269 35.114 1.00 20.81 139 THR C C 1
ATOM 5671 O O . THR C 1 139 ? 15.073 41.374 34.627 1.00 21.27 139 THR C O 1
ATOM 5675 N N . ASP C 1 140 ? 14.435 42.628 36.393 1.00 21.77 140 ASP C N 1
ATOM 5676 C CA . ASP C 1 140 ? 15.343 41.994 37.339 1.00 23.16 140 ASP C CA 1
ATOM 5677 C C . ASP C 1 140 ? 14.626 41.147 38.386 1.00 23.75 140 ASP C C 1
ATOM 5678 O O . ASP C 1 140 ? 14.524 41.527 39.554 1.00 25.15 140 ASP C O 1
ATOM 5683 N N . GLY C 1 141 ? 14.135 39.989 37.956 1.00 23.55 141 GLY C N 1
ATOM 5684 C CA . GLY C 1 141 ? 13.444 39.092 38.862 1.00 22.71 141 GLY C CA 1
ATOM 5685 C C . GLY C 1 141 ? 13.531 37.658 38.382 1.00 22.43 141 GLY C C 1
ATOM 5686 O O . GLY C 1 141 ? 14.109 37.378 37.332 1.00 23.47 141 GLY C O 1
ATOM 5687 N N . CYS C 1 142 ? 12.960 36.751 39.163 1.00 22.05 142 CYS C N 1
ATOM 5688 C CA . CYS C 1 142 ? 12.935 35.330 38.842 1.00 20.43 142 CYS C CA 1
ATOM 5689 C C . CYS C 1 142 ? 11.842 34.665 39.664 1.00 20.64 142 CYS C C 1
ATOM 5690 O O . CYS C 1 142 ? 11.232 35.285 40.540 1.00 19.13 142 CYS C O 1
ATOM 5693 N N . TYR C 1 143 ? 11.593 33.399 39.365 1.00 19.92 143 TYR C N 1
ATOM 5694 C CA . TYR C 1 143 ? 10.598 32.623 40.080 1.00 20.90 143 TYR C CA 1
ATOM 5695 C C . TYR C 1 143 ? 9.217 33.291 40.121 1.00 21.22 143 TYR C C 1
ATOM 5696 O O . TYR C 1 143 ? 8.527 33.239 41.143 1.00 22.50 143 TYR C O 1
ATOM 5705 N N . SER C 1 144 ? 8.825 33.913 39.009 1.00 20.55 144 SER C N 1
ATOM 5706 C CA . SER C 1 144 ? 7.527 34.581 38.892 1.00 19.95 144 SER C CA 1
ATOM 5707 C C . SER C 1 144 ? 7.374 35.840 39.740 1.00 21.34 144 SER C C 1
ATOM 5708 O O . SER C 1 144 ? 6.288 36.420 39.810 1.00 21.10 144 SER C O 1
ATOM 5711 N N . LYS C 1 145 ? 8.463 36.252 40.380 1.00 22.13 145 LYS C N 1
ATOM 5712 C CA . LYS C 1 145 ? 8.488 37.452 41.211 1.00 23.35 145 LYS C CA 1
ATOM 5713 C C . LYS C 1 145 ? 7.793 38.648 40.546 1.00 24.01 145 LYS C C 1
ATOM 5714 O O . LYS C 1 145 ? 8.247 39.146 39.514 1.00 24.59 145 LYS C O 1
ATOM 5720 N N . ASP C 1 146 ? 6.698 39.105 41.145 1.00 24.43 146 ASP C N 1
ATOM 5721 C CA . ASP C 1 146 ? 5.942 40.254 40.640 1.00 25.62 146 ASP C CA 1
ATOM 5722 C C . ASP C 1 146 ? 5.453 40.184 39.194 1.00 25.27 146 ASP C C 1
ATOM 5723 O O . ASP C 1 146 ? 5.287 41.219 38.547 1.00 24.31 146 ASP C O 1
ATOM 5728 N N . VAL C 1 147 ? 5.229 38.983 38.677 1.00 23.58 147 VAL C N 1
ATOM 5729 C CA . VAL C 1 147 ? 4.730 38.865 37.317 1.00 23.60 147 VAL C CA 1
ATOM 5730 C C . VAL C 1 147 ? 3.210 38.715 37.396 1.00 25.51 147 VAL C C 1
ATOM 5731 O O . VAL C 1 147 ? 2.695 37.993 38.248 1.00 25.85 147 VAL C O 1
ATOM 5735 N N . GLN C 1 148 ? 2.492 39.412 36.522 1.00 26.74 148 GLN C N 1
ATOM 5736 C CA . GLN C 1 148 ? 1.032 39.359 36.529 1.00 29.00 148 GLN C CA 1
ATOM 5737 C C . GLN C 1 148 ? 0.460 39.610 35.143 1.00 27.77 148 GLN C C 1
ATOM 5738 O O . GLN C 1 148 ? 1.008 40.401 34.377 1.00 27.46 148 GLN C O 1
ATOM 5744 N N . ARG C 1 149 ? -0.637 38.932 34.818 1.00 27.82 149 ARG C N 1
ATOM 5745 C CA . ARG C 1 149 ? -1.277 39.121 33.522 1.00 28.10 149 ARG C CA 1
ATOM 5746 C C . ARG C 1 149 ? -2.531 39.972 33.699 1.00 27.57 149 ARG C C 1
ATOM 5747 O O . ARG C 1 149 ? -3.188 39.924 34.742 1.00 28.51 149 ARG C O 1
ATOM 5755 N N . TYR C 1 150 ? -2.848 40.761 32.680 1.00 26.13 150 TYR C N 1
ATOM 5756 C CA . TYR C 1 150 ? -4.010 41.639 32.719 1.00 26.88 150 TYR C CA 1
ATOM 5757 C C . TYR C 1 150 ? -4.747 41.622 31.388 1.00 29.11 150 TYR C C 1
ATOM 5758 O O . TYR C 1 150 ? -4.163 41.361 30.334 1.00 29.05 150 TYR C O 1
ATOM 5767 N N . GLN C 1 151 ? -6.040 41.904 31.447 1.00 31.00 151 GLN C N 1
ATOM 5768 C CA . GLN C 1 151 ? -6.833 41.998 30.242 1.00 32.50 151 GLN C CA 1
ATOM 5769 C C . GLN C 1 151 ? -6.658 43.455 29.850 1.00 32.08 151 GLN C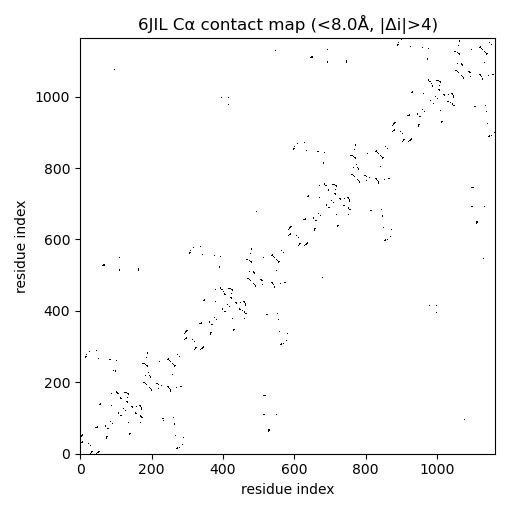 C 1
ATOM 5770 O O . GLN C 1 151 ? -6.487 44.319 30.710 1.00 31.22 151 GLN C O 1
ATOM 5776 N N . ARG C 1 152 ? -6.687 43.715 28.553 1.00 32.83 152 ARG C N 1
ATOM 5777 C CA . ARG C 1 152 ? -6.521 45.057 28.007 1.00 33.42 152 ARG C CA 1
ATOM 5778 C C . ARG C 1 152 ? -7.194 46.197 28.782 1.00 33.74 152 ARG C C 1
ATOM 5779 O O . ARG C 1 152 ? -6.630 47.289 28.906 1.00 35.08 152 ARG C O 1
ATOM 5787 N N . SER C 1 153 ? -8.384 45.938 29.316 1.00 33.45 153 SER C N 1
ATOM 5788 C CA . SER C 1 153 ? -9.148 46.950 30.040 1.00 33.01 153 SER C CA 1
ATOM 5789 C C . SER C 1 153 ? -8.638 47.292 31.433 1.00 33.48 153 SER C C 1
ATOM 5790 O O . SER C 1 153 ? -9.085 48.269 32.037 1.00 33.26 153 SER C O 1
ATOM 5793 N N . LEU C 1 154 ? -7.715 46.494 31.955 1.00 33.12 154 LEU C N 1
ATOM 5794 C CA . LEU C 1 154 ? -7.186 46.758 33.288 1.00 32.59 154 LEU C CA 1
ATOM 5795 C C . LEU C 1 154 ? -5.878 47.546 33.262 1.00 31.85 154 LEU C C 1
ATOM 5796 O O . LEU C 1 154 ? -5.005 47.343 34.107 1.00 32.14 154 LEU C O 1
ATOM 5801 N N . ALA C 1 155 ? -5.755 48.455 32.300 1.00 30.20 155 ALA C N 1
ATOM 5802 C CA . ALA C 1 155 ? -4.554 49.268 32.166 1.00 30.46 155 ALA C CA 1
ATOM 5803 C C . ALA C 1 155 ? -4.225 50.066 33.433 1.00 31.07 155 ALA C C 1
ATOM 5804 O O . ALA C 1 155 ? -3.061 50.192 33.803 1.00 30.74 155 ALA C O 1
ATOM 5806 N N . GLU C 1 156 ? -5.242 50.604 34.097 1.00 32.53 156 GLU C N 1
ATOM 5807 C CA . GLU C 1 156 ? -5.007 51.392 35.303 1.00 34.65 156 GLU C CA 1
ATOM 5808 C C . GLU C 1 156 ? -4.385 50.523 36.388 1.00 33.92 156 GLU C C 1
ATOM 5809 O O . GLU C 1 156 ? -3.317 50.844 36.905 1.00 34.79 156 GLU C O 1
ATOM 5815 N N . PRO C 1 157 ? -5.052 49.412 36.760 1.00 31.99 157 PRO C N 1
ATOM 5816 C CA . PRO C 1 157 ? -4.475 48.552 37.796 1.00 29.46 157 PRO C CA 1
ATOM 5817 C C . PRO C 1 157 ? -3.061 48.155 37.390 1.00 27.74 157 PRO C C 1
ATOM 5818 O O . PRO C 1 157 ? -2.128 48.261 38.176 1.00 28.90 157 PRO C O 1
ATOM 5822 N N . ALA C 1 158 ? -2.907 47.715 36.147 1.00 26.18 158 ALA C N 1
ATOM 5823 C CA . ALA C 1 158 ? -1.596 47.317 35.651 1.00 25.28 158 ALA C CA 1
ATOM 5824 C C . ALA C 1 158 ? -0.600 48.461 35.807 1.00 23.91 158 ALA C C 1
ATOM 5825 O O . ALA C 1 158 ? 0.564 48.237 36.136 1.00 24.48 158 ALA C O 1
ATOM 5827 N N . SER C 1 159 ? -1.060 49.688 35.583 1.00 22.42 159 SER C N 1
ATOM 5828 C CA . SER C 1 159 ? -0.175 50.837 35.684 1.00 21.76 159 SER C CA 1
ATOM 5829 C C . SER C 1 159 ? 0.272 51.057 37.120 1.00 21.51 159 SER C C 1
ATOM 5830 O O . SER C 1 159 ? 1.350 51.604 37.359 1.00 20.67 159 SER C O 1
ATOM 5833 N N . ARG C 1 160 ? -0.544 50.623 38.076 1.00 22.29 160 ARG C N 1
ATOM 5834 C CA . ARG C 1 160 ? -0.181 50.779 39.481 1.00 23.78 160 ARG C CA 1
ATOM 5835 C C . ARG C 1 160 ? 0.877 49.748 39.840 1.00 24.55 160 ARG C C 1
ATOM 5836 O O . ARG C 1 160 ? 1.760 49.998 40.662 1.00 25.24 160 ARG C O 1
ATOM 5844 N N . HIS C 1 161 ? 0.775 48.583 39.213 1.00 23.16 161 HIS C N 1
ATOM 5845 C CA . HIS C 1 161 ? 1.723 47.507 39.429 1.00 21.76 161 HIS C CA 1
ATOM 5846 C C . HIS C 1 161 ? 3.050 48.001 38.848 1.00 21.14 161 HIS C C 1
ATOM 5847 O O . HIS C 1 161 ? 4.099 47.897 39.479 1.00 19.63 161 HIS C O 1
ATOM 5854 N N . VAL C 1 162 ? 2.988 48.555 37.643 1.00 21.91 162 VAL C N 1
ATOM 5855 C CA . VAL C 1 162 ? 4.176 49.081 36.978 1.00 22.03 162 VAL C CA 1
ATOM 5856 C C . VAL C 1 162 ? 4.829 50.165 37.845 1.00 21.94 162 VAL C C 1
ATOM 5857 O O . VAL C 1 162 ? 6.048 50.182 38.017 1.00 20.87 162 VAL C O 1
ATOM 5861 N N . ALA C 1 163 ? 4.008 51.055 38.398 1.00 21.82 163 ALA C N 1
ATOM 5862 C CA . ALA C 1 163 ? 4.502 52.148 39.231 1.00 22.42 163 ALA C CA 1
ATOM 5863 C C . ALA C 1 163 ? 5.187 51.654 40.505 1.00 22.95 163 ALA C C 1
ATOM 5864 O O . ALA C 1 163 ? 6.148 52.258 40.977 1.00 23.64 163 ALA C O 1
ATOM 5866 N N . ARG C 1 164 ? 4.689 50.556 41.059 1.00 23.27 164 ARG C N 1
ATOM 5867 C CA . ARG C 1 164 ? 5.260 49.987 42.268 1.00 24.40 164 ARG C CA 1
ATOM 5868 C C . ARG C 1 164 ? 6.679 49.472 41.980 1.00 24.66 164 ARG C C 1
ATOM 5869 O O . ARG C 1 164 ? 7.577 49.604 42.815 1.00 23.46 164 ARG C O 1
ATOM 5877 N N . LEU C 1 165 ? 6.876 48.905 40.790 1.00 24.61 165 LEU C N 1
ATOM 5878 C CA . LEU C 1 165 ? 8.177 48.373 40.392 1.00 25.11 165 LEU C CA 1
ATOM 5879 C C . LEU C 1 165 ? 9.167 49.488 40.055 1.00 25.68 165 LEU C C 1
ATOM 5880 O O . LEU C 1 165 ? 10.357 49.403 40.375 1.00 25.68 165 LEU C O 1
ATOM 5885 N N . LEU C 1 166 ? 8.678 50.532 39.403 1.00 23.95 166 LEU C N 1
ATOM 5886 C CA . LEU C 1 166 ? 9.540 51.642 39.046 1.00 24.72 166 LEU C CA 1
ATOM 5887 C C . LEU C 1 166 ? 10.038 52.325 40.308 1.00 24.31 166 LEU C C 1
ATOM 5888 O O . LEU C 1 166 ? 11.203 52.701 40.400 1.00 23.42 166 LEU C O 1
ATOM 5893 N N . ALA C 1 167 ? 9.146 52.475 41.281 1.00 24.81 167 ALA C N 1
ATOM 5894 C CA . ALA C 1 167 ? 9.486 53.105 42.552 1.00 25.20 167 ALA C CA 1
ATOM 5895 C C . ALA C 1 167 ? 10.673 52.406 43.208 1.00 25.54 167 ALA C C 1
ATOM 5896 O O . ALA C 1 167 ? 11.526 53.048 43.809 1.00 27.49 167 ALA C O 1
ATOM 5898 N N . ASN C 1 168 ? 10.728 51.087 43.102 1.00 26.48 168 ASN C N 1
ATOM 5899 C CA . ASN C 1 168 ? 11.833 50.352 43.699 1.00 27.83 168 ASN C CA 1
ATOM 5900 C C . ASN C 1 168 ? 13.088 50.582 42.865 1.00 27.19 168 ASN C C 1
ATOM 5901 O O . ASN C 1 168 ? 14.184 50.189 43.253 1.00 28.52 168 ASN C O 1
ATOM 5906 N N . GLY C 1 169 ? 12.918 51.230 41.716 1.00 26.27 169 GLY C N 1
ATOM 5907 C CA . GLY C 1 169 ? 14.043 51.508 40.846 1.00 24.09 169 GLY C CA 1
ATOM 5908 C C . GLY C 1 169 ? 14.317 50.424 39.820 1.00 24.89 169 GLY C C 1
ATOM 5909 O O . GLY C 1 169 ? 15.439 50.320 39.322 1.00 27.29 169 GLY C O 1
ATOM 5910 N N . SER C 1 170 ? 13.305 49.619 39.494 1.00 23.45 170 SER C N 1
ATOM 5911 C CA . SER C 1 170 ? 13.464 48.540 38.512 1.00 21.92 170 SER C CA 1
ATOM 5912 C C . SER C 1 170 ? 12.873 48.900 37.155 1.00 20.09 170 SER C C 1
ATOM 5913 O O . SER C 1 170 ? 11.918 49.669 37.072 1.00 20.37 170 SER C O 1
ATOM 5916 N N . HIS C 1 171 ? 13.446 48.348 36.091 1.00 18.71 171 HIS C N 1
ATOM 5917 C CA . HIS C 1 171 ? 12.911 48.582 34.758 1.00 18.85 171 HIS C CA 1
ATOM 5918 C C . HIS C 1 171 ? 11.795 47.567 34.617 1.00 18.83 171 HIS C C 1
ATOM 5919 O O . HIS C 1 171 ? 11.913 46.445 35.100 1.00 20.80 171 HIS C O 1
ATOM 5926 N N . VAL C 1 172 ? 10.707 47.961 33.971 1.00 19.74 172 VAL C N 1
ATOM 5927 C CA . VAL C 1 172 ? 9.566 47.075 33.798 1.00 20.92 172 VAL C CA 1
ATOM 5928 C C . VAL C 1 172 ? 9.363 46.655 32.348 1.00 22.51 172 VAL C C 1
ATOM 5929 O O . VAL C 1 172 ? 9.539 47.446 31.419 1.00 22.23 172 VAL C O 1
ATOM 5933 N N . ILE C 1 173 ? 9.005 45.392 32.164 1.00 21.59 173 ILE C N 1
ATOM 5934 C CA . ILE C 1 173 ? 8.756 44.862 30.837 1.00 22.15 173 ILE C CA 1
ATOM 5935 C C . ILE C 1 173 ? 7.256 44.666 30.604 1.00 20.91 173 ILE C C 1
ATOM 5936 O O . ILE C 1 173 ? 6.531 44.220 31.494 1.00 21.34 173 ILE C O 1
ATOM 5941 N N . LEU C 1 174 ? 6.800 45.042 29.413 1.00 19.52 174 LEU C N 1
ATOM 5942 C CA . LEU C 1 174 ? 5.403 44.894 29.023 1.00 18.76 174 LEU C CA 1
ATOM 5943 C C . LEU C 1 174 ? 5.388 44.002 27.789 1.00 19.52 174 LEU C C 1
ATOM 5944 O O . LEU C 1 174 ? 6.052 44.305 26.796 1.00 19.85 174 LEU C O 1
ATOM 5949 N N . GLN C 1 175 ? 4.652 42.897 27.844 1.00 18.77 175 GLN C N 1
ATOM 5950 C CA . GLN C 1 175 ? 4.584 41.998 26.693 1.00 19.79 175 GLN C CA 1
ATOM 5951 C C . GLN C 1 175 ? 3.156 41.552 26.461 1.00 20.57 175 GLN C C 1
ATOM 5952 O O . GLN C 1 175 ? 2.356 41.489 27.397 1.00 19.42 175 GLN C O 1
ATOM 5958 N N . PRO C 1 176 ? 2.803 41.264 25.199 1.00 20.89 176 PRO C N 1
ATOM 5959 C CA . PRO C 1 176 ? 1.432 40.810 24.971 1.00 21.41 176 PRO C CA 1
ATOM 5960 C C . PRO C 1 176 ? 1.418 39.401 25.547 1.00 22.38 176 PRO C C 1
ATOM 5961 O O . PRO C 1 176 ? 2.449 38.730 25.534 1.00 20.92 176 PRO C O 1
ATOM 5965 N N . TYR C 1 177 ? 0.283 38.959 26.079 1.00 23.99 177 TYR C N 1
ATOM 5966 C CA . TYR C 1 177 ? 0.211 37.609 26.624 1.00 25.67 177 TYR C CA 1
ATOM 5967 C C . TYR C 1 177 ? 0.238 36.594 25.482 1.00 26.12 177 TYR C C 1
ATOM 5968 O O . TYR C 1 177 ? -0.687 36.540 24.676 1.00 27.41 177 TYR C O 1
ATOM 5977 N N . VAL C 1 178 ? 1.302 35.803 25.407 1.00 27.05 178 VAL C N 1
ATOM 5978 C CA . VAL C 1 178 ? 1.422 34.783 24.372 1.00 28.43 178 VAL C CA 1
ATOM 5979 C C . VAL C 1 178 ? 0.387 33.692 24.649 1.00 30.18 178 VAL C C 1
ATOM 5980 O O . VAL C 1 178 ? 0.579 32.839 25.516 1.00 30.33 178 VAL C O 1
ATOM 5984 N N . GLU C 1 179 ? -0.708 33.738 23.896 1.00 32.69 179 GLU C N 1
ATOM 5985 C CA . GLU C 1 179 ? -1.833 32.811 24.025 1.00 34.69 179 GLU C CA 1
ATOM 5986 C C . GLU C 1 179 ? -1.515 31.316 24.075 1.00 33.49 179 GLU C C 1
ATOM 5987 O O . GLU C 1 179 ? -2.162 30.567 24.805 1.00 34.67 179 GLU C O 1
ATOM 5993 N N . SER C 1 180 ? -0.531 30.871 23.308 1.00 31.61 180 SER C N 1
ATOM 5994 C CA . SER C 1 180 ? -0.201 29.450 23.292 1.00 28.72 180 SER C CA 1
ATOM 5995 C C . SER C 1 180 ? 0.162 28.900 24.664 1.00 28.58 180 SER C C 1
ATOM 5996 O O . SER C 1 180 ? -0.048 27.719 24.936 1.00 28.09 180 SER C O 1
ATOM 5999 N N . VAL C 1 181 ? 0.705 29.752 25.526 1.00 28.56 181 VAL C N 1
ATOM 6000 C CA . VAL C 1 181 ? 1.135 29.325 26.859 1.00 28.27 181 VAL C CA 1
ATOM 6001 C C . VAL C 1 181 ? 0.033 28.726 27.726 1.00 28.69 181 VAL C C 1
ATOM 6002 O O . VAL C 1 181 ? 0.299 27.885 28.584 1.00 28.69 181 VAL C O 1
ATOM 6006 N N . ASP C 1 182 ? -1.204 29.152 27.514 1.00 29.61 182 ASP C N 1
ATOM 6007 C CA . ASP C 1 182 ? -2.302 28.623 28.309 1.00 30.84 182 ASP C CA 1
ATOM 6008 C C . ASP C 1 182 ? -2.513 27.130 28.108 1.00 32.05 182 ASP C C 1
ATOM 6009 O O . ASP C 1 182 ? -2.850 26.416 29.052 1.00 32.74 182 ASP C O 1
ATOM 6014 N N . ARG C 1 183 ? -2.297 26.654 26.887 1.00 32.76 183 ARG C N 1
ATOM 6015 C CA . ARG C 1 183 ? -2.484 25.240 26.601 1.00 34.93 183 ARG C CA 1
ATOM 6016 C C . ARG C 1 183 ? -1.204 24.453 26.342 1.00 33.89 183 ARG C C 1
ATOM 6017 O O . ARG C 1 183 ? -1.190 23.233 26.500 1.00 35.73 183 ARG C O 1
ATOM 6025 N N . HIS C 1 184 ? -0.130 25.130 25.953 1.00 31.91 184 HIS C N 1
ATOM 6026 C CA . HIS C 1 184 ? 1.120 24.424 25.692 1.00 30.55 184 HIS C CA 1
ATOM 6027 C C . HIS C 1 184 ? 2.252 24.808 26.630 1.00 29.51 184 HIS C C 1
ATOM 6028 O O . HIS C 1 184 ? 3.374 24.322 26.478 1.00 30.24 184 HIS C O 1
ATOM 6035 N N . GLY C 1 185 ? 1.963 25.675 27.596 1.00 27.61 185 GLY C N 1
ATOM 6036 C CA . GLY C 1 185 ? 2.990 26.102 28.532 1.00 26.26 185 GLY C CA 1
ATOM 6037 C C . GLY C 1 185 ? 4.218 26.664 27.835 1.00 25.36 185 GLY C C 1
ATOM 6038 O O . GLY C 1 185 ? 4.096 27.518 26.963 1.00 26.10 185 GLY C O 1
ATOM 6039 N N . GLU C 1 186 ? 5.398 26.178 28.214 1.00 24.87 186 GLU C N 1
ATOM 6040 C CA . GLU C 1 186 ? 6.662 26.632 27.631 1.00 23.97 186 GLU C CA 1
ATOM 6041 C C . GLU C 1 186 ? 7.655 25.473 27.640 1.00 22.14 186 GLU C C 1
ATOM 6042 O O . GLU C 1 186 ? 7.425 24.461 28.299 1.00 20.36 186 GLU C O 1
ATOM 6048 N N . THR C 1 187 ? 8.757 25.625 26.913 1.00 20.22 187 THR C N 1
ATOM 6049 C CA . THR C 1 187 ? 9.776 24.588 26.874 1.00 19.57 187 THR C CA 1
ATOM 6050 C C . THR C 1 187 ? 11.107 25.203 27.271 1.00 21.28 187 THR C C 1
ATOM 6051 O O . THR C 1 187 ? 11.560 26.168 26.654 1.00 21.73 187 THR C O 1
ATOM 6055 N N . ASP C 1 188 ? 11.726 24.651 28.312 1.00 21.47 188 ASP C N 1
ATOM 6056 C CA . ASP C 1 188 ? 13.009 25.153 28.802 1.00 21.36 188 ASP C CA 1
ATOM 6057 C C . ASP C 1 188 ? 14.129 24.200 28.410 1.00 20.99 188 ASP C C 1
ATOM 6058 O O . ASP C 1 188 ? 14.116 23.032 28.798 1.00 23.19 188 ASP C O 1
ATOM 6063 N N . LEU C 1 189 ? 15.098 24.704 27.650 1.00 17.94 189 LEU C N 1
ATOM 6064 C CA . LEU C 1 189 ? 16.215 23.894 27.188 1.00 17.61 189 LEU C CA 1
ATOM 6065 C C . LEU C 1 189 ? 17.505 24.187 27.936 1.00 18.23 189 LEU C C 1
ATOM 6066 O O . LEU C 1 189 ? 17.882 25.340 28.129 1.00 18.18 189 LEU C O 1
ATOM 6071 N N . THR C 1 190 ? 18.200 23.132 28.336 1.00 19.43 190 THR C N 1
ATOM 6072 C CA . THR C 1 190 ? 19.456 23.288 29.051 1.00 20.01 190 THR C CA 1
ATOM 6073 C C . THR C 1 190 ? 20.628 22.988 28.128 1.00 20.60 190 THR C C 1
ATOM 6074 O O . THR C 1 190 ? 20.604 22.003 27.390 1.00 22.38 190 THR C O 1
ATOM 6078 N N . PHE C 1 191 ? 21.644 23.846 28.162 1.00 20.39 191 PHE C N 1
ATOM 6079 C CA . PHE C 1 191 ? 22.834 23.662 27.337 1.00 23.14 191 PHE C CA 1
ATOM 6080 C C . PHE C 1 191 ? 24.105 23.677 28.185 1.00 24.14 191 PHE C C 1
ATOM 6081 O O . PHE C 1 191 ? 24.163 24.328 29.233 1.00 23.51 191 PHE C O 1
ATOM 6089 N N . PHE C 1 192 ? 25.122 22.961 27.715 1.00 23.54 192 PHE C N 1
ATOM 6090 C CA . PHE C 1 192 ? 26.402 22.900 28.403 1.00 24.21 192 PHE C CA 1
ATOM 6091 C C . PHE C 1 192 ? 27.508 23.129 27.382 1.00 24.70 192 PHE C C 1
ATOM 6092 O O . PHE C 1 192 ? 27.638 22.374 26.421 1.00 25.17 192 PHE C O 1
ATOM 6100 N N . ASP C 1 193 ? 28.293 24.182 27.595 1.00 25.07 193 ASP C N 1
ATOM 6101 C CA . ASP C 1 193 ? 29.376 24.538 26.687 1.00 26.88 193 ASP C CA 1
ATOM 6102 C C . ASP C 1 193 ? 28.903 24.664 25.245 1.00 26.37 193 ASP C C 1
ATOM 6103 O O . ASP C 1 193 ? 29.627 24.317 24.314 1.00 25.93 193 ASP C O 1
ATOM 6108 N N . GLY C 1 194 ? 27.683 25.160 25.071 1.00 25.97 194 GLY C N 1
ATOM 6109 C CA . GLY C 1 194 ? 27.136 25.335 23.740 1.00 26.08 194 GLY C CA 1
ATOM 6110 C C . GLY C 1 194 ? 26.581 24.065 23.125 1.00 26.76 194 GLY C C 1
ATOM 6111 O O . GLY C 1 194 ? 26.525 23.940 21.901 1.00 27.03 194 GLY C O 1
ATOM 6112 N N . VAL C 1 195 ? 26.168 23.120 23.963 1.00 26.23 195 VAL C N 1
ATOM 6113 C CA . VAL C 1 195 ? 25.620 21.861 23.472 1.00 24.28 195 VAL C CA 1
ATOM 6114 C C . VAL C 1 195 ? 24.302 21.527 24.155 1.00 23.65 195 VAL C C 1
ATOM 6115 O O . VAL C 1 195 ? 24.190 21.590 25.371 1.00 24.95 195 VAL C O 1
ATOM 6119 N N . TYR C 1 196 ? 23.297 21.188 23.362 1.00 23.32 196 TYR C N 1
ATOM 6120 C CA . TYR C 1 196 ? 21.998 20.832 23.904 1.00 24.54 196 TYR C CA 1
ATOM 6121 C C . TYR C 1 196 ? 22.148 19.578 24.758 1.00 26.14 196 TYR C C 1
ATOM 6122 O O . TYR C 1 196 ? 22.802 18.619 24.346 1.00 27.57 196 TYR C O 1
ATOM 6131 N N . SER C 1 197 ? 21.547 19.588 25.944 1.00 26.42 197 SER C N 1
ATOM 6132 C CA . SER C 1 197 ? 21.617 18.440 26.842 1.00 25.28 197 SER C CA 1
ATOM 6133 C C . SER C 1 197 ? 20.247 17.822 27.026 1.00 24.62 197 SER C C 1
ATOM 6134 O O . SER C 1 197 ? 20.038 16.644 26.736 1.00 25.13 197 SER C O 1
ATOM 6137 N N . HIS C 1 198 ? 19.313 18.631 27.506 1.00 23.72 198 HIS C N 1
ATOM 6138 C CA . HIS C 1 198 ? 17.959 18.166 27.753 1.00 23.69 198 HIS C CA 1
ATOM 6139 C C . HIS C 1 198 ? 17.026 19.355 27.886 1.00 23.81 198 HIS C C 1
ATOM 6140 O O . HIS C 1 198 ? 17.459 20.505 27.871 1.00 22.63 198 HIS C O 1
ATOM 6147 N N . ALA C 1 199 ? 15.740 19.059 28.037 1.00 23.33 199 ALA C N 1
ATOM 6148 C CA . ALA C 1 199 ? 14.730 20.088 28.186 1.00 22.39 199 ALA C CA 1
ATOM 6149 C C . ALA C 1 199 ? 13.571 19.555 29.014 1.00 21.59 199 ALA C C 1
ATOM 6150 O O . ALA C 1 199 ? 13.464 18.354 29.247 1.00 22.78 199 ALA C O 1
ATOM 6152 N N . ILE C 1 200 ? 12.713 20.460 29.470 1.00 20.00 200 ILE C N 1
ATOM 6153 C CA . ILE C 1 200 ? 11.545 20.075 30.242 1.00 20.87 200 ILE C CA 1
ATOM 6154 C C . ILE C 1 200 ? 10.381 20.913 29.765 1.00 21.84 200 ILE C C 1
ATOM 6155 O O . ILE C 1 200 ? 10.557 21.879 29.022 1.00 22.53 200 ILE C O 1
ATOM 6160 N N . HIS C 1 201 ? 9.189 20.531 30.194 1.00 22.35 201 HIS C N 1
ATOM 6161 C CA . HIS C 1 201 ? 8.002 21.289 29.870 1.00 22.73 201 HIS C CA 1
ATOM 6162 C C . HIS C 1 201 ? 7.561 21.882 31.201 1.00 23.47 201 HIS C C 1
ATOM 6163 O O . HIS C 1 201 ? 7.505 21.179 32.216 1.00 22.54 201 HIS C O 1
ATOM 6170 N N . LYS C 1 202 ? 7.287 23.180 31.202 1.00 21.95 202 LYS C N 1
ATOM 6171 C CA . LYS C 1 202 ? 6.854 23.864 32.407 1.00 22.07 202 LYS C CA 1
ATOM 6172 C C . LYS C 1 202 ? 5.442 24.386 32.150 1.00 22.18 202 LYS C C 1
ATOM 6173 O O . LYS C 1 202 ? 5.180 24.981 31.104 1.00 21.97 202 LYS C O 1
ATOM 6179 N N . GLY C 1 203 ? 4.532 24.151 33.093 1.00 20.49 203 GLY C N 1
ATOM 6180 C CA . GLY C 1 203 ? 3.162 24.606 32.921 1.00 21.68 203 GLY C CA 1
ATOM 6181 C C . GLY C 1 203 ? 2.997 26.117 32.930 1.00 23.61 203 GLY C C 1
ATOM 6182 O O . GLY C 1 203 ? 3.918 26.849 33.286 1.00 24.88 203 GLY C O 1
ATOM 6183 N N . ALA C 1 204 ? 1.824 26.591 32.524 1.00 25.20 204 ALA C N 1
ATOM 6184 C CA . ALA C 1 204 ? 1.548 28.022 32.507 1.00 25.85 204 ALA C CA 1
ATOM 6185 C C . ALA C 1 204 ? 1.605 28.496 33.956 1.00 26.68 204 ALA C C 1
ATOM 6186 O O . ALA C 1 204 ? 1.141 27.801 34.847 1.00 27.17 204 ALA C O 1
ATOM 6196 N N . LEU C 1 206 ? 0.841 32.021 34.884 1.00 28.87 206 LEU C N 1
ATOM 6197 C CA . LEU C 1 206 ? -0.172 33.057 35.040 1.00 28.50 206 LEU C CA 1
ATOM 6198 C C . LEU C 1 206 ? -1.575 32.545 34.711 1.00 31.21 206 LEU C C 1
ATOM 6199 O O . LEU C 1 206 ? -1.930 32.388 33.541 1.00 30.84 206 LEU C O 1
ATOM 6212 N N . PRO C 1 208 ? -5.707 32.627 34.343 1.00 33.35 208 PRO C N 1
ATOM 6213 C CA . PRO C 1 208 ? -6.715 33.611 33.935 1.00 33.62 208 PRO C CA 1
ATOM 6214 C C . PRO C 1 208 ? -7.435 34.294 35.103 1.00 33.42 208 PRO C C 1
ATOM 6215 O O . PRO C 1 208 ? -7.802 35.465 35.011 1.00 33.86 208 PRO C O 1
ATOM 6219 N N . ASP C 1 209 ? -7.629 33.569 36.201 1.00 35.42 209 ASP C N 1
ATOM 6220 C CA . ASP C 1 209 ? -8.316 34.133 37.361 1.00 36.81 209 ASP C CA 1
ATOM 6221 C C . ASP C 1 209 ? -7.392 34.907 38.297 1.00 36.13 209 ASP C C 1
ATOM 6222 O O . ASP C 1 209 ? -7.673 35.034 39.489 1.00 37.26 209 ASP C O 1
ATOM 6227 N N . GLY C 1 210 ? -6.284 35.409 37.760 1.00 35.60 210 GLY C N 1
ATOM 6228 C CA . GLY C 1 210 ? -5.353 36.183 38.564 1.00 34.18 210 GLY C CA 1
ATOM 6229 C C . GLY C 1 210 ? -4.284 35.410 39.316 1.00 32.89 210 GLY C C 1
ATOM 6230 O O . GLY C 1 210 ? -3.221 35.947 39.619 1.00 32.58 210 GLY C O 1
ATOM 6231 N N . THR C 1 211 ? -4.553 34.152 39.631 1.00 32.41 211 THR C N 1
ATOM 6232 C CA . THR C 1 211 ? -3.577 33.351 40.352 1.00 31.53 211 THR C CA 1
ATOM 6233 C C . THR C 1 211 ? -2.244 33.300 39.609 1.00 30.83 211 THR C C 1
ATOM 6234 O O . THR C 1 211 ? -2.200 33.129 38.386 1.00 30.90 211 THR C O 1
ATOM 6238 N N . VAL C 1 212 ? -1.160 33.457 40.358 1.00 28.16 212 VAL C N 1
ATOM 6239 C CA . VAL C 1 212 ? 0.173 33.425 39.787 1.00 26.33 212 VAL C CA 1
ATOM 6240 C C . VAL C 1 212 ? 0.953 32.317 40.478 1.00 27.85 212 VAL C C 1
ATOM 6241 O O . VAL C 1 212 ? 1.190 32.368 41.684 1.00 26.71 212 VAL C O 1
ATOM 6245 N N . HIS C 1 213 ? 1.338 31.307 39.704 1.00 29.11 213 HIS C N 1
ATOM 6246 C CA . HIS C 1 213 ? 2.078 30.170 40.232 1.00 28.31 213 HIS C CA 1
ATOM 6247 C C . HIS C 1 213 ? 3.579 30.344 40.257 1.00 26.97 213 HIS C C 1
ATOM 6248 O O . HIS C 1 213 ? 4.141 31.279 39.681 1.00 25.84 213 HIS C O 1
ATOM 6255 N N . VAL C 1 214 ? 4.208 29.396 40.931 1.00 25.60 214 VAL C N 1
ATOM 6256 C CA . VAL C 1 214 ? 5.647 29.332 41.082 1.00 25.50 214 VAL C CA 1
ATOM 6257 C C . VAL C 1 214 ? 6.004 27.967 40.469 1.00 25.33 214 VAL C C 1
ATOM 6258 O O . VAL C 1 214 ? 5.312 26.981 40.708 1.00 25.16 214 VAL C O 1
ATOM 6262 N N . PRO C 1 215 ? 7.076 27.897 39.659 1.00 25.22 215 PRO C N 1
ATOM 6263 C CA . PRO C 1 215 ? 7.477 26.638 39.020 1.00 24.98 215 PRO C CA 1
ATOM 6264 C C . PRO C 1 215 ? 7.979 25.511 39.910 1.00 24.67 215 PRO C C 1
ATOM 6265 O O . PRO C 1 215 ? 9.128 25.092 39.806 1.00 25.66 215 PRO C O 1
ATOM 6269 N N . THR C 1 216 ? 7.110 25.005 40.774 1.00 25.62 216 THR C N 1
ATOM 6270 C CA . THR C 1 216 ? 7.485 23.905 41.646 1.00 24.87 216 THR C CA 1
ATOM 6271 C C . THR C 1 216 ? 7.689 22.644 40.806 1.00 26.05 216 THR C C 1
ATOM 6272 O O . THR C 1 216 ? 7.405 22.627 39.609 1.00 25.92 216 THR C O 1
ATOM 6276 N N . LEU C 1 217 ? 8.183 21.590 41.440 1.00 27.17 217 LEU C N 1
ATOM 6277 C CA . LEU C 1 217 ? 8.462 20.333 40.756 1.00 25.72 217 LEU C CA 1
ATOM 6278 C C . LEU C 1 217 ? 7.267 19.715 40.032 1.00 25.17 217 LEU C C 1
ATOM 6279 O O . LEU C 1 217 ? 7.434 19.053 39.009 1.00 24.77 217 LEU C O 1
ATOM 6284 N N . ASP C 1 218 ? 6.066 19.931 40.557 1.00 23.51 218 ASP C N 1
ATOM 6285 C CA . ASP C 1 218 ? 4.867 19.366 39.951 1.00 23.29 218 ASP C CA 1
ATOM 6286 C C . ASP C 1 218 ? 4.459 20.031 38.637 1.00 23.18 218 ASP C C 1
ATOM 6287 O O . ASP C 1 218 ? 3.623 19.505 37.901 1.00 22.67 218 ASP C O 1
ATOM 6292 N N . PHE C 1 219 ? 5.042 21.188 38.344 1.00 22.65 219 PHE C N 1
ATOM 6293 C CA . PHE C 1 219 ? 4.735 21.892 37.105 1.00 23.78 219 PHE C CA 1
ATOM 6294 C C . PHE C 1 219 ? 5.735 21.530 36.011 1.00 24.72 219 PHE C C 1
ATOM 6295 O O . PHE C 1 219 ? 5.675 22.069 34.913 1.00 25.01 219 PHE C O 1
ATOM 6303 N N . ARG C 1 220 ? 6.661 20.624 36.301 1.00 26.26 220 ARG C N 1
ATOM 6304 C CA . ARG C 1 220 ? 7.658 20.264 35.300 1.00 26.54 220 ARG C CA 1
ATOM 6305 C C . ARG C 1 220 ? 7.579 18.815 34.838 1.00 26.84 220 ARG C C 1
ATOM 6306 O O . ARG C 1 220 ? 7.100 17.945 35.560 1.00 27.52 220 ARG C O 1
ATOM 6314 N N . GLN C 1 221 ? 8.059 18.576 33.620 1.00 27.30 221 GLN C N 1
ATOM 6315 C CA . GLN C 1 221 ? 8.076 17.252 33.013 1.00 27.67 221 GLN C CA 1
ATOM 6316 C C . GLN C 1 221 ? 9.192 17.178 31.995 1.00 27.00 221 GLN C C 1
ATOM 6317 O O . GLN C 1 221 ? 9.381 18.105 31.216 1.00 26.41 221 GLN C O 1
ATOM 6323 N N . ALA C 1 222 ? 9.935 16.079 32.001 1.00 27.46 222 ALA C N 1
ATOM 6324 C CA . ALA C 1 222 ? 11.016 15.909 31.042 1.00 28.22 222 ALA C CA 1
ATOM 6325 C C . ALA C 1 222 ? 10.413 16.025 29.643 1.00 29.58 222 ALA C C 1
ATOM 6326 O O . ALA C 1 222 ? 9.254 15.662 29.425 1.00 28.60 222 ALA C O 1
ATOM 6328 N N . ARG C 1 223 ? 11.194 16.542 28.703 1.00 30.07 223 ARG C N 1
ATOM 6329 C CA . ARG C 1 223 ? 10.724 16.697 27.331 1.00 32.95 223 ARG C CA 1
ATOM 6330 C C . ARG C 1 223 ? 11.886 16.864 26.373 1.00 32.08 223 ARG C C 1
ATOM 6331 O O . ARG C 1 223 ? 12.884 17.501 26.701 1.00 33.98 223 ARG C O 1
ATOM 6339 N N . ASP C 1 224 ? 11.760 16.273 25.194 1.00 32.62 224 ASP C N 1
ATOM 6340 C CA . ASP C 1 224 ? 12.798 16.391 24.184 1.00 34.35 224 ASP C CA 1
ATOM 6341 C C . ASP C 1 224 ? 12.440 17.505 23.219 1.00 33.97 224 ASP C C 1
ATOM 6342 O O . ASP C 1 224 ? 11.460 17.407 22.486 1.00 35.47 224 ASP C O 1
ATOM 6347 N N . ALA C 1 225 ? 13.233 18.567 23.231 1.00 33.05 225 ALA C N 1
ATOM 6348 C CA . ALA C 1 225 ? 12.998 19.696 22.351 1.00 33.33 225 ALA C CA 1
ATOM 6349 C C . ALA C 1 225 ? 13.258 19.261 20.919 1.00 32.83 225 ALA C C 1
ATOM 6350 O O . ALA C 1 225 ? 14.167 18.473 20.670 1.00 32.52 225 ALA C O 1
ATOM 6352 N N . ASP C 1 226 ? 12.457 19.752 19.978 1.00 33.19 226 ASP C N 1
ATOM 6353 C CA . ASP C 1 226 ? 12.677 19.387 18.583 1.00 34.00 226 ASP C CA 1
ATOM 6354 C C . ASP C 1 226 ? 13.791 20.268 18.035 1.00 34.06 226 ASP C C 1
ATOM 6355 O O . ASP C 1 226 ? 14.256 21.180 18.724 1.00 34.60 226 ASP C O 1
ATOM 6360 N N . GLU C 1 227 ? 14.227 20.000 16.809 1.00 34.08 227 GLU C N 1
ATOM 6361 C CA . GLU C 1 227 ? 15.320 20.770 16.231 1.00 35.55 227 GLU C CA 1
ATOM 6362 C C . GLU C 1 227 ? 15.056 22.264 16.079 1.00 33.56 227 GLU C C 1
ATOM 6363 O O . GLU C 1 227 ? 15.987 23.060 16.105 1.00 33.28 227 GLU C O 1
ATOM 6369 N N . ASP C 1 228 ? 13.799 22.651 15.921 1.00 33.60 228 ASP C N 1
ATOM 6370 C CA . ASP C 1 228 ? 13.484 24.063 15.779 1.00 34.30 228 ASP C CA 1
ATOM 6371 C C . ASP C 1 228 ? 13.717 24.812 17.083 1.00 32.84 228 ASP C C 1
ATOM 6372 O O . ASP C 1 228 ? 14.342 25.872 17.089 1.00 33.77 228 ASP C O 1
ATOM 6377 N N . GLN C 1 229 ? 13.218 24.261 18.185 1.00 29.97 229 GLN C N 1
ATOM 6378 C CA . GLN C 1 229 ? 13.398 24.888 19.486 1.00 27.36 229 GLN C CA 1
ATOM 6379 C C . GLN C 1 229 ? 14.893 24.918 19.797 1.00 26.45 229 GLN C C 1
ATOM 6380 O O . GLN C 1 229 ? 15.439 25.950 20.193 1.00 23.91 229 GLN C O 1
ATOM 6386 N N . ARG C 1 230 ? 15.553 23.783 19.586 1.00 25.69 230 ARG C N 1
ATOM 6387 C CA . ARG C 1 230 ? 16.982 23.674 19.833 1.00 25.26 230 ARG C CA 1
ATOM 6388 C C . ARG C 1 230 ? 17.750 24.706 19.032 1.00 24.18 230 ARG C C 1
ATOM 6389 O O . ARG C 1 230 ? 18.736 25.256 19.509 1.00 25.68 230 ARG C O 1
ATOM 6397 N N . ALA C 1 231 ? 17.290 24.974 17.815 1.00 22.59 231 ALA C N 1
ATOM 6398 C CA . ALA C 1 231 ? 17.958 25.936 16.951 1.00 21.70 231 ALA C CA 1
ATOM 6399 C C . ALA C 1 231 ? 17.818 27.369 17.455 1.00 21.55 231 ALA C C 1
ATOM 6400 O O . ALA C 1 231 ? 18.782 28.130 17.423 1.00 22.69 231 ALA C O 1
ATOM 6402 N N . VAL C 1 232 ? 16.625 27.740 17.916 1.00 20.21 232 VAL C N 1
ATOM 6403 C CA . VAL C 1 232 ? 16.414 29.085 18.433 1.00 18.86 232 VAL C CA 1
ATOM 6404 C C . VAL C 1 232 ? 17.235 29.237 19.709 1.00 19.95 232 VAL C C 1
ATOM 6405 O O . VAL C 1 232 ? 17.921 30.240 19.898 1.00 21.56 232 VAL C O 1
ATOM 6409 N N . ALA C 1 233 ? 17.169 28.233 20.578 1.00 20.17 233 ALA C N 1
ATOM 6410 C CA . ALA C 1 233 ? 17.919 28.254 21.831 1.00 19.57 233 ALA C CA 1
ATOM 6411 C C . ALA C 1 233 ? 19.410 28.440 21.555 1.00 20.20 233 ALA C C 1
ATOM 6412 O O . ALA C 1 233 ? 20.070 29.255 22.204 1.00 20.40 233 ALA C O 1
ATOM 6414 N N . ALA C 1 234 ? 19.937 27.683 20.592 1.00 19.60 234 ALA C N 1
ATOM 6415 C CA . ALA C 1 234 ? 21.350 27.773 20.228 1.00 20.08 234 ALA C CA 1
ATOM 6416 C C . ALA C 1 234 ? 21.675 29.152 19.665 1.00 20.82 234 ALA C C 1
ATOM 6417 O O . ALA C 1 234 ? 22.756 29.694 19.911 1.00 21.67 234 ALA C O 1
ATOM 6419 N N . ALA C 1 235 ? 20.743 29.709 18.895 1.00 21.44 235 ALA C N 1
ATOM 6420 C CA . ALA C 1 235 ? 20.931 31.035 18.310 1.00 22.02 235 ALA C CA 1
ATOM 6421 C C . ALA C 1 235 ? 20.997 32.064 19.437 1.00 21.09 235 ALA C C 1
ATOM 6422 O O . ALA C 1 235 ? 21.855 32.945 19.434 1.00 21.51 235 ALA C O 1
ATOM 6424 N N . ALA C 1 236 ? 20.092 31.942 20.402 1.00 19.02 236 ALA C N 1
ATOM 6425 C CA . ALA C 1 236 ? 20.076 32.856 21.533 1.00 20.50 236 ALA C CA 1
ATOM 6426 C C . ALA C 1 236 ? 21.422 32.820 22.271 1.00 21.94 236 ALA C C 1
ATOM 6427 O O . ALA C 1 236 ? 21.990 33.863 22.593 1.00 23.92 236 ALA C O 1
ATOM 6429 N N . LEU C 1 237 ? 21.935 31.620 22.529 1.00 22.65 237 LEU C N 1
ATOM 6430 C CA . LEU C 1 237 ? 23.210 31.466 23.227 1.00 22.15 237 LEU C CA 1
ATOM 6431 C C . LEU C 1 237 ? 24.367 32.033 22.413 1.00 22.58 237 LEU C C 1
ATOM 6432 O O . LEU C 1 237 ? 25.240 32.716 22.952 1.00 23.19 237 LEU C O 1
ATOM 6437 N N . ALA C 1 238 ? 24.378 31.749 21.116 1.00 22.33 238 ALA C N 1
ATOM 6438 C CA . ALA C 1 238 ? 25.438 32.250 20.253 1.00 22.62 238 ALA C CA 1
ATOM 6439 C C . ALA C 1 238 ? 25.407 33.779 20.247 1.00 22.85 238 ALA C C 1
ATOM 6440 O O . ALA C 1 238 ? 26.449 34.436 20.197 1.00 23.58 238 ALA C O 1
ATOM 6442 N N . ALA C 1 239 ? 24.201 34.335 20.309 1.00 23.00 239 ALA C N 1
ATOM 6443 C CA . ALA C 1 239 ? 24.006 35.780 20.314 1.00 22.10 239 ALA C CA 1
ATOM 6444 C C . ALA C 1 239 ? 24.559 36.407 21.592 1.00 21.71 239 ALA C C 1
ATOM 6445 O O . ALA C 1 239 ? 25.057 37.536 21.580 1.00 21.06 239 ALA C O 1
ATOM 6447 N N . SER C 1 240 ? 24.471 35.672 22.695 1.00 20.86 240 SER C N 1
ATOM 6448 C CA . SER C 1 240 ? 24.966 36.167 23.972 1.00 20.43 240 SER C CA 1
ATOM 6449 C C . SER C 1 240 ? 26.484 36.207 23.968 1.00 19.50 240 SER C C 1
ATOM 6450 O O . SER C 1 240 ? 27.085 37.172 24.414 1.00 19.36 240 SER C O 1
ATOM 6453 N N . VAL C 1 241 ? 27.099 35.148 23.456 1.00 21.09 241 VAL C N 1
ATOM 6454 C CA . VAL C 1 241 ? 28.549 35.055 23.394 1.00 20.88 241 VAL C CA 1
ATOM 6455 C C . VAL C 1 241 ? 29.141 36.172 22.547 1.00 21.80 241 VAL C C 1
ATOM 6456 O O . VAL C 1 241 ? 30.196 36.713 22.876 1.00 23.07 241 VAL C O 1
ATOM 6460 N N . ALA C 1 242 ? 28.463 36.512 21.456 1.00 22.30 242 ALA C N 1
ATOM 6461 C CA . ALA C 1 242 ? 28.932 37.567 20.565 1.00 23.95 242 ALA C CA 1
ATOM 6462 C C . ALA C 1 242 ? 28.762 38.941 21.217 1.00 25.58 242 ALA C C 1
ATOM 6463 O O . ALA C 1 242 ? 29.724 39.696 21.359 1.00 26.57 242 ALA C O 1
ATOM 6465 N N . HIS C 1 243 ? 27.532 39.252 21.618 1.00 26.19 243 HIS C N 1
ATOM 6466 C CA . HIS C 1 243 ? 27.216 40.522 22.267 1.00 25.57 243 HIS C CA 1
ATOM 6467 C C . HIS C 1 243 ? 28.163 40.816 23.425 1.00 25.43 243 HIS C C 1
ATOM 6468 O O . HIS C 1 243 ? 28.597 41.947 23.611 1.00 25.45 243 HIS C O 1
ATOM 6475 N N . LEU C 1 244 ? 28.474 39.788 24.203 1.00 24.15 244 LEU C N 1
ATOM 6476 C CA . LEU C 1 244 ? 29.341 39.932 25.360 1.00 24.37 244 LEU C CA 1
ATOM 6477 C C . LEU C 1 244 ? 30.824 39.803 25.027 1.00 25.76 244 LEU C C 1
ATOM 6478 O O . LEU C 1 244 ? 31.675 40.207 25.815 1.00 23.86 244 LEU C O 1
ATOM 6483 N N . GLY C 1 245 ? 31.127 39.242 23.860 1.00 27.94 245 GLY C N 1
ATOM 6484 C CA . GLY C 1 245 ? 32.513 39.067 23.461 1.00 29.63 245 GLY C CA 1
ATOM 6485 C C . GLY C 1 245 ? 33.205 37.949 24.225 1.00 31.56 245 GLY C C 1
ATOM 6486 O O . GLY C 1 245 ? 34.401 38.024 24.505 1.00 32.85 245 GLY C O 1
ATOM 6487 N N . LEU C 1 246 ? 32.452 36.909 24.565 1.00 31.55 246 LEU C N 1
ATOM 6488 C CA . LEU C 1 246 ? 33.000 35.777 25.299 1.00 32.71 246 LEU C CA 1
ATOM 6489 C C . LEU C 1 246 ? 33.950 34.948 24.444 1.00 34.45 246 LEU C C 1
ATOM 6490 O O . LEU C 1 246 ? 33.713 34.750 23.251 1.00 34.11 246 LEU C O 1
ATOM 6495 N N . ASP C 1 247 ? 35.021 34.467 25.070 1.00 36.23 247 ASP C N 1
ATOM 6496 C CA . ASP C 1 247 ? 36.034 33.655 24.400 1.00 37.60 247 ASP C CA 1
ATOM 6497 C C . ASP C 1 247 ? 35.676 32.180 24.458 1.00 36.87 247 ASP C C 1
ATOM 6498 O O . ASP C 1 247 ? 36.189 31.372 23.684 1.00 38.50 247 ASP C O 1
ATOM 6503 N N . LEU C 1 248 ? 34.807 31.836 25.397 1.00 34.73 248 LEU C N 1
ATOM 6504 C CA . LEU C 1 248 ? 34.375 30.461 25.577 1.00 32.10 248 LEU C CA 1
ATOM 6505 C C . LEU C 1 248 ? 32.859 30.424 25.600 1.00 31.52 248 LEU C C 1
ATOM 6506 O O . LEU C 1 248 ? 32.217 31.373 26.048 1.00 31.26 248 LEU C O 1
ATOM 6511 N N . PRO C 1 249 ? 32.259 29.332 25.107 1.00 30.81 249 PRO C N 1
ATOM 6512 C CA . PRO C 1 249 ? 30.797 29.285 25.136 1.00 30.07 249 PRO C CA 1
ATOM 6513 C C . PRO C 1 249 ? 30.380 29.315 26.603 1.00 29.25 249 PRO C C 1
ATOM 6514 O O . PRO C 1 249 ? 31.229 29.270 27.487 1.00 28.09 249 PRO C O 1
ATOM 6518 N N . LEU C 1 250 ? 29.086 29.405 26.871 1.00 28.97 250 LEU C N 1
ATOM 6519 C CA . LEU C 1 250 ? 28.622 29.438 28.250 1.00 29.07 250 LEU C CA 1
ATOM 6520 C C . LEU C 1 250 ? 28.793 28.073 28.911 1.00 29.47 250 LEU C C 1
ATOM 6521 O O . LEU C 1 250 ? 28.461 27.046 28.316 1.00 30.25 250 LEU C O 1
ATOM 6526 N N . VAL C 1 251 ? 29.323 28.062 30.133 1.00 28.96 251 VAL C N 1
ATOM 6527 C CA . VAL C 1 251 ? 29.523 26.811 30.863 1.00 29.44 251 VAL C CA 1
ATOM 6528 C C . VAL C 1 251 ? 28.186 26.085 30.927 1.00 28.89 251 VAL C C 1
ATOM 6529 O O . VAL C 1 251 ? 28.111 24.864 30.754 1.00 29.42 251 VAL C O 1
ATOM 6533 N N . CYS C 1 252 ? 27.132 26.853 31.177 1.00 26.61 252 CYS C N 1
ATOM 6534 C CA . CYS C 1 252 ? 25.792 26.302 31.264 1.00 27.32 252 CYS C CA 1
ATOM 6535 C C . CYS C 1 252 ? 24.791 27.405 30.976 1.00 27.21 252 CYS C C 1
ATOM 6536 O O . CYS C 1 252 ? 25.071 28.581 31.202 1.00 28.07 252 CYS C O 1
ATOM 6539 N N . GLY C 1 253 ? 23.619 27.021 30.487 1.00 26.63 253 GLY C N 1
ATOM 6540 C CA . GLY C 1 253 ? 22.595 28.003 30.198 1.00 24.37 253 GLY C CA 1
ATOM 6541 C C . GLY C 1 253 ? 21.244 27.372 29.944 1.00 23.79 253 GLY C C 1
ATOM 6542 O O . GLY C 1 253 ? 21.146 26.201 29.561 1.00 23.67 253 GLY C O 1
ATOM 6543 N N . ARG C 1 254 ? 20.193 28.146 30.167 1.00 21.18 254 ARG C N 1
ATOM 6544 C CA . ARG C 1 254 ? 18.854 27.655 29.928 1.00 22.79 254 ARG C CA 1
ATOM 6545 C C . ARG C 1 254 ? 18.124 28.688 29.092 1.00 22.93 254 ARG C C 1
ATOM 6546 O O . ARG C 1 254 ? 18.181 29.883 29.379 1.00 24.58 254 ARG C O 1
ATOM 6554 N N . VAL C 1 255 ? 17.454 28.231 28.041 1.00 22.58 255 VAL C N 1
ATOM 6555 C CA . VAL C 1 255 ? 16.696 29.126 27.184 1.00 21.21 255 VAL C CA 1
ATOM 6556 C C . VAL C 1 255 ? 15.254 28.627 27.189 1.00 21.30 255 VAL C C 1
ATOM 6557 O O . VAL C 1 255 ? 15.000 27.446 26.950 1.00 20.25 255 VAL C O 1
ATOM 6561 N N . ASP C 1 256 ? 14.314 29.520 27.488 1.00 21.62 256 ASP C N 1
ATOM 6562 C CA . ASP C 1 256 ? 12.903 29.142 27.535 1.00 22.48 256 ASP C CA 1
ATOM 6563 C C . ASP C 1 256 ? 12.136 29.693 26.340 1.00 22.61 256 ASP C C 1
ATOM 6564 O O . ASP C 1 256 ? 12.144 30.900 26.085 1.00 22.79 256 ASP C O 1
ATOM 6569 N N . LEU C 1 257 ? 11.474 28.799 25.608 1.00 22.12 257 LEU C N 1
ATOM 6570 C CA . LEU C 1 257 ? 10.715 29.186 24.428 1.00 21.40 257 LEU C CA 1
ATOM 6571 C C . LEU C 1 257 ? 9.223 28.978 24.578 1.00 21.85 257 LEU C C 1
ATOM 6572 O O . LEU C 1 257 ? 8.770 28.084 25.297 1.00 22.59 257 LEU C O 1
ATOM 6577 N N . VAL C 1 258 ? 8.458 29.808 23.885 1.00 21.80 258 VAL C N 1
ATOM 6578 C CA . VAL C 1 258 ? 7.014 29.676 23.894 1.00 23.44 258 VAL C CA 1
ATOM 6579 C C . VAL C 1 258 ? 6.590 29.569 22.447 1.00 24.68 258 VAL C C 1
ATOM 6580 O O . VAL C 1 258 ? 7.323 29.978 21.547 1.00 24.06 258 VAL C O 1
ATOM 6584 N N . ARG C 1 259 ? 5.413 29.010 22.220 1.00 27.68 259 ARG C N 1
ATOM 6585 C CA . ARG C 1 259 ? 4.905 28.831 20.867 1.00 31.66 259 ARG C CA 1
ATOM 6586 C C . ARG C 1 259 ? 4.297 30.120 20.304 1.00 31.91 259 ARG C C 1
ATOM 6587 O O . ARG C 1 259 ? 3.329 30.653 20.841 1.00 31.59 259 ARG C O 1
ATOM 6595 N N . GLY C 1 260 ? 4.884 30.623 19.223 1.00 32.72 260 GLY C N 1
ATOM 6596 C CA . GLY C 1 260 ? 4.375 31.832 18.604 1.00 33.93 260 GLY C CA 1
ATOM 6597 C C . GLY C 1 260 ? 3.013 31.590 17.983 1.00 35.14 260 GLY C C 1
ATOM 6598 O O . GLY C 1 260 ? 2.521 30.462 17.970 1.00 35.24 260 GLY C O 1
ATOM 6599 N N . ALA C 1 261 ? 2.398 32.648 17.467 1.00 37.43 261 ALA C N 1
ATOM 6600 C CA . ALA C 1 261 ? 1.082 32.533 16.845 1.00 39.53 261 ALA C CA 1
ATOM 6601 C C . ALA C 1 261 ? 1.135 31.676 15.585 1.00 40.15 261 ALA C C 1
ATOM 6602 O O . ALA C 1 261 ? 0.151 31.033 15.224 1.00 39.81 261 ALA C O 1
ATOM 6604 N N . ASP C 1 262 ? 2.289 31.669 14.924 1.00 41.45 262 ASP C N 1
ATOM 6605 C CA . ASP C 1 262 ? 2.466 30.894 13.700 1.00 42.39 262 ASP C CA 1
ATOM 6606 C C . ASP C 1 262 ? 3.016 29.502 13.970 1.00 41.32 262 ASP C C 1
ATOM 6607 O O . ASP C 1 262 ? 3.200 28.717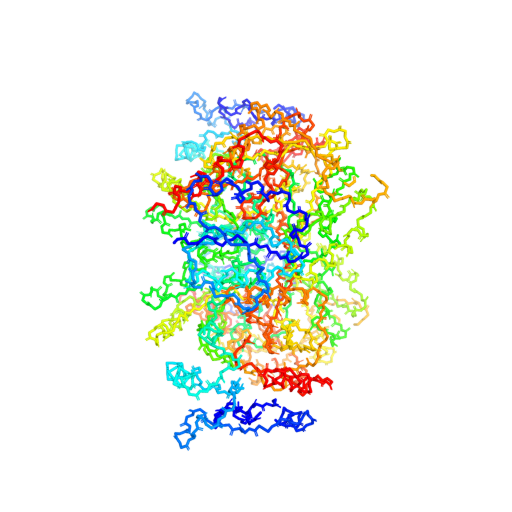 13.043 1.00 41.37 262 ASP C O 1
ATOM 6612 N N . GLY C 1 263 ? 3.295 29.207 15.237 1.00 40.31 263 GLY C N 1
ATOM 6613 C CA . GLY C 1 263 ? 3.812 27.897 15.594 1.00 37.70 263 GLY C CA 1
ATOM 6614 C C . GLY C 1 263 ? 5.293 27.864 15.927 1.00 36.00 263 GLY C C 1
ATOM 6615 O O . GLY C 1 263 ? 5.723 27.103 16.799 1.00 34.70 263 GLY C O 1
ATOM 6616 N N . SER C 1 264 ? 6.075 28.686 15.234 1.00 33.37 264 SER C N 1
ATOM 6617 C CA . SER C 1 264 ? 7.511 28.739 15.461 1.00 31.67 264 SER C CA 1
ATOM 6618 C C . SER C 1 264 ? 7.829 29.209 16.885 1.00 30.56 264 SER C C 1
ATOM 6619 O O . SER C 1 264 ? 7.021 29.883 17.525 1.00 30.67 264 SER C O 1
ATOM 6622 N N . PRO C 1 265 ? 9.012 28.847 17.402 1.00 28.81 265 PRO C N 1
ATOM 6623 C CA . PRO C 1 265 ? 9.420 29.233 18.757 1.00 27.91 265 PRO C CA 1
ATOM 6624 C C . PRO C 1 265 ? 10.044 30.621 18.895 1.00 27.39 265 PRO C C 1
ATOM 6625 O O . PRO C 1 265 ? 10.606 31.167 17.944 1.00 25.78 265 PRO C O 1
ATOM 6637 N N . VAL C 1 267 ? 12.047 33.101 22.196 1.00 22.67 267 VAL C N 1
ATOM 6638 C CA . VAL C 1 267 ? 12.542 33.175 23.553 1.00 20.08 267 VAL C CA 1
ATOM 6639 C C . VAL C 1 267 ? 11.600 33.947 24.464 1.00 20.51 267 VAL C C 1
ATOM 6640 O O . VAL C 1 267 ? 11.148 35.038 24.119 1.00 21.13 267 VAL C O 1
ATOM 6644 N N . LEU C 1 268 ? 11.302 33.355 25.618 1.00 18.88 268 LEU C N 1
ATOM 6645 C CA . LEU C 1 268 ? 10.446 33.954 26.637 1.00 17.58 268 LEU C CA 1
ATOM 6646 C C . LEU C 1 268 ? 11.438 34.630 27.581 1.00 18.85 268 LEU C C 1
ATOM 6647 O O . LEU C 1 268 ? 11.377 35.837 27.821 1.00 17.24 268 LEU C O 1
ATOM 6652 N N . GLU C 1 269 ? 12.351 33.823 28.115 1.00 18.68 269 GLU C N 1
ATOM 6653 C CA . GLU C 1 269 ? 13.387 34.306 29.010 1.00 20.69 269 GLU C CA 1
ATOM 6654 C C . GLU C 1 269 ? 14.601 33.395 28.873 1.00 21.39 269 GLU C C 1
ATOM 6655 O O . GLU C 1 269 ? 14.502 32.282 28.354 1.00 19.82 269 GLU C O 1
ATOM 6669 N N . GLU C 1 271 ? 18.230 32.298 31.146 1.00 25.39 271 GLU C N 1
ATOM 6670 C CA . GLU C 1 271 ? 19.045 32.393 32.357 1.00 25.07 271 GLU C CA 1
ATOM 6671 C C . GLU C 1 271 ? 20.457 31.855 32.144 1.00 23.42 271 GLU C C 1
ATOM 6672 O O . GLU C 1 271 ? 20.659 30.643 31.990 1.00 22.41 271 GLU C O 1
ATOM 6678 N N . LEU C 1 272 ? 21.433 32.758 32.158 1.00 20.69 272 LEU C N 1
ATOM 6679 C CA . LEU C 1 272 ? 22.829 32.390 31.951 1.00 20.32 272 LEU C CA 1
ATOM 6680 C C . LEU C 1 272 ? 23.696 32.501 33.196 1.00 21.91 272 LEU C C 1
ATOM 6681 O O . LEU C 1 272 ? 24.795 31.950 33.239 1.00 25.56 272 LEU C O 1
ATOM 6686 N N . CYS C 1 273 ? 23.209 33.211 34.206 1.00 21.86 273 CYS C N 1
ATOM 6687 C CA . CYS C 1 273 ? 23.975 33.405 35.429 1.00 22.88 273 CYS C CA 1
ATOM 6688 C C . CYS C 1 273 ? 23.692 32.372 36.520 1.00 22.37 273 CYS C C 1
ATOM 6689 O O . CYS C 1 273 ? 24.599 31.649 36.920 1.00 23.92 273 CYS C O 1
ATOM 6692 N N . GLU C 1 274 ? 22.445 32.308 36.994 1.00 20.58 274 GLU C N 1
ATOM 6693 C CA . GLU C 1 274 ? 22.040 31.363 38.050 1.00 20.58 274 GLU C CA 1
ATOM 6694 C C . GLU C 1 274 ? 20.752 30.608 37.694 1.00 19.91 274 GLU C C 1
ATOM 6695 O O . GLU C 1 274 ? 19.741 30.719 38.391 1.00 18.82 274 GLU C O 1
ATOM 6701 N N . PRO C 1 275 ? 20.783 29.803 36.624 1.00 20.24 275 PRO C N 1
ATOM 6702 C CA . PRO C 1 275 ? 19.612 29.046 36.176 1.00 20.64 275 PRO C CA 1
ATOM 6703 C C . PRO C 1 275 ? 19.319 27.729 36.861 1.00 22.43 275 PRO C C 1
ATOM 6704 O O . PRO C 1 275 ? 20.213 27.089 37.413 1.00 21.75 275 PRO C O 1
ATOM 6708 N N . SER C 1 276 ? 18.049 27.340 36.814 1.00 23.13 276 SER C N 1
ATOM 6709 C CA . SER C 1 276 ? 17.645 26.033 37.305 1.00 25.41 276 SER C CA 1
ATOM 6710 C C . SER C 1 276 ? 17.999 25.292 36.028 1.00 24.54 276 SER C C 1
ATOM 6711 O O . SER C 1 276 ? 17.665 25.757 34.934 1.00 26.13 276 SER C O 1
ATOM 6714 N N . LEU C 1 277 ? 18.681 24.167 36.140 1.00 23.94 277 LEU C N 1
ATOM 6715 C CA . LEU C 1 277 ? 19.078 23.433 34.952 1.00 22.42 277 LEU C CA 1
ATOM 6716 C C . LEU C 1 277 ? 18.244 22.182 34.728 1.00 22.20 277 LEU C C 1
ATOM 6717 O O . LEU C 1 277 ? 18.369 21.527 33.694 1.00 22.84 277 LEU C O 1
ATOM 6722 N N . ASN C 1 278 ? 17.391 21.854 35.694 1.00 20.53 278 ASN C N 1
ATOM 6723 C CA . ASN C 1 278 ? 16.542 20.670 35.600 1.00 19.50 278 ASN C CA 1
ATOM 6724 C C . ASN C 1 278 ? 17.355 19.399 35.433 1.00 18.37 278 ASN C C 1
ATOM 6725 O O . ASN C 1 278 ? 16.923 18.468 34.757 1.00 17.21 278 ASN C O 1
ATOM 6730 N N . LEU C 1 279 ? 18.533 19.371 36.050 1.00 18.79 279 LEU C N 1
ATOM 6731 C CA . LEU C 1 279 ? 19.420 18.214 35.991 1.00 19.72 279 LEU C CA 1
ATOM 6732 C C . LEU C 1 279 ? 18.680 16.936 36.388 1.00 21.74 279 LEU C C 1
ATOM 6733 O O . LEU C 1 279 ? 18.873 15.878 35.791 1.00 22.13 279 LEU C O 1
ATOM 6738 N N . THR C 1 280 ? 17.828 17.049 37.397 1.00 23.39 280 THR C N 1
ATOM 6739 C CA . THR C 1 280 ? 17.071 15.918 37.905 1.00 26.62 280 THR C CA 1
ATOM 6740 C C . THR C 1 280 ? 16.149 15.292 36.852 1.00 27.27 280 THR C C 1
ATOM 6741 O O . THR C 1 280 ? 15.633 14.189 37.051 1.00 28.60 280 THR C O 1
ATOM 6745 N N . PHE C 1 281 ? 15.950 15.987 35.734 1.00 27.83 281 PHE C N 1
ATOM 6746 C CA . PHE C 1 281 ? 15.087 15.486 34.653 1.00 27.92 281 PHE C CA 1
ATOM 6747 C C . PHE C 1 281 ? 15.870 14.921 33.471 1.00 28.56 281 PHE C C 1
ATOM 6748 O O . PHE C 1 281 ? 15.277 14.423 32.513 1.00 28.49 281 PHE C O 1
ATOM 6756 N N . SER C 1 282 ? 17.194 15.014 33.521 1.00 30.45 282 SER C N 1
ATOM 6757 C CA . SER C 1 282 ? 18.022 14.524 32.425 1.00 31.53 282 SER C CA 1
ATOM 6758 C C . SER C 1 282 ? 18.639 13.181 32.764 1.00 33.09 282 SER C C 1
ATOM 6759 O O . SER C 1 282 ? 18.403 12.633 33.831 1.00 34.34 282 SER C O 1
ATOM 6762 N N . GLU C 1 283 ? 19.450 12.665 31.850 1.00 35.12 283 GLU C N 1
ATOM 6763 C CA . GLU C 1 283 ? 20.106 11.388 32.058 1.00 36.74 283 GLU C CA 1
ATOM 6764 C C . GLU C 1 283 ? 21.543 11.564 32.547 1.00 35.93 283 GLU C C 1
ATOM 6765 O O . GLU C 1 283 ? 21.979 10.880 33.471 1.00 35.12 283 GLU C O 1
ATOM 6771 N N . ASP C 1 284 ? 22.275 12.488 31.935 1.00 34.85 284 ASP C N 1
ATOM 6772 C CA . ASP C 1 284 ? 23.652 12.740 32.335 1.00 33.89 284 ASP C CA 1
ATOM 6773 C C . ASP C 1 284 ? 23.911 14.238 32.401 1.00 32.16 284 ASP C C 1
ATOM 6774 O O . ASP C 1 284 ? 25.049 14.688 32.278 1.00 32.24 284 ASP C O 1
ATOM 6779 N N . GLY C 1 285 ? 22.844 15.003 32.607 1.00 30.65 285 GLY C N 1
ATOM 6780 C CA . GLY C 1 285 ? 22.959 16.449 32.685 1.00 30.09 285 GLY C CA 1
ATOM 6781 C C . GLY C 1 285 ? 23.922 16.938 33.752 1.00 28.84 285 GLY C C 1
ATOM 6782 O O . GLY C 1 285 ? 24.759 17.803 33.494 1.00 28.81 285 GLY C O 1
ATOM 6783 N N . ALA C 1 286 ? 23.812 16.387 34.954 1.00 27.13 286 ALA C N 1
ATOM 6784 C CA . ALA C 1 286 ? 24.687 16.793 36.043 1.00 26.12 286 ALA C CA 1
ATOM 6785 C C . ALA C 1 286 ? 26.149 16.539 35.685 1.00 25.22 286 ALA C C 1
ATOM 6786 O O . ALA C 1 286 ? 27.017 17.371 35.953 1.00 24.25 286 ALA C O 1
ATOM 6788 N N . LEU C 1 287 ? 26.414 15.386 35.075 1.00 24.57 287 LEU C N 1
ATOM 6789 C CA . LEU C 1 287 ? 27.772 15.012 34.687 1.00 23.88 287 LEU C CA 1
ATOM 6790 C C . LEU C 1 287 ? 28.346 15.956 33.636 1.00 23.38 287 LEU C C 1
ATOM 6791 O O . LEU C 1 287 ? 29.498 16.380 33.741 1.00 22.67 287 LEU C O 1
ATOM 6796 N N . ARG C 1 288 ? 27.540 16.285 32.627 1.00 24.16 288 ARG C N 1
ATOM 6797 C CA . ARG C 1 288 ? 27.975 17.188 31.562 1.00 24.27 288 ARG C CA 1
ATOM 6798 C C . ARG C 1 288 ? 28.303 18.554 32.143 1.00 23.86 288 ARG C C 1
ATOM 6799 O O . ARG C 1 288 ? 29.240 19.227 31.716 1.00 24.19 288 ARG C O 1
ATOM 6807 N N . PHE C 1 289 ? 27.508 18.966 33.119 1.00 24.05 289 PHE C N 1
ATOM 6808 C CA . PHE C 1 289 ? 27.708 20.248 33.774 1.00 23.05 289 PHE C CA 1
ATOM 6809 C C . PHE C 1 289 ? 29.043 20.219 34.512 1.00 22.89 289 PHE C C 1
ATOM 6810 O O . PHE C 1 289 ? 29.871 21.117 34.356 1.00 24.00 289 PHE C O 1
ATOM 6818 N N . ALA C 1 290 ? 29.254 19.170 35.298 1.00 22.30 290 ALA C N 1
ATOM 6819 C CA . ALA C 1 290 ? 30.484 19.031 36.069 1.00 23.16 290 ALA C CA 1
ATOM 6820 C C . ALA C 1 290 ? 31.725 18.927 35.185 1.00 22.66 290 ALA C C 1
ATOM 6821 O O . ALA C 1 290 ? 32.754 19.525 35.486 1.00 24.04 290 ALA C O 1
ATOM 6823 N N . GLN C 1 291 ? 31.635 18.171 34.097 1.00 23.06 291 GLN C N 1
ATOM 6824 C CA . GLN C 1 291 ? 32.777 18.026 33.198 1.00 24.05 291 GLN C CA 1
ATOM 6825 C C . GLN C 1 291 ? 33.120 19.374 32.582 1.00 25.21 291 GLN C C 1
ATOM 6826 O O . GLN C 1 291 ? 34.296 19.712 32.432 1.00 26.05 291 GLN C O 1
ATOM 6832 N N . ALA C 1 292 ? 32.088 20.139 32.227 1.00 25.15 292 ALA C N 1
ATOM 6833 C CA . ALA C 1 292 ? 32.273 21.467 31.647 1.00 25.96 292 ALA C CA 1
ATOM 6834 C C . ALA C 1 292 ? 33.048 22.328 32.642 1.00 26.48 292 ALA C C 1
ATOM 6835 O O . ALA C 1 292 ? 34.055 22.942 32.299 1.00 27.64 292 ALA C O 1
ATOM 6837 N N . LEU C 1 293 ? 32.571 22.365 33.879 1.00 27.43 293 LEU C N 1
ATOM 6838 C CA . LEU C 1 293 ? 33.230 23.136 34.922 1.00 28.46 293 LEU C CA 1
ATOM 6839 C C . LEU C 1 293 ? 34.670 22.673 35.085 1.00 29.09 293 LEU C C 1
ATOM 6840 O O . LEU C 1 293 ? 35.575 23.491 35.239 1.00 29.61 293 LEU C O 1
ATOM 6845 N N . ALA C 1 294 ? 34.881 21.359 35.033 1.00 30.32 294 ALA C N 1
ATOM 6846 C CA . ALA C 1 294 ? 36.219 20.797 35.185 1.00 31.49 294 ALA C CA 1
ATOM 6847 C C . ALA C 1 294 ? 37.167 21.337 34.123 1.00 32.24 294 ALA C C 1
ATOM 6848 O O . ALA C 1 294 ? 38.357 21.480 34.369 1.00 31.64 294 ALA C O 1
ATOM 6850 N N . GLU C 1 295 ? 36.642 21.637 32.940 1.00 35.35 295 GLU C N 1
ATOM 6851 C CA . GLU C 1 295 ? 37.474 22.181 31.873 1.00 38.08 295 GLU C CA 1
ATOM 6852 C C . GLU C 1 295 ? 37.890 23.605 32.227 1.00 38.40 295 GLU C C 1
ATOM 6853 O O . GLU C 1 295 ? 38.991 24.033 31.892 1.00 39.14 295 GLU C O 1
ATOM 6859 N N . ARG C 1 296 ? 37.012 24.331 32.914 1.00 39.14 296 ARG C N 1
ATOM 6860 C CA . ARG C 1 296 ? 37.301 25.708 33.311 1.00 40.02 296 ARG C CA 1
ATOM 6861 C C . ARG C 1 296 ? 38.269 25.776 34.495 1.00 41.87 296 ARG C C 1
ATOM 6862 O O . ARG C 1 296 ? 39.027 26.735 34.627 1.00 40.98 296 ARG C O 1
ATOM 6870 N N . LEU C 1 297 ? 38.236 24.764 35.358 1.00 44.21 297 LEU C N 1
ATOM 6871 C CA . LEU C 1 297 ? 39.113 24.734 36.527 1.00 46.43 297 LEU C CA 1
ATOM 6872 C C . LEU C 1 297 ? 40.533 24.307 36.185 1.00 48.74 297 LEU C C 1
ATOM 6873 O O . LEU C 1 297 ? 41.385 24.198 37.068 1.00 49.89 297 LEU C O 1
ATOM 6878 N N . LYS C 1 298 ? 40.767 24.065 34.898 1.00 51.22 298 LYS C N 1
ATOM 6879 C CA . LYS C 1 298 ? 42.069 23.671 34.365 1.00 52.97 298 LYS C CA 1
ATOM 6880 C C . LYS C 1 298 ? 41.905 22.856 33.088 1.00 53.33 298 LYS C C 1
ATOM 6881 O O . LYS C 1 298 ? 42.234 21.652 33.115 1.00 53.38 298 LYS C O 1
ATOM 6895 N N . GLY D 1 2 ? 33.153 55.893 69.057 1.00 68.02 2 GLY D N 1
ATOM 6896 C CA . GLY D 1 2 ? 34.046 56.930 69.543 1.00 63.10 2 GLY D CA 1
ATOM 6897 C C . GLY D 1 2 ? 33.722 58.301 68.982 1.00 59.57 2 GLY D C 1
ATOM 6898 O O . GLY D 1 2 ? 32.550 58.652 68.820 1.00 59.23 2 GLY D O 1
ATOM 6899 N N . ILE D 1 3 ? 34.763 59.077 68.688 1.00 55.37 3 ILE D N 1
ATOM 6900 C CA . ILE D 1 3 ? 34.597 60.421 68.141 1.00 51.29 3 ILE D CA 1
ATOM 6901 C C . ILE D 1 3 ? 34.556 60.413 66.616 1.00 48.20 3 ILE D C 1
ATOM 6902 O O . ILE D 1 3 ? 35.442 59.858 65.964 1.00 48.19 3 ILE D O 1
ATOM 6907 N N . LEU D 1 4 ? 33.524 61.039 66.056 1.00 43.87 4 LEU D N 1
ATOM 6908 C CA . LEU D 1 4 ? 33.356 61.115 64.606 1.00 40.06 4 LEU D CA 1
ATOM 6909 C C . LEU D 1 4 ? 33.946 62.424 64.081 1.00 37.35 4 LEU D C 1
ATOM 6910 O O . LEU D 1 4 ? 33.675 63.495 64.615 1.00 36.56 4 LEU D O 1
ATOM 6915 N N . ALA D 1 5 ? 34.758 62.337 63.035 1.00 33.49 5 ALA D N 1
ATOM 6916 C CA . ALA D 1 5 ? 35.347 63.536 62.458 1.00 30.83 5 ALA D CA 1
ATOM 6917 C C . ALA D 1 5 ? 34.549 64.013 61.242 1.00 28.53 5 ALA D C 1
ATOM 6918 O O . ALA D 1 5 ? 34.280 63.248 60.305 1.00 25.75 5 ALA D O 1
ATOM 6920 N N . LEU D 1 6 ? 34.158 65.282 61.284 1.00 25.56 6 LEU D N 1
ATOM 6921 C CA . LEU D 1 6 ? 33.416 65.912 60.203 1.00 23.46 6 LEU D CA 1
ATOM 6922 C C . LEU D 1 6 ? 34.424 66.820 59.502 1.00 21.69 6 LEU D C 1
ATOM 6923 O O . LEU D 1 6 ? 34.886 67.803 60.078 1.00 21.56 6 LEU D O 1
ATOM 6928 N N . VAL D 1 7 ? 34.778 66.485 58.268 1.00 19.52 7 VAL D N 1
ATOM 6929 C CA . VAL D 1 7 ? 35.759 67.272 57.527 1.00 20.06 7 VAL D CA 1
ATOM 6930 C C . VAL D 1 7 ? 35.177 68.445 56.733 1.00 21.52 7 VAL D C 1
ATOM 6931 O O . VAL D 1 7 ? 34.152 68.329 56.062 1.00 21.28 7 VAL D O 1
ATOM 6935 N N . THR D 1 8 ? 35.855 69.581 56.825 1.00 22.64 8 THR D N 1
ATOM 6936 C CA . THR D 1 8 ? 35.460 70.801 56.137 1.00 24.91 8 THR D CA 1
ATOM 6937 C C . THR D 1 8 ? 36.745 71.581 55.955 1.00 25.60 8 THR D C 1
ATOM 6938 O O . THR D 1 8 ? 37.826 71.046 56.190 1.00 27.11 8 THR D O 1
ATOM 6942 N N . ASP D 1 9 ? 36.630 72.830 55.516 1.00 26.18 9 ASP D N 1
ATOM 6943 C CA . ASP D 1 9 ? 37.789 73.695 55.375 1.00 26.54 9 ASP D CA 1
ATOM 6944 C C . ASP D 1 9 ? 37.347 75.138 55.635 1.00 27.79 9 ASP D C 1
ATOM 6945 O O . ASP D 1 9 ? 36.170 75.476 55.475 1.00 28.40 9 ASP D O 1
ATOM 6950 N N . ALA D 1 10 ? 38.287 75.965 56.085 1.00 27.13 10 ALA D N 1
ATOM 6951 C CA . ALA D 1 10 ? 38.024 77.362 56.426 1.00 25.46 10 ALA D CA 1
ATOM 6952 C C . ALA D 1 10 ? 37.133 78.108 55.448 1.00 24.29 10 ALA D C 1
ATOM 6953 O O . ALA D 1 10 ? 36.168 78.759 55.850 1.00 24.13 10 ALA D O 1
ATOM 6955 N N . VAL D 1 11 ? 37.471 78.016 54.166 1.00 22.69 11 VAL D N 1
ATOM 6956 C CA . VAL D 1 11 ? 36.725 78.684 53.109 1.00 21.61 11 VAL D CA 1
ATOM 6957 C C . VAL D 1 11 ? 35.296 78.189 52.909 1.00 21.43 11 VAL D C 1
ATOM 6958 O O . VAL D 1 11 ? 34.409 78.977 52.598 1.00 21.17 11 VAL D O 1
ATOM 6962 N N . SER D 1 12 ? 35.071 76.892 53.088 1.00 20.79 12 SER D N 1
ATOM 6963 C CA . SER D 1 12 ? 33.749 76.311 52.872 1.00 20.08 12 SER D CA 1
ATOM 6964 C C . SER D 1 12 ? 32.807 76.332 54.066 1.00 19.14 12 SER D C 1
ATOM 6965 O O . SER D 1 12 ? 31.590 76.450 53.897 1.00 16.51 12 SER D O 1
ATOM 6968 N N . LEU D 1 13 ? 33.363 76.206 55.268 1.00 19.00 13 LEU D N 1
ATOM 6969 C CA . LEU D 1 13 ? 32.550 76.177 56.476 1.00 18.50 13 LEU D CA 1
ATOM 6970 C C . LEU D 1 13 ? 31.454 77.236 56.497 1.00 19.84 13 LEU D C 1
ATOM 6971 O O . LEU D 1 13 ? 30.326 76.952 56.902 1.00 20.78 13 LEU D O 1
ATOM 6976 N N . PRO D 1 14 ? 31.767 78.473 56.063 1.00 20.10 14 PRO D N 1
ATOM 6977 C CA . PRO D 1 14 ? 30.781 79.556 56.041 1.00 19.11 14 PRO D CA 1
ATOM 6978 C C . PRO D 1 14 ? 29.495 79.230 55.295 1.00 20.82 14 PRO D C 1
ATOM 6979 O O . PRO D 1 14 ? 28.433 79.737 55.644 1.00 22.81 14 PRO D O 1
ATOM 6983 N N . ILE D 1 15 ? 29.580 78.388 54.268 1.00 22.14 15 ILE D N 1
ATOM 6984 C CA . ILE D 1 15 ? 28.391 78.036 53.492 1.00 22.00 15 ILE D CA 1
ATOM 6985 C C . ILE D 1 15 ? 27.883 76.619 53.743 1.00 23.28 15 ILE D C 1
ATOM 6986 O O . ILE D 1 15 ? 27.090 76.091 52.958 1.00 24.54 15 ILE D O 1
ATOM 6991 N N . ASP D 1 16 ? 28.339 76.001 54.830 1.00 23.02 16 ASP D N 1
ATOM 6992 C CA . ASP D 1 16 ? 27.893 74.654 55.174 1.00 21.82 16 ASP D CA 1
ATOM 6993 C C . ASP D 1 16 ? 26.723 74.794 56.141 1.00 20.64 16 ASP D C 1
ATOM 6994 O O . ASP D 1 16 ? 26.870 74.645 57.350 1.00 20.62 16 ASP D O 1
ATOM 6999 N N . TYR D 1 17 ? 25.560 75.090 55.581 1.00 20.56 17 TYR D N 1
ATOM 7000 C CA . TYR D 1 17 ? 24.343 75.291 56.345 1.00 21.41 17 TYR D CA 1
ATOM 7001 C C . TYR D 1 17 ? 23.891 74.012 57.035 1.00 22.52 17 TYR D C 1
ATOM 7002 O O . TYR D 1 17 ? 22.948 74.019 57.835 1.00 21.18 17 TYR D O 1
ATOM 7011 N N . ASP D 1 18 ? 24.567 72.913 56.713 1.00 23.07 18 ASP D N 1
ATOM 7012 C CA . ASP D 1 18 ? 24.238 71.612 57.283 1.00 23.07 18 ASP D CA 1
ATOM 7013 C C . ASP D 1 18 ? 24.939 71.373 58.605 1.00 22.47 18 ASP D C 1
ATOM 7014 O O . ASP D 1 18 ? 24.427 70.647 59.457 1.00 21.39 18 ASP D O 1
ATOM 7027 N N . PRO D 1 20 ? 25.610 73.322 61.400 1.00 24.97 20 PRO D N 1
ATOM 7028 C CA . PRO D 1 20 ? 24.906 73.638 62.648 1.00 24.51 20 PRO D CA 1
ATOM 7029 C C . PRO D 1 20 ? 23.889 72.580 63.102 1.00 23.30 20 PRO D C 1
ATOM 7030 O O . PRO D 1 20 ? 24.029 71.994 64.175 1.00 22.73 20 PRO D O 1
ATOM 7034 N N . PRO D 1 21 ? 22.862 72.306 62.286 1.00 23.40 21 PRO D N 1
ATOM 7035 C CA . PRO D 1 21 ? 21.883 71.301 62.707 1.00 22.19 21 PRO D CA 1
ATOM 7036 C C . PRO D 1 21 ? 22.450 69.885 62.872 1.00 22.96 21 PRO D C 1
ATOM 7037 O O . PRO D 1 21 ? 22.039 69.150 63.771 1.00 22.00 21 PRO D O 1
ATOM 7041 N N . LEU D 1 22 ? 23.393 69.505 62.013 1.00 23.28 22 LEU D N 1
ATOM 7042 C CA . LEU D 1 22 ? 23.995 68.177 62.088 1.00 23.17 22 LEU D CA 1
ATOM 7043 C C . LEU D 1 22 ? 24.715 67.969 63.420 1.00 25.44 22 LEU D C 1
ATOM 7044 O O . LEU D 1 22 ? 24.813 66.840 63.917 1.00 23.99 22 LEU D O 1
ATOM 7049 N N . LEU D 1 23 ? 25.232 69.055 63.992 1.00 25.73 23 LEU D N 1
ATOM 7050 C CA . LEU D 1 23 ? 25.918 68.958 65.273 1.00 25.49 23 LEU D CA 1
ATOM 7051 C C . LEU D 1 23 ? 24.886 68.735 66.374 1.00 26.24 23 LEU D C 1
ATOM 7052 O O . LEU D 1 23 ? 25.115 67.942 67.287 1.00 27.40 23 LEU D O 1
ATOM 7057 N N . GLU D 1 24 ? 23.746 69.418 66.287 1.00 25.72 24 GLU D N 1
ATOM 7058 C CA . GLU D 1 24 ? 22.696 69.229 67.284 1.00 28.16 24 GLU D CA 1
ATOM 7059 C C . GLU D 1 24 ? 22.160 67.800 67.208 1.00 27.93 24 GLU D C 1
ATOM 7060 O O . GLU D 1 24 ? 21.840 67.194 68.232 1.00 27.80 24 GLU D O 1
ATOM 7066 N N . ALA D 1 25 ? 22.054 67.269 65.991 1.00 26.10 25 ALA D N 1
ATOM 7067 C CA . ALA D 1 25 ? 21.557 65.911 65.800 1.00 25.04 25 ALA D CA 1
ATOM 7068 C C . ALA D 1 25 ? 22.549 64.909 66.388 1.00 24.33 25 ALA D C 1
ATOM 7069 O O . ALA D 1 25 ? 22.162 63.971 67.078 1.00 23.52 25 ALA D O 1
ATOM 7071 N N . CYS D 1 26 ? 23.833 65.110 66.118 1.00 25.69 26 CYS D N 1
ATOM 7072 C CA . CYS D 1 26 ? 24.852 64.222 66.653 1.00 27.64 26 CYS D CA 1
ATOM 7073 C C . CYS D 1 26 ? 24.759 64.213 68.176 1.00 28.74 26 CYS D C 1
ATOM 7074 O O . CYS D 1 26 ? 24.921 63.181 68.816 1.00 28.29 26 CYS D O 1
ATOM 7077 N N . ARG D 1 27 ? 24.475 65.377 68.744 1.00 31.53 27 ARG D N 1
ATOM 7078 C CA . ARG D 1 27 ? 24.366 65.529 70.187 1.00 33.54 27 ARG D CA 1
ATOM 7079 C C . ARG D 1 27 ? 23.135 64.809 70.734 1.00 32.41 27 ARG D C 1
ATOM 7080 O O . ARG D 1 27 ? 23.169 64.248 71.826 1.00 31.39 27 ARG D O 1
ATOM 7088 N N . THR D 1 28 ? 22.052 64.818 69.967 1.00 31.04 28 THR D N 1
ATOM 7089 C CA . THR D 1 28 ? 20.815 64.177 70.390 1.00 30.62 28 THR D CA 1
ATOM 7090 C C . THR D 1 28 ? 20.854 62.650 70.319 1.00 32.30 28 THR D C 1
ATOM 7091 O O . THR D 1 28 ? 20.120 61.969 71.035 1.00 32.64 28 THR D O 1
ATOM 7095 N N . VAL D 1 29 ? 21.706 62.106 69.460 1.00 32.63 29 VAL D N 1
ATOM 7096 C CA . VAL D 1 29 ? 21.777 60.663 69.323 1.00 32.78 29 VAL D CA 1
ATOM 7097 C C . VAL D 1 29 ? 22.957 60.055 70.076 1.00 32.49 29 VAL D C 1
ATOM 7098 O O . VAL D 1 29 ? 23.094 58.832 70.149 1.00 32.25 29 VAL D O 1
ATOM 7102 N N . GLY D 1 30 ? 23.806 60.910 70.636 1.00 32.11 30 GLY D N 1
ATOM 7103 C CA . GLY D 1 30 ? 24.937 60.417 71.399 1.00 32.63 30 GLY D CA 1
ATOM 7104 C C . GLY D 1 30 ? 26.255 60.282 70.667 1.00 33.88 30 GLY D C 1
ATOM 7105 O O . GLY D 1 30 ? 27.123 59.523 71.092 1.00 34.50 30 GLY D O 1
ATOM 7106 N N . ILE D 1 31 ? 26.420 61.009 69.569 1.00 34.57 31 ILE D N 1
ATOM 7107 C CA . ILE D 1 31 ? 27.667 60.955 68.813 1.00 33.80 31 ILE D CA 1
ATOM 7108 C C . ILE D 1 31 ? 28.581 62.099 69.235 1.00 34.11 31 ILE D C 1
ATOM 7109 O O . ILE D 1 31 ? 28.131 63.231 69.405 1.00 34.56 31 ILE D O 1
ATOM 7114 N N . THR D 1 32 ? 29.861 61.801 69.415 1.00 33.62 32 THR D N 1
ATOM 7115 C CA . THR D 1 32 ? 30.826 62.827 69.777 1.00 34.95 32 THR D CA 1
ATOM 7116 C C . THR D 1 32 ? 31.527 63.198 68.473 1.00 35.27 32 THR D C 1
ATOM 7117 O O . THR D 1 32 ? 32.341 62.427 67.957 1.00 37.19 32 THR D O 1
ATOM 7121 N N . ALA D 1 33 ? 31.205 64.372 67.939 1.00 34.03 33 ALA D N 1
ATOM 7122 C CA . ALA D 1 33 ? 31.782 64.818 66.676 1.00 31.82 33 ALA D CA 1
ATOM 7123 C C . ALA D 1 33 ? 32.794 65.960 66.786 1.00 31.14 33 ALA D C 1
ATOM 7124 O O . ALA D 1 33 ? 32.698 66.812 67.664 1.00 31.28 33 ALA D O 1
ATOM 7126 N N . GLU D 1 34 ? 33.764 65.968 65.880 1.00 30.61 34 GLU D N 1
ATOM 7127 C CA . GLU D 1 34 ? 34.773 67.013 65.842 1.00 31.85 34 GLU D CA 1
ATOM 7128 C C . GLU D 1 34 ? 34.908 67.574 64.431 1.00 31.73 34 GLU D C 1
ATOM 7129 O O . GLU D 1 34 ? 35.175 66.834 63.480 1.00 30.54 34 GLU D O 1
ATOM 7135 N N . VAL D 1 35 ? 34.719 68.886 64.308 1.00 30.50 35 VAL D N 1
ATOM 7136 C CA . VAL D 1 35 ? 34.837 69.574 63.032 1.00 29.15 35 VAL D CA 1
ATOM 7137 C C . VAL D 1 35 ? 36.316 69.822 62.771 1.00 29.39 35 VAL D C 1
ATOM 7138 O O . VAL D 1 35 ? 36.961 70.550 63.519 1.00 30.03 35 VAL D O 1
ATOM 7142 N N . CYS D 1 36 ? 36.850 69.220 61.715 1.00 29.28 36 CYS D N 1
ATOM 7143 C CA . CYS D 1 36 ? 38.264 69.377 61.389 1.00 31.26 36 CYS D CA 1
ATOM 7144 C C . CYS D 1 36 ? 38.463 69.954 60.000 1.00 30.80 36 CYS D C 1
ATOM 7145 O O . CYS D 1 36 ? 37.635 69.761 59.111 1.00 31.78 36 CYS D O 1
ATOM 7148 N N . ASP D 1 37 ? 39.570 70.659 59.815 1.00 29.01 37 ASP D N 1
ATOM 7149 C CA . ASP D 1 37 ? 39.895 71.243 58.522 1.00 28.72 37 ASP D CA 1
ATOM 7150 C C . ASP D 1 37 ? 40.889 70.272 57.897 1.00 27.96 37 ASP D C 1
ATOM 7151 O O . ASP D 1 37 ? 41.887 69.921 58.523 1.00 26.44 37 ASP D O 1
ATOM 7156 N N . TRP D 1 38 ? 40.613 69.822 56.677 1.00 27.62 38 TRP D N 1
ATOM 7157 C CA . TRP D 1 38 ? 41.504 68.866 56.032 1.00 28.17 38 TRP D CA 1
ATOM 7158 C C . TRP D 1 38 ? 42.889 69.422 55.720 1.00 29.63 38 TRP D C 1
ATOM 7159 O O . TRP D 1 38 ? 43.824 68.656 55.495 1.00 30.61 38 TRP D O 1
ATOM 7170 N N . GLU D 1 39 ? 43.030 70.745 55.707 1.00 31.93 39 GLU D N 1
ATOM 7171 C CA . GLU D 1 39 ? 44.332 71.351 55.431 1.00 34.99 39 GLU D CA 1
ATOM 7172 C C . GLU D 1 39 ? 45.065 71.703 56.723 1.00 36.44 39 GLU D C 1
ATOM 7173 O O . GLU D 1 39 ? 46.064 72.422 56.708 1.00 37.36 39 GLU D O 1
ATOM 7179 N N . ASP D 1 40 ? 44.562 71.193 57.841 1.00 37.94 40 ASP D N 1
ATOM 7180 C CA . ASP D 1 40 ? 45.178 71.452 59.134 1.00 40.12 40 ASP D CA 1
ATOM 7181 C C . ASP D 1 40 ? 46.047 70.270 59.544 1.00 40.61 40 ASP D C 1
ATOM 7182 O O . ASP D 1 40 ? 45.562 69.317 60.149 1.00 39.62 40 ASP D O 1
ATOM 7187 N N . GLY D 1 41 ? 47.334 70.346 59.219 1.00 42.77 41 GLY D N 1
ATOM 7188 C CA . GLY D 1 41 ? 48.254 69.270 59.557 1.00 45.49 41 GLY D CA 1
ATOM 7189 C C . GLY D 1 41 ? 48.448 69.072 61.050 1.00 46.24 41 GLY D C 1
ATOM 7190 O O . GLY D 1 41 ? 49.257 68.246 61.477 1.00 46.51 41 GLY D O 1
ATOM 7191 N N . THR D 1 42 ? 47.694 69.827 61.842 1.00 47.20 42 THR D N 1
ATOM 7192 C CA . THR D 1 42 ? 47.775 69.754 63.297 1.00 48.23 42 THR D CA 1
ATOM 7193 C C . THR D 1 42 ? 46.980 68.593 63.872 1.00 48.42 42 THR D C 1
ATOM 7194 O O . THR D 1 42 ? 47.353 68.021 64.898 1.00 49.36 42 THR D O 1
ATOM 7198 N N . VAL D 1 43 ? 45.879 68.251 63.212 1.00 48.26 43 VAL D N 1
ATOM 7199 C CA . VAL D 1 43 ? 45.016 67.177 63.685 1.00 46.87 43 VAL D CA 1
ATOM 7200 C C . VAL D 1 43 ? 45.599 65.781 63.486 1.00 45.52 43 VAL D C 1
ATOM 7201 O O . VAL D 1 43 ? 46.238 65.487 62.472 1.00 44.94 43 VAL D O 1
ATOM 7205 N N . ASP D 1 44 ? 45.391 64.936 64.488 1.00 43.99 44 ASP D N 1
ATOM 7206 C CA . ASP D 1 44 ? 45.861 63.563 64.453 1.00 43.54 44 ASP D CA 1
ATOM 7207 C C . ASP D 1 44 ? 44.679 62.683 64.095 1.00 42.63 44 ASP D C 1
ATOM 7208 O O . ASP D 1 44 ? 43.962 62.197 64.970 1.00 43.70 44 ASP D O 1
ATOM 7213 N N . TRP D 1 45 ? 44.484 62.477 62.800 1.00 40.82 45 TRP D N 1
ATOM 7214 C CA . TRP D 1 45 ? 43.370 61.684 62.307 1.00 38.69 45 TRP D CA 1
ATOM 7215 C C . TRP D 1 45 ? 43.294 60.278 62.887 1.00 38.36 45 TRP D C 1
ATOM 7216 O O . TRP D 1 45 ? 42.246 59.641 62.838 1.00 37.85 45 TRP D O 1
ATOM 7227 N N . SER D 1 46 ? 44.396 59.807 63.456 1.00 38.99 46 SER D N 1
ATOM 7228 C CA . SER D 1 46 ? 44.440 58.471 64.036 1.00 40.22 46 SER D CA 1
ATOM 7229 C C . SER D 1 46 ? 43.497 58.327 65.221 1.00 40.70 46 SER D C 1
ATOM 7230 O O . SER D 1 46 ? 43.061 57.219 65.552 1.00 41.10 46 SER D O 1
ATOM 7233 N N . ARG D 1 47 ? 43.172 59.446 65.860 1.00 40.10 47 ARG D N 1
ATOM 7234 C CA . ARG D 1 47 ? 42.303 59.397 67.024 1.00 39.92 47 ARG D CA 1
ATOM 7235 C C . ARG D 1 47 ? 40.805 59.373 66.754 1.00 39.03 47 ARG D C 1
ATOM 7236 O O . ARG D 1 47 ? 40.010 59.490 67.687 1.00 39.43 47 ARG D O 1
ATOM 7244 N N . PHE D 1 48 ? 40.409 59.205 65.494 1.00 36.87 48 PHE D N 1
ATOM 7245 C CA . PHE D 1 48 ? 38.985 59.161 65.169 1.00 35.73 48 PHE D CA 1
ATOM 7246 C C . PHE D 1 48 ? 38.486 57.754 64.852 1.00 35.39 48 PHE D C 1
ATOM 7247 O O . PHE D 1 48 ? 39.185 56.957 64.233 1.00 34.60 48 PHE D O 1
ATOM 7255 N N . GLU D 1 49 ? 37.272 57.454 65.296 1.00 36.41 49 GLU D N 1
ATOM 7256 C CA . GLU D 1 49 ? 36.661 56.160 65.024 1.00 38.31 49 GLU D CA 1
ATOM 7257 C C . GLU D 1 49 ? 36.426 56.056 63.517 1.00 37.32 49 GLU D C 1
ATOM 7258 O O . GLU D 1 49 ? 36.726 55.032 62.901 1.00 38.07 49 GLU D O 1
ATOM 7264 N N . ALA D 1 50 ? 35.892 57.128 62.935 1.00 35.18 50 ALA D N 1
ATOM 7265 C CA . ALA D 1 50 ? 35.609 57.184 61.501 1.00 32.51 50 ALA D CA 1
ATOM 7266 C C . ALA D 1 50 ? 35.616 58.631 61.018 1.00 31.19 50 ALA D C 1
ATOM 7267 O O . ALA D 1 50 ? 35.358 59.552 61.790 1.00 32.20 50 ALA D O 1
ATOM 7269 N N . VAL D 1 51 ? 35.905 58.825 59.737 1.00 30.30 51 VAL D N 1
ATOM 7270 C CA . VAL D 1 51 ? 35.943 60.159 59.147 1.00 28.51 51 VAL D CA 1
ATOM 7271 C C . VAL D 1 51 ? 34.804 60.359 58.150 1.00 28.68 51 VAL D C 1
ATOM 7272 O O . VAL D 1 51 ? 34.482 59.465 57.370 1.00 30.67 51 VAL D O 1
ATOM 7276 N N . VAL D 1 52 ? 34.190 61.533 58.192 1.00 27.81 52 VAL D N 1
ATOM 7277 C CA . VAL D 1 52 ? 33.105 61.868 57.279 1.00 26.83 52 VAL D CA 1
ATOM 7278 C C . VAL D 1 52 ? 33.445 63.177 56.580 1.00 26.96 52 VAL D C 1
ATOM 7279 O O . VAL D 1 52 ? 33.848 64.149 57.226 1.00 25.30 52 VAL D O 1
ATOM 7283 N N . PHE D 1 53 ? 33.302 63.197 55.261 1.00 26.71 53 PHE D N 1
ATOM 7284 C CA . PHE D 1 53 ? 33.578 64.410 54.512 1.00 27.55 53 PHE D CA 1
ATOM 7285 C C . PHE D 1 53 ? 32.271 65.171 54.386 1.00 28.14 53 PHE D C 1
ATOM 7286 O O . PHE D 1 53 ? 31.304 64.680 53.800 1.00 27.39 53 PHE D O 1
ATOM 7294 N N . ARG D 1 54 ? 32.239 66.367 54.960 1.00 26.63 54 ARG D N 1
ATOM 7295 C CA . ARG D 1 54 ? 31.041 67.181 54.915 1.00 26.11 54 ARG D CA 1
ATOM 7296 C C . ARG D 1 54 ? 31.201 68.366 53.982 1.00 24.86 54 ARG D C 1
ATOM 7297 O O . ARG D 1 54 ? 30.461 68.485 53.009 1.00 23.80 54 ARG D O 1
ATOM 7305 N N . SER D 1 55 ? 32.166 69.238 54.260 1.00 23.27 55 SER D N 1
ATOM 7306 C CA . SER D 1 55 ? 32.356 70.400 53.405 1.00 21.85 55 SER D CA 1
ATOM 7307 C C . SER D 1 55 ? 33.780 70.803 53.040 1.00 20.54 55 SER D C 1
ATOM 7308 O O . SER D 1 55 ? 34.168 71.959 53.189 1.00 20.16 55 SER D O 1
ATOM 7311 N N . PRO D 1 56 ? 34.581 69.847 52.544 1.00 21.00 56 PRO D N 1
ATOM 7312 C CA . PRO D 1 56 ? 35.964 70.129 52.144 1.00 19.81 56 PRO D CA 1
ATOM 7313 C C . PRO D 1 56 ? 35.882 70.645 50.709 1.00 21.24 56 PRO D C 1
ATOM 7314 O O . PRO D 1 56 ? 36.637 70.216 49.837 1.00 22.81 56 PRO D O 1
ATOM 7318 N N . TRP D 1 57 ? 34.960 71.578 50.481 1.00 20.33 57 TRP D N 1
ATOM 7319 C CA . TRP D 1 57 ? 34.704 72.103 49.149 1.00 20.20 57 TRP D CA 1
ATOM 7320 C C . TRP D 1 57 ? 35.780 72.900 48.421 1.00 22.49 57 TRP D C 1
ATOM 7321 O O . TRP D 1 57 ? 35.542 73.405 47.316 1.00 22.17 57 TRP D O 1
ATOM 7332 N N . THR D 1 58 ? 36.962 73.023 49.014 1.00 22.35 58 THR D N 1
ATOM 7333 C CA . THR D 1 58 ? 38.027 73.720 48.310 1.00 22.58 58 THR D CA 1
ATOM 7334 C C . THR D 1 58 ? 38.774 72.646 47.519 1.00 23.09 58 THR D C 1
ATOM 7335 O O . THR D 1 58 ? 39.808 72.913 46.910 1.00 21.62 58 THR D O 1
ATOM 7339 N N . TRP D 1 59 ? 38.242 71.422 47.543 1.00 23.66 59 TRP D N 1
ATOM 7340 C CA . TRP D 1 59 ? 38.857 70.321 46.810 1.00 24.48 59 TRP D CA 1
ATOM 7341 C C . TRP D 1 59 ? 38.678 70.603 45.320 1.00 25.23 59 TRP D C 1
ATOM 7342 O O . TRP D 1 59 ? 39.477 70.180 44.491 1.00 24.71 59 TRP D O 1
ATOM 7353 N N . ALA D 1 60 ? 37.627 71.341 44.989 1.00 28.05 60 ALA D N 1
ATOM 7354 C CA . ALA D 1 60 ? 37.351 71.674 43.599 1.00 30.21 60 ALA D CA 1
ATOM 7355 C C . ALA D 1 60 ? 38.484 72.500 43.001 1.00 31.52 60 ALA D C 1
ATOM 7356 O O . ALA D 1 60 ? 38.623 72.579 41.780 1.00 31.33 60 ALA D O 1
ATOM 7358 N N . GLU D 1 61 ? 39.297 73.107 43.861 1.00 33.17 61 GLU D N 1
ATOM 7359 C CA . GLU D 1 61 ? 40.410 73.931 43.402 1.00 35.30 61 GLU D CA 1
ATOM 7360 C C . GLU D 1 61 ? 41.753 73.223 43.481 1.00 36.23 61 GLU D C 1
ATOM 7361 O O . GLU D 1 61 ? 42.721 73.658 42.859 1.00 37.17 61 GLU D O 1
ATOM 7367 N N . ARG D 1 62 ? 41.816 72.147 44.260 1.00 36.19 62 ARG D N 1
ATOM 7368 C CA . ARG D 1 62 ? 43.052 71.383 44.417 1.00 37.60 62 ARG D CA 1
ATOM 7369 C C . ARG D 1 62 ? 42.718 69.899 44.564 1.00 36.47 62 ARG D C 1
ATOM 7370 O O . ARG D 1 62 ? 42.982 69.276 45.591 1.00 34.97 62 ARG D O 1
ATOM 7378 N N . GLN D 1 63 ? 42.136 69.350 43.503 1.00 35.83 63 GLN D N 1
ATOM 7379 C CA . GLN D 1 63 ? 41.704 67.962 43.451 1.00 36.36 63 GLN D CA 1
ATOM 7380 C C . GLN D 1 63 ? 42.757 66.946 43.878 1.00 35.59 63 GLN D C 1
ATOM 7381 O O . GLN D 1 63 ? 42.573 66.238 44.864 1.00 35.67 63 GLN D O 1
ATOM 7387 N N . ALA D 1 64 ? 43.854 66.867 43.134 1.00 35.12 64 ALA D N 1
ATOM 7388 C CA . ALA D 1 64 ? 44.921 65.922 43.444 1.00 34.24 64 ALA D CA 1
ATOM 7389 C C . ALA D 1 64 ? 45.284 65.963 44.925 1.00 34.71 64 ALA D C 1
ATOM 7390 O O . ALA D 1 64 ? 45.348 64.930 45.594 1.00 34.45 64 ALA D O 1
ATOM 7392 N N . GLU D 1 65 ? 45.515 67.166 45.435 1.00 34.93 65 GLU D N 1
ATOM 7393 C CA . GLU D 1 65 ? 45.870 67.342 46.835 1.00 35.45 65 GLU D CA 1
ATOM 7394 C C . GLU D 1 65 ? 44.830 66.749 47.780 1.00 33.79 65 GLU D C 1
ATOM 7395 O O . GLU D 1 65 ? 45.180 66.055 48.737 1.00 33.81 65 GLU D O 1
ATOM 7401 N N . PHE D 1 66 ? 43.552 67.005 47.514 1.00 31.71 66 PHE D N 1
ATOM 7402 C CA . PHE D 1 66 ? 42.506 66.477 48.381 1.00 29.83 66 PHE D CA 1
ATOM 7403 C C . PHE D 1 66 ? 42.445 64.957 48.368 1.00 29.88 66 PHE D C 1
ATOM 7404 O O . PHE D 1 66 ? 42.273 64.336 49.418 1.00 31.10 66 PHE D O 1
ATOM 7412 N N . LEU D 1 67 ? 42.565 64.354 47.186 1.00 31.03 67 LEU D N 1
ATOM 7413 C CA . LEU D 1 67 ? 42.537 62.897 47.088 1.00 31.14 67 LEU D CA 1
ATOM 7414 C C . LEU D 1 67 ? 43.680 62.328 47.928 1.00 31.72 67 LEU D C 1
ATOM 7415 O O . LEU D 1 67 ? 43.453 61.483 48.802 1.00 32.67 67 LEU D O 1
ATOM 7420 N N . ALA D 1 68 ? 44.902 62.799 47.676 1.00 30.87 68 ALA D N 1
ATOM 7421 C CA . ALA D 1 68 ? 46.067 62.335 48.432 1.00 32.16 68 ALA D CA 1
ATOM 7422 C C . ALA D 1 68 ? 45.763 62.388 49.926 1.00 33.10 68 ALA D C 1
ATOM 7423 O O . ALA D 1 68 ? 46.121 61.477 50.671 1.00 34.12 68 ALA D O 1
ATOM 7425 N N . PHE D 1 69 ? 45.099 63.461 50.352 1.00 32.83 69 PHE D N 1
ATOM 7426 C CA . PHE D 1 69 ? 44.722 63.629 51.750 1.00 32.55 69 PHE D CA 1
ATOM 7427 C C . PHE D 1 69 ? 43.842 62.472 52.212 1.00 33.07 69 PHE D C 1
ATOM 7428 O O . PHE D 1 69 ? 44.147 61.810 53.204 1.00 32.52 69 PHE D O 1
ATOM 7436 N N . CYS D 1 70 ? 42.743 62.239 51.497 1.00 32.69 70 CYS D N 1
ATOM 7437 C CA . CYS D 1 70 ? 41.824 61.161 51.851 1.00 33.48 70 CYS D CA 1
ATOM 7438 C C . CYS D 1 70 ? 42.558 59.835 51.875 1.00 34.99 70 CYS D C 1
ATOM 7439 O O . CYS D 1 70 ? 42.344 59.014 52.769 1.00 34.57 70 CYS D O 1
ATOM 7442 N N . GLU D 1 71 ? 43.417 59.634 50.877 1.00 36.29 71 GLU D N 1
ATOM 7443 C CA . GLU D 1 71 ? 44.213 58.414 50.749 1.00 36.38 71 GLU D CA 1
ATOM 7444 C C . GLU D 1 71 ? 44.995 58.148 52.038 1.00 35.16 71 GLU D C 1
ATOM 7445 O O . GLU D 1 71 ? 45.048 57.016 52.517 1.00 32.81 71 GLU D O 1
ATOM 7451 N N . ARG D 1 72 ? 45.586 59.201 52.598 1.00 34.46 72 ARG D N 1
ATOM 7452 C CA . ARG D 1 72 ? 46.365 59.091 53.828 1.00 34.20 72 ARG D CA 1
ATOM 7453 C C . ARG D 1 72 ? 45.509 58.876 55.074 1.00 33.74 72 ARG D C 1
ATOM 7454 O O . ARG D 1 72 ? 45.889 58.127 55.971 1.00 34.01 72 ARG D O 1
ATOM 7462 N N . VAL D 1 73 ? 44.362 59.540 55.144 1.00 33.38 73 VAL D N 1
ATOM 7463 C CA . VAL D 1 73 ? 43.501 59.388 56.311 1.00 33.00 73 VAL D CA 1
ATOM 7464 C C . VAL D 1 73 ? 42.962 57.971 56.407 1.00 33.02 73 VAL D C 1
ATOM 7465 O O . VAL D 1 73 ? 42.757 57.455 57.507 1.00 33.57 73 VAL D O 1
ATOM 7469 N N . SER D 1 74 ? 42.742 57.338 55.258 1.00 33.66 74 SER D N 1
ATOM 7470 C CA . SER D 1 74 ? 42.233 55.969 55.240 1.00 35.17 74 SER D CA 1
ATOM 7471 C C . SER D 1 74 ? 43.291 55.016 55.794 1.00 35.73 74 SER D C 1
ATOM 7472 O O . SER D 1 74 ? 42.959 53.984 56.373 1.00 33.50 74 SER D O 1
ATOM 7475 N N . HIS D 1 75 ? 44.560 55.378 55.622 1.00 37.49 75 HIS D N 1
ATOM 7476 C CA . HIS D 1 75 ? 45.663 54.560 56.116 1.00 40.58 75 HIS D CA 1
ATOM 7477 C C . HIS D 1 75 ? 45.738 54.527 57.638 1.00 41.01 75 HIS D C 1
ATOM 7478 O O . HIS D 1 75 ? 46.483 53.726 58.197 1.00 42.89 75 HIS D O 1
ATOM 7485 N N . VAL D 1 76 ? 44.979 55.380 58.320 1.00 40.74 76 VAL D N 1
ATOM 7486 C CA . VAL D 1 76 ? 45.040 55.383 59.780 1.00 39.70 76 VAL D CA 1
ATOM 7487 C C . VAL D 1 76 ? 43.695 55.448 60.491 1.00 38.63 76 VAL D C 1
ATOM 7488 O O . VAL D 1 76 ? 43.639 55.507 61.718 1.00 38.21 76 VAL D O 1
ATOM 7492 N N . THR D 1 77 ? 42.610 55.443 59.726 1.00 38.31 77 THR D N 1
ATOM 7493 C CA . THR D 1 77 ? 41.276 55.483 60.316 1.00 36.88 77 THR D CA 1
ATOM 7494 C C . THR D 1 77 ? 40.241 55.094 59.273 1.00 35.19 77 THR D C 1
ATOM 7495 O O . THR D 1 77 ? 40.542 55.021 58.087 1.00 34.64 77 THR D O 1
ATOM 7499 N N . ARG D 1 78 ? 39.020 54.847 59.725 1.00 34.69 78 ARG D N 1
ATOM 7500 C CA . ARG D 1 78 ? 37.946 54.443 58.835 1.00 35.56 78 ARG D CA 1
ATOM 7501 C C . ARG D 1 78 ? 37.216 55.611 58.180 1.00 34.14 78 ARG D C 1
ATOM 7502 O O . ARG D 1 78 ? 36.910 56.608 58.826 1.00 34.87 78 ARG D O 1
ATOM 7510 N N . LEU D 1 79 ? 36.947 55.475 56.887 1.00 32.31 79 LEU D N 1
ATOM 7511 C CA . LEU D 1 79 ? 36.229 56.495 56.134 1.00 29.98 79 LEU D CA 1
ATOM 7512 C C . LEU D 1 79 ? 34.818 55.979 55.919 1.00 29.20 79 LEU D C 1
ATOM 7513 O O . LEU D 1 79 ? 34.636 54.867 55.427 1.00 31.61 79 LEU D O 1
ATOM 7518 N N . ILE D 1 80 ? 33.816 56.764 56.292 1.00 27.55 80 ILE D N 1
ATOM 7519 C CA . ILE D 1 80 ? 32.444 56.327 56.093 1.00 27.34 80 ILE D CA 1
ATOM 7520 C C . ILE D 1 80 ? 32.241 56.085 54.596 1.00 27.72 80 ILE D C 1
ATOM 7521 O O . ILE D 1 80 ? 31.492 55.193 54.197 1.00 29.04 80 ILE D O 1
ATOM 7526 N N . THR D 1 81 ? 32.917 56.889 53.776 1.00 26.69 81 THR D N 1
ATOM 7527 C CA . THR D 1 81 ? 32.872 56.757 52.322 1.00 25.85 81 THR D CA 1
ATOM 7528 C C . THR D 1 81 ? 34.281 56.318 51.933 1.00 25.65 81 THR D C 1
ATOM 7529 O O . THR D 1 81 ? 35.215 57.109 51.986 1.00 27.02 81 THR D O 1
ATOM 7533 N N . PRO D 1 82 ? 34.456 55.039 51.563 1.00 25.98 82 PRO D N 1
ATOM 7534 C CA . PRO D 1 82 ? 35.771 54.514 51.181 1.00 25.80 82 PRO D CA 1
ATOM 7535 C C . PRO D 1 82 ? 36.369 55.154 49.942 1.00 26.56 82 PRO D C 1
ATOM 7536 O O . PRO D 1 82 ? 35.658 55.742 49.131 1.00 27.33 82 PRO D O 1
ATOM 7548 N N . PRO D 1 84 ? 37.358 54.093 47.007 1.00 24.44 84 PRO D N 1
ATOM 7549 C CA . PRO D 1 84 ? 36.773 53.871 45.681 1.00 22.55 84 PRO D CA 1
ATOM 7550 C C . PRO D 1 84 ? 35.580 54.795 45.460 1.00 21.59 84 PRO D C 1
ATOM 7551 O O . PRO D 1 84 ? 35.392 55.336 44.374 1.00 22.50 84 PRO D O 1
ATOM 7555 N N . LEU D 1 85 ? 34.782 54.975 46.507 1.00 21.02 85 LEU D N 1
ATOM 7556 C CA . LEU D 1 85 ? 33.611 55.837 46.446 1.00 21.78 85 LEU D CA 1
ATOM 7557 C C . LEU D 1 85 ? 34.058 57.292 46.225 1.00 23.80 85 LEU D C 1
ATOM 7558 O O . LEU D 1 85 ? 33.527 57.995 45.360 1.00 24.07 85 LEU D O 1
ATOM 7563 N N . VAL D 1 86 ? 35.032 57.738 47.016 1.00 23.35 86 VAL D N 1
ATOM 7564 C CA . VAL D 1 86 ? 35.537 59.102 46.908 1.00 22.24 86 VAL D CA 1
ATOM 7565 C C . VAL D 1 86 ? 36.033 59.412 45.507 1.00 23.33 86 VAL D C 1
ATOM 7566 O O . VAL D 1 86 ? 35.630 60.407 44.908 1.00 23.47 86 VAL D O 1
ATOM 7570 N N . ARG D 1 87 ? 36.910 58.561 44.991 1.00 24.50 87 ARG D N 1
ATOM 7571 C CA . ARG D 1 87 ? 37.461 58.774 43.664 1.00 26.27 87 ARG D CA 1
ATOM 7572 C C . ARG D 1 87 ? 36.360 58.825 42.617 1.00 25.83 87 ARG D C 1
ATOM 7573 O O . ARG D 1 87 ? 36.356 59.700 41.753 1.00 26.29 87 ARG D O 1
ATOM 7581 N N . TRP D 1 88 ? 35.425 57.884 42.704 1.00 24.48 88 TRP D N 1
ATOM 7582 C CA . TRP D 1 88 ? 34.320 57.797 41.754 1.00 22.48 88 TRP D CA 1
ATOM 7583 C C . TRP D 1 88 ? 33.333 58.952 41.938 1.00 23.34 88 TRP D C 1
ATOM 7584 O O . TRP D 1 88 ? 32.910 59.574 40.965 1.00 23.55 88 TRP D O 1
ATOM 7595 N N . ALA D 1 89 ? 32.987 59.240 43.191 1.00 23.89 89 ALA D N 1
ATOM 7596 C CA . ALA D 1 89 ? 32.027 60.288 43.527 1.00 23.82 89 ALA D CA 1
ATOM 7597 C C . ALA D 1 89 ? 32.438 61.723 43.223 1.00 25.01 89 ALA D C 1
ATOM 7598 O O . ALA D 1 89 ? 31.568 62.575 43.015 1.00 25.04 89 ALA D O 1
ATOM 7600 N N . LEU D 1 90 ? 33.741 62.002 43.207 1.00 24.14 90 LEU D N 1
ATOM 7601 C CA . LEU D 1 90 ? 34.210 63.364 42.957 1.00 24.20 90 LEU D CA 1
ATOM 7602 C C . LEU D 1 90 ? 34.578 63.622 41.505 1.00 24.26 90 LEU D C 1
ATOM 7603 O O . LEU D 1 90 ? 35.353 64.528 41.205 1.00 23.39 90 LEU D O 1
ATOM 7608 N N . ASP D 1 91 ? 34.021 62.820 40.605 1.00 24.03 91 ASP D N 1
ATOM 7609 C CA . ASP D 1 91 ? 34.281 62.977 39.180 1.00 24.31 91 ASP D CA 1
ATOM 7610 C C . ASP D 1 91 ? 33.015 62.636 38.406 1.00 23.11 91 ASP D C 1
ATOM 7611 O O . ASP D 1 91 ? 32.595 61.476 38.359 1.00 23.39 91 ASP D O 1
ATOM 7616 N N . LYS D 1 92 ? 32.416 63.657 37.800 1.00 20.77 92 LYS D N 1
ATOM 7617 C CA . LYS D 1 92 ? 31.179 63.502 37.045 1.00 19.66 92 LYS D CA 1
ATOM 7618 C C . LYS D 1 92 ? 31.214 62.468 35.917 1.00 18.32 92 LYS D C 1
ATOM 7619 O O . LYS D 1 92 ? 30.265 62.350 35.150 1.00 17.91 92 LYS D O 1
ATOM 7625 N N . ARG D 1 93 ? 32.310 61.725 35.811 1.00 18.17 93 ARG D N 1
ATOM 7626 C CA . ARG D 1 93 ? 32.410 60.672 34.809 1.00 18.09 93 ARG D CA 1
ATOM 7627 C C . ARG D 1 93 ? 31.457 59.568 35.281 1.00 17.92 93 ARG D C 1
ATOM 7628 O O . ARG D 1 93 ? 31.135 58.637 34.538 1.00 16.96 93 ARG D O 1
ATOM 7636 N N . TYR D 1 94 ? 31.007 59.685 36.528 1.00 16.65 94 TYR D N 1
ATOM 7637 C CA . TYR D 1 94 ? 30.108 58.696 37.100 1.00 18.16 94 TYR D CA 1
ATOM 7638 C C . TYR D 1 94 ? 28.774 58.676 36.360 1.00 19.93 94 TYR D C 1
ATOM 7639 O O . TYR D 1 94 ? 28.030 57.697 36.439 1.00 22.62 94 TYR D O 1
ATOM 7648 N N . LEU D 1 95 ? 28.475 59.759 35.647 1.00 19.16 95 LEU D N 1
ATOM 7649 C CA . LEU D 1 95 ? 27.233 59.857 34.881 1.00 19.58 95 LEU D CA 1
ATOM 7650 C C . LEU D 1 95 ? 27.212 58.830 33.752 1.00 19.52 95 LEU D C 1
ATOM 7651 O O . LEU D 1 95 ? 26.155 58.322 33.382 1.00 20.12 95 LEU D O 1
ATOM 7656 N N . ALA D 1 96 ? 28.386 58.543 33.199 1.00 20.30 96 ALA D N 1
ATOM 7657 C CA . ALA D 1 96 ? 28.510 57.575 32.114 1.00 21.16 96 ALA D CA 1
ATOM 7658 C C . ALA D 1 96 ? 28.222 56.196 32.662 1.00 21.36 96 ALA D C 1
ATOM 7659 O O . ALA D 1 96 ? 27.712 55.334 31.956 1.00 20.23 96 ALA D O 1
ATOM 7661 N N . ASP D 1 97 ? 28.562 56.001 33.932 1.00 21.90 97 ASP D N 1
ATOM 7662 C CA . ASP D 1 97 ? 28.350 54.730 34.600 1.00 23.49 97 ASP D CA 1
ATOM 7663 C C . ASP D 1 97 ? 26.885 54.538 34.979 1.00 23.54 97 ASP D C 1
ATOM 7664 O O . ASP D 1 97 ? 26.350 53.441 34.843 1.00 24.33 97 ASP D O 1
ATOM 7669 N N . LEU D 1 98 ? 26.240 55.600 35.456 1.00 22.39 98 LEU D N 1
ATOM 7670 C CA . LEU D 1 98 ? 24.830 55.516 35.822 1.00 21.21 98 LEU D CA 1
ATOM 7671 C C . LEU D 1 98 ? 24.054 55.206 34.547 1.00 20.22 98 LEU D C 1
ATOM 7672 O O . LEU D 1 98 ? 23.153 54.365 34.541 1.00 19.19 98 LEU D O 1
ATOM 7677 N N . ALA D 1 99 ? 24.423 55.896 33.471 1.00 18.32 99 ALA D N 1
ATOM 7678 C CA . ALA D 1 99 ? 23.786 55.706 32.173 1.00 20.85 99 ALA D CA 1
ATOM 7679 C C . ALA D 1 99 ? 23.913 54.256 31.726 1.00 21.42 99 ALA D C 1
ATOM 7680 O O . ALA D 1 99 ? 23.027 53.734 31.059 1.00 23.18 99 ALA D O 1
ATOM 7682 N N . ALA D 1 100 ? 25.010 53.606 32.107 1.00 22.46 100 ALA D N 1
ATOM 7683 C CA . ALA D 1 100 ? 25.245 52.216 31.729 1.00 23.19 100 ALA D CA 1
ATOM 7684 C C . ALA D 1 100 ? 24.321 51.250 32.468 1.00 23.96 100 ALA D C 1
ATOM 7685 O O . ALA D 1 100 ? 24.122 50.121 32.031 1.00 24.55 100 ALA D O 1
ATOM 7687 N N . HIS D 1 101 ? 23.761 51.691 33.590 1.00 23.95 101 HIS D N 1
ATOM 7688 C CA . HIS D 1 101 ? 22.852 50.851 34.360 1.00 24.37 101 HIS D CA 1
ATOM 7689 C C . HIS D 1 101 ? 21.411 51.143 33.987 1.00 24.91 101 HIS D C 1
ATOM 7690 O O . HIS D 1 101 ? 20.480 50.652 34.631 1.00 24.96 101 HIS D O 1
ATOM 7697 N N . GLY D 1 102 ? 21.230 51.951 32.949 1.00 24.12 102 GLY D N 1
ATOM 7698 C CA . GLY D 1 102 ? 19.887 52.273 32.510 1.00 24.89 102 GLY D CA 1
ATOM 7699 C C . GLY D 1 102 ? 19.255 53.424 33.263 1.00 24.57 102 GLY D C 1
ATOM 7700 O O . GLY D 1 102 ? 18.059 53.666 33.127 1.00 24.37 102 GLY D O 1
ATOM 7701 N N . VAL D 1 103 ? 20.052 54.129 34.061 1.00 23.03 103 VAL D N 1
ATOM 7702 C CA . VAL D 1 103 ? 19.546 55.269 34.806 1.00 20.77 103 VAL D CA 1
ATOM 7703 C C . VAL D 1 103 ? 19.453 56.437 33.837 1.00 21.67 103 VAL D C 1
ATOM 7704 O O . VAL D 1 103 ? 20.424 56.744 33.144 1.00 22.54 103 VAL D O 1
ATOM 7708 N N . PRO D 1 104 ? 18.282 57.094 33.757 1.00 21.20 104 PRO D N 1
ATOM 7709 C CA . PRO D 1 104 ? 18.145 58.234 32.839 1.00 20.46 104 PRO D CA 1
ATOM 7710 C C . PRO D 1 104 ? 19.011 59.429 33.254 1.00 20.47 104 PRO D C 1
ATOM 7711 O O . PRO D 1 104 ? 18.856 59.966 34.346 1.00 18.51 104 PRO D O 1
ATOM 7715 N N . VAL D 1 105 ? 19.921 59.840 32.376 1.00 20.65 105 VAL D N 1
ATOM 7716 C CA . VAL D 1 105 ? 20.799 60.968 32.665 1.00 20.54 105 VAL D CA 1
ATOM 7717 C C . VAL D 1 105 ? 20.890 61.918 31.479 1.00 19.56 105 VAL D C 1
ATOM 7718 O O . VAL D 1 105 ? 20.609 61.532 30.348 1.00 18.06 105 VAL D O 1
ATOM 7722 N N . ILE D 1 106 ? 21.282 63.162 31.746 1.00 18.64 106 ILE D N 1
ATOM 7723 C CA . ILE D 1 106 ? 21.442 64.147 30.685 1.00 19.03 106 ILE D CA 1
ATOM 7724 C C . ILE D 1 106 ? 22.521 63.645 29.721 1.00 19.07 106 ILE D C 1
ATOM 7725 O O . ILE D 1 106 ? 23.575 63.165 30.156 1.00 18.73 106 ILE D O 1
ATOM 7730 N N . PRO D 1 107 ? 22.271 63.737 28.402 1.00 17.90 107 PRO D N 1
ATOM 7731 C CA . PRO D 1 107 ? 23.290 63.271 27.460 1.00 17.22 107 PRO D CA 1
ATOM 7732 C C . PRO D 1 107 ? 24.582 63.973 27.837 1.00 16.98 107 PRO D C 1
ATOM 7733 O O . PRO D 1 107 ? 24.641 65.200 27.881 1.00 17.15 107 PRO D O 1
ATOM 7737 N N . THR D 1 108 ? 25.608 63.188 28.129 1.00 16.33 108 THR D N 1
ATOM 7738 C CA . THR D 1 108 ? 26.882 63.739 28.551 1.00 16.45 108 THR D CA 1
ATOM 7739 C C . THR D 1 108 ? 28.057 63.263 27.714 1.00 17.03 108 THR D C 1
ATOM 7740 O O . THR D 1 108 ? 28.241 62.067 27.494 1.00 15.15 108 THR D O 1
ATOM 7744 N N . THR D 1 109 ? 28.853 64.218 27.247 1.00 18.29 109 THR D N 1
ATOM 7745 C CA . THR D 1 109 ? 30.027 63.904 26.450 1.00 18.37 109 THR D CA 1
ATOM 7746 C C . THR D 1 109 ? 31.288 64.309 27.213 1.00 17.99 109 THR D C 1
ATOM 7747 O O . THR D 1 109 ? 31.470 65.474 27.571 1.00 16.64 109 THR D O 1
ATOM 7751 N N . VAL D 1 110 ? 32.148 63.329 27.465 1.00 19.40 110 VAL D N 1
ATOM 7752 C CA . VAL D 1 110 ? 33.383 63.559 28.200 1.00 20.40 110 VAL D CA 1
ATOM 7753 C C . VAL D 1 110 ? 34.558 63.794 27.260 1.00 22.12 110 VAL D C 1
ATOM 7754 O O . VAL D 1 110 ? 34.812 62.998 26.356 1.00 23.06 110 VAL D O 1
ATOM 7758 N N . VAL D 1 111 ? 35.258 64.904 27.471 1.00 22.86 111 VAL D N 1
ATOM 7759 C CA . VAL D 1 111 ? 36.426 65.257 26.674 1.00 24.14 111 VAL D CA 1
ATOM 7760 C C . VAL D 1 111 ? 37.629 65.040 27.579 1.00 24.40 111 VAL D C 1
ATOM 7761 O O . VAL D 1 111 ? 37.665 65.551 28.700 1.00 25.71 111 VAL D O 1
ATOM 7765 N N . ALA D 1 112 ? 38.611 64.286 27.099 1.00 24.91 112 ALA D N 1
ATOM 7766 C CA . ALA D 1 112 ? 39.800 63.997 27.894 1.00 25.96 112 ALA D CA 1
ATOM 7767 C C . ALA D 1 112 ? 40.970 64.933 27.602 1.00 26.63 112 ALA D C 1
ATOM 7768 O O . ALA D 1 112 ? 41.082 65.487 26.503 1.00 27.23 112 ALA D O 1
ATOM 7770 N N . PRO D 1 113 ? 41.850 65.133 28.596 1.00 26.80 113 PRO D N 1
ATOM 7771 C CA . PRO D 1 113 ? 43.020 66.004 28.445 1.00 27.68 113 PRO D CA 1
ATOM 7772 C C . PRO D 1 113 ? 43.885 65.535 27.278 1.00 28.49 113 PRO D C 1
ATOM 7773 O O . PRO D 1 113 ? 44.170 64.343 27.152 1.00 28.84 113 PRO D O 1
ATOM 7777 N N . GLY D 1 114 ? 44.292 66.473 26.427 1.00 29.29 114 GLY D N 1
ATOM 7778 C CA . GLY D 1 114 ? 45.104 66.125 25.274 1.00 28.60 114 GLY D CA 1
ATOM 7779 C C . GLY D 1 114 ? 44.314 66.196 23.977 1.00 29.52 114 GLY D C 1
ATOM 7780 O O . GLY D 1 114 ? 44.882 66.103 22.887 1.00 30.93 114 GLY D O 1
ATOM 7781 N N . SER D 1 115 ? 43.000 66.367 24.090 1.00 28.10 115 SER D N 1
ATOM 7782 C CA . SER D 1 115 ? 42.136 66.450 22.919 1.00 26.95 115 SER D CA 1
ATOM 7783 C C . SER D 1 115 ? 42.089 67.862 22.339 1.00 26.80 115 SER D C 1
ATOM 7784 O O . SER D 1 115 ? 42.402 68.843 23.013 1.00 26.97 115 SER D O 1
ATOM 7787 N N . ASP D 1 116 ? 41.692 67.948 21.077 1.00 26.24 116 ASP D N 1
ATOM 7788 C CA . ASP D 1 116 ? 41.559 69.227 20.396 1.00 26.71 116 ASP D CA 1
ATOM 7789 C C . ASP D 1 116 ? 40.251 69.823 20.923 1.00 25.51 116 ASP D C 1
ATOM 7790 O O . ASP D 1 116 ? 39.165 69.366 20.568 1.00 25.11 116 ASP D O 1
ATOM 7795 N N . ALA D 1 117 ? 40.363 70.829 21.782 1.00 24.81 117 ALA D N 1
ATOM 7796 C CA . ALA D 1 117 ? 39.195 71.462 22.377 1.00 24.55 117 ALA D CA 1
ATOM 7797 C C . ALA D 1 117 ? 38.199 71.992 21.351 1.00 25.44 117 ALA D C 1
ATOM 7798 O O . ALA D 1 117 ? 37.001 71.715 21.438 1.00 26.13 117 ALA D O 1
ATOM 7800 N N . LEU D 1 118 ? 38.687 72.747 20.374 1.00 25.30 118 LEU D N 1
ATOM 7801 C CA . LEU D 1 118 ? 37.798 73.304 19.375 1.00 24.71 118 LEU D CA 1
ATOM 7802 C C . LEU D 1 118 ? 37.140 72.199 18.582 1.00 25.47 118 LEU D C 1
ATOM 7803 O O . LEU D 1 118 ? 35.931 72.239 18.348 1.00 27.14 118 LEU D O 1
ATOM 7808 N N . ALA D 1 119 ? 37.930 71.207 18.179 1.00 24.98 119 ALA D N 1
ATOM 7809 C CA . ALA D 1 119 ? 37.405 70.084 17.410 1.00 25.33 119 ALA D CA 1
ATOM 7810 C C . ALA D 1 119 ? 36.311 69.357 18.190 1.00 24.85 119 ALA D C 1
ATOM 7811 O O . ALA D 1 119 ? 35.242 69.068 17.655 1.00 26.20 119 ALA D O 1
ATOM 7813 N N . ALA D 1 120 ? 36.578 69.075 19.459 1.00 23.83 120 ALA D N 1
ATOM 7814 C CA . ALA D 1 120 ? 35.609 68.391 20.297 1.00 21.96 120 ALA D CA 1
ATOM 7815 C C . ALA D 1 120 ? 34.301 69.176 20.386 1.00 20.42 120 ALA D C 1
ATOM 7816 O O . ALA D 1 120 ? 33.226 68.592 20.334 1.00 21.32 120 ALA D O 1
ATOM 7818 N N . VAL D 1 121 ? 34.385 70.496 20.518 1.00 19.85 121 VAL D N 1
ATOM 7819 C CA . VAL D 1 121 ? 33.175 71.309 20.617 1.00 19.86 121 VAL D CA 1
ATOM 7820 C C . VAL D 1 121 ? 32.402 71.338 19.305 1.00 21.64 121 VAL D C 1
ATOM 7821 O O . VAL D 1 121 ? 31.173 71.310 19.305 1.00 22.63 121 VAL D O 1
ATOM 7825 N N . ARG D 1 122 ? 33.119 71.395 18.187 1.00 22.60 122 ARG D N 1
ATOM 7826 C CA . ARG D 1 122 ? 32.469 71.411 16.881 1.00 24.03 122 ARG D CA 1
ATOM 7827 C C . ARG D 1 122 ? 31.868 70.045 16.542 1.00 24.04 122 ARG D C 1
ATOM 7828 O O . ARG D 1 122 ? 30.772 69.963 15.979 1.00 22.17 122 ARG D O 1
ATOM 7836 N N . ASP D 1 123 ? 32.577 68.973 16.882 1.00 23.33 123 ASP D N 1
ATOM 7837 C CA . ASP D 1 123 ? 32.057 67.640 16.606 1.00 25.20 123 ASP D CA 1
ATOM 7838 C C . ASP D 1 123 ? 30.794 67.431 17.434 1.00 24.42 123 ASP D C 1
ATOM 7839 O O . ASP D 1 123 ? 29.835 66.813 16.977 1.00 23.91 123 ASP D O 1
ATOM 7844 N N . PHE D 1 124 ? 30.799 67.973 18.649 1.00 22.50 124 PHE D N 1
ATOM 7845 C CA . PHE D 1 124 ? 29.662 67.864 19.556 1.00 20.45 124 PHE D CA 1
ATOM 7846 C C . PHE D 1 124 ? 28.425 68.609 19.021 1.00 20.18 124 PHE D C 1
ATOM 7847 O O . PHE D 1 124 ? 27.312 68.071 19.007 1.00 17.37 124 PHE D O 1
ATOM 7855 N N . LEU D 1 125 ? 28.620 69.853 18.590 1.00 20.58 125 LEU D N 1
ATOM 7856 C CA . LEU D 1 125 ? 27.515 70.644 18.059 1.00 20.46 125 LEU D CA 1
ATOM 7857 C C . LEU D 1 125 ? 27.023 70.095 16.715 1.00 21.97 125 LEU D C 1
ATOM 7858 O O . LEU D 1 125 ? 25.878 70.318 16.320 1.00 21.45 125 LEU D O 1
ATOM 7863 N N . ALA D 1 126 ? 27.893 69.376 16.014 1.00 21.95 126 ALA D N 1
ATOM 7864 C CA . ALA D 1 126 ? 27.530 68.807 14.727 1.00 21.16 126 ALA D CA 1
ATOM 7865 C C . ALA D 1 126 ? 26.679 67.559 14.926 1.00 21.42 126 ALA D C 1
ATOM 7866 O O . ALA D 1 126 ? 25.835 67.231 14.095 1.00 23.09 126 ALA D O 1
ATOM 7868 N N . ALA D 1 127 ? 26.896 66.866 16.035 1.00 21.67 127 ALA D N 1
ATOM 7869 C CA . ALA D 1 127 ? 26.135 65.654 16.320 1.00 23.18 127 ALA D CA 1
ATOM 7870 C C . ALA D 1 127 ? 24.852 65.966 17.087 1.00 23.83 127 ALA D C 1
ATOM 7871 O O . ALA D 1 127 ? 23.989 65.101 17.253 1.00 24.38 127 ALA D O 1
ATOM 7873 N N . ARG D 1 128 ? 24.735 67.205 17.557 1.00 24.53 128 ARG D N 1
ATOM 7874 C CA . ARG D 1 128 ? 23.550 67.637 18.286 1.00 24.60 128 ARG D CA 1
ATOM 7875 C C . ARG D 1 128 ? 23.080 68.967 17.710 1.00 24.34 128 ARG D C 1
ATOM 7876 O O . ARG D 1 128 ? 23.076 69.991 18.397 1.00 25.94 128 ARG D O 1
ATOM 7884 N N . PRO D 1 129 ? 22.672 68.968 16.431 1.00 24.26 129 PRO D N 1
ATOM 7885 C CA . PRO D 1 129 ? 22.198 70.175 15.749 1.00 22.48 129 PRO D CA 1
ATOM 7886 C C . PRO D 1 129 ? 20.923 70.767 16.335 1.00 22.67 129 PRO D C 1
ATOM 7887 O O . PRO D 1 129 ? 20.624 71.935 16.118 1.00 24.95 129 PRO D O 1
ATOM 7891 N N . GLU D 1 130 ? 20.166 69.975 17.077 1.00 22.39 130 GLU D N 1
ATOM 7892 C CA . GLU D 1 130 ? 18.930 70.489 17.640 1.00 23.19 130 GLU D CA 1
ATOM 7893 C C . GLU D 1 130 ? 19.141 71.209 18.968 1.00 23.38 130 GLU D C 1
ATOM 7894 O O . GLU D 1 130 ? 18.229 71.863 19.474 1.00 25.53 130 GLU D O 1
ATOM 7900 N N . ALA D 1 131 ? 20.340 71.092 19.530 1.00 22.69 131 ALA D N 1
ATOM 7901 C CA . ALA D 1 131 ? 20.662 71.750 20.792 1.00 23.03 131 ALA D CA 1
ATOM 7902 C C . ALA D 1 131 ? 20.908 73.236 20.563 1.00 24.51 131 ALA D C 1
ATOM 7903 O O . ALA D 1 131 ? 21.939 73.619 20.009 1.00 24.74 131 ALA D O 1
ATOM 7905 N N . ARG D 1 132 ? 19.956 74.068 20.981 1.00 26.04 132 ARG D N 1
ATOM 7906 C CA . ARG D 1 132 ? 20.075 75.519 20.831 1.00 27.32 132 ARG D CA 1
ATOM 7907 C C . ARG D 1 132 ? 21.284 76.011 21.620 1.00 26.67 132 ARG D C 1
ATOM 7908 O O . ARG D 1 132 ? 22.088 76.810 21.133 1.00 26.08 132 ARG D O 1
ATOM 7916 N N . GLU D 1 133 ? 21.394 75.527 22.852 1.00 24.09 133 GLU D N 1
ATOM 7917 C CA . GLU D 1 133 ? 22.485 75.907 23.726 1.00 21.97 133 GLU D CA 1
ATOM 7918 C C . GLU D 1 133 ? 23.097 74.666 24.359 1.00 20.25 133 GLU D C 1
ATOM 7919 O O . GLU D 1 133 ? 22.482 73.594 24.396 1.00 18.85 133 GLU D O 1
ATOM 7925 N N . PHE D 1 134 ? 24.322 74.805 24.847 1.00 17.76 134 PHE D N 1
ATOM 7926 C CA . PHE D 1 134 ? 24.980 73.684 25.481 1.00 16.21 134 PHE D CA 1
ATOM 7927 C C . PHE D 1 134 ? 25.722 74.141 26.719 1.00 17.36 134 PHE D C 1
ATOM 7928 O O . PHE D 1 134 ? 25.875 75.344 26.958 1.00 15.78 134 PHE D O 1
ATOM 7936 N N . VAL D 1 135 ? 26.170 73.176 27.514 1.00 17.01 135 VAL D N 1
ATOM 7937 C CA . VAL D 1 135 ? 26.871 73.482 28.741 1.00 15.30 135 VAL D CA 1
ATOM 7938 C C . VAL D 1 135 ? 28.252 72.858 28.810 1.00 15.81 135 VAL D C 1
ATOM 7939 O O . VAL D 1 135 ? 28.451 71.703 28.414 1.00 16.05 135 VAL D O 1
ATOM 7943 N N . VAL D 1 136 ? 29.200 73.636 29.321 1.00 13.30 136 VAL D N 1
ATOM 7944 C CA . VAL D 1 136 ? 30.571 73.185 29.498 1.00 12.42 136 VAL D CA 1
ATOM 7945 C C . VAL D 1 136 ? 30.857 73.164 30.997 1.00 14.95 136 VAL D C 1
ATOM 7946 O O . VAL D 1 136 ? 30.532 74.117 31.707 1.00 15.27 136 VAL D O 1
ATOM 7950 N N . LYS D 1 137 ? 31.460 72.084 31.482 1.00 15.85 137 LYS D N 1
ATOM 7951 C CA . LYS D 1 137 ? 31.788 71.981 32.904 1.00 15.29 137 LYS D CA 1
ATOM 7952 C C . LYS D 1 137 ? 32.875 70.939 33.109 1.00 16.67 137 LYS D C 1
ATOM 7953 O O . LYS D 1 137 ? 33.012 70.005 32.321 1.00 15.87 137 LYS D O 1
ATOM 7959 N N . PRO D 1 138 ? 33.677 71.100 34.168 1.00 17.71 138 PRO D N 1
ATOM 7960 C CA . PRO D 1 138 ? 34.743 70.136 34.452 1.00 17.25 138 PRO D CA 1
ATOM 7961 C C . PRO D 1 138 ? 34.075 68.923 35.108 1.00 19.09 138 PRO D C 1
ATOM 7962 O O . PRO D 1 138 ? 32.970 69.045 35.641 1.00 19.53 138 PRO D O 1
ATOM 7966 N N . THR D 1 139 ? 34.718 67.760 35.069 1.00 19.32 139 THR D N 1
ATOM 7967 C CA . THR D 1 139 ? 34.128 66.581 35.697 1.00 20.80 139 THR D CA 1
ATOM 7968 C C . THR D 1 139 ? 34.395 66.596 37.193 1.00 22.65 139 THR D C 1
ATOM 7969 O O . THR D 1 139 ? 33.698 65.939 37.966 1.00 24.32 139 THR D O 1
ATOM 7973 N N . ASP D 1 140 ? 35.409 67.354 37.598 1.00 23.82 140 ASP D N 1
ATOM 7974 C CA . ASP D 1 140 ? 35.777 67.447 39.004 1.00 24.57 140 ASP D CA 1
ATOM 7975 C C . ASP D 1 140 ? 35.591 68.846 39.557 1.00 25.39 140 ASP D C 1
ATOM 7976 O O . ASP D 1 140 ? 36.562 69.549 39.845 1.00 26.95 140 ASP D O 1
ATOM 7981 N N . GLY D 1 141 ? 34.335 69.247 39.704 1.00 25.22 141 GLY D N 1
ATOM 7982 C CA . GLY D 1 141 ? 34.042 70.555 40.250 1.00 24.09 141 GLY D CA 1
ATOM 7983 C C . GLY D 1 141 ? 32.848 70.488 41.180 1.00 24.16 141 GLY D C 1
ATOM 7984 O O . GLY D 1 141 ? 32.335 69.407 41.476 1.00 24.08 141 GLY D O 1
ATOM 7985 N N . CYS D 1 142 ? 32.418 71.654 41.650 1.00 22.95 142 CYS D N 1
ATOM 7986 C CA . CYS D 1 142 ? 31.268 71.770 42.527 1.00 21.75 142 CYS D CA 1
ATOM 7987 C C . CYS D 1 142 ? 30.965 73.256 42.696 1.00 21.42 142 CYS D C 1
ATOM 7988 O O . CYS D 1 142 ? 31.801 74.104 42.383 1.00 20.94 142 CYS D O 1
ATOM 7991 N N . TYR D 1 143 ? 29.759 73.572 43.154 1.00 20.74 143 TYR D N 1
ATOM 7992 C CA . TYR D 1 143 ? 29.374 74.961 43.382 1.00 20.34 143 TYR D CA 1
ATOM 7993 C C . TYR D 1 143 ? 29.525 75.837 42.126 1.00 19.45 143 TYR D C 1
ATOM 7994 O O . TYR D 1 143 ? 30.062 76.941 42.187 1.00 19.08 143 TYR D O 1
ATOM 8003 N N . SER D 1 144 ? 29.054 75.327 40.993 1.00 19.44 144 SER D N 1
ATOM 8004 C CA . SER D 1 144 ? 29.102 76.042 39.721 1.00 20.14 144 SER D CA 1
ATOM 8005 C C . SER D 1 144 ? 30.488 76.432 39.221 1.00 21.39 144 SER D C 1
ATOM 8006 O O . SER D 1 144 ? 30.608 77.177 38.251 1.00 21.53 144 SER D O 1
ATOM 8009 N N . LYS D 1 145 ? 31.532 75.918 39.865 1.00 22.16 145 LYS D N 1
ATOM 8010 C CA . LYS D 1 145 ? 32.892 76.237 39.457 1.00 21.58 145 LYS D CA 1
ATOM 8011 C C . LYS D 1 145 ? 33.169 75.829 38.017 1.00 20.93 145 LYS D C 1
ATOM 8012 O O . LYS D 1 145 ? 33.141 74.646 37.679 1.00 19.68 145 LYS D O 1
ATOM 8018 N N . ASP D 1 146 ? 33.444 76.825 37.184 1.00 19.44 146 ASP D N 1
ATOM 8019 C CA . ASP D 1 146 ? 33.760 76.633 35.775 1.00 19.85 146 ASP D CA 1
ATOM 8020 C C . ASP D 1 146 ? 32.656 76.030 34.905 1.00 20.41 146 ASP D C 1
ATOM 8021 O O . ASP D 1 146 ? 32.932 75.365 33.898 1.00 19.77 146 ASP D O 1
ATOM 8026 N N . VAL D 1 147 ? 31.406 76.267 35.292 1.00 19.29 147 VAL D N 1
ATOM 8027 C CA . VAL D 1 147 ? 30.275 75.789 34.510 1.00 19.04 147 VAL D CA 1
ATOM 8028 C C . VAL D 1 147 ? 29.800 76.990 33.697 1.00 20.55 147 VAL D C 1
ATOM 8029 O O . VAL D 1 147 ? 29.719 78.115 34.203 1.00 20.72 147 VAL D O 1
ATOM 8033 N N . GLN D 1 148 ? 29.502 76.760 32.428 1.00 21.90 148 GLN D N 1
ATOM 8034 C CA . GLN D 1 148 ? 29.051 77.844 31.575 1.00 22.38 148 GLN D CA 1
ATOM 8035 C C . GLN D 1 148 ? 28.052 77.393 30.510 1.00 20.67 148 GLN D C 1
ATOM 8036 O O . GLN D 1 148 ? 28.143 76.290 29.970 1.00 21.56 148 GLN D O 1
ATOM 8042 N N . ARG D 1 149 ? 27.095 78.270 30.234 1.00 19.30 149 ARG D N 1
ATOM 8043 C CA . ARG D 1 149 ? 26.058 78.054 29.233 1.00 18.44 149 ARG D CA 1
ATOM 8044 C C . ARG D 1 149 ? 26.478 78.798 27.960 1.00 16.10 149 ARG D C 1
ATOM 8045 O O . ARG D 1 149 ? 26.996 79.898 28.041 1.00 18.22 149 ARG D O 1
ATOM 8053 N N . TYR D 1 150 ? 26.276 78.192 26.797 1.00 16.54 150 TYR D N 1
ATOM 8054 C CA . TYR D 1 150 ? 26.645 78.817 25.525 1.00 16.40 150 TYR D CA 1
ATOM 8055 C C . TYR D 1 150 ? 25.603 78.592 24.435 1.00 17.03 150 TYR D C 1
ATOM 8056 O O . TYR D 1 150 ? 24.883 77.603 24.447 1.00 18.00 150 TYR D O 1
ATOM 8065 N N . GLN D 1 151 ? 25.532 79.517 23.488 1.00 19.62 151 GLN D N 1
ATOM 8066 C CA . GLN D 1 151 ? 24.624 79.380 22.355 1.00 22.51 151 GLN D CA 1
ATOM 8067 C C . GLN D 1 151 ? 25.501 78.582 21.400 1.00 22.91 151 GLN D C 1
ATOM 8068 O O . GLN D 1 151 ? 26.727 78.648 21.495 1.00 23.08 151 GLN D O 1
ATOM 8074 N N . ARG D 1 152 ? 24.901 77.834 20.481 1.00 25.16 152 ARG D N 1
ATOM 8075 C CA . ARG D 1 152 ? 25.705 77.016 19.576 1.00 27.43 152 ARG D CA 1
ATOM 8076 C C . ARG D 1 152 ? 26.610 77.774 18.608 1.00 28.22 152 ARG D C 1
ATOM 8077 O O . ARG D 1 152 ? 27.424 77.167 17.924 1.00 30.50 152 ARG D O 1
ATOM 8085 N N . SER D 1 153 ? 26.495 79.096 18.564 1.00 29.27 153 SER D N 1
ATOM 8086 C CA . SER D 1 153 ? 27.346 79.887 17.681 1.00 29.88 153 SER D CA 1
ATOM 8087 C C . SER D 1 153 ? 28.639 80.307 18.385 1.00 30.72 153 SER D C 1
ATOM 8088 O O . SER D 1 153 ? 29.514 80.919 17.777 1.00 32.12 153 SER D O 1
ATOM 8091 N N . LEU D 1 154 ? 28.763 79.979 19.666 1.00 29.80 154 LEU D N 1
ATOM 8092 C CA . LEU D 1 154 ? 29.943 80.363 20.424 1.00 28.61 154 LEU D CA 1
ATOM 8093 C C . LEU D 1 154 ? 30.962 79.247 20.574 1.00 28.06 154 LEU D C 1
ATOM 8094 O O . LEU D 1 154 ? 31.679 79.183 21.568 1.00 28.16 154 LEU D O 1
ATOM 8099 N N . ALA D 1 155 ? 31.031 78.374 19.580 1.00 27.16 155 ALA D N 1
ATOM 8100 C CA . ALA D 1 155 ? 31.973 77.270 19.619 1.00 26.94 155 ALA D CA 1
ATOM 8101 C C . ALA D 1 155 ? 33.391 77.740 19.945 1.00 28.08 155 ALA D C 1
ATOM 8102 O O . ALA D 1 155 ? 34.128 77.055 20.660 1.00 27.75 155 ALA D O 1
ATOM 8104 N N . GLU D 1 156 ? 33.767 78.904 19.417 1.00 28.80 156 GLU D N 1
ATOM 8105 C CA . GLU D 1 156 ? 35.103 79.465 19.633 1.00 29.91 156 GLU D CA 1
ATOM 8106 C C . GLU D 1 156 ? 35.326 79.780 21.112 1.00 27.78 156 GLU D C 1
ATOM 8107 O O . GLU D 1 156 ? 36.257 79.264 21.724 1.00 26.53 156 GLU D O 1
ATOM 8113 N N . PRO D 1 157 ? 34.473 80.638 21.704 1.00 27.00 157 PRO D N 1
ATOM 8114 C CA . PRO D 1 157 ? 34.587 81.005 23.121 1.00 26.52 157 PRO D CA 1
ATOM 8115 C C . PRO D 1 157 ? 34.576 79.771 24.030 1.00 26.67 157 PRO D C 1
ATOM 8116 O O . PRO D 1 157 ? 35.386 79.655 24.950 1.00 26.88 157 PRO D O 1
ATOM 8120 N N . ALA D 1 158 ? 33.647 78.856 23.762 1.00 25.01 158 ALA D N 1
ATOM 8121 C CA . ALA D 1 158 ? 33.517 77.641 24.554 1.00 23.82 158 ALA D CA 1
ATOM 8122 C C . ALA D 1 158 ? 34.746 76.746 24.456 1.00 23.18 158 ALA D C 1
ATOM 8123 O O . ALA D 1 158 ? 35.120 76.106 25.432 1.00 22.72 158 ALA D O 1
ATOM 8125 N N . SER D 1 159 ? 35.381 76.701 23.289 1.00 22.33 159 SER D N 1
ATOM 8126 C CA . SER D 1 159 ? 36.559 75.858 23.123 1.00 22.69 159 SER D CA 1
ATOM 8127 C C . SER D 1 159 ? 37.699 76.370 23.994 1.00 23.08 159 SER D C 1
ATOM 8128 O O . SER D 1 159 ? 38.511 75.586 24.480 1.00 24.45 159 SER D O 1
ATOM 8131 N N . ARG D 1 160 ? 37.759 77.683 24.194 1.00 22.51 160 ARG D N 1
ATOM 8132 C CA . ARG D 1 160 ? 38.806 78.271 25.026 1.00 25.14 160 ARG D CA 1
ATOM 8133 C C . ARG D 1 160 ? 38.598 77.881 26.489 1.00 25.34 160 ARG D C 1
ATOM 8134 O O . ARG D 1 160 ? 39.556 77.685 27.238 1.00 26.05 160 ARG D O 1
ATOM 8142 N N . HIS D 1 161 ? 37.333 77.783 26.880 1.00 24.08 161 HIS D N 1
ATOM 8143 C CA . HIS D 1 161 ? 36.950 77.399 28.228 1.00 22.19 161 HIS D CA 1
ATOM 8144 C C . HIS D 1 161 ? 37.319 75.926 28.413 1.00 20.91 161 HIS D C 1
ATOM 8145 O O . HIS D 1 161 ? 37.887 75.534 29.427 1.00 21.60 161 HIS D O 1
ATOM 8152 N N . VAL D 1 162 ? 36.994 75.112 27.418 1.00 20.20 162 VAL D N 1
ATOM 8153 C CA . VAL D 1 162 ? 37.294 73.688 27.467 1.00 19.01 162 VAL D CA 1
ATOM 8154 C C . VAL D 1 162 ? 38.801 73.446 27.524 1.00 19.87 162 VAL D C 1
ATOM 8155 O O . VAL D 1 162 ? 39.290 72.683 28.357 1.00 22.23 162 VAL D O 1
ATOM 8159 N N . ALA D 1 163 ? 39.532 74.104 26.631 1.00 20.77 163 ALA D N 1
ATOM 8160 C CA . ALA D 1 163 ? 40.979 73.962 26.561 1.00 20.03 163 ALA D CA 1
ATOM 8161 C C . ALA D 1 163 ? 41.617 74.310 27.899 1.00 21.08 163 ALA D C 1
ATOM 8162 O O . ALA D 1 163 ? 42.595 73.686 28.318 1.00 20.91 163 ALA D O 1
ATOM 8164 N N . ARG D 1 164 ? 41.057 75.316 28.562 1.00 22.15 164 ARG D N 1
ATOM 8165 C CA . ARG D 1 164 ? 41.557 75.762 29.851 1.00 22.07 164 ARG D CA 1
ATOM 8166 C C . ARG D 1 164 ? 41.426 74.671 30.909 1.00 23.43 164 ARG D C 1
ATOM 8167 O O . ARG D 1 164 ? 42.346 74.454 31.697 1.00 24.97 164 ARG D O 1
ATOM 8175 N N . LEU D 1 165 ? 40.290 73.978 30.921 1.00 23.29 165 LEU D N 1
ATOM 8176 C CA . LEU D 1 165 ? 40.065 72.920 31.899 1.00 24.76 165 LEU D CA 1
ATOM 8177 C C . LEU D 1 165 ? 40.912 71.690 31.610 1.00 25.86 165 LEU D C 1
ATOM 8178 O O . LEU D 1 165 ? 41.422 71.050 32.534 1.00 26.99 165 LEU D O 1
ATOM 8183 N N . LEU D 1 166 ? 41.065 71.354 30.332 1.00 25.67 166 LEU D N 1
ATOM 8184 C CA . LEU D 1 166 ? 41.869 70.195 29.963 1.00 25.19 166 LEU D CA 1
ATOM 8185 C C . LEU D 1 166 ? 43.333 70.447 30.310 1.00 25.80 166 LEU D C 1
ATOM 8186 O O . LEU D 1 166 ? 44.046 69.534 30.714 1.00 27.38 166 LEU D O 1
ATOM 8191 N N . ALA D 1 167 ? 43.775 71.692 30.154 1.00 26.61 167 ALA D N 1
ATOM 8192 C CA . ALA D 1 167 ? 45.155 72.055 30.450 1.00 27.12 167 ALA D CA 1
ATOM 8193 C C . ALA D 1 167 ? 45.420 71.924 31.949 1.00 28.60 167 ALA D C 1
ATOM 8194 O O . ALA D 1 167 ? 46.523 71.563 32.365 1.00 29.15 167 ALA D O 1
ATOM 8196 N N . ASN D 1 168 ? 44.403 72.211 32.756 1.00 28.70 168 ASN D N 1
ATOM 8197 C CA . ASN D 1 168 ? 44.527 72.108 34.204 1.00 29.66 168 ASN D CA 1
ATOM 8198 C C . ASN D 1 168 ? 44.403 70.635 34.617 1.00 30.37 168 ASN D C 1
ATOM 8199 O O . ASN D 1 168 ? 44.420 70.300 35.802 1.00 31.04 168 ASN D O 1
ATOM 8204 N N . GLY D 1 169 ? 44.279 69.758 33.624 1.00 29.80 169 GLY D N 1
ATOM 8205 C CA . GLY D 1 169 ? 44.191 68.335 33.897 1.00 28.45 169 GLY D CA 1
ATOM 8206 C C . GLY D 1 169 ? 42.824 67.771 34.238 1.00 28.19 169 GLY D C 1
ATOM 8207 O O . GLY D 1 169 ? 42.716 66.645 34.731 1.00 28.16 169 GLY D O 1
ATOM 8208 N N . SER D 1 170 ? 41.775 68.541 33.979 1.00 26.19 170 SER D N 1
ATOM 8209 C CA . SER D 1 170 ? 40.431 68.076 34.269 1.00 24.92 170 SER D CA 1
ATOM 8210 C C . SER D 1 170 ? 39.758 67.557 33.006 1.00 25.46 170 SER D C 1
ATOM 8211 O O . SER D 1 170 ? 39.969 68.091 31.913 1.00 26.26 170 SER D O 1
ATOM 8214 N N . HIS D 1 171 ? 38.971 66.496 33.146 1.00 25.07 171 HIS D N 1
ATOM 8215 C CA . HIS D 1 171 ? 38.222 65.989 32.007 1.00 24.10 171 HIS D CA 1
ATOM 8216 C C . HIS D 1 171 ? 37.071 66.986 31.913 1.00 23.21 171 HIS D C 1
ATOM 8217 O O . HIS D 1 171 ? 36.621 67.521 32.929 1.00 22.64 171 HIS D O 1
ATOM 8224 N N . VAL D 1 172 ? 36.604 67.256 30.705 1.00 21.42 172 VAL D N 1
ATOM 8225 C CA . VAL D 1 172 ? 35.521 68.206 30.546 1.00 20.29 172 VAL D CA 1
ATOM 8226 C C . VAL D 1 172 ? 34.250 67.513 30.091 1.00 19.87 172 VAL D C 1
ATOM 8227 O O . VAL D 1 172 ? 34.295 66.516 29.381 1.00 19.87 172 VAL D O 1
ATOM 8231 N N . ILE D 1 173 ? 33.113 68.045 30.515 1.00 20.01 173 ILE D N 1
ATOM 8232 C CA . ILE D 1 173 ? 31.830 67.493 30.126 1.00 19.92 173 ILE D CA 1
ATOM 8233 C C . ILE D 1 173 ? 31.075 68.498 29.269 1.00 19.26 173 ILE D C 1
ATOM 8234 O O . ILE D 1 173 ? 31.064 69.699 29.559 1.00 16.64 173 ILE D O 1
ATOM 8239 N N . LEU D 1 174 ? 30.481 67.994 28.191 1.00 19.26 174 LEU D N 1
ATOM 8240 C CA . LEU D 1 174 ? 29.669 68.809 27.297 1.00 19.60 174 LEU D CA 1
ATOM 8241 C C . LEU D 1 174 ? 28.267 68.198 27.344 1.00 19.20 174 LEU D C 1
ATOM 8242 O O . LEU D 1 174 ? 28.105 66.974 27.274 1.00 18.43 174 LEU D O 1
ATOM 8247 N N . GLN D 1 175 ? 27.262 69.052 27.485 1.00 18.84 175 GLN D N 1
ATOM 8248 C CA . GLN D 1 175 ? 25.874 68.608 27.532 1.00 19.08 175 GLN D CA 1
ATOM 8249 C C . GLN D 1 175 ? 24.992 69.639 26.853 1.00 19.33 175 GLN D C 1
ATOM 8250 O O . GLN D 1 175 ? 25.360 70.813 26.741 1.00 19.56 175 GLN D O 1
ATOM 8256 N N . PRO D 1 176 ? 23.826 69.207 26.358 1.00 16.70 176 PRO D N 1
ATOM 8257 C CA . PRO D 1 176 ? 22.939 70.171 25.719 1.00 15.34 176 PRO D CA 1
ATOM 8258 C C . PRO D 1 176 ? 22.239 70.859 26.892 1.00 16.67 176 PRO D C 1
ATOM 8259 O O . PRO D 1 176 ? 22.044 70.233 27.933 1.00 13.84 176 PRO D O 1
ATOM 8263 N N . TYR D 1 177 ? 21.897 72.139 26.750 1.00 17.55 177 TYR D N 1
ATOM 8264 C CA . TYR D 1 177 ? 21.208 72.846 27.825 1.00 17.88 177 TYR D CA 1
ATOM 8265 C C . TYR D 1 177 ? 19.802 72.271 27.940 1.00 19.08 177 TYR D C 1
ATOM 8266 O O . TYR D 1 177 ? 19.074 72.219 26.951 1.00 21.34 177 TYR D O 1
ATOM 8275 N N . VAL D 1 178 ? 19.428 71.835 29.140 1.00 20.30 178 VAL D N 1
ATOM 8276 C CA . VAL D 1 178 ? 18.109 71.252 29.380 1.00 22.25 178 VAL D CA 1
ATOM 8277 C C . VAL D 1 178 ? 17.089 72.369 29.572 1.00 24.74 178 VAL D C 1
ATOM 8278 O O . VAL D 1 178 ? 16.882 72.850 30.691 1.00 23.75 178 VAL D O 1
ATOM 8282 N N . GLU D 1 179 ? 16.446 72.755 28.469 1.00 25.88 179 GLU D N 1
ATOM 8283 C CA . GLU D 1 179 ? 15.465 73.844 28.453 1.00 27.08 179 GLU D CA 1
ATOM 8284 C C . GLU D 1 179 ? 14.579 74.019 29.685 1.00 24.02 179 GLU D C 1
ATOM 8285 O O . GLU D 1 179 ? 14.479 75.121 30.205 1.00 23.99 179 GLU D O 1
ATOM 8291 N N . SER D 1 180 ? 13.947 72.948 30.154 1.00 21.10 180 SER D N 1
ATOM 8292 C CA . SER D 1 180 ? 13.052 73.046 31.307 1.00 18.57 180 SER D CA 1
ATOM 8293 C C . SER D 1 180 ? 13.681 73.679 32.541 1.00 18.07 180 SER D C 1
ATOM 8294 O O . SER D 1 180 ? 12.970 74.182 33.408 1.00 17.82 180 SER D O 1
ATOM 8297 N N . VAL D 1 181 ? 15.006 73.644 32.635 1.00 17.46 181 VAL D N 1
ATOM 8298 C CA . VAL D 1 181 ? 15.676 74.234 33.785 1.00 17.13 181 VAL D CA 1
ATOM 8299 C C . VAL D 1 181 ? 15.331 75.722 33.887 1.00 19.68 181 VAL D C 1
ATOM 8300 O O . VAL D 1 181 ? 15.147 76.257 34.983 1.00 19.03 181 VAL D O 1
ATOM 8304 N N . ASP D 1 182 ? 15.227 76.385 32.739 1.00 19.48 182 ASP D N 1
ATOM 8305 C CA . ASP D 1 182 ? 14.917 77.807 32.718 1.00 22.12 182 ASP D CA 1
ATOM 8306 C C . ASP D 1 182 ? 13.578 78.164 33.352 1.00 23.18 182 ASP D C 1
ATOM 8307 O O . ASP D 1 182 ? 13.413 79.264 33.869 1.00 23.98 182 ASP D O 1
ATOM 8312 N N . ARG D 1 183 ? 12.628 77.237 33.336 1.00 24.94 183 ARG D N 1
ATOM 8313 C CA . ARG D 1 183 ? 11.316 77.516 33.905 1.00 26.65 183 ARG D CA 1
ATOM 8314 C C . ARG D 1 183 ? 10.935 76.737 35.163 1.00 26.50 183 ARG D C 1
ATOM 8315 O O . ARG D 1 183 ? 10.062 77.169 35.912 1.00 25.19 183 ARG D O 1
ATOM 8323 N N . HIS D 1 184 ? 11.595 75.607 35.404 1.00 26.09 184 HIS D N 1
ATOM 8324 C CA . HIS D 1 184 ? 11.295 74.784 36.575 1.00 25.75 184 HIS D CA 1
ATOM 8325 C C . HIS D 1 184 ? 12.517 74.447 37.416 1.00 23.30 184 HIS D C 1
ATOM 8326 O O . HIS D 1 184 ? 12.418 73.750 38.422 1.00 22.71 184 HIS D O 1
ATOM 8333 N N . GLY D 1 185 ? 13.671 74.943 37.000 1.00 22.89 185 GLY D N 1
ATOM 8334 C CA . GLY D 1 185 ? 14.891 74.679 37.738 1.00 22.08 185 GLY D CA 1
ATOM 8335 C C . GLY D 1 185 ? 15.201 73.202 37.855 1.00 21.33 185 GLY D C 1
ATOM 8336 O O . GLY D 1 185 ? 15.069 72.450 36.888 1.00 22.98 185 GLY D O 1
ATOM 8337 N N . GLU D 1 186 ? 15.622 72.784 39.042 1.00 18.88 186 GLU D N 1
ATOM 8338 C CA . GLU D 1 186 ? 15.956 71.391 39.279 1.00 18.66 186 GLU D CA 1
ATOM 8339 C C . GLU D 1 186 ? 15.435 70.948 40.643 1.00 17.75 186 GLU D C 1
ATOM 8340 O O . GLU D 1 186 ? 15.057 71.771 41.472 1.00 17.04 186 GLU D O 1
ATOM 8346 N N . THR D 1 187 ? 15.408 69.643 40.868 1.00 16.99 187 THR D N 1
ATOM 8347 C CA . THR D 1 187 ? 14.954 69.120 42.140 1.00 16.85 187 THR D CA 1
ATOM 8348 C C . THR D 1 187 ? 16.062 68.259 42.735 1.00 16.49 187 THR D C 1
ATOM 8349 O O . THR D 1 187 ? 16.584 67.361 42.079 1.00 16.29 187 THR D O 1
ATOM 8353 N N . ASP D 1 188 ? 16.433 68.548 43.976 1.00 17.20 188 ASP D N 1
ATOM 8354 C CA . ASP D 1 188 ? 17.472 67.781 44.644 1.00 17.10 188 ASP D CA 1
ATOM 8355 C C . ASP D 1 188 ? 16.866 66.927 45.754 1.00 17.79 188 ASP D C 1
ATOM 8356 O O . ASP D 1 188 ? 16.280 67.442 46.705 1.00 17.02 188 ASP D O 1
ATOM 8361 N N . LEU D 1 189 ? 17.005 65.613 45.619 1.00 17.91 189 LEU D N 1
ATOM 8362 C CA . LEU D 1 189 ? 16.469 64.687 46.601 1.00 17.38 189 LEU D CA 1
ATOM 8363 C C . LEU D 1 189 ? 17.574 64.195 47.521 1.00 18.90 189 LEU D C 1
ATOM 8364 O O . LEU D 1 189 ? 18.651 63.817 47.072 1.00 20.31 189 LEU D O 1
ATOM 8369 N N . THR D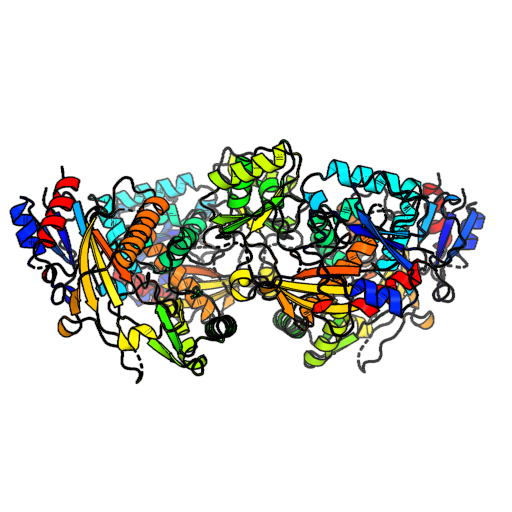 1 190 ? 17.297 64.206 48.817 1.00 19.53 190 THR D N 1
ATOM 8370 C CA . THR D 1 190 ? 18.257 63.758 49.810 1.00 19.90 190 THR D CA 1
ATOM 8371 C C . THR D 1 190 ? 17.875 62.378 50.321 1.00 20.75 190 THR D C 1
ATOM 8372 O O . THR D 1 190 ? 16.718 62.131 50.661 1.00 21.57 190 THR D O 1
ATOM 8376 N N . PHE D 1 191 ? 18.849 61.477 50.362 1.00 21.31 191 PHE D N 1
ATOM 8377 C CA . PHE D 1 191 ? 18.602 60.128 50.844 1.00 21.93 191 PHE D CA 1
ATOM 8378 C C . PHE D 1 191 ? 19.525 59.787 52.002 1.00 21.24 191 PHE D C 1
ATOM 8379 O O . PHE D 1 191 ? 20.655 60.269 52.061 1.00 21.48 191 PHE D O 1
ATOM 8387 N N . PHE D 1 192 ? 19.024 58.973 52.928 1.00 21.24 192 PHE D N 1
ATOM 8388 C CA . PHE D 1 192 ? 19.808 58.518 54.076 1.00 22.13 192 PHE D CA 1
ATOM 8389 C C . PHE D 1 192 ? 19.655 56.995 54.136 1.00 22.35 192 PHE D C 1
ATOM 8390 O O . PHE D 1 192 ? 18.543 56.469 54.162 1.00 22.19 192 PHE D O 1
ATOM 8398 N N . ASP D 1 193 ? 20.778 56.292 54.137 1.00 23.70 193 ASP D N 1
ATOM 8399 C CA . ASP D 1 193 ? 20.772 54.834 54.159 1.00 25.01 193 ASP D CA 1
ATOM 8400 C C . ASP D 1 193 ? 19.842 54.222 53.111 1.00 25.91 193 ASP D C 1
ATOM 8401 O O . ASP D 1 193 ? 19.295 53.135 53.317 1.00 28.12 193 ASP D O 1
ATOM 8406 N N . GLY D 1 194 ? 19.668 54.911 51.987 1.00 23.77 194 GLY D N 1
ATOM 8407 C CA . GLY D 1 194 ? 18.819 54.386 50.931 1.00 22.60 194 GLY D CA 1
ATOM 8408 C C . GLY D 1 194 ? 17.371 54.824 50.990 1.00 22.62 194 GLY D C 1
ATOM 8409 O O . GLY D 1 194 ? 16.568 54.444 50.140 1.00 22.97 194 GLY D O 1
ATOM 8410 N N . VAL D 1 195 ? 17.026 55.630 51.985 1.00 22.29 195 VAL D N 1
ATOM 8411 C CA . VAL D 1 195 ? 15.657 56.094 52.117 1.00 22.40 195 VAL D CA 1
ATOM 8412 C C . VAL D 1 195 ? 15.510 57.594 51.847 1.00 22.85 195 VAL D C 1
ATOM 8413 O O . VAL D 1 195 ? 16.318 58.409 52.293 1.00 24.18 195 VAL D O 1
ATOM 8417 N N . TYR D 1 196 ? 14.470 57.944 51.103 1.00 21.93 196 TYR D N 1
ATOM 8418 C CA . TYR D 1 196 ? 14.189 59.331 50.781 1.00 22.04 196 TYR D CA 1
ATOM 8419 C C . TYR D 1 196 ? 13.821 60.092 52.047 1.00 21.97 196 TYR D C 1
ATOM 8420 O O . TYR D 1 196 ? 13.015 59.619 52.851 1.00 23.41 196 TYR D O 1
ATOM 8429 N N . SER D 1 197 ? 14.412 61.269 52.222 1.00 19.51 197 SER D N 1
ATOM 8430 C CA . SER D 1 197 ? 14.123 62.094 53.385 1.00 19.56 197 SER D CA 1
ATOM 8431 C C . SER D 1 197 ? 13.327 63.341 52.996 1.00 20.00 197 SER D C 1
ATOM 8432 O O . SER D 1 197 ? 12.216 63.567 53.478 1.00 19.48 197 SER D O 1
ATOM 8435 N N . HIS D 1 198 ? 13.906 64.141 52.109 1.00 19.35 198 HIS D N 1
ATOM 8436 C CA . HIS D 1 198 ? 13.284 65.375 51.666 1.00 18.17 198 HIS D CA 1
ATOM 8437 C C . HIS D 1 198 ? 13.900 65.827 50.343 1.00 19.00 198 HIS D C 1
ATOM 8438 O O . HIS D 1 198 ? 14.762 65.148 49.765 1.00 18.25 198 HIS D O 1
ATOM 8445 N N . ALA D 1 199 ? 13.459 66.986 49.872 1.00 16.58 199 ALA D N 1
ATOM 8446 C CA . ALA D 1 199 ? 13.976 67.530 48.636 1.00 16.82 199 ALA D CA 1
ATOM 8447 C C . ALA D 1 199 ? 13.787 69.039 48.599 1.00 18.39 199 ALA D C 1
ATOM 8448 O O . ALA D 1 199 ? 13.124 69.625 49.461 1.00 16.53 199 ALA D O 1
ATOM 8450 N N . ILE D 1 200 ? 14.396 69.664 47.600 1.00 18.27 200 ILE D N 1
ATOM 8451 C CA . ILE D 1 200 ? 14.268 71.096 47.412 1.00 19.13 200 ILE D CA 1
ATOM 8452 C C . ILE D 1 200 ? 14.219 71.382 45.932 1.00 20.00 200 ILE D C 1
ATOM 8453 O O . ILE D 1 200 ? 14.574 70.546 45.098 1.00 18.95 200 ILE D O 1
ATOM 8458 N N . HIS D 1 201 ? 13.770 72.584 45.623 1.00 21.25 201 HIS D N 1
ATOM 8459 C CA . HIS D 1 201 ? 13.730 73.059 44.263 1.00 20.35 201 HIS D CA 1
ATOM 8460 C C . HIS D 1 201 ? 14.908 74.017 44.271 1.00 17.89 201 HIS D C 1
ATOM 8461 O O . HIS D 1 201 ? 15.164 74.671 45.278 1.00 16.39 201 HIS D O 1
ATOM 8468 N N . LYS D 1 202 ? 15.661 74.053 43.183 1.00 17.68 202 LYS D N 1
ATOM 8469 C CA . LYS D 1 202 ? 16.802 74.948 43.093 1.00 18.03 202 LYS D CA 1
ATOM 8470 C C . LYS D 1 202 ? 16.676 75.653 41.759 1.00 18.88 202 LYS D C 1
ATOM 8471 O O . LYS D 1 202 ? 16.580 75.004 40.718 1.00 18.37 202 LYS D O 1
ATOM 8477 N N . GLY D 1 203 ? 16.662 76.982 41.791 1.00 17.41 203 GLY D N 1
ATOM 8478 C CA . GLY D 1 203 ? 16.521 77.733 40.561 1.00 16.76 203 GLY D CA 1
ATOM 8479 C C . GLY D 1 203 ? 17.675 77.527 39.606 1.00 15.10 203 GLY D C 1
ATOM 8480 O O . GLY D 1 203 ? 18.710 76.993 39.987 1.00 15.66 203 GLY D O 1
ATOM 8481 N N . ALA D 1 204 ? 17.498 77.960 38.363 1.00 15.11 204 ALA D N 1
ATOM 8482 C CA . ALA D 1 204 ? 18.536 77.826 37.349 1.00 15.50 204 ALA D CA 1
ATOM 8483 C C . ALA D 1 204 ? 19.771 78.623 37.757 1.00 17.92 204 ALA D C 1
ATOM 8484 O O . ALA D 1 204 ? 19.649 79.717 38.307 1.00 17.07 204 ALA D O 1
ATOM 8494 N N . LEU D 1 206 ? 22.616 78.934 35.427 1.00 21.72 206 LEU D N 1
ATOM 8495 C CA . LEU D 1 206 ? 23.172 79.506 34.207 1.00 22.04 206 LEU D CA 1
ATOM 8496 C C . LEU D 1 206 ? 22.172 80.399 33.475 1.00 23.80 206 LEU D C 1
ATOM 8497 O O . LEU D 1 206 ? 21.283 79.913 32.770 1.00 22.76 206 LEU D O 1
ATOM 8510 N N . PRO D 1 208 ? 20.643 83.063 30.727 1.00 26.46 208 PRO D N 1
ATOM 8511 C CA . PRO D 1 208 ? 20.730 83.202 29.273 1.00 26.45 208 PRO D CA 1
ATOM 8512 C C . PRO D 1 208 ? 21.815 84.181 28.826 1.00 27.30 208 PRO D C 1
ATOM 8513 O O . PRO D 1 208 ? 22.393 84.018 27.756 1.00 28.15 208 PRO D O 1
ATOM 8517 N N . ASP D 1 209 ? 22.093 85.191 29.647 1.00 26.98 209 ASP D N 1
ATOM 8518 C CA . ASP D 1 209 ? 23.107 86.185 29.307 1.00 26.75 209 ASP D CA 1
ATOM 8519 C C . ASP D 1 209 ? 24.526 85.761 29.682 1.00 26.00 209 ASP D C 1
ATOM 8520 O O . ASP D 1 209 ? 25.471 86.532 29.532 1.00 25.46 209 ASP D O 1
ATOM 8525 N N . GLY D 1 210 ? 24.675 84.537 30.171 1.00 25.13 210 GLY D N 1
ATOM 8526 C CA . GLY D 1 210 ? 25.994 84.062 30.545 1.00 26.42 210 GLY D CA 1
ATOM 8527 C C . GLY D 1 210 ? 26.343 84.274 32.010 1.00 27.40 210 GLY D C 1
ATOM 8528 O O . GLY D 1 210 ? 27.441 83.918 32.445 1.00 28.06 210 GLY D O 1
ATOM 8529 N N . THR D 1 211 ? 25.430 84.870 32.774 1.00 26.95 211 THR D N 1
ATOM 8530 C CA . THR D 1 211 ? 25.673 85.088 34.193 1.00 27.00 211 THR D CA 1
ATOM 8531 C C . THR D 1 211 ? 25.597 83.733 34.878 1.00 27.15 211 THR D C 1
ATOM 8532 O O . THR D 1 211 ? 24.648 82.976 34.665 1.00 27.06 211 THR D O 1
ATOM 8536 N N . VAL D 1 212 ? 26.597 83.420 35.690 1.00 25.76 212 VAL D N 1
ATOM 8537 C CA . VAL D 1 212 ? 26.607 82.146 36.393 1.00 24.98 212 VAL D CA 1
ATOM 8538 C C . VAL D 1 212 ? 26.427 82.373 37.885 1.00 25.26 212 VAL D C 1
ATOM 8539 O O . VAL D 1 212 ? 27.263 82.993 38.543 1.00 26.92 212 VAL D O 1
ATOM 8543 N N . HIS D 1 213 ? 25.316 81.881 38.412 1.00 23.88 213 HIS D N 1
ATOM 8544 C CA . HIS D 1 213 ? 25.027 82.035 39.825 1.00 22.99 213 HIS D CA 1
ATOM 8545 C C . HIS D 1 213 ? 25.553 80.878 40.649 1.00 22.32 213 HIS D C 1
ATOM 8546 O O . HIS D 1 213 ? 25.881 79.809 40.121 1.00 19.84 213 HIS D O 1
ATOM 8553 N N . VAL D 1 214 ? 25.641 81.117 41.951 1.00 20.94 214 VAL D N 1
ATOM 8554 C CA . VAL D 1 214 ? 26.109 80.122 42.901 1.00 20.75 214 VAL D CA 1
ATOM 8555 C C . VAL D 1 214 ? 24.895 79.759 43.762 1.00 19.89 214 VAL D C 1
ATOM 8556 O O . VAL D 1 214 ? 24.120 80.630 44.151 1.00 19.87 214 VAL D O 1
ATOM 8560 N N . PRO D 1 215 ? 24.709 78.463 44.059 1.00 20.97 215 PRO D N 1
ATOM 8561 C CA . PRO D 1 215 ? 23.589 77.931 44.856 1.00 19.54 215 PRO D CA 1
ATOM 8562 C C . PRO D 1 215 ? 23.384 78.401 46.301 1.00 20.10 215 PRO D C 1
ATOM 8563 O O . PRO D 1 215 ? 23.311 77.584 47.218 1.00 18.76 215 PRO D O 1
ATOM 8567 N N . THR D 1 216 ? 23.268 79.705 46.509 1.00 20.34 216 THR D N 1
ATOM 8568 C CA . THR D 1 216 ? 23.049 80.210 47.855 1.00 19.58 216 THR D CA 1
ATOM 8569 C C . THR D 1 216 ? 21.621 79.862 48.273 1.00 20.26 216 THR D C 1
ATOM 8570 O O . THR D 1 216 ? 20.809 79.440 47.438 1.00 20.43 216 THR D O 1
ATOM 8574 N N . LEU D 1 217 ? 21.320 80.035 49.560 1.00 19.57 217 LEU D N 1
ATOM 8575 C CA . LEU D 1 217 ? 20.001 79.717 50.108 1.00 19.88 217 LEU D CA 1
ATOM 8576 C C . LEU D 1 217 ? 18.814 80.376 49.427 1.00 21.32 217 LEU D C 1
ATOM 8577 O O . LEU D 1 217 ? 17.722 79.806 49.393 1.00 20.87 217 LEU D O 1
ATOM 8582 N N . ASP D 1 218 ? 19.006 81.582 48.902 1.00 21.84 218 ASP D N 1
ATOM 8583 C CA . ASP D 1 218 ? 17.902 82.269 48.248 1.00 21.55 218 ASP D CA 1
ATOM 8584 C C . ASP D 1 218 ? 17.461 81.536 46.987 1.00 21.43 218 ASP D C 1
ATOM 8585 O O . ASP D 1 218 ? 16.338 81.724 46.526 1.00 21.81 218 ASP D O 1
ATOM 8590 N N . PHE D 1 219 ? 18.330 80.684 46.442 1.00 20.70 219 PHE D N 1
ATOM 8591 C CA . PHE D 1 219 ? 17.982 79.928 45.240 1.00 20.00 219 PHE D CA 1
ATOM 8592 C C . PHE D 1 219 ? 17.393 78.564 45.608 1.00 19.19 219 PHE D C 1
ATOM 8593 O O . PHE D 1 219 ? 17.127 77.742 44.731 1.00 20.66 219 PHE D O 1
ATOM 8601 N N . ARG D 1 220 ? 17.194 78.318 46.898 1.00 18.54 220 ARG D N 1
ATOM 8602 C CA . ARG D 1 220 ? 16.666 77.032 47.347 1.00 19.78 220 ARG D CA 1
ATOM 8603 C C . ARG D 1 220 ? 15.308 77.140 48.026 1.00 21.70 220 ARG D C 1
ATOM 8604 O O . ARG D 1 220 ? 14.976 78.160 48.625 1.00 23.02 220 ARG D O 1
ATOM 8612 N N . GLN D 1 221 ? 14.539 76.061 47.957 1.00 23.34 221 GLN D N 1
ATOM 8613 C CA . GLN D 1 221 ? 13.207 76.035 48.542 1.00 24.45 221 GLN D CA 1
ATOM 8614 C C . GLN D 1 221 ? 12.691 74.600 48.738 1.00 24.35 221 GLN D C 1
ATOM 8615 O O . GLN D 1 221 ? 12.847 73.749 47.863 1.00 22.80 221 GLN D O 1
ATOM 8621 N N . ALA D 1 222 ? 12.070 74.339 49.887 1.00 25.09 222 ALA D N 1
ATOM 8622 C CA . ALA D 1 222 ? 11.541 73.008 50.188 1.00 24.36 222 ALA D CA 1
ATOM 8623 C C . ALA D 1 222 ? 10.503 72.532 49.176 1.00 25.48 222 ALA D C 1
ATOM 8624 O O . ALA D 1 222 ? 9.662 73.303 48.708 1.00 24.62 222 ALA D O 1
ATOM 8626 N N . ARG D 1 223 ? 10.569 71.246 48.853 1.00 25.79 223 ARG D N 1
ATOM 8627 C CA . ARG D 1 223 ? 9.641 70.644 47.911 1.00 27.76 223 ARG D CA 1
ATOM 8628 C C . ARG D 1 223 ? 9.540 69.150 48.142 1.00 28.05 223 ARG D C 1
ATOM 8629 O O . ARG D 1 223 ? 10.502 68.518 48.572 1.00 29.43 223 ARG D O 1
ATOM 8637 N N . ASP D 1 224 ? 8.367 68.590 47.873 1.00 28.73 224 ASP D N 1
ATOM 8638 C CA . ASP D 1 224 ? 8.177 67.158 48.020 1.00 30.68 224 ASP D CA 1
ATOM 8639 C C . ASP D 1 224 ? 8.395 66.545 46.643 1.00 30.11 224 ASP D C 1
ATOM 8640 O O . ASP D 1 224 ? 7.681 66.868 45.692 1.00 29.99 224 ASP D O 1
ATOM 8645 N N . ALA D 1 225 ? 9.401 65.682 46.535 1.00 29.52 225 ALA D N 1
ATOM 8646 C CA . ALA D 1 225 ? 9.726 65.033 45.269 1.00 28.57 225 ALA D CA 1
ATOM 8647 C C . ALA D 1 225 ? 8.509 64.328 44.712 1.00 28.39 225 ALA D C 1
ATOM 8648 O O . ALA D 1 225 ? 7.666 63.845 45.465 1.00 27.88 225 ALA D O 1
ATOM 8650 N N . ASP D 1 226 ? 8.412 64.288 43.387 1.00 29.26 226 ASP D N 1
ATOM 8651 C CA . ASP D 1 226 ? 7.306 63.616 42.721 1.00 28.86 226 ASP D CA 1
ATOM 8652 C C . ASP D 1 226 ? 7.662 62.146 42.639 1.00 28.83 226 ASP D C 1
ATOM 8653 O O . ASP D 1 226 ? 8.833 61.780 42.736 1.00 28.29 226 ASP D O 1
ATOM 8658 N N . GLU D 1 227 ? 6.655 61.300 42.456 1.00 29.26 227 GLU D N 1
ATOM 8659 C CA . GLU D 1 227 ? 6.895 59.869 42.372 1.00 27.70 227 GLU D CA 1
ATOM 8660 C C . GLU D 1 227 ? 7.950 59.532 41.306 1.00 26.22 227 GLU D C 1
ATOM 8661 O O . GLU D 1 227 ? 8.850 58.727 41.561 1.00 24.59 227 GLU D O 1
ATOM 8667 N N . ASP D 1 228 ? 7.859 60.148 40.126 1.00 23.13 228 ASP D N 1
ATOM 8668 C CA . ASP D 1 228 ? 8.838 59.865 39.073 1.00 23.12 228 ASP D CA 1
ATOM 8669 C C . ASP D 1 228 ? 10.271 60.240 39.465 1.00 20.81 228 ASP D C 1
ATOM 8670 O O . ASP D 1 228 ? 11.221 59.518 39.153 1.00 21.11 228 ASP D O 1
ATOM 8675 N N . GLN D 1 229 ? 10.425 61.359 40.159 1.00 16.38 229 GLN D N 1
ATOM 8676 C CA . GLN D 1 229 ? 11.740 61.793 40.593 1.00 16.65 229 GLN D CA 1
ATOM 8677 C C . GLN D 1 229 ? 12.266 60.803 41.620 1.00 17.25 229 GLN D C 1
ATOM 8678 O O . GLN D 1 229 ? 13.463 60.521 41.671 1.00 16.28 229 GLN D O 1
ATOM 8684 N N . ARG D 1 230 ? 11.356 60.259 42.424 1.00 19.40 230 ARG D N 1
ATOM 8685 C CA . ARG D 1 230 ? 11.714 59.284 43.453 1.00 20.82 230 ARG D CA 1
ATOM 8686 C C . ARG D 1 230 ? 12.255 58.008 42.803 1.00 20.50 230 ARG D C 1
ATOM 8687 O O . ARG D 1 230 ? 13.188 57.383 43.312 1.00 20.65 230 ARG D O 1
ATOM 8695 N N . ALA D 1 231 ? 11.653 57.633 41.677 1.00 19.39 231 ALA D N 1
ATOM 8696 C CA . ALA D 1 231 ? 12.036 56.428 40.945 1.00 20.11 231 ALA D CA 1
ATOM 8697 C C . ALA D 1 231 ? 13.428 56.539 40.343 1.00 21.38 231 ALA D C 1
ATOM 8698 O O . ALA D 1 231 ? 14.233 55.615 40.438 1.00 21.70 231 ALA D O 1
ATOM 8700 N N . VAL D 1 232 ? 13.704 57.669 39.707 1.00 23.57 232 VAL D N 1
ATOM 8701 C CA . VAL D 1 232 ? 15.001 57.880 39.093 1.00 24.00 232 VAL D CA 1
ATOM 8702 C C . VAL D 1 232 ? 16.068 57.882 40.180 1.00 23.04 232 VAL D C 1
ATOM 8703 O O . VAL D 1 232 ? 17.136 57.286 40.019 1.00 20.74 232 VAL D O 1
ATOM 8707 N N . ALA D 1 233 ? 15.758 58.537 41.295 1.00 24.15 233 ALA D N 1
ATOM 8708 C CA . ALA D 1 233 ? 16.683 58.630 42.426 1.00 22.92 233 ALA D CA 1
ATOM 8709 C C . ALA D 1 233 ? 16.995 57.242 42.989 1.00 22.57 233 ALA D C 1
ATOM 8710 O O . ALA D 1 233 ? 18.159 56.902 43.222 1.00 23.91 233 ALA D O 1
ATOM 8712 N N . ALA D 1 234 ? 15.953 56.442 43.203 1.00 22.40 234 ALA D N 1
ATOM 8713 C CA . ALA D 1 234 ? 16.123 55.084 43.721 1.00 20.70 234 ALA D CA 1
ATOM 8714 C C . ALA D 1 234 ? 17.044 54.311 42.782 1.00 20.16 234 ALA D C 1
ATOM 8715 O O . ALA D 1 234 ? 17.949 53.599 43.220 1.00 19.18 234 ALA D O 1
ATOM 8717 N N . ALA D 1 235 ? 16.807 54.466 41.483 1.00 20.82 235 ALA D N 1
ATOM 8718 C CA . ALA D 1 235 ? 17.613 53.802 40.467 1.00 21.19 235 ALA D CA 1
ATOM 8719 C C . ALA D 1 235 ? 19.066 54.252 40.553 1.00 21.75 235 ALA D C 1
ATOM 8720 O O . ALA D 1 235 ? 19.974 53.429 40.545 1.00 22.58 235 ALA D O 1
ATOM 8722 N N . ALA D 1 236 ? 19.273 55.566 40.635 1.00 21.76 236 ALA D N 1
ATOM 8723 C CA . ALA D 1 236 ? 20.613 56.147 40.702 1.00 21.12 236 ALA D CA 1
ATOM 8724 C C . ALA D 1 236 ? 21.453 55.636 41.866 1.00 20.76 236 ALA D C 1
ATOM 8725 O O . ALA D 1 236 ? 22.614 55.266 41.687 1.00 22.34 236 ALA D O 1
ATOM 8727 N N . LEU D 1 237 ? 20.883 55.627 43.063 1.00 19.50 237 LEU D N 1
ATOM 8728 C CA . LEU D 1 237 ? 21.628 55.144 44.223 1.00 18.16 237 LEU D CA 1
ATOM 8729 C C . LEU D 1 237 ? 21.890 53.629 44.145 1.00 18.19 237 LEU D C 1
ATOM 8730 O O . LEU D 1 237 ? 22.979 53.163 44.485 1.00 16.62 237 LEU D O 1
ATOM 8735 N N . ALA D 1 238 ? 20.901 52.867 43.681 1.00 19.04 238 ALA D N 1
ATOM 8736 C CA . ALA D 1 238 ? 21.051 51.415 43.563 1.00 18.47 238 ALA D CA 1
ATOM 8737 C C . ALA D 1 238 ? 22.207 51.089 42.620 1.00 18.51 238 ALA D C 1
ATOM 8738 O O . ALA D 1 238 ? 23.055 50.254 42.915 1.00 18.90 238 ALA D O 1
ATOM 8740 N N . ALA D 1 239 ? 22.238 51.770 41.484 1.00 20.44 239 ALA D N 1
ATOM 8741 C CA . ALA D 1 239 ? 23.281 51.549 40.502 1.00 20.33 239 ALA D CA 1
ATOM 8742 C C . ALA D 1 239 ? 24.651 51.867 41.091 1.00 20.84 239 ALA D C 1
ATOM 8743 O O . ALA D 1 239 ? 25.636 51.195 40.781 1.00 22.48 239 ALA D O 1
ATOM 8745 N N . SER D 1 240 ? 24.714 52.884 41.946 1.00 19.80 240 SER D N 1
ATOM 8746 C CA . SER D 1 240 ? 25.983 53.272 42.559 1.00 20.71 240 SER D CA 1
ATOM 8747 C C . SER D 1 240 ? 26.520 52.155 43.444 1.00 21.14 240 SER D C 1
ATOM 8748 O O . SER D 1 240 ? 27.722 51.860 43.433 1.00 20.13 240 SER D O 1
ATOM 8751 N N . VAL D 1 241 ? 25.622 51.545 44.215 1.00 20.99 241 VAL D N 1
ATOM 8752 C CA . VAL D 1 241 ? 25.985 50.451 45.110 1.00 19.67 241 VAL D CA 1
ATOM 8753 C C . VAL D 1 241 ? 26.491 49.263 44.307 1.00 21.05 241 VAL D C 1
ATOM 8754 O O . VAL D 1 241 ? 27.485 48.642 44.674 1.00 19.78 241 VAL D O 1
ATOM 8758 N N . ALA D 1 242 ? 25.797 48.958 43.211 1.00 20.12 242 ALA D N 1
ATOM 8759 C CA . ALA D 1 242 ? 26.160 47.833 42.357 1.00 20.78 242 ALA D CA 1
ATOM 8760 C C . ALA D 1 242 ? 27.504 48.037 41.668 1.00 21.64 242 ALA D C 1
ATOM 8761 O O . ALA D 1 242 ? 28.354 47.144 41.664 1.00 20.91 242 ALA D O 1
ATOM 8763 N N . HIS D 1 243 ? 27.686 49.219 41.092 1.00 22.25 243 HIS D N 1
ATOM 8764 C CA . HIS D 1 243 ? 28.912 49.561 40.385 1.00 22.33 243 HIS D CA 1
ATOM 8765 C C . HIS D 1 243 ? 30.144 49.575 41.282 1.00 22.79 243 HIS D C 1
ATOM 8766 O O . HIS D 1 243 ? 31.233 49.190 40.861 1.00 23.30 243 HIS D O 1
ATOM 8773 N N . LEU D 1 244 ? 29.967 50.029 42.519 1.00 22.85 244 LEU D N 1
ATOM 8774 C CA . LEU D 1 244 ? 31.068 50.125 43.469 1.00 22.96 244 LEU D CA 1
ATOM 8775 C C . LEU D 1 244 ? 31.277 48.869 44.314 1.00 23.96 244 LEU D C 1
ATOM 8776 O O . LEU D 1 244 ? 32.372 48.639 44.824 1.00 23.59 244 LEU D O 1
ATOM 8781 N N . GLY D 1 245 ? 30.235 48.058 44.461 1.00 23.55 245 GLY D N 1
ATOM 8782 C CA . GLY D 1 245 ? 30.356 46.860 45.275 1.00 23.80 245 GLY D CA 1
ATOM 8783 C C . GLY D 1 245 ? 30.177 47.186 46.751 1.00 24.81 245 GLY D C 1
ATOM 8784 O O . GLY D 1 245 ? 30.678 46.478 47.628 1.00 25.07 245 GLY D O 1
ATOM 8785 N N . LEU D 1 246 ? 29.461 48.269 47.032 1.00 25.72 246 LEU D N 1
ATOM 8786 C CA . LEU D 1 246 ? 29.217 48.681 48.411 1.00 26.45 246 LEU D CA 1
ATOM 8787 C C . LEU D 1 246 ? 28.384 47.643 49.152 1.00 26.35 246 LEU D C 1
ATOM 8788 O O . LEU D 1 246 ? 27.405 47.131 48.615 1.00 27.43 246 LEU D O 1
ATOM 8793 N N . ASP D 1 247 ? 28.764 47.341 50.389 1.00 26.87 247 ASP D N 1
ATOM 8794 C CA . ASP D 1 247 ? 28.031 46.358 51.183 1.00 27.79 247 ASP D CA 1
ATOM 8795 C C . ASP D 1 247 ? 26.917 46.988 52.015 1.00 26.50 247 ASP D C 1
ATOM 8796 O O . ASP D 1 247 ? 26.220 46.295 52.753 1.00 25.41 247 ASP D O 1
ATOM 8801 N N . LEU D 1 248 ? 26.754 48.303 51.891 1.00 25.26 248 LEU D N 1
ATOM 8802 C CA . LEU D 1 248 ? 25.714 49.033 52.613 1.00 23.12 248 LEU D CA 1
ATOM 8803 C C . LEU D 1 248 ? 25.221 50.184 51.744 1.00 21.36 248 LEU D C 1
ATOM 8804 O O . LEU D 1 248 ? 25.941 50.676 50.879 1.00 19.79 248 LEU D O 1
ATOM 8809 N N . PRO D 1 249 ? 23.980 50.629 51.966 1.00 21.49 249 PRO D N 1
ATOM 8810 C CA . PRO D 1 249 ? 23.451 51.737 51.172 1.00 21.20 249 PRO D CA 1
ATOM 8811 C C . PRO D 1 249 ? 24.330 52.945 51.480 1.00 21.18 249 PRO D C 1
ATOM 8812 O O . PRO D 1 249 ? 25.095 52.925 52.438 1.00 22.63 249 PRO D O 1
ATOM 8816 N N . LEU D 1 250 ? 24.240 53.992 50.679 1.00 21.71 250 LEU D N 1
ATOM 8817 C CA . LEU D 1 250 ? 25.047 55.176 50.951 1.00 21.76 250 LEU D CA 1
ATOM 8818 C C . LEU D 1 250 ? 24.470 55.832 52.199 1.00 21.01 250 LEU D C 1
ATOM 8819 O O . LEU D 1 250 ? 23.257 56.011 52.303 1.00 21.16 250 LEU D O 1
ATOM 8824 N N . VAL D 1 251 ? 25.336 56.151 53.156 1.00 22.61 251 VAL D N 1
ATOM 8825 C CA . VAL D 1 251 ? 24.907 56.779 54.404 1.00 23.86 251 VAL D CA 1
ATOM 8826 C C . VAL D 1 251 ? 24.006 57.956 54.081 1.00 24.50 251 VAL D C 1
ATOM 8827 O O . VAL D 1 251 ? 22.890 58.058 54.585 1.00 24.62 251 VAL D O 1
ATOM 8831 N N . CYS D 1 252 ? 24.508 58.843 53.229 1.00 24.60 252 CYS D N 1
ATOM 8832 C CA . CYS D 1 252 ? 23.761 60.016 52.800 1.00 26.43 252 CYS D CA 1
ATOM 8833 C C . CYS D 1 252 ? 23.991 60.187 51.305 1.00 26.17 252 CYS D C 1
ATOM 8834 O O . CYS D 1 252 ? 24.937 59.631 50.751 1.00 27.22 252 CYS D O 1
ATOM 8837 N N . GLY D 1 253 ? 23.123 60.949 50.655 1.00 25.37 253 GLY D N 1
ATOM 8838 C CA . GLY D 1 253 ? 23.277 61.164 49.231 1.00 23.63 253 GLY D CA 1
ATOM 8839 C C . GLY D 1 253 ? 22.253 62.122 48.662 1.00 22.13 253 GLY D C 1
ATOM 8840 O O . GLY D 1 253 ? 21.124 62.200 49.153 1.00 22.81 253 GLY D O 1
ATOM 8841 N N . ARG D 1 254 ? 22.660 62.857 47.632 1.00 19.42 254 ARG D N 1
ATOM 8842 C CA . ARG D 1 254 ? 21.783 63.800 46.962 1.00 18.84 254 ARG D CA 1
ATOM 8843 C C . ARG D 1 254 ? 21.818 63.552 45.454 1.00 17.15 254 ARG D C 1
ATOM 8844 O O . ARG D 1 254 ? 22.886 63.467 44.855 1.00 16.72 254 ARG D O 1
ATOM 8852 N N . VAL D 1 255 ? 20.641 63.430 44.852 1.00 16.80 255 VAL D N 1
ATOM 8853 C CA . VAL D 1 255 ? 20.520 63.219 43.416 1.00 16.46 255 VAL D CA 1
ATOM 8854 C C . VAL D 1 255 ? 19.761 64.420 42.871 1.00 17.72 255 VAL D C 1
ATOM 8855 O O . VAL D 1 255 ? 18.678 64.735 43.366 1.00 19.27 255 VAL D O 1
ATOM 8859 N N . ASP D 1 256 ? 20.324 65.096 41.871 1.00 18.23 256 ASP D N 1
ATOM 8860 C CA . ASP D 1 256 ? 19.670 66.267 41.284 1.00 18.93 256 ASP D CA 1
ATOM 8861 C C . ASP D 1 256 ? 19.038 65.922 39.939 1.00 18.72 256 ASP D C 1
ATOM 8862 O O . ASP D 1 256 ? 19.718 65.471 39.012 1.00 18.15 256 ASP D O 1
ATOM 8867 N N . LEU D 1 257 ? 17.733 66.157 39.837 1.00 18.98 257 LEU D N 1
ATOM 8868 C CA . LEU D 1 257 ? 16.976 65.838 38.635 1.00 19.37 257 LEU D CA 1
ATOM 8869 C C . LEU D 1 257 ? 16.446 67.056 37.883 1.00 20.87 257 LEU D C 1
ATOM 8870 O O . LEU D 1 257 ? 16.016 68.035 38.488 1.00 22.63 257 LEU D O 1
ATOM 8875 N N . VAL D 1 258 ? 16.480 66.970 36.557 1.00 20.89 258 VAL D N 1
ATOM 8876 C CA . VAL D 1 258 ? 15.980 68.021 35.675 1.00 21.41 258 VAL D CA 1
ATOM 8877 C C . VAL D 1 258 ? 15.074 67.291 34.693 1.00 21.73 258 VAL D C 1
ATOM 8878 O O . VAL D 1 258 ? 15.353 66.148 34.335 1.00 23.62 258 VAL D O 1
ATOM 8882 N N . ARG D 1 259 ? 13.997 67.930 34.256 1.00 20.76 259 ARG D N 1
ATOM 8883 C CA . ARG D 1 259 ? 13.081 67.266 33.336 1.00 21.44 259 ARG D CA 1
ATOM 8884 C C . ARG D 1 259 ? 13.410 67.444 31.857 1.00 21.32 259 ARG D C 1
ATOM 8885 O O . ARG D 1 259 ? 13.643 68.550 31.391 1.00 20.43 259 ARG D O 1
ATOM 8893 N N . GLY D 1 260 ? 13.426 66.328 31.129 1.00 23.50 260 GLY D N 1
ATOM 8894 C CA . GLY D 1 260 ? 13.728 66.351 29.705 1.00 23.42 260 GLY D CA 1
ATOM 8895 C C . GLY D 1 260 ? 12.515 66.660 28.849 1.00 23.81 260 GLY D C 1
ATOM 8896 O O . GLY D 1 260 ? 11.419 66.828 29.371 1.00 23.80 260 GLY D O 1
ATOM 8897 N N . ALA D 1 261 ? 12.709 66.736 27.536 1.00 25.34 261 ALA D N 1
ATOM 8898 C CA . ALA D 1 261 ? 11.615 67.041 26.615 1.00 27.93 261 ALA D CA 1
ATOM 8899 C C . ALA D 1 261 ? 10.442 66.109 26.865 1.00 29.14 261 ALA D C 1
ATOM 8900 O O . ALA D 1 261 ? 9.281 66.509 26.763 1.00 28.23 261 ALA D O 1
ATOM 8902 N N . ASP D 1 262 ? 10.774 64.864 27.191 1.00 30.91 262 ASP D N 1
ATOM 8903 C CA . ASP D 1 262 ? 9.802 63.814 27.477 1.00 32.08 262 ASP D CA 1
ATOM 8904 C C . ASP D 1 262 ? 8.928 64.203 28.671 1.00 31.79 262 ASP D C 1
ATOM 8905 O O . ASP D 1 262 ? 7.799 63.730 28.814 1.00 32.27 262 ASP D O 1
ATOM 8910 N N . GLY D 1 263 ? 9.469 65.061 29.530 1.00 28.84 263 GLY D N 1
ATOM 8911 C CA . GLY D 1 263 ? 8.747 65.489 30.709 1.00 26.46 263 GLY D CA 1
ATOM 8912 C C . GLY D 1 263 ? 9.194 64.691 31.920 1.00 25.27 263 GLY D C 1
ATOM 8913 O O . GLY D 1 263 ? 8.928 65.069 33.058 1.00 24.65 263 GLY D O 1
ATOM 8914 N N . SER D 1 264 ? 9.879 63.581 31.670 1.00 23.98 264 SER D N 1
ATOM 8915 C CA . SER D 1 264 ? 10.366 62.723 32.740 1.00 23.29 264 SER D CA 1
ATOM 8916 C C . SER D 1 264 ? 11.722 63.238 33.201 1.00 24.05 264 SER D C 1
ATOM 8917 O O . SER D 1 264 ? 12.455 63.849 32.424 1.00 24.02 264 SER D O 1
ATOM 8920 N N . PRO D 1 265 ? 12.075 62.990 34.476 1.00 24.31 265 PRO D N 1
ATOM 8921 C CA . PRO D 1 265 ? 13.350 63.451 35.017 1.00 23.44 265 PRO D CA 1
ATOM 8922 C C . PRO D 1 265 ? 14.542 62.574 34.678 1.00 24.38 265 PRO D C 1
ATOM 8923 O O . PRO D 1 265 ? 14.416 61.373 34.441 1.00 24.08 265 PRO D O 1
ATOM 8935 N N . VAL D 1 267 ? 19.043 62.381 35.629 1.00 18.20 267 VAL D N 1
ATOM 8936 C CA . VAL D 1 267 ? 20.064 62.869 36.532 1.00 16.74 267 VAL D CA 1
ATOM 8937 C C . VAL D 1 267 ? 20.954 63.944 35.926 1.00 17.41 267 VAL D C 1
ATOM 8938 O O . VAL D 1 267 ? 21.429 63.821 34.798 1.00 17.37 267 VAL D O 1
ATOM 8942 N N . LEU D 1 268 ? 21.154 65.007 36.697 1.00 17.37 268 LEU D N 1
ATOM 8943 C CA . LEU D 1 268 ? 22.001 66.123 36.307 1.00 17.01 268 LEU D CA 1
ATOM 8944 C C . LEU D 1 268 ? 23.349 65.913 36.989 1.00 18.16 268 LEU D C 1
ATOM 8945 O O . LEU D 1 268 ? 24.404 65.940 36.355 1.00 17.75 268 LEU D O 1
ATOM 8950 N N . GLU D 1 269 ? 23.284 65.692 38.296 1.00 18.30 269 GLU D N 1
ATOM 8951 C CA . GLU D 1 269 ? 24.460 65.493 39.130 1.00 19.99 269 GLU D CA 1
ATOM 8952 C C . GLU D 1 269 ? 24.044 64.619 40.313 1.00 20.71 269 GLU D C 1
ATOM 8953 O O . GLU D 1 269 ? 22.856 64.429 40.569 1.00 22.12 269 GLU D O 1
ATOM 8967 N N . GLU D 1 271 ? 25.689 63.753 44.392 1.00 22.77 271 GLU D N 1
ATOM 8968 C CA . GLU D 1 271 ? 26.775 63.925 45.350 1.00 24.08 271 GLU D CA 1
ATOM 8969 C C . GLU D 1 271 ? 26.677 62.878 46.456 1.00 24.07 271 GLU D C 1
ATOM 8970 O O . GLU D 1 271 ? 25.780 62.923 47.303 1.00 24.53 271 GLU D O 1
ATOM 8976 N N . LEU D 1 272 ? 27.611 61.933 46.435 1.00 23.46 272 LEU D N 1
ATOM 8977 C CA . LEU D 1 272 ? 27.640 60.848 47.405 1.00 24.32 272 LEU D CA 1
ATOM 8978 C C . LEU D 1 272 ? 28.786 60.971 48.401 1.00 25.67 272 LEU D C 1
ATOM 8979 O O . LEU D 1 272 ? 28.809 60.259 49.408 1.00 26.36 272 LEU D O 1
ATOM 8984 N N . CYS D 1 273 ? 29.738 61.857 48.125 1.00 24.68 273 CYS D N 1
ATOM 8985 C CA . CYS D 1 273 ? 30.890 61.998 49.006 1.00 25.67 273 CYS D CA 1
ATOM 8986 C C . CYS D 1 273 ? 30.753 63.086 50.070 1.00 25.19 273 CYS D C 1
ATOM 8987 O O . CYS D 1 273 ? 30.655 62.781 51.257 1.00 24.69 273 CYS D O 1
ATOM 8990 N N . GLU D 1 274 ? 30.756 64.344 49.637 1.00 22.77 274 GLU D N 1
ATOM 8991 C CA . GLU D 1 274 ? 30.650 65.491 50.534 1.00 22.01 274 GLU D CA 1
ATOM 8992 C C . GLU D 1 274 ? 29.518 66.372 50.032 1.00 22.31 274 GLU D C 1
ATOM 8993 O O . GLU D 1 274 ? 29.717 67.523 49.639 1.00 21.47 274 GLU D O 1
ATOM 8999 N N . PRO D 1 275 ? 28.298 65.838 50.058 1.00 22.54 275 PRO D N 1
ATOM 9000 C CA . PRO D 1 275 ? 27.118 66.555 49.595 1.00 22.98 275 PRO D CA 1
ATOM 9001 C C . PRO D 1 275 ? 26.559 67.644 50.492 1.00 23.20 275 PRO D C 1
ATOM 9002 O O . PRO D 1 275 ? 26.758 67.645 51.703 1.00 23.94 275 PRO D O 1
ATOM 9006 N N . SER D 1 276 ? 25.860 68.572 49.852 1.00 22.35 276 SER D N 1
ATOM 9007 C CA . SER D 1 276 ? 25.146 69.639 50.525 1.00 20.84 276 SER D CA 1
ATOM 9008 C C . SER D 1 276 ? 23.814 68.902 50.632 1.00 20.24 276 SER D C 1
ATOM 9009 O O . SER D 1 276 ? 23.267 68.475 49.615 1.00 20.65 276 SER D O 1
ATOM 9012 N N . LEU D 1 277 ? 23.299 68.733 51.843 1.00 19.56 277 LEU D N 1
ATOM 9013 C CA . LEU D 1 277 ? 22.067 67.976 52.037 1.00 18.35 277 LEU D CA 1
ATOM 9014 C C . LEU D 1 277 ? 20.767 68.745 52.212 1.00 19.98 277 LEU D C 1
ATOM 9015 O O . LEU D 1 277 ? 19.697 68.168 52.060 1.00 19.24 277 LEU D O 1
ATOM 9020 N N . ASN D 1 278 ? 20.846 70.032 52.543 1.00 20.46 278 ASN D N 1
ATOM 9021 C CA . ASN D 1 278 ? 19.641 70.838 52.735 1.00 20.14 278 ASN D CA 1
ATOM 9022 C C . ASN D 1 278 ? 18.846 70.382 53.955 1.00 19.67 278 ASN D C 1
ATOM 9023 O O . ASN D 1 278 ? 17.617 70.282 53.907 1.00 17.42 278 ASN D O 1
ATOM 9028 N N . LEU D 1 279 ? 19.553 70.114 55.048 1.00 20.03 279 LEU D N 1
ATOM 9029 C CA . LEU D 1 279 ? 18.910 69.667 56.280 1.00 21.15 279 LEU D CA 1
ATOM 9030 C C . LEU D 1 279 ? 18.030 70.759 56.897 1.00 21.64 279 LEU D C 1
ATOM 9031 O O . LEU D 1 279 ? 16.987 70.466 57.482 1.00 21.35 279 LEU D O 1
ATOM 9036 N N . THR D 1 280 ? 18.438 72.018 56.768 1.00 22.33 280 THR D N 1
ATOM 9037 C CA . THR D 1 280 ? 17.636 73.100 57.330 1.00 22.79 280 THR D CA 1
ATOM 9038 C C . THR D 1 280 ? 16.297 73.244 56.598 1.00 21.79 280 THR D C 1
ATOM 9039 O O . THR D 1 280 ? 15.430 74.006 57.027 1.00 20.79 280 THR D O 1
ATOM 9043 N N . PHE D 1 281 ? 16.123 72.504 55.502 1.00 21.91 281 PHE D N 1
ATOM 9044 C CA . PHE D 1 281 ? 14.873 72.550 54.733 1.00 22.89 281 PHE D CA 1
ATOM 9045 C C . PHE D 1 281 ? 13.952 71.363 55.039 1.00 25.16 281 PHE D C 1
ATOM 9046 O O . PHE D 1 281 ? 12.838 71.289 54.528 1.00 25.26 281 PHE D O 1
ATOM 9054 N N . SER D 1 282 ? 14.408 70.435 55.870 1.00 27.23 282 SER D N 1
ATOM 9055 C CA . SER D 1 282 ? 13.593 69.270 56.185 1.00 30.90 282 SER D CA 1
ATOM 9056 C C . SER D 1 282 ? 13.030 69.290 57.594 1.00 34.21 282 SER D C 1
ATOM 9057 O O . SER D 1 282 ? 13.446 70.080 58.438 1.00 35.31 282 SER D O 1
ATOM 9060 N N . GLU D 1 283 ? 12.082 68.393 57.837 1.00 38.36 283 GLU D N 1
ATOM 9061 C CA . GLU D 1 283 ? 11.449 68.287 59.138 1.00 41.43 283 GLU D CA 1
ATOM 9062 C C . GLU D 1 283 ? 12.343 67.520 60.118 1.00 40.30 283 GLU D C 1
ATOM 9063 O O . GLU D 1 283 ? 12.411 67.864 61.294 1.00 41.11 283 GLU D O 1
ATOM 9069 N N . ASP D 1 284 ? 13.038 66.493 59.632 1.00 39.35 284 ASP D N 1
ATOM 9070 C CA . ASP D 1 284 ? 13.909 65.692 60.494 1.00 37.92 284 ASP D CA 1
ATOM 9071 C C . ASP D 1 284 ? 15.118 65.110 59.761 1.00 35.79 284 ASP D C 1
ATOM 9072 O O . ASP D 1 284 ? 15.565 64.004 60.070 1.00 35.26 284 ASP D O 1
ATOM 9077 N N . GLY D 1 285 ? 15.647 65.859 58.800 1.00 33.43 285 GLY D N 1
ATOM 9078 C CA . GLY D 1 285 ? 16.789 65.389 58.037 1.00 30.65 285 GLY D CA 1
ATOM 9079 C C . GLY D 1 285 ? 18.056 65.201 58.843 1.00 28.98 285 GLY D C 1
ATOM 9080 O O . GLY D 1 285 ? 18.719 64.159 58.756 1.00 27.67 285 GLY D O 1
ATOM 9081 N N . ALA D 1 286 ? 18.401 66.208 59.635 1.00 27.34 286 ALA D N 1
ATOM 9082 C CA . ALA D 1 286 ? 19.609 66.132 60.443 1.00 26.98 286 ALA D CA 1
ATOM 9083 C C . ALA D 1 286 ? 19.558 64.941 61.388 1.00 26.80 286 ALA D C 1
ATOM 9084 O O . ALA D 1 286 ? 20.556 64.249 61.565 1.00 28.23 286 ALA D O 1
ATOM 9086 N N . LEU D 1 287 ? 18.402 64.698 61.998 1.00 26.06 287 LEU D N 1
ATOM 9087 C CA . LEU D 1 287 ? 18.283 63.571 62.918 1.00 27.14 287 LEU D CA 1
ATOM 9088 C C . LEU D 1 287 ? 18.479 62.254 62.174 1.00 27.37 287 LEU D C 1
ATOM 9089 O O . LEU D 1 287 ? 19.211 61.383 62.635 1.00 28.29 287 LEU D O 1
ATOM 9094 N N . ARG D 1 288 ? 17.826 62.116 61.021 1.00 26.18 288 ARG D N 1
ATOM 9095 C CA . ARG D 1 288 ? 17.945 60.905 60.220 1.00 25.43 288 ARG D CA 1
ATOM 9096 C C . ARG D 1 288 ? 19.395 60.658 59.800 1.00 24.82 288 ARG D C 1
ATOM 9097 O O . ARG D 1 288 ? 19.844 59.515 59.728 1.00 26.92 288 ARG D O 1
ATOM 9105 N N . PHE D 1 289 ? 20.121 61.733 59.513 1.00 24.53 289 PHE D N 1
ATOM 9106 C CA . PHE D 1 289 ? 21.512 61.623 59.105 1.00 23.69 289 PHE D CA 1
ATOM 9107 C C . PHE D 1 289 ? 22.358 61.201 60.296 1.00 25.32 289 PHE D C 1
ATOM 9108 O O . PHE D 1 289 ? 23.241 60.343 60.181 1.00 26.66 289 PHE D O 1
ATOM 9116 N N . ALA D 1 290 ? 22.088 61.808 61.446 1.00 25.19 290 ALA D N 1
ATOM 9117 C CA . ALA D 1 290 ? 22.827 61.480 62.654 1.00 25.50 290 ALA D CA 1
ATOM 9118 C C . ALA D 1 290 ? 22.564 60.019 63.015 1.00 26.47 290 ALA D C 1
ATOM 9119 O O . ALA D 1 290 ? 23.484 59.293 63.389 1.00 27.57 290 ALA D O 1
ATOM 9121 N N . GLN D 1 291 ? 21.311 59.588 62.891 1.00 26.14 291 GLN D N 1
ATOM 9122 C CA . GLN D 1 291 ? 20.954 58.210 63.206 1.00 27.16 291 GLN D CA 1
ATOM 9123 C C . GLN D 1 291 ? 21.687 57.228 62.294 1.00 28.39 291 GLN D C 1
ATOM 9124 O O . GLN D 1 291 ? 22.176 56.191 62.752 1.00 28.22 291 GLN D O 1
ATOM 9130 N N . ALA D 1 292 ? 21.771 57.557 61.007 1.00 27.97 292 ALA D N 1
ATOM 9131 C CA . ALA D 1 292 ? 22.454 56.689 60.055 1.00 28.06 292 ALA D CA 1
ATOM 9132 C C . ALA D 1 292 ? 23.950 56.620 60.342 1.00 27.54 292 ALA D C 1
ATOM 9133 O O . ALA D 1 292 ? 24.542 55.545 60.306 1.00 26.93 292 ALA D O 1
ATOM 9135 N N . LEU D 1 293 ? 24.563 57.768 60.613 1.00 27.44 293 LEU D N 1
ATOM 9136 C CA . LEU D 1 293 ? 25.991 57.801 60.909 1.00 27.53 293 LEU D CA 1
ATOM 9137 C C . LEU D 1 293 ? 26.266 57.001 62.177 1.00 28.07 293 LEU D C 1
ATOM 9138 O O . LEU D 1 293 ? 27.325 56.385 62.323 1.00 26.90 293 LEU D O 1
ATOM 9143 N N . ALA D 1 294 ? 25.304 57.025 63.095 1.00 28.05 294 ALA D N 1
ATOM 9144 C CA . ALA D 1 294 ? 25.430 56.318 64.359 1.00 29.73 294 ALA D CA 1
ATOM 9145 C C . ALA D 1 294 ? 25.665 54.825 64.123 1.00 31.53 294 ALA D C 1
ATOM 9146 O O . ALA D 1 294 ? 26.639 54.254 64.615 1.00 30.88 294 ALA D O 1
ATOM 9148 N N . GLU D 1 295 ? 24.770 54.205 63.360 1.00 32.90 295 GLU D N 1
ATOM 9149 C CA . GLU D 1 295 ? 24.864 52.784 63.046 1.00 35.01 295 GLU D CA 1
ATOM 9150 C C . GLU D 1 295 ? 26.188 52.393 62.400 1.00 35.28 295 GLU D C 1
ATOM 9151 O O . GLU D 1 295 ? 26.571 51.223 62.421 1.00 37.16 295 GLU D O 1
ATOM 9157 N N . ARG D 1 296 ? 26.882 53.370 61.828 1.00 34.41 296 ARG D N 1
ATOM 9158 C CA . ARG D 1 296 ? 28.151 53.119 61.158 1.00 35.09 296 ARG D CA 1
ATOM 9159 C C . ARG D 1 296 ? 29.334 53.155 62.109 1.00 37.11 296 ARG D C 1
ATOM 9160 O O . ARG D 1 296 ? 30.409 52.650 61.785 1.00 36.86 296 ARG D O 1
ATOM 9168 N N . LEU D 1 297 ? 29.140 53.759 63.277 1.00 38.42 297 LEU D N 1
ATOM 9169 C CA . LEU D 1 297 ? 30.212 53.855 64.261 1.00 41.67 297 LEU D CA 1
ATOM 9170 C C . LEU D 1 297 ? 30.238 52.641 65.186 1.00 43.85 297 LEU D C 1
ATOM 9171 O O . LEU D 1 297 ? 31.308 52.165 65.566 1.00 45.36 297 LEU D O 1
ATOM 9176 N N . LYS D 1 298 ? 29.058 52.142 65.539 1.00 45.74 298 LYS D N 1
ATOM 9177 C CA . LYS D 1 298 ? 28.943 50.980 66.410 1.00 48.60 298 LYS D CA 1
ATOM 9178 C C . LYS D 1 298 ? 29.041 49.686 65.603 1.00 49.94 298 LYS D C 1
ATOM 9179 O O . LYS D 1 298 ? 29.250 49.768 64.373 1.00 50.50 298 LYS D O 1
#

InterPro domains:
  IPR011761 ATP-grasp fold [PS50975] (95-298)
  IPR013815 ATP-grasp fold, subdomain 1 [G3DSA:3.30.1490.20] (108-178)
  IPR053191 D-cycloserine Biosynthesis Enzyme [PTHR39217] (16-295)
  IPR060391 D-cycloserine synthetase DcsG, N-terminal PreATP-grasp domain [PF27100] (5-80)

Foldseek 3Di:
DEEEEEAAPVFPVQLPLVLLCVLLVVLPHHYDYDYLPDPVDDLLPDQEYAYAHNQCCQVVVVVVVVSLVVSVVRHHYLQHLNVVLFQFQVCQVLLVVLVQDEFPKDKAFQVDQLLVSLVVVCVVVVPQQKKWKDFRGHDQQPLIWIGGSVCSVVVSVSCNVQSVVRTMMMMGRDAVQLQPQNKKKWKDAQLHTAFIKGFHHHVVTDTHGGHPVRIATDHDDPQVSVSVSSSQVSSCVVSVPPTGQRMWMAMWDAHPVRGIGHGGRRHDSRPCVRGDCSSNSSSVSVSVVSD/DEEEEEAAPVWVVQQPLVLLCVLLVVVPHHYDYDYLVDPVDDLLPDQEYAYAHNQCCQVVVPVVVVSVVVSVVRHHYLQHLNVVLQQFQCVQVLLVVLVQDEFDKDKAAQPDQLLCVLVVVCVVCVVQQKKWKDFRGHAQQPLIWIGGSVPSPVRSVSQNVRSVVGTMMMMGRDAVQLQVFNKKKWKDAQLHTFFIWGFHHHVVTDTHGGHPVRIATDHDDPLRSVSVSSSQVSSCVVSVPPTGQRMDMAMWDAHPVRGIGHGGRGHDSRCCVRGPQPSNSSSVSVVVVSD/DEEEEEAADVFVVQQPLVLLVVLLVVVVHHYDYDYLPDPPDDLLPHQEYAYAHNQCCQVVVVVVVVSLVVSVVRHHYLQHLNVVCFQFQVCQVLLVVLVQDEFDKDKAFQPDQLLVSLVVVCVVPVPQQKKWKDFRRHDQQVLIAMGGSVPSPVSSVSCVVQSVVRTMMMMGRPQVQLQPQNKKKWKAAQLHTFFIKGFHHHPVTDTHGRGPVRIGTDHDDVQVSVSVSSSQVSSCVVSVPPTGQRMDMAMWGQHPVGGIGHGGRRHDSRPCVRGDCSSNSSSVSVVVVSD/DEEEEEAAPVFVVQQPLVLLVVLLVVVVHHYDYDYLVPPPDDLLPHQEYAYAHNQCCQVVVVVVVVSLVVSVVRHHYLQHLNVVLFQFQVCQVLLVVLVQDDFDKDKAAQPDQLLVVLVVVCVVVVVQQKKWKDFRRHDQQVLIWIGGSVVSPVRSVSCNVQSVVVTIMMMGRDAVQLQPFNKKKWKAAQLHTFFIWHFHHHVVTDTDTGHCVRIATDHDDPLSVVSVSSSQVSSCVVSVPPTGQRMDMAMWDAHPVRGIGHGGRGHDSRPCVRGPQVSNSSSVSVVVVSD

Secondary structure (DSSP, 8-state):
--EEEEE-TTTGGG----HHHHHHHHTT--EEEEETT-TT--GGG-SEEEEEE-GGGGTSHHHHHHHHHHHHHHSEES---HHHHHTSTTHHHHHHHTT------EEE-TTS-HHHHHHHHHHH-TT-SEEEEEESS--TTTT-EEEEGGGHHHHHHHHHHHHHTT--EEEEE--TTHHHH-EEEEEEETTEEEEEEEE-----S------GGGEEEE---HHHHHHHHHHHHHHHHHHT-SS--SEEEEEE---TTS-------SS----GGGSSSHHHHHHHHHHHHT-/-EEEEEE-TTTGGG----HHHHHHHHHT-EEEEEETT-TT--GGG-SEEEEEE-GGGGGSHHHHHHHHHHHHTTS-BS---HHHHHTSTTHHHHHHHTT------EEE-TTS-HHHHHHHHHHH-TT-SEEEEEETT--TTTT-EEEEGGGHHHHHHHHHHHHHTT--EEEEE--TTHHHH-EEEEEEETTEEEEEEEE-----S------GGGEEEEPPPHHHHHHHHHHHHHHHHHHT-SS--SEEEEEE---TTS-------SS----GGGSSSHHHHHHHHHHHHH-/--EEEEE-TTTGGG----HHHHHHHHHT--EEEEETT-TT--GGG-SEEEEEE-GGGGTSHHHHHHHHHHHHHHSEES---HHHHHTSTTHHHHHHHTT------EEEPBTB-HHHHHHHHHHH-TT-SEEEEEESS--TTTT-EEEEGGGHHHHHHHHHHHHHTT--EEEEE--TTHHHH-EEEEEEETTEEEEEEEE-----S------GGGEEEE---HHHHHHHHHHHHHHHHHHT-SS--SEEEEEE---TTS-------SS----GGGSSSHHHHHHHHHHHHT-/-EEEEEE-TTTGGG----HHHHHHHHHT-EEEEEETT-TTS-GGG-SEEEEEE-GGGGGSHHHHHHHHHHHHTTSEES---HHHHHTSTTHHHHHHHTT------EEE-TTS-HHHHHHHHHHH-TT-SEEEEEESS--TTTT-EEEETT-HHHHHHHHHHHHHTT--EEEEE--TTHHHH-EEEEEEETTEEEEEEEE-----S------GGGEEEEPPPHHHHHHHHHHHHHHHHHHT-SS--SEEEEEE---TTS-------SS----GGGSSSHHHHHHHHHHHHH-

Radius of gyration: 34.47 Å; Cα contacts (8 Å, |Δi|>4): 2450; chains: 4; bounding box: 61×106×100 Å

Sequence (1164 aa):
GILALVTDAVSLPIDYDPPLLEACRTVGITAEVCDWEDGTVDWSRFEAVVFRSPWTWAERQAEFLAFCERVSHVTRLITPPLVRWALDKRYLADLAAHGVPVIPTTVVAPGSDALAAVRDFLAARPEAREFVVKPTDGCYSKDVQRYQRSLAEPASRHVARLLANGSHVILQPYVESVDRHGETDLTFFDGVYSHAIHKGALPDGTVHVPTLDFRQARDADEDQRAVAAAALAASVAHLGLDLPLVCGRVDLVRGADGSPVLEELCEPSLNLTFSEDGALRFAQALAERLKGILALVTDAVSLPIDYDPPLLEACRTVGITAEVCDWEDGTVDWSRFEAVVFRSPWTWAERQAEFLAFCERVSHVTRLITPPLVRWALDKRYLADLAAHGVPVIPTTVVAPGSDALAAVRDFLAARPEAREFVVKPTDGCYSKDVQRYQRSLAEPASRHVARLLANGSHVILQPYVESVDRHGETDLTFFDGVYSHAIHKGALPDGTVHVPTLDFRQARDADEDQRAVAAAALAASVAHLGLDLPLVCGRVDLVRGADGSPVLEELCEPSLNLTFSEDGALRFAQALAERLKGILALVTDAVSLPIDYDPPLLEACRTVGITAEVCDWEDGTVDWSRFEAVVFRSPWTWAERQAEFLAFCERVSHVTRLITPPLVRWALDKRYLADLAAHGVPVIPTTVVAPGSDALAAVRDFLAARPEAREFVVKPTDGCYSKDVQRYQRSLAEPASRHVARLLANGSHVILQPYVESVDRHGETDLTFFDGVYSHAIHKGALPDGTVHVPTLDFRQARDADEDQRAVAAAALAASVAHLGLDLPLVCGRVDLVRGADGSPVLEELCEPSLNLTFSEDGALRFAQALAERLKGILALVTDAVSLPIDYDPPLLEACRTVGITAEVCDWEDGTVDWSRFEAVVFRSPWTWAERQAEFLAFCERVSHVTRLITPPLVRWALDKRYLADLAAHGVPVIPTTVVAPGSDALAAVRDFLAARPEAREFVVKPTDGCYSKDVQRYQRSLAEPASRHVARLLANGSHVILQPYVESVDRHGETDLTFFDGVYSHAIHKGALPDGTVHVPTLDFRQARDADEDQRAVAAAALAASVAHLGLDLPLVCGRVDLVRGADGSPVLEELCEPSLNLTFSEDGALRFAQALAERLK

GO terms:
  GO:0016882 cyclo-ligase activity (F, IDA)
  GO:0017000 antibiotic biosynthetic process (P, IMP)

Nearest PDB structures (foldseek):
  6jil-assembly1_A  TM=9.997E-01  e=1.105E-62  Streptomyces lavendulae
  1gsa-assembly1_A  TM=7.022E-01  e=1.616E-12  Escherichia coli B
  6dgi-assembly1_A-2  TM=6.742E-01  e=1.657E-10  Vibrio cholerae O1 biovar El Tor str. N16961
  7tn7-assembly1_A-2  TM=6.323E-01  e=1.233E-08  Zea mays
  8oxe-assembly1_A  TM=5.910E-01  e=3.235E-08  Solanum tuberosum

B-factor: mean 25.12, std 8.96, range [3.63, 95.05]